Protein 5EFQ (pdb70)

GO terms:
  GO:0030332 cyclin binding (F, IPI)
  GO:0002945 cyclin K-CDK13 complex (C, IPI)
  GO:0016607 nuclear speck (C, IDA)
  GO:0008353 RNA polymerase II CTD heptapeptide repeat kinase activity (F, IDA)
  GO:0045944 positive regulation of transcription by RNA polymerase II (P, IDA)
  GO:0000380 alternative mRNA splicing, via spliceosome (P, TAS)
  GO:0030097 hemopoiesis (P, IMP)
  GO:0005515 protein binding (F, IPI)
  GO:0004672 protein kinase activity (F, TAS)
  GO:1904813 ficolin-1-rich granule lumen (C, TAS)
  GO:0005576 extracellular region (C, TAS)
  GO:0005654 nucleoplasm (C, TAS)
  GO:0009966 regulation of signal transduction (P, IDA)
  GO:0032968 positive regulation of transcription elongation by RNA polymerase II (P, IDA)
  GO:0005576 extracellular region (C, HDA)
  GO:0003723 RNA binding (F, HDA)

Secondary structure (DSSP, 8-state):
--TT-SBGGGEEEEEEEEE-SSSEEEEEEETTT--EEEEEEE--SSSTT-S-HHHHHHHHHHHH---TTB--EEEEEE-----EEEEEE--SEEHHHHHHHTS----HHHHHHHHHHHHHHHHHHHHTTEE----SGGGEEE-TT--EEE--GGG-EE--SSS-------S-GGG--HHHHTT-SS--THHHHHHHHHHHHHHHSSS-S---SSHHHHHHHHHHHH----TTT-GGGGGSTTTTTT--SS-PPP-HHHHTTTS-HHHHHHHHHHT-SSTTTSPPHHHHHHSTTTTT--GGGSPPP---SS----HHHHHH-/-------HHHHTT-HHHHTT--HHHHHHHHHHHHHHHHHHHHHTT--HHHHHHHHHHHHHHTTTS-TTTS-HHHHHHHHHHHHHHHTT----HHHHHHHHHHHS-HHHHGGG-S-HHHHHHHHHHHHHHHTTT------HHHHHHHHHTT--S-HHHHHHHHHHHHHHHHHHTTTTHHHHS-HHHHHHHHHHHHHHHTT--GGGGSS-TT-S-GGGGTSSS--HHHHHHHHHHHHGGGSS--/---SBGGGEEEEEEEE--SSS-EEEEEETTT--EEEEEEE--SS-SSSS-HHHHHHHHHHHH---TTB--EEEEEES----EEEEEE--SEEHHHHHTTTS----HHHHHHHHHHHHHHHHHHHHTTEE-----GGGEEE-TT--EEE--GGG-EE--SSS-------S-GGG--HHHHTT-SS--THHHHHHHHHHHHHHHSSS-S---SSHHHHHHHHHHHH----TTT-GGGGGSTTTTTT--SS-PPP-HHHHTTTS-HHHHHHHHHHT-SSTTTSPPHHHHHHSTTTTT--GGGSPPP---SSS---HHHHHHHHHHHH-/-------HHHHTT-HHHHTT--HHHHHHHHHHHHHHHHHHHHHTT--HHHHHHHHHHHHHHTTTS-TTTS-HHHHHHHHHHHHHHHTT----HHHHHHHHHHHS-HHHHGGG-S-HHHHHHHHHHHHHHHTTT------HHHHHHHHHTT--S-HHHHHHHHHHHHHHHHHHTTTGGGGTS-HHHHHHHHHHHHHHHTT--GGGGSSSTT-S-GGGGTSSS--HHHHHHHHHHHHGGG-

CATH classification: 3.30.200.20 (+1 more: 1.10.510.10)

Solvent-accessible surface area: 48031 Å² total

Organism: Homo sapiens (NCBI:txid9606)

Structure (mmCIF, N/CA/C/O backbone):
data_5EFQ
#
_entry.id   5EFQ
#
_cell.length_a   50.780
_cell.length_b   81.820
_cell.length_c   93.140
_cell.angle_alpha   74.08
_cell.angle_beta   84.26
_cell.angle_gamma   76.89
#
_symmetry.space_group_name_H-M   'P 1'
#
loop_
_entity.id
_entity.type
_entity.pdbx_description
1 polymer 'Cyclin-dependent kinase 13'
2 polymer Cyclin-K
3 non-polymer "ADENOSINE-5'-DIPHOSPHATE"
4 non-polymer 'ALUMINUM FLUORIDE'
5 non-polymer 'MAGNESIUM ION'
6 water water
#
loop_
_atom_site.group_PDB
_atom_site.id
_atom_site.type_symbol
_atom_site.label_atom_id
_atom_site.label_alt_id
_atom_site.label_comp_id
_atom_site.label_asym_id
_atom_site.label_entity_id
_atom_site.label_seq_id
_atom_site.pdbx_PDB_ins_code
_atom_site.Cartn_x
_atom_site.Cartn_y
_atom_site.Cartn_z
_atom_site.occupancy
_atom_site.B_iso_or_equiv
_atom_site.auth_seq_id
_atom_site.auth_comp_id
_atom_site.auth_asym_id
_atom_site.auth_atom_id
_atom_site.pdbx_PDB_model_num
ATOM 1 N N . ILE A 1 3 ? 16.596 -24.009 -37.337 1.00 97.51 695 ILE A N 1
ATOM 2 C CA . ILE A 1 3 ? 16.906 -25.427 -37.489 1.00 98.93 695 ILE A CA 1
ATOM 3 C C . ILE A 1 3 ? 18.121 -25.826 -36.649 1.00 110.70 695 ILE A C 1
ATOM 4 O O . ILE A 1 3 ? 17.983 -26.241 -35.494 1.00 102.18 695 ILE A O 1
ATOM 6 N N . ASP A 1 4 ? 19.308 -25.704 -37.239 1.00 123.25 696 ASP A N 1
ATOM 7 C CA . ASP A 1 4 ? 20.554 -26.016 -36.546 1.00 118.96 696 ASP A CA 1
ATOM 8 C C . ASP A 1 4 ? 21.309 -24.739 -36.164 1.00 105.33 696 ASP A C 1
ATOM 9 O O . ASP A 1 4 ? 21.889 -24.060 -37.019 1.00 99.87 696 ASP A O 1
ATOM 14 N N . TRP A 1 5 ? 21.306 -24.438 -34.866 1.00 97.95 697 TRP A N 1
ATOM 15 C CA . TRP A 1 5 ? 21.798 -23.163 -34.341 1.00 87.90 697 TRP A CA 1
ATOM 16 C C . TRP A 1 5 ? 23.275 -23.191 -33.916 1.00 79.87 697 TRP A C 1
ATOM 17 O O . TRP A 1 5 ? 23.804 -24.225 -33.500 1.00 77.38 697 TRP A O 1
ATOM 28 N N . GLY A 1 6 ? 23.926 -22.036 -34.028 1.00 67.68 698 GLY A N 1
ATOM 29 C CA . GLY A 1 6 ? 25.325 -21.885 -33.672 1.00 72.48 698 GLY A CA 1
ATOM 30 C C . GLY A 1 6 ? 26.293 -21.999 -34.836 1.00 73.89 698 GLY A C 1
ATOM 31 O O . GLY A 1 6 ? 27.489 -21.748 -34.672 1.00 65.96 698 GLY A O 1
ATOM 32 N N . LYS A 1 7 ? 25.783 -22.344 -36.018 1.00 77.37 699 LYS A N 1
ATOM 33 C CA . LYS A 1 7 ? 26.658 -22.682 -37.140 1.00 87.19 699 LYS A CA 1
ATOM 34 C C . LYS A 1 7 ? 26.740 -21.592 -38.219 1.00 93.22 699 LYS A C 1
ATOM 35 O O . LYS A 1 7 ? 27.767 -21.470 -38.887 1.00 97.71 699 LYS A O 1
ATOM 41 N N . ARG A 1 8 ? 25.685 -20.793 -38.385 1.00 85.52 700 ARG A N 1
ATOM 42 C CA . ARG A 1 8 ? 25.728 -19.707 -39.368 1.00 85.41 700 ARG A CA 1
ATOM 43 C C . ARG A 1 8 ? 26.574 -18.542 -38.842 1.00 75.37 700 ARG A C 1
ATOM 44 O O . ARG A 1 8 ? 26.689 -18.342 -37.633 1.00 68.51 700 ARG A O 1
ATOM 52 N N . CYS A 1 9 ? 27.161 -17.771 -39.757 1.00 66.70 701 CYS A N 1
ATOM 53 C CA . CYS A 1 9 ? 28.136 -16.744 -39.379 1.00 65.59 701 CYS A CA 1
ATOM 54 C C . CYS A 1 9 ? 27.495 -15.384 -39.128 1.00 63.59 701 CYS A C 1
ATOM 55 O O . CYS A 1 9 ? 26.477 -15.053 -39.725 1.00 63.97 701 CYS A O 1
ATOM 58 N N . VAL A 1 10 ? 28.101 -14.603 -38.233 1.00 52.64 702 VAL A N 1
ATOM 59 C CA . VAL A 1 10 ? 27.521 -13.338 -37.809 1.00 49.17 702 VAL A CA 1
ATOM 60 C C . VAL A 1 10 ? 27.652 -12.296 -38.932 1.00 60.98 702 VAL A C 1
ATOM 61 O O . VAL A 1 10 ? 27.009 -11.254 -38.884 1.00 53.68 702 VAL A O 1
ATOM 65 N N . ASP A 1 11 ? 28.435 -12.590 -39.972 1.00 61.06 703 ASP A N 1
ATOM 66 C CA . ASP A 1 11 ? 28.561 -11.633 -41.078 1.00 67.56 703 ASP A CA 1
ATOM 67 C C . ASP A 1 11 ? 27.388 -11.752 -42.054 1.00 62.29 703 ASP A C 1
ATOM 68 O O . ASP A 1 11 ? 27.302 -11.014 -43.044 1.00 70.89 703 ASP A O 1
ATOM 73 N N . LYS A 1 12 ? 26.484 -12.674 -41.738 1.00 58.45 704 LYS A N 1
ATOM 74 C CA . LYS A 1 12 ? 25.146 -12.722 -42.317 1.00 64.11 704 LYS A CA 1
ATOM 75 C C . LYS A 1 12 ? 24.329 -11.486 -41.872 1.00 61.19 704 LYS A C 1
ATOM 76 O O . LYS A 1 12 ? 23.287 -11.164 -42.451 1.00 53.10 704 LYS A O 1
ATOM 82 N N . PHE A 1 13 ? 24.824 -10.799 -40.840 1.00 55.85 705 PHE A N 1
ATOM 83 C CA . PHE A 1 13 ? 24.187 -9.601 -40.309 1.00 50.83 705 PHE A CA 1
ATOM 84 C C . PHE A 1 13 ? 25.084 -8.388 -40.488 1.00 58.44 705 PHE A C 1
ATOM 85 O O . PHE A 1 13 ? 26.311 -8.499 -40.422 1.00 63.78 705 PHE A O 1
ATOM 93 N N . ASP A 1 14 ? 24.460 -7.239 -40.735 1.00 50.28 706 ASP A N 1
ATOM 94 C CA . ASP A 1 14 ? 25.154 -5.966 -40.729 1.00 58.96 706 ASP A CA 1
ATOM 95 C C . ASP A 1 14 ? 24.911 -5.297 -39.386 1.00 64.37 706 ASP A C 1
ATOM 96 O O . ASP A 1 14 ? 23.762 -5.093 -38.981 1.00 60.62 706 ASP A O 1
ATOM 101 N N . ILE A 1 15 ? 25.992 -4.988 -38.677 1.00 69.20 707 ILE A N 1
ATOM 102 C CA . ILE A 1 15 ? 25.874 -4.453 -37.324 1.00 65.31 707 ILE A CA 1
ATOM 103 C C . ILE A 1 15 ? 25.701 -2.939 -37.352 1.00 66.49 707 ILE A C 1
ATOM 104 O O . ILE A 1 15 ? 26.535 -2.205 -37.896 1.00 66.78 707 ILE A O 1
ATOM 109 N N . ILE A 1 16 ? 24.593 -2.485 -36.776 1.00 61.49 708 ILE A N 1
ATOM 110 C CA . ILE A 1 16 ? 24.209 -1.084 -36.836 1.00 63.09 708 ILE A CA 1
ATOM 111 C C . ILE A 1 16 ? 24.702 -0.248 -35.655 1.00 66.08 708 ILE A C 1
ATOM 112 O O . ILE A 1 16 ? 25.179 0.878 -35.842 1.00 72.16 708 ILE A O 1
ATOM 117 N N . GLY A 1 17 ? 24.591 -0.786 -34.444 1.00 63.00 709 GLY A N 1
ATOM 118 C CA . GLY A 1 17 ? 25.065 -0.079 -33.268 1.00 56.27 709 GLY A CA 1
ATOM 119 C C . GLY A 1 17 ? 24.833 -0.829 -31.962 1.00 51.15 709 GLY A C 1
ATOM 120 O O . GLY A 1 17 ? 24.063 -1.790 -31.903 1.00 55.96 709 GLY A O 1
ATOM 121 N N . ILE A 1 18 ? 25.525 -0.385 -30.919 1.00 54.05 710 ILE A N 1
ATOM 122 C CA . ILE A 1 18 ? 25.333 -0.904 -29.577 1.00 63.75 710 ILE A CA 1
ATOM 123 C C . ILE A 1 18 ? 24.086 -0.272 -28.981 1.00 65.95 710 ILE A C 1
ATOM 124 O O . ILE A 1 18 ? 24.045 0.941 -28.794 1.00 74.26 710 ILE A O 1
ATOM 129 N N . ILE A 1 19 ? 23.077 -1.083 -28.674 1.00 59.52 711 ILE A N 1
ATOM 130 C CA . ILE A 1 19 ? 21.850 -0.563 -28.053 1.00 61.76 711 ILE A CA 1
ATOM 131 C C . ILE A 1 19 ? 21.729 -0.937 -26.585 1.00 63.16 711 ILE A C 1
ATOM 132 O O . ILE A 1 19 ? 20.840 -0.460 -25.876 1.00 69.94 711 ILE A O 1
ATOM 137 N N . GLY A 1 20 ? 22.622 -1.798 -26.125 1.00 63.23 712 GLY A N 1
ATOM 138 C CA . GLY A 1 20 ? 22.609 -2.191 -24.735 1.00 63.65 712 GLY A CA 1
ATOM 139 C C . GLY A 1 20 ? 23.945 -2.737 -24.309 1.00 65.19 712 GLY A C 1
ATOM 140 O O . GLY A 1 20 ? 24.688 -3.308 -25.118 1.00 59.91 712 GLY A O 1
ATOM 141 N N . GLU A 1 21 ? 24.294 -2.492 -23.054 1.00 63.68 713 GLU A N 1
ATOM 142 C CA . GLU A 1 21 ? 25.380 -3.232 -22.443 1.00 73.17 713 GLU A CA 1
ATOM 143 C C . GLU A 1 21 ? 24.758 -4.283 -21.543 1.00 74.29 713 GLU A C 1
ATOM 144 O O . GLU A 1 21 ? 23.888 -3.989 -20.725 1.00 76.54 713 GLU A O 1
ATOM 150 N N . GLY A 1 22 ? 25.202 -5.517 -21.707 1.00 74.80 714 GLY A N 1
ATOM 151 C CA . GLY A 1 22 ? 24.577 -6.627 -21.025 1.00 69.29 714 GLY A CA 1
ATOM 152 C C . GLY A 1 22 ? 25.503 -7.313 -20.046 1.00 67.26 714 GLY A C 1
ATOM 153 O O . GLY A 1 22 ? 26.666 -6.942 -19.911 1.00 65.09 714 GLY A O 1
ATOM 154 N N . THR A 1 23 ? 24.955 -8.263 -19.301 1.00 64.88 715 THR A N 1
ATOM 155 C CA . THR A 1 23 ? 25.732 -8.988 -18.312 1.00 66.44 715 THR A CA 1
ATOM 156 C C . THR A 1 23 ? 27.008 -9.572 -18.928 1.00 71.72 715 THR A C 1
ATOM 157 O O . THR A 1 23 ? 28.116 -9.261 -18.497 1.00 76.86 715 THR A O 1
ATOM 161 N N . TYR A 1 24 ? 26.844 -10.406 -19.951 1.00 71.40 716 TYR A N 1
ATOM 162 C CA . TYR A 1 24 ? 27.961 -11.163 -20.516 1.00 69.18 716 TYR A CA 1
ATOM 163 C C . TYR A 1 24 ? 28.396 -10.689 -21.899 1.00 69.77 716 TYR A C 1
ATOM 164 O O . TYR A 1 24 ? 29.234 -11.319 -22.541 1.00 63.17 716 TYR A O 1
ATOM 173 N N . GLY A 1 25 ? 27.797 -9.612 -22.383 1.00 72.11 717 GLY A N 1
ATOM 174 C CA . GLY A 1 25 ? 28.278 -8.996 -23.603 1.00 72.26 717 GLY A CA 1
ATOM 175 C C . GLY A 1 25 ? 27.471 -7.775 -23.982 1.00 72.35 717 GLY A C 1
ATOM 176 O O . GLY A 1 25 ? 26.461 -7.472 -23.355 1.00 68.94 717 GLY A O 1
ATOM 177 N N . GLN A 1 26 ? 27.900 -7.079 -25.028 1.00 64.46 718 GLN A N 1
ATOM 178 C CA . GLN A 1 26 ? 27.147 -5.925 -25.487 1.00 65.53 718 GLN A CA 1
ATOM 179 C C . GLN A 1 26 ? 25.924 -6.382 -26.273 1.00 58.49 718 GLN A C 1
ATOM 180 O O . GLN A 1 26 ? 25.896 -7.501 -26.794 1.00 55.21 718 GLN A O 1
ATOM 186 N N . VAL A 1 27 ? 24.904 -5.526 -26.338 1.00 53.24 719 VAL A N 1
ATOM 187 C CA . VAL A 1 27 ? 23.717 -5.838 -27.125 1.00 47.60 719 VAL A CA 1
ATOM 188 C C . VAL A 1 27 ? 23.671 -4.932 -28.376 1.00 48.26 719 VAL A C 1
ATOM 189 O O . VAL A 1 27 ? 23.769 -3.705 -28.266 1.00 50.01 719 VAL A O 1
ATOM 193 N N . TYR A 1 28 ? 23.529 -5.540 -29.551 1.00 45.35 720 TYR A N 1
ATOM 194 C CA . TYR A 1 28 ? 23.559 -4.780 -30.812 1.00 45.45 720 TYR A CA 1
ATOM 195 C C . TYR A 1 28 ? 22.231 -4.777 -31.557 1.00 49.76 720 TYR A C 1
ATOM 196 O O . TYR A 1 28 ? 21.494 -5.757 -31.526 1.00 54.95 720 TYR A O 1
ATOM 205 N N . LYS A 1 29 ? 21.946 -3.668 -32.240 1.00 53.84 721 LYS A N 1
ATOM 206 C CA . LYS A 1 29 ? 20.913 -3.648 -33.265 1.00 46.42 721 LYS A CA 1
ATOM 207 C C . LYS A 1 29 ? 21.611 -4.056 -34.577 1.00 62.32 721 LYS A C 1
ATOM 208 O O . LYS A 1 29 ? 22.694 -3.557 -34.879 1.00 55.70 721 LYS A O 1
ATOM 214 N N . ALA A 1 30 ? 21.014 -4.975 -35.333 1.00 53.42 722 ALA A N 1
ATOM 215 C CA . ALA A 1 30 ? 21.584 -5.406 -36.606 1.00 56.82 722 ALA A CA 1
ATOM 216 C C . ALA A 1 30 ? 20.484 -5.793 -37.592 1.00 62.64 722 ALA A C 1
ATOM 217 O O . ALA A 1 30 ? 19.311 -5.901 -37.222 1.00 57.32 722 ALA A O 1
ATOM 219 N N . ARG A 1 31 ? 20.870 -5.989 -38.850 1.00 58.41 723 ARG A N 1
ATOM 220 C CA . ARG A 1 31 ? 19.917 -6.362 -39.882 1.00 52.83 723 ARG A CA 1
ATOM 221 C C . ARG A 1 31 ? 20.378 -7.597 -40.633 1.00 52.16 723 ARG A C 1
ATOM 222 O O . ARG A 1 31 ? 21.552 -7.721 -40.997 1.00 54.12 723 ARG A O 1
ATOM 230 N N . ASP A 1 32 ? 19.460 -8.532 -40.841 1.00 52.31 724 ASP A N 1
ATOM 231 C CA . ASP A 1 32 ? 19.740 -9.696 -41.676 1.00 53.42 724 ASP A CA 1
ATOM 232 C C . ASP A 1 32 ? 20.002 -9.277 -43.149 1.00 68.02 724 ASP A C 1
ATOM 233 O O . ASP A 1 32 ? 19.122 -8.720 -43.804 1.00 58.50 724 ASP A O 1
ATOM 238 N N . LYS A 1 33 ? 21.211 -9.543 -43.653 1.00 70.59 725 LYS A N 1
ATOM 239 C CA . LYS A 1 33 ? 21.614 -9.165 -45.016 1.00 67.88 725 LYS A CA 1
ATOM 240 C C . LYS A 1 33 ? 20.825 -9.889 -46.100 1.00 72.79 725 LYS A C 1
ATOM 241 O O . LYS A 1 33 ? 20.681 -9.387 -47.195 1.00 74.00 725 LYS A O 1
ATOM 247 N N . ASP A 1 34 ? 20.317 -11.075 -45.803 1.00 80.01 726 ASP A N 1
ATOM 248 C CA . ASP A 1 34 ? 19.506 -11.796 -46.778 1.00 83.78 726 ASP A CA 1
ATOM 249 C C . ASP A 1 34 ? 18.056 -11.320 -46.773 1.00 89.62 726 ASP A C 1
ATOM 250 O O . ASP A 1 34 ? 17.541 -10.865 -47.793 1.00 96.21 726 ASP A O 1
ATOM 255 N N . THR A 1 35 ? 17.407 -11.416 -45.618 1.00 83.13 727 THR A N 1
ATOM 256 C CA . THR A 1 35 ? 15.967 -11.211 -45.528 1.00 76.93 727 THR A CA 1
ATOM 257 C C . THR A 1 35 ? 15.564 -9.769 -45.229 1.00 76.37 727 THR A C 1
ATOM 258 O O . THR A 1 35 ? 14.409 -9.389 -45.424 1.00 82.75 727 THR A O 1
ATOM 262 N N . GLY A 1 36 ? 16.498 -8.972 -44.724 1.00 74.75 728 GLY A N 1
ATOM 263 C CA . GLY A 1 36 ? 16.196 -7.592 -44.378 1.00 72.24 728 GLY A CA 1
ATOM 264 C C . GLY A 1 36 ? 15.559 -7.453 -43.004 1.00 62.17 728 GLY A C 1
ATOM 265 O O . GLY A 1 36 ? 15.271 -6.349 -42.547 1.00 63.99 728 GLY A O 1
ATOM 266 N N . GLU A 1 37 ? 15.349 -8.579 -42.330 1.00 72.26 729 GLU A N 1
ATOM 267 C CA . GLU A 1 37 ? 14.759 -8.558 -40.991 1.00 73.26 729 GLU A CA 1
ATOM 268 C C . GLU A 1 37 ? 15.662 -7.845 -39.989 1.00 63.22 729 GLU A C 1
ATOM 269 O O . GLU A 1 37 ? 16.888 -7.985 -40.030 1.00 64.59 729 GLU A O 1
ATOM 271 N N . MET A 1 38 ? 15.052 -7.051 -39.119 1.00 64.97 730 MET A N 1
ATOM 272 C CA . MET A 1 38 ? 15.762 -6.467 -37.983 1.00 62.57 730 MET A CA 1
ATOM 273 C C . MET A 1 38 ? 15.857 -7.461 -36.831 1.00 61.54 730 MET A C 1
ATOM 274 O O . MET A 1 38 ? 14.915 -8.205 -36.567 1.00 60.98 730 MET A O 1
ATOM 279 N N . VAL A 1 39 ? 17.015 -7.500 -36.180 1.00 63.19 731 VAL A N 1
ATOM 280 C CA . VAL A 1 39 ? 17.214 -8.364 -35.018 1.00 60.51 731 VAL A CA 1
ATOM 281 C C . VAL A 1 39 ? 17.982 -7.658 -33.910 1.00 56.74 731 VAL A C 1
ATOM 282 O O . VAL A 1 39 ? 18.613 -6.623 -34.124 1.00 54.78 731 VAL A O 1
ATOM 286 N N . ALA A 1 40 ? 17.942 -8.235 -32.716 1.00 52.21 732 ALA A N 1
ATOM 287 C CA . ALA A 1 40 ? 18.877 -7.819 -31.693 1.00 52.82 732 ALA A CA 1
ATOM 288 C C . ALA A 1 40 ? 19.884 -8.943 -31.472 1.00 50.39 732 ALA A C 1
ATOM 289 O O . ALA A 1 40 ? 19.538 -10.131 -31.475 1.00 50.61 732 ALA A O 1
ATOM 291 N N . LEU A 1 41 ? 21.142 -8.560 -31.317 1.00 48.11 733 LEU A N 1
ATOM 292 C CA . LEU A 1 41 ? 22.191 -9.519 -31.027 1.00 49.80 733 LEU A CA 1
ATOM 293 C C . LEU A 1 41 ? 22.710 -9.306 -29.623 1.00 44.93 733 LEU A C 1
ATOM 294 O O . LEU A 1 41 ? 23.167 -8.216 -29.292 1.00 48.00 733 LEU A O 1
ATOM 299 N N . LYS A 1 42 ? 22.619 -10.338 -28.792 1.00 40.88 734 LYS A N 1
ATOM 300 C CA . LYS A 1 42 ? 23.350 -10.337 -27.539 1.00 46.45 734 LYS A CA 1
ATOM 301 C C . LYS A 1 42 ? 24.638 -11.143 -27.726 1.00 46.21 734 LYS A C 1
ATOM 302 O O . LYS A 1 42 ? 24.610 -12.351 -27.929 1.00 48.38 734 LYS A O 1
ATOM 308 N N . LYS A 1 43 ? 25.764 -10.444 -27.691 1.00 48.16 735 LYS A N 1
ATOM 309 C CA . LYS A 1 43 ? 27.074 -11.064 -27.875 1.00 52.35 735 LYS A CA 1
ATOM 310 C C . LYS A 1 43 ? 27.498 -11.825 -26.620 1.00 59.04 735 LYS A C 1
ATOM 311 O O . LYS A 1 43 ? 27.273 -11.365 -25.499 1.00 59.25 735 LYS A O 1
ATOM 317 N N . VAL A 1 44 ? 28.086 -13.002 -26.812 1.00 61.87 736 VAL A N 1
ATOM 318 C CA . VAL A 1 44 ? 28.628 -13.769 -25.698 1.00 62.81 736 VAL A CA 1
ATOM 319 C C . VAL A 1 44 ? 30.145 -13.939 -25.847 1.00 63.46 736 VAL A C 1
ATOM 320 O O . VAL A 1 44 ? 30.606 -14.718 -26.683 1.00 64.06 736 VAL A O 1
ATOM 324 N N . ARG A 1 45 ? 30.917 -13.187 -25.069 1.00 60.02 737 ARG A N 1
ATOM 325 C CA . ARG A 1 45 ? 32.378 -13.272 -25.127 1.00 67.98 737 ARG A CA 1
ATOM 326 C C . ARG A 1 45 ? 32.799 -14.574 -24.432 1.00 74.41 737 ARG A C 1
ATOM 327 O O . ARG A 1 45 ? 32.226 -14.933 -23.403 1.00 71.68 737 ARG A O 1
ATOM 329 N N . LEU A 1 46 ? 33.767 -15.294 -24.996 1.00 79.39 738 LEU A N 1
ATOM 330 C CA . LEU A 1 46 ? 34.213 -16.551 -24.387 1.00 90.86 738 LEU A CA 1
ATOM 331 C C . LEU A 1 46 ? 35.645 -16.637 -23.858 1.00 102.40 738 LEU A C 1
ATOM 332 O O . LEU A 1 46 ? 35.917 -17.426 -22.948 1.00 101.71 738 LEU A O 1
ATOM 337 N N . ASP A 1 47 ? 36.558 -15.840 -24.396 1.00 110.13 739 ASP A N 1
ATOM 338 C CA . ASP A 1 47 ? 37.969 -16.028 -24.066 1.00 117.68 739 ASP A CA 1
ATOM 339 C C . ASP A 1 47 ? 38.362 -15.339 -22.763 1.00 118.37 739 ASP A C 1
ATOM 340 O O . ASP A 1 47 ? 39.176 -15.865 -22.002 1.00 122.64 739 ASP A O 1
ATOM 345 N N . ASN A 1 48 ? 37.789 -14.163 -22.520 1.00 113.29 740 ASN A N 1
ATOM 346 C CA . ASN A 1 48 ? 37.995 -13.436 -21.269 1.00 109.86 740 ASN A CA 1
ATOM 347 C C . ASN A 1 48 ? 37.731 -14.298 -20.032 1.00 118.66 740 ASN A C 1
ATOM 348 O O . ASN A 1 48 ? 38.548 -14.339 -19.113 1.00 123.07 740 ASN A O 1
ATOM 350 N N . GLU A 1 49 ? 36.604 -15.001 -20.014 1.00 121.53 741 GLU A N 1
ATOM 351 C CA . GLU A 1 49 ? 36.215 -15.739 -18.822 1.00 125.08 741 GLU A CA 1
ATOM 352 C C . GLU A 1 49 ? 36.660 -17.169 -19.034 1.00 124.57 741 GLU A C 1
ATOM 353 O O . GLU A 1 49 ? 36.387 -17.744 -20.090 1.00 127.30 741 GLU A O 1
ATOM 359 N N . LYS A 1 50 ? 37.173 -17.630 -17.893 1.00 117.88 742 LYS A N 1
ATOM 360 C CA . LYS A 1 50 ? 37.742 -18.924 -17.610 1.00 111.96 742 LYS A CA 1
ATOM 361 C C . LYS A 1 50 ? 36.862 -20.090 -17.143 1.00 83.41 742 LYS A C 1
ATOM 362 O O . LYS A 1 50 ? 37.373 -21.148 -16.851 1.00 79.02 742 LYS A O 1
ATOM 368 N N . GLU A 1 51 ? 35.555 -19.906 -17.076 1.00 61.86 743 GLU A N 1
ATOM 369 C CA . GLU A 1 51 ? 34.656 -21.050 -16.944 1.00 60.99 743 GLU A CA 1
ATOM 370 C C . GLU A 1 51 ? 33.862 -21.103 -18.260 1.00 53.04 743 GLU A C 1
ATOM 371 O O . GLU A 1 51 ? 32.739 -21.604 -18.328 1.00 58.16 743 GLU A O 1
ATOM 377 N N . GLY A 1 52 ? 34.472 -20.558 -19.306 1.00 52.21 744 GLY A N 1
ATOM 378 C CA . GLY A 1 52 ? 33.984 -20.725 -20.662 1.00 54.69 744 GLY A CA 1
ATOM 379 C C . GLY A 1 52 ? 32.661 -20.055 -20.940 1.00 54.70 744 GLY A C 1
ATOM 380 O O . GLY A 1 52 ? 32.401 -18.958 -20.458 1.00 64.13 744 GLY A O 1
ATOM 381 N N . PHE A 1 53 ? 31.825 -20.735 -21.716 1.00 50.76 745 PHE A N 1
ATOM 382 C CA . PHE A 1 53 ? 30.521 -20.209 -22.094 1.00 43.43 745 PHE A CA 1
ATOM 383 C C . PHE A 1 53 ? 29.711 -19.942 -20.824 1.00 46.28 745 PHE A C 1
ATOM 384 O O . PHE A 1 53 ? 29.485 -20.853 -20.024 1.00 49.56 745 PHE A O 1
ATOM 392 N N . PRO A 1 54 ? 29.314 -18.675 -20.627 1.00 50.20 746 PRO A N 1
ATOM 393 C CA . PRO A 1 54 ? 28.625 -18.137 -19.446 1.00 52.82 746 PRO A CA 1
ATOM 394 C C . PRO A 1 54 ? 27.361 -18.884 -19.053 1.00 45.92 746 PRO A C 1
ATOM 395 O O . PRO A 1 54 ? 26.397 -18.939 -19.811 1.00 46.97 746 PRO A O 1
ATOM 399 N N . ILE A 1 55 ? 27.360 -19.413 -17.832 1.00 57.07 747 ILE A N 1
ATOM 400 C CA . ILE A 1 55 ? 26.213 -20.133 -17.290 1.00 56.65 747 ILE A CA 1
ATOM 401 C C . ILE A 1 55 ? 24.912 -19.309 -17.330 1.00 53.99 747 ILE A C 1
ATOM 402 O O . ILE A 1 55 ? 23.814 -19.869 -17.394 1.00 61.84 747 ILE A O 1
ATOM 407 N N . THR A 1 56 ? 25.034 -17.985 -17.301 1.00 56.66 748 THR A N 1
ATOM 408 C CA . THR A 1 56 ? 23.871 -17.101 -17.434 1.00 61.99 748 THR A CA 1
ATOM 409 C C . THR A 1 56 ? 23.296 -17.114 -18.860 1.00 60.14 748 THR A C 1
ATOM 410 O O . THR A 1 56 ? 22.072 -17.079 -19.064 1.00 55.67 748 THR A O 1
ATOM 414 N N . ALA A 1 57 ? 24.175 -17.147 -19.855 1.00 43.65 749 ALA A N 1
ATOM 415 C CA . ALA A 1 57 ? 23.691 -17.251 -21.222 1.00 44.25 749 ALA A CA 1
ATOM 416 C C . ALA A 1 57 ? 23.056 -18.618 -21.419 1.00 51.22 749 ALA A C 1
ATOM 417 O O . ALA A 1 57 ? 22.039 -18.753 -22.106 1.00 56.12 749 ALA A O 1
ATOM 419 N N . ILE A 1 58 ? 23.639 -19.623 -20.770 1.00 55.36 750 ILE A N 1
ATOM 420 C CA . ILE A 1 58 ? 23.124 -20.984 -20.847 1.00 50.09 750 ILE A CA 1
ATOM 421 C C . ILE A 1 58 ? 21.689 -21.012 -20.289 1.00 55.90 750 ILE A C 1
ATOM 422 O O . ILE A 1 58 ? 20.783 -21.625 -20.863 1.00 58.59 750 ILE A O 1
ATOM 427 N N . ARG A 1 59 ? 21.490 -20.337 -19.167 1.00 57.40 751 ARG A N 1
ATOM 428 C CA . ARG A 1 59 ? 20.164 -20.210 -18.572 1.00 56.27 751 ARG A CA 1
ATOM 429 C C . ARG A 1 59 ? 19.120 -19.580 -19.506 1.00 50.67 751 ARG A C 1
ATOM 430 O O . ARG A 1 59 ? 18.068 -20.168 -19.739 1.00 63.22 751 ARG A O 1
ATOM 438 N N . GLU A 1 60 ? 19.422 -18.402 -20.059 1.00 42.23 752 GLU A N 1
ATOM 439 C CA . GLU A 1 60 ? 18.519 -17.756 -21.008 1.00 52.60 752 GLU A CA 1
ATOM 440 C C . GLU A 1 60 ? 18.202 -18.660 -22.181 1.00 53.78 752 GLU A C 1
ATOM 441 O O . GLU A 1 60 ? 17.055 -18.761 -22.599 1.00 54.96 752 GLU A O 1
ATOM 447 N N . ILE A 1 61 ? 19.227 -19.308 -22.722 1.00 40.81 753 ILE A N 1
ATOM 448 C CA . ILE A 1 61 ? 19.005 -20.230 -23.822 1.00 45.97 753 ILE A CA 1
ATOM 449 C C . ILE A 1 61 ? 18.099 -21.388 -23.433 1.00 52.12 753 ILE A C 1
ATOM 450 O O . ILE A 1 61 ? 17.170 -21.704 -24.177 1.00 47.57 753 ILE A O 1
ATOM 455 N N . LYS A 1 62 ? 18.349 -22.020 -22.278 1.00 48.09 754 LYS A N 1
ATOM 456 C CA . LYS A 1 62 ? 17.550 -23.187 -21.914 1.00 43.91 754 LYS A CA 1
ATOM 457 C C . LYS A 1 62 ? 16.083 -22.815 -21.708 1.00 49.69 754 LYS A C 1
ATOM 458 O O . LYS A 1 62 ? 15.189 -23.529 -22.167 1.00 53.58 754 LYS A O 1
ATOM 464 N N . ILE A 1 63 ? 15.831 -21.713 -21.003 1.00 46.88 755 ILE A N 1
ATOM 465 C CA . ILE A 1 63 ? 14.456 -21.341 -20.674 1.00 49.65 755 ILE A CA 1
ATOM 466 C C . ILE A 1 63 ? 13.708 -20.723 -21.869 1.00 45.66 755 ILE A C 1
ATOM 467 O O . ILE A 1 63 ? 12.554 -21.077 -22.151 1.00 46.45 755 ILE A O 1
ATOM 472 N N . LEU A 1 64 ? 14.357 -19.812 -22.583 1.00 49.45 756 LEU A N 1
ATOM 473 C CA . LEU A 1 64 ? 13.697 -19.161 -23.718 1.00 52.17 756 LEU A CA 1
ATOM 474 C C . LEU A 1 64 ? 13.256 -20.164 -24.786 1.00 56.04 756 LEU A C 1
ATOM 475 O O . LEU A 1 64 ? 12.243 -19.953 -25.454 1.00 54.06 756 LEU A O 1
ATOM 480 N N . ARG A 1 65 ? 13.984 -21.270 -24.918 1.00 55.27 757 ARG A N 1
ATOM 481 C CA . ARG A 1 65 ? 13.636 -22.277 -25.918 1.00 66.12 757 ARG A CA 1
ATOM 482 C C . ARG A 1 65 ? 12.376 -23.048 -25.528 1.00 71.93 757 ARG A C 1
ATOM 483 O O . ARG A 1 65 ? 11.681 -23.583 -26.395 1.00 73.17 757 ARG A O 1
ATOM 491 N N . GLN A 1 66 ? 12.076 -23.093 -24.229 1.00 65.35 758 GLN A N 1
ATOM 492 C CA . GLN A 1 66 ? 10.872 -23.761 -23.756 1.00 64.42 758 GLN A CA 1
ATOM 493 C C . GLN A 1 66 ? 9.640 -22.866 -23.821 1.00 66.55 758 GLN A C 1
ATOM 494 O O . GLN A 1 66 ? 8.516 -23.359 -23.805 1.00 61.56 758 GLN A O 1
ATOM 500 N N . LEU A 1 67 ? 9.858 -21.555 -23.864 1.00 66.09 759 LEU A N 1
ATOM 501 C CA . LEU A 1 67 ? 8.766 -20.593 -23.815 1.00 57.18 759 LEU A CA 1
ATOM 502 C C . LEU A 1 67 ? 8.414 -20.030 -25.189 1.00 67.78 759 LEU A C 1
ATOM 503 O O . LEU A 1 67 ? 9.242 -19.408 -25.853 1.00 66.42 759 LEU A O 1
ATOM 508 N N . THR A 1 68 ? 7.173 -20.239 -25.606 1.00 64.50 760 THR A N 1
ATOM 509 C CA . THR A 1 68 ? 6.694 -19.665 -26.849 1.00 58.33 760 THR A CA 1
ATOM 510 C C . THR A 1 68 ? 5.355 -18.968 -26.652 1.00 52.93 760 THR A C 1
ATOM 511 O O . THR A 1 68 ? 4.326 -19.620 -26.521 1.00 62.92 760 THR A O 1
ATOM 515 N N . HIS A 1 69 ? 5.383 -17.640 -26.667 1.00 47.63 761 HIS A N 1
ATOM 516 C CA . HIS A 1 69 ? 4.203 -16.819 -26.429 1.00 50.81 761 HIS A CA 1
ATOM 517 C C . HIS A 1 69 ? 4.389 -15.440 -27.043 1.00 51.87 761 HIS A C 1
ATOM 518 O O . HIS A 1 69 ? 5.508 -14.917 -27.095 1.00 56.67 761 HIS A O 1
ATOM 525 N N . GLN A 1 70 ? 3.287 -14.841 -27.479 1.00 48.43 762 GLN A N 1
ATOM 526 C CA . GLN A 1 70 ? 3.348 -13.583 -28.231 1.00 63.57 762 GLN A CA 1
ATOM 527 C C . GLN A 1 70 ? 3.811 -12.415 -27.367 1.00 66.14 762 GLN A C 1
ATOM 528 O O . GLN A 1 70 ? 4.148 -11.356 -27.880 1.00 62.49 762 GLN A O 1
ATOM 530 N N . SER A 1 71 ? 3.801 -12.595 -26.052 1.00 56.28 763 SER A N 1
ATOM 531 C CA . SER A 1 71 ? 4.217 -11.526 -25.157 1.00 57.52 763 SER A CA 1
ATOM 532 C C . SER A 1 71 ? 5.503 -11.857 -24.391 1.00 59.48 763 SER A C 1
ATOM 533 O O . SER A 1 71 ? 5.803 -11.231 -23.379 1.00 59.56 763 SER A O 1
ATOM 536 N N . ILE A 1 72 ? 6.241 -12.850 -24.883 1.00 60.94 764 ILE A N 1
ATOM 537 C CA . ILE A 1 72 ? 7.566 -13.200 -24.371 1.00 51.51 764 ILE A CA 1
ATOM 538 C C . ILE A 1 72 ? 8.572 -13.169 -25.516 1.00 54.12 764 ILE A C 1
ATOM 539 O O . ILE A 1 72 ? 8.307 -13.724 -26.583 1.00 60.67 764 ILE A O 1
ATOM 544 N N . ILE A 1 73 ? 9.711 -12.516 -25.302 1.00 51.96 765 ILE A N 1
ATOM 545 C CA . ILE A 1 73 ? 10.699 -12.343 -26.378 1.00 56.08 765 ILE A CA 1
ATOM 546 C C . ILE A 1 73 ? 11.179 -13.698 -26.917 1.00 62.29 765 ILE A C 1
ATOM 547 O O . ILE A 1 73 ? 11.424 -14.658 -26.159 1.00 64.93 765 ILE A O 1
ATOM 552 N N . ASN A 1 74 ? 11.285 -13.750 -28.239 1.00 64.24 766 ASN A N 1
ATOM 553 C CA . ASN A 1 74 ? 11.647 -14.930 -29.010 1.00 56.76 766 ASN A CA 1
ATOM 554 C C . ASN A 1 74 ? 13.129 -14.942 -29.359 1.00 54.44 766 ASN A C 1
ATOM 555 O O . ASN A 1 74 ? 13.638 -13.978 -29.910 1.00 61.13 766 ASN A O 1
ATOM 560 N N . MET A 1 75 ? 13.827 -16.006 -28.993 1.00 57.38 767 MET A N 1
ATOM 561 C CA . MET A 1 75 ? 15.200 -16.204 -29.439 1.00 45.06 767 MET A CA 1
ATOM 562 C C . MET A 1 75 ? 15.190 -16.955 -30.759 1.00 54.05 767 MET A C 1
ATOM 563 O O . MET A 1 75 ? 14.848 -18.132 -30.797 1.00 51.23 767 MET A O 1
ATOM 568 N N . LYS A 1 76 ? 15.559 -16.244 -31.830 1.00 57.94 768 LYS A N 1
ATOM 569 C CA . LYS A 1 76 ? 15.472 -16.707 -33.215 1.00 58.73 768 LYS A CA 1
ATOM 570 C C . LYS A 1 76 ? 16.494 -17.777 -33.578 1.00 58.57 768 LYS A C 1
ATOM 571 O O . LYS A 1 76 ? 16.166 -18.791 -34.200 1.00 54.94 768 LYS A O 1
ATOM 577 N N . GLU A 1 77 ? 17.738 -17.533 -33.183 1.00 51.80 769 GLU A N 1
ATOM 578 C CA . GLU A 1 77 ? 18.848 -18.423 -33.498 1.00 54.91 769 GLU A CA 1
ATOM 579 C C . GLU A 1 77 ? 20.086 -17.954 -32.767 1.00 56.12 769 GLU A C 1
ATOM 580 O O . GLU A 1 77 ? 20.048 -16.975 -32.019 1.00 58.48 769 GLU A O 1
ATOM 586 N N . ILE A 1 78 ? 21.174 -18.688 -32.967 1.00 51.40 770 ILE A N 1
ATOM 587 C CA . ILE A 1 78 ? 22.469 -18.362 -32.391 1.00 49.24 770 ILE A CA 1
ATOM 588 C C . ILE A 1 78 ? 23.517 -18.471 -33.486 1.00 54.86 770 ILE A C 1
ATOM 589 O O . ILE A 1 78 ? 23.535 -19.438 -34.234 1.00 50.38 770 ILE A O 1
ATOM 594 N N . VAL A 1 79 ? 24.381 -17.477 -33.593 1.00 46.60 771 VAL A N 1
ATOM 595 C CA . VAL A 1 79 ? 25.352 -17.470 -34.662 1.00 47.21 771 VAL A CA 1
ATOM 596 C C . VAL A 1 79 ? 26.726 -17.234 -34.067 1.00 48.96 771 VAL A C 1
ATOM 597 O O . VAL A 1 79 ? 26.846 -16.933 -32.876 1.00 48.36 771 VAL A O 1
ATOM 601 N N . THR A 1 80 ? 27.765 -17.380 -34.881 1.00 51.82 772 THR A N 1
ATOM 602 C CA . THR A 1 80 ? 29.108 -17.198 -34.363 1.00 56.22 772 THR A CA 1
ATOM 603 C C . THR A 1 80 ? 30.009 -16.288 -35.190 1.00 52.23 772 THR A C 1
ATOM 604 O O . THR A 1 80 ? 29.770 -16.051 -36.370 1.00 59.88 772 THR A O 1
ATOM 608 N N . ASP A 1 81 ? 31.100 -15.863 -34.581 1.00 61.15 773 ASP A N 1
ATOM 609 C CA . ASP A 1 81 ? 32.107 -15.112 -35.275 1.00 75.45 773 ASP A CA 1
ATOM 610 C C . ASP A 1 81 ? 32.675 -16.300 -35.996 1.00 85.20 773 ASP A C 1
ATOM 611 O O . ASP A 1 81 ? 33.073 -17.243 -35.340 1.00 88.74 773 ASP A O 1
ATOM 616 N N . LYS A 1 82 ? 32.734 -16.282 -37.315 1.00 96.98 774 LYS A N 1
ATOM 617 C CA . LYS A 1 82 ? 33.249 -17.442 -38.014 1.00 103.29 774 LYS A CA 1
ATOM 618 C C . LYS A 1 82 ? 34.629 -17.168 -38.473 1.00 105.08 774 LYS A C 1
ATOM 619 O O . LYS A 1 82 ? 34.864 -16.280 -39.281 1.00 100.08 774 LYS A O 1
ATOM 621 N N . GLU A 1 83 ? 35.564 -17.950 -37.967 1.00 111.82 775 GLU A N 1
ATOM 622 C CA . GLU A 1 83 ? 36.938 -17.696 -38.397 1.00 117.51 775 GLU A CA 1
ATOM 623 C C . GLU A 1 83 ? 37.840 -18.889 -38.092 1.00 113.01 775 GLU A C 1
ATOM 624 O O . GLU A 1 83 ? 38.812 -18.767 -37.346 1.00 110.75 775 GLU A O 1
ATOM 626 N N . GLY A 1 93 ? 36.689 -16.422 -30.566 1.00 68.59 785 GLY A N 1
ATOM 627 C CA . GLY A 1 93 ? 35.517 -16.510 -31.420 1.00 76.43 785 GLY A CA 1
ATOM 628 C C . GLY A 1 93 ? 34.248 -16.544 -30.593 1.00 84.46 785 GLY A C 1
ATOM 629 O O . GLY A 1 93 ? 33.964 -17.538 -29.924 1.00 89.87 785 GLY A O 1
ATOM 630 N N . ALA A 1 94 ? 33.474 -15.464 -30.647 1.00 76.16 786 ALA A N 1
ATOM 631 C CA . ALA A 1 94 ? 32.293 -15.330 -29.794 1.00 58.91 786 ALA A CA 1
ATOM 632 C C . ALA A 1 94 ? 31.014 -15.832 -30.448 1.00 54.06 786 ALA A C 1
ATOM 633 O O . ALA A 1 94 ? 30.946 -15.984 -31.678 1.00 54.42 786 ALA A O 1
ATOM 635 N N . PHE A 1 95 ? 29.998 -16.057 -29.614 1.00 46.76 787 PHE A N 1
ATOM 636 C CA . PHE A 1 95 ? 28.657 -16.421 -30.071 1.00 51.77 787 PHE A CA 1
ATOM 637 C C . PHE A 1 95 ? 27.722 -15.208 -29.970 1.00 57.92 787 PHE A C 1
ATOM 638 O O . PHE A 1 95 ? 27.984 -14.278 -29.211 1.00 59.54 787 PHE A O 1
ATOM 646 N N . TYR A 1 96 ? 26.640 -15.211 -30.747 1.00 52.94 788 TYR A N 1
ATOM 647 C CA . TYR A 1 96 ? 25.657 -14.136 -30.671 1.00 46.54 788 TYR A CA 1
ATOM 648 C C . TYR A 1 96 ? 24.252 -14.721 -30.563 1.00 51.16 788 TYR A C 1
ATOM 649 O O . TYR A 1 96 ? 23.813 -15.458 -31.439 1.00 47.38 788 TYR A O 1
ATOM 658 N N . LEU A 1 97 ? 23.554 -14.408 -29.473 1.00 48.36 789 LEU A N 1
ATOM 659 C CA . LEU A 1 97 ? 22.147 -14.765 -29.344 1.00 40.70 789 LEU A CA 1
ATOM 660 C C . LEU A 1 97 ? 21.297 -13.794 -30.188 1.00 48.40 789 LEU A C 1
ATOM 661 O O . LEU A 1 97 ? 21.399 -12.578 -30.028 1.00 48.90 789 LEU A O 1
ATOM 666 N N . VAL A 1 98 ? 20.462 -14.329 -31.073 1.00 49.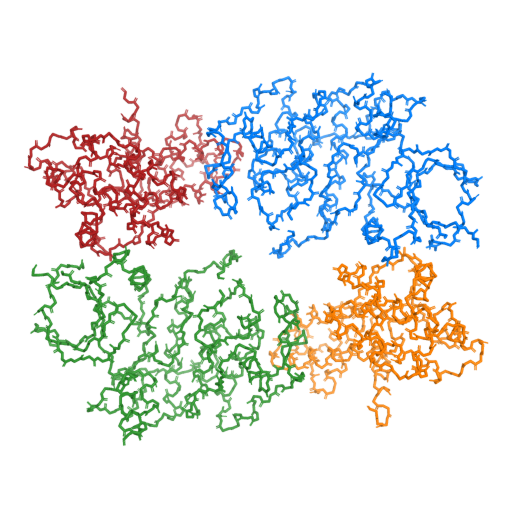26 790 VAL A N 1
ATOM 667 C CA . VAL A 1 98 ? 19.666 -13.492 -31.988 1.00 42.65 790 VAL A CA 1
ATOM 668 C C . VAL A 1 98 ? 18.184 -13.365 -31.593 1.00 44.31 790 VAL A C 1
ATOM 669 O O . VAL A 1 98 ? 17.472 -14.365 -31.521 1.00 44.25 790 VAL A O 1
ATOM 673 N N . PHE A 1 99 ? 17.714 -12.145 -31.342 1.00 46.78 791 PHE A N 1
ATOM 674 C CA . PHE A 1 99 ? 16.296 -11.947 -31.007 1.00 43.90 791 PHE A CA 1
ATOM 675 C C . PHE A 1 99 ? 15.580 -11.062 -32.005 1.00 48.64 791 PHE A C 1
ATOM 676 O O . PHE A 1 99 ? 16.210 -10.264 -32.693 1.00 47.82 791 PHE A O 1
ATOM 684 N N . GLU A 1 100 ? 14.252 -11.149 -32.027 1.00 60.24 792 GLU A N 1
ATOM 685 C CA . GLU A 1 100 ? 13.466 -10.194 -32.789 1.00 58.68 792 GLU A CA 1
ATOM 686 C C . GLU A 1 100 ? 13.822 -8.814 -32.269 1.00 55.15 792 GLU A C 1
ATOM 687 O O . GLU A 1 100 ? 14.014 -8.632 -31.066 1.00 51.74 792 GLU A O 1
ATOM 689 N N . TYR A 1 101 ? 13.952 -7.853 -33.173 1.00 50.25 793 TYR A N 1
ATOM 690 C CA . TYR A 1 101 ? 14.332 -6.512 -32.766 1.00 51.96 793 TYR A CA 1
ATOM 691 C C . TYR A 1 101 ? 13.125 -5.773 -32.177 1.00 59.26 793 TYR A C 1
ATOM 692 O O . TYR A 1 101 ? 12.041 -5.761 -32.760 1.00 57.27 793 TYR A O 1
ATOM 701 N N . MET A 1 102 ? 13.323 -5.183 -31.003 1.00 48.71 794 MET A N 1
ATOM 702 C CA . MET A 1 102 ? 12.290 -4.428 -30.316 1.00 51.75 794 MET A CA 1
ATOM 703 C C . MET A 1 102 ? 12.764 -2.993 -30.226 1.00 57.26 794 MET A C 1
ATOM 704 O O . MET A 1 102 ? 13.828 -2.723 -29.680 1.00 53.10 794 MET A O 1
ATOM 709 N N . ASP A 1 103 ? 11.974 -2.072 -30.762 1.00 62.76 795 ASP A N 1
ATOM 710 C CA . ASP A 1 103 ? 12.411 -0.694 -30.946 1.00 53.90 795 ASP A CA 1
ATOM 711 C C . ASP A 1 103 ? 12.699 0.074 -29.664 1.00 59.10 795 ASP A C 1
ATOM 712 O O . ASP A 1 103 ? 13.419 1.072 -29.686 1.00 55.33 795 ASP A O 1
ATOM 717 N N . HIS A 1 104 ? 12.121 -0.382 -28.550 1.00 50.04 796 HIS A N 1
ATOM 718 C CA . HIS A 1 104 ? 12.212 0.344 -27.291 1.00 56.15 796 HIS A CA 1
ATOM 719 C C . HIS A 1 104 ? 12.203 -0.607 -26.123 1.00 50.45 796 HIS A C 1
ATOM 720 O O . HIS A 1 104 ? 11.910 -1.786 -26.284 1.00 47.73 796 HIS A O 1
ATOM 727 N N . ASP A 1 105 ? 12.529 -0.078 -24.956 1.00 52.84 797 ASP A N 1
ATOM 728 C CA . ASP A 1 105 ? 12.120 -0.719 -23.720 1.00 47.77 797 ASP A CA 1
ATOM 729 C C . ASP A 1 105 ? 11.438 0.349 -22.867 1.00 62.58 797 ASP A C 1
ATOM 730 O O . ASP A 1 105 ? 11.555 1.541 -23.157 1.00 60.65 797 ASP A O 1
ATOM 735 N N . LEU A 1 106 ? 10.738 -0.070 -21.814 1.00 52.19 798 LEU A N 1
ATOM 736 C CA . LEU A 1 106 ? 9.915 0.856 -21.058 1.00 54.09 798 LEU A CA 1
ATOM 737 C C . LEU A 1 106 ? 10.728 1.879 -20.277 1.00 61.27 798 LEU A C 1
ATOM 738 O O . LEU A 1 106 ? 10.255 2.992 -20.055 1.00 60.06 798 LEU A O 1
ATOM 743 N N . MET A 1 107 ? 11.922 1.501 -19.816 1.00 58.39 799 MET A N 1
ATOM 744 C CA . MET A 1 107 ? 12.727 2.434 -19.032 1.00 54.43 799 MET A CA 1
ATOM 745 C C . MET A 1 107 ? 13.138 3.610 -19.902 1.00 54.29 799 MET A C 1
ATOM 746 O O . MET A 1 107 ? 13.102 4.767 -19.478 1.00 57.78 799 MET A O 1
ATOM 751 N N . GLY A 1 108 ? 13.528 3.282 -21.127 1.00 54.67 800 GLY A N 1
ATOM 752 C CA . GLY A 1 108 ? 13.975 4.272 -22.082 1.00 69.79 800 GLY A CA 1
ATOM 753 C C . GLY A 1 108 ? 12.874 5.232 -22.467 1.00 71.94 800 GLY A C 1
ATOM 754 O O . GLY A 1 108 ? 13.057 6.447 -22.405 1.00 75.81 800 GLY A O 1
ATOM 755 N N . LEU A 1 109 ? 11.735 4.682 -22.877 1.00 74.38 801 LEU A N 1
ATOM 756 C CA . LEU A 1 109 ? 10.603 5.502 -23.288 1.00 72.93 801 LEU A CA 1
ATOM 757 C C . LEU A 1 109 ? 10.224 6.473 -22.185 1.00 62.25 801 LEU A C 1
ATOM 758 O O . LEU A 1 109 ? 10.163 7.677 -22.404 1.00 72.05 801 LEU A O 1
ATOM 763 N N . LEU A 1 110 ? 10.037 5.945 -20.981 1.00 66.76 802 LEU A N 1
ATOM 764 C CA . LEU A 1 110 ? 9.627 6.755 -19.845 1.00 64.19 802 LEU A CA 1
ATOM 765 C C . LEU A 1 110 ? 10.571 7.906 -19.558 1.00 69.94 802 LEU A C 1
ATOM 766 O O . LEU A 1 110 ? 10.124 9.006 -19.235 1.00 74.99 802 LEU A O 1
ATOM 771 N N . GLU A 1 111 ? 11.871 7.664 -19.680 1.00 82.72 803 GLU A N 1
ATOM 772 C CA . GLU A 1 111 ? 12.830 8.699 -19.325 1.00 90.25 803 GLU A CA 1
ATOM 773 C C . GLU A 1 111 ? 13.164 9.546 -20.541 1.00 88.08 803 GLU A C 1
ATOM 774 O O . GLU A 1 111 ? 13.951 10.486 -20.458 1.00 93.88 803 GLU A O 1
ATOM 780 N N . SER A 1 112 ? 12.531 9.233 -21.664 1.00 81.33 804 SER A N 1
ATOM 781 C CA . SER A 1 112 ? 12.725 10.033 -22.865 1.00 82.80 804 SER A CA 1
ATOM 782 C C . SER A 1 112 ? 11.862 11.286 -22.772 1.00 96.77 804 SER A C 1
ATOM 783 O O . SER A 1 112 ? 12.343 12.396 -22.983 1.00 109.16 804 SER A O 1
ATOM 786 N N . GLY A 1 113 ? 10.594 11.105 -22.415 1.00 93.32 805 GLY A N 1
ATOM 787 C CA . GLY A 1 113 ? 9.644 12.200 -22.436 1.00 84.88 805 GLY A CA 1
ATOM 788 C C . GLY A 1 113 ? 9.251 12.527 -23.860 1.00 74.81 805 GLY A C 1
ATOM 789 O O . GLY A 1 113 ? 9.069 13.683 -24.214 1.00 84.71 805 GLY A O 1
ATOM 790 N N . LEU A 1 114 ? 9.146 11.499 -24.689 1.00 75.14 806 LEU A N 1
ATOM 791 C CA . LEU A 1 114 ? 8.795 11.684 -26.092 1.00 85.42 806 LEU A CA 1
ATOM 792 C C . LEU A 1 114 ? 7.405 11.125 -26.359 1.00 87.72 806 LEU A C 1
ATOM 793 O O . LEU A 1 114 ? 6.885 11.211 -27.471 1.00 82.20 806 LEU A O 1
ATOM 798 N N . VAL A 1 115 ? 6.824 10.509 -25.335 1.00 83.32 807 VAL A N 1
ATOM 799 C CA . VAL A 1 115 ? 5.523 9.874 -25.478 1.00 85.31 807 VAL A CA 1
ATOM 800 C C . VAL A 1 115 ? 4.698 10.072 -24.213 1.00 89.76 807 VAL A C 1
ATOM 801 O O . VAL A 1 115 ? 5.247 10.324 -23.144 1.00 83.67 807 VAL A O 1
ATOM 805 N N . HIS A 1 116 ? 3.379 9.988 -24.348 1.00 96.54 808 HIS A N 1
ATOM 806 C CA . HIS A 1 116 ? 2.485 9.965 -23.196 1.00 87.98 808 HIS A CA 1
ATOM 807 C C . HIS A 1 116 ? 1.632 8.703 -23.194 1.00 79.10 808 HIS A C 1
ATOM 808 O O . HIS A 1 116 ? 0.971 8.384 -24.177 1.00 77.63 808 HIS A O 1
ATOM 815 N N . PHE A 1 117 ? 1.666 7.973 -22.089 1.00 77.70 809 PHE A N 1
ATOM 816 C CA . PHE A 1 117 ? 0.819 6.801 -21.939 1.00 70.93 809 PHE A CA 1
ATOM 817 C C . PHE A 1 117 ? -0.429 7.177 -21.141 1.00 76.03 809 PHE A C 1
ATOM 818 O O . PHE A 1 117 ? -0.343 7.411 -19.945 1.00 80.64 809 PHE A O 1
ATOM 826 N N . ASN A 1 118 ? -1.577 7.229 -21.812 1.00 74.89 810 ASN A N 1
ATOM 827 C CA .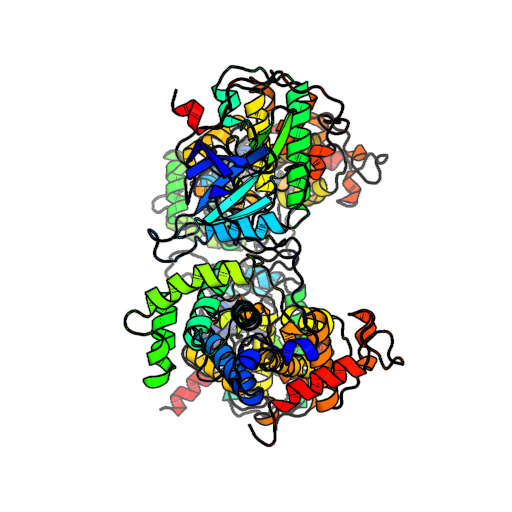 ASN A 1 118 ? -2.864 7.412 -21.144 1.00 79.76 810 ASN A CA 1
ATOM 828 C C . ASN A 1 118 ? -3.390 6.065 -20.656 1.00 74.52 810 ASN A C 1
ATOM 829 O O . ASN A 1 118 ? -2.736 5.034 -20.852 1.00 73.60 810 ASN A O 1
ATOM 834 N N . GLU A 1 119 ? -4.561 6.086 -20.028 1.00 72.48 811 GLU A N 1
ATOM 835 C CA . GLU A 1 119 ? -5.181 4.889 -19.463 1.00 78.41 811 GLU A CA 1
ATOM 836 C C . GLU A 1 119 ? -5.302 3.742 -20.461 1.00 76.26 811 GLU A C 1
ATOM 837 O O . GLU A 1 119 ? -5.111 2.578 -20.109 1.00 72.35 811 GLU A O 1
ATOM 843 N N . ASN A 1 120 ? -5.603 4.065 -21.714 1.00 76.94 812 ASN A N 1
ATOM 844 C CA . ASN A 1 120 ? -5.836 3.017 -22.702 1.00 72.63 812 ASN A CA 1
ATOM 845 C C . ASN A 1 120 ? -4.552 2.340 -23.169 1.00 69.49 812 ASN A C 1
ATOM 846 O O . ASN A 1 120 ? -4.560 1.157 -23.504 1.00 75.72 812 ASN A O 1
ATOM 851 N N . HIS A 1 121 ? -3.450 3.081 -23.158 1.00 70.22 813 HIS A N 1
ATOM 852 C CA . HIS A 1 121 ? -2.133 2.514 -23.462 1.00 65.82 813 HIS A CA 1
ATOM 853 C C . HIS A 1 121 ? -1.732 1.569 -22.329 1.00 62.54 813 HIS A C 1
ATOM 854 O O . HIS A 1 121 ? -1.184 0.482 -22.537 1.00 62.12 813 HIS A O 1
ATOM 861 N N . ILE A 1 122 ? -1.988 2.046 -21.121 1.00 65.23 814 ILE A N 1
ATOM 862 C CA . ILE A 1 122 ? -1.706 1.300 -19.899 1.00 63.38 814 ILE A CA 1
ATOM 863 C C . ILE A 1 122 ? -2.553 0.034 -19.854 1.00 60.02 814 ILE A C 1
ATOM 864 O O . ILE A 1 122 ? -2.049 -1.034 -19.550 1.00 64.00 814 ILE A O 1
ATOM 869 N N . LYS A 1 123 ? -3.835 0.167 -20.189 1.00 70.51 815 LYS A N 1
ATOM 870 C CA . LYS A 1 123 ? -4.726 -0.980 -20.355 1.00 62.34 815 LYS A CA 1
ATOM 871 C C . LYS A 1 123 ? -4.084 -2.055 -21.213 1.00 65.01 815 LYS A C 1
ATOM 872 O O . LYS A 1 123 ? -4.017 -3.220 -20.823 1.00 67.10 815 LYS A O 1
ATOM 878 N N . SER A 1 124 ? -3.630 -1.657 -22.399 1.00 68.77 816 SER A N 1
ATOM 879 C CA . SER A 1 124 ? -3.010 -2.589 -23.334 1.00 67.73 816 SER A CA 1
ATOM 880 C C . SER A 1 124 ? -1.687 -3.191 -22.847 1.00 63.27 816 SER A C 1
ATOM 881 O O . SER A 1 124 ? -1.481 -4.397 -22.951 1.00 63.57 816 SER A O 1
ATOM 884 N N . PHE A 1 125 ? -0.783 -2.351 -22.354 1.00 65.36 817 PHE A N 1
ATOM 885 C CA . PHE A 1 125 ? 0.528 -2.814 -21.886 1.00 57.62 817 PHE A CA 1
ATOM 886 C C . PHE A 1 125 ? 0.348 -3.855 -20.786 1.00 55.18 817 PHE A C 1
ATOM 887 O O . PHE A 1 125 ? 0.931 -4.948 -20.825 1.00 49.07 817 PHE A O 1
ATOM 895 N N . MET A 1 126 ? -0.472 -3.507 -19.804 1.00 60.90 818 MET A N 1
ATOM 896 C CA . MET A 1 126 ? -0.655 -4.385 -18.662 1.00 57.10 818 MET A CA 1
ATOM 897 C C . MET A 1 126 ? -1.353 -5.664 -19.104 1.00 56.15 818 MET A C 1
ATOM 898 O O . MET A 1 126 ? -0.994 -6.735 -18.651 1.00 57.80 818 MET A O 1
ATOM 903 N N . ARG A 1 127 ? -2.312 -5.566 -20.023 1.00 60.46 819 ARG A N 1
ATOM 904 C CA . ARG A 1 127 ? -2.969 -6.779 -20.507 1.00 59.70 819 ARG A CA 1
ATOM 905 C C . ARG A 1 127 ? -1.944 -7.741 -21.111 1.00 60.90 819 ARG A C 1
ATOM 906 O O . ARG A 1 127 ? -1.952 -8.936 -20.807 1.00 58.72 819 ARG A O 1
ATOM 914 N N . GLN A 1 128 ? -1.060 -7.216 -21.959 1.00 68.15 820 GLN A N 1
ATOM 915 C CA . GLN A 1 128 ? -0.051 -8.035 -22.642 1.00 62.05 820 GLN A CA 1
ATOM 916 C C . GLN A 1 128 ? 0.997 -8.603 -21.683 1.00 51.45 820 GLN A C 1
ATOM 917 O O . GLN A 1 128 ? 1.360 -9.774 -21.759 1.00 47.40 820 GLN A O 1
ATOM 923 N N . LEU A 1 129 ? 1.503 -7.741 -20.815 1.00 51.40 821 LEU A N 1
ATOM 924 C CA . LEU A 1 129 ? 2.500 -8.143 -19.830 1.00 51.39 821 LEU A CA 1
ATOM 925 C C . LEU A 1 129 ? 1.935 -9.238 -18.925 1.00 49.08 821 LEU A C 1
ATOM 926 O O . LEU A 1 129 ? 2.629 -10.191 -18.598 1.00 44.34 821 LEU A O 1
ATOM 931 N N . MET A 1 130 ? 0.668 -9.101 -18.546 1.00 53.68 822 MET A N 1
ATOM 932 C CA . MET A 1 130 ? 0.039 -10.083 -17.664 1.00 55.97 822 MET A CA 1
ATOM 933 C C . MET A 1 130 ? -0.215 -11.415 -18.360 1.00 56.79 822 MET A C 1
ATOM 934 O O . MET A 1 130 ? -0.104 -12.463 -17.733 1.00 56.84 822 MET A O 1
ATOM 939 N N . GLU A 1 131 ? -0.549 -11.390 -19.651 1.00 54.95 823 GLU A N 1
ATOM 940 C CA . GLU A 1 131 ? -0.769 -12.648 -20.372 1.00 58.18 823 GLU A CA 1
ATOM 941 C C . GLU A 1 131 ? 0.544 -13.400 -20.518 1.00 54.72 823 GLU A C 1
ATOM 942 O O . GLU A 1 131 ? 0.583 -14.626 -20.388 1.00 61.93 823 GLU A O 1
ATOM 948 N N . GLY A 1 132 ? 1.626 -12.664 -20.754 1.00 50.84 824 GLY A N 1
ATOM 949 C CA . GLY A 1 132 ? 2.953 -13.268 -20.808 1.00 46.68 824 GLY A CA 1
ATOM 950 C C . GLY A 1 132 ? 3.333 -13.846 -19.428 1.00 45.78 824 GLY A C 1
ATOM 951 O O . GLY A 1 132 ? 3.878 -14.948 -19.331 1.00 41.59 824 GLY A O 1
ATOM 952 N N . LEU A 1 133 ? 3.092 -13.090 -18.365 1.00 48.36 825 LEU A N 1
ATOM 953 C CA . LEU A 1 133 ? 3.538 -13.584 -17.046 1.00 50.96 825 LEU A CA 1
ATOM 954 C C . LEU A 1 133 ? 2.726 -14.808 -16.646 1.00 49.57 825 LEU A C 1
ATOM 955 O O . LEU A 1 133 ? 3.262 -15.746 -16.054 1.00 67.50 825 LEU A O 1
ATOM 960 N N . ASP A 1 134 ? 1.437 -14.801 -16.983 1.00 47.44 826 ASP A N 1
ATOM 961 C CA . ASP A 1 134 ? 0.548 -15.927 -16.692 1.00 53.45 826 ASP A CA 1
ATOM 962 C C . ASP A 1 134 ? 1.009 -17.179 -17.419 1.00 58.70 826 ASP A C 1
ATOM 963 O O . ASP A 1 134 ? 1.058 -18.274 -16.854 1.00 57.39 826 ASP A O 1
ATOM 968 N N . TYR A 1 135 ? 1.344 -17.013 -18.687 1.00 49.12 827 TYR A N 1
ATOM 969 C CA . TYR A 1 135 ? 1.873 -18.115 -19.476 1.00 53.00 827 TYR A CA 1
ATOM 970 C C . TYR A 1 135 ? 3.153 -18.592 -18.840 1.00 57.12 827 TYR A C 1
ATOM 971 O O . TYR A 1 135 ? 3.388 -19.798 -18.700 1.00 54.52 827 TYR A O 1
ATOM 980 N N . CYS A 1 136 ? 3.989 -17.632 -18.464 1.00 56.31 828 CYS A N 1
ATOM 981 C CA . CYS A 1 136 ? 5.281 -17.954 -17.898 1.00 54.89 828 CYS A CA 1
ATOM 982 C C . CYS A 1 136 ? 5.092 -18.579 -16.519 1.00 60.18 828 CYS A C 1
ATOM 983 O O . CYS A 1 136 ? 5.888 -19.392 -16.110 1.00 55.17 828 CYS A O 1
ATOM 986 N N . HIS A 1 137 ? 4.068 -18.179 -15.781 1.00 58.91 829 HIS A N 1
ATOM 987 C CA . HIS A 1 137 ? 3.839 -18.806 -14.481 1.00 57.65 829 HIS A CA 1
ATOM 988 C C . HIS A 1 137 ? 3.191 -20.184 -14.614 1.00 62.88 829 HIS A C 1
ATOM 989 O O . HIS A 1 137 ? 3.514 -21.097 -13.858 1.00 66.93 829 HIS A O 1
ATOM 996 N N . LYS A 1 138 ? 2.307 -20.351 -15.593 1.00 70.45 830 LYS A N 1
ATOM 997 C CA . LYS A 1 138 ? 1.624 -21.629 -15.771 1.00 71.32 830 LYS A CA 1
ATOM 998 C C . LYS A 1 138 ? 2.541 -22.646 -16.439 1.00 70.16 830 LYS A C 1
ATOM 999 O O . LYS A 1 138 ? 2.265 -23.845 -16.450 1.00 71.87 830 LYS A O 1
ATOM 1005 N N . LYS A 1 139 ? 3.693 -22.203 -16.885 1.00 72.01 831 LYS A N 1
ATOM 1006 C CA . LYS A 1 139 ? 4.719 -23.103 -17.340 1.00 73.30 831 LYS A CA 1
ATOM 1007 C C . LYS A 1 139 ? 5.337 -22.845 -15.995 1.00 81.73 831 LYS A C 1
ATOM 1008 O O . LYS A 1 139 ? 5.104 -21.771 -15.482 1.00 98.21 831 LYS A O 1
ATOM 1014 N N . ASN A 1 140 ? 6.030 -23.775 -15.379 1.00 78.26 832 ASN A N 1
ATOM 1015 C CA . ASN A 1 140 ? 6.501 -23.513 -14.028 1.00 73.54 832 ASN A CA 1
ATOM 1016 C C . ASN A 1 140 ? 7.785 -22.765 -13.885 1.00 68.66 832 ASN A C 1
ATOM 1017 O O . ASN A 1 140 ? 8.759 -23.254 -13.363 1.00 65.90 832 ASN A O 1
ATOM 1022 N N . PHE A 1 141 ? 7.736 -21.535 -14.332 1.00 63.45 833 PHE A N 1
ATOM 1023 C CA . PHE A 1 141 ? 8.848 -20.583 -14.262 1.00 45.53 833 PHE A CA 1
ATOM 1024 C C . PHE A 1 141 ? 8.506 -19.275 -13.529 1.00 41.78 833 PHE A C 1
ATOM 1025 O O . PHE A 1 141 ? 7.446 -18.703 -13.737 1.00 46.77 833 PHE A O 1
ATOM 1033 N N . LEU A 1 142 ? 9.431 -18.830 -12.679 1.00 43.07 834 LEU A N 1
ATOM 1034 C CA . LEU A 1 142 ? 9.471 -17.472 -12.124 1.00 39.61 834 LEU A CA 1
ATOM 1035 C C . LEU A 1 142 ? 10.437 -16.605 -12.945 1.00 46.46 834 LEU A C 1
ATOM 1036 O O . LEU A 1 142 ? 11.483 -17.091 -13.363 1.00 49.27 834 LEU A O 1
ATOM 1041 N N . HIS A 1 143 ? 10.137 -15.326 -13.125 1.00 42.08 835 HIS A N 1
ATOM 1042 C CA . HIS A 1 143 ? 11.045 -14.469 -13.901 1.00 47.61 835 HIS A CA 1
ATOM 1043 C C . HIS A 1 143 ? 12.140 -13.884 -13.003 1.00 44.82 835 HIS A C 1
ATOM 1044 O O . HIS A 1 143 ? 13.335 -13.939 -13.336 1.00 40.26 835 HIS A O 1
ATOM 1051 N N . ARG A 1 144 ? 11.707 -13.305 -11.881 1.00 41.52 836 ARG A N 1
ATOM 1052 C CA . ARG A 1 144 ? 12.594 -12.808 -10.829 1.00 39.51 836 ARG A CA 1
ATOM 1053 C C . ARG A 1 144 ? 13.427 -11.566 -11.181 1.00 42.27 836 ARG A C 1
ATOM 1054 O O . ARG A 1 144 ? 14.330 -11.205 -10.434 1.00 49.70 836 ARG A O 1
ATOM 1062 N N . ASP A 1 145 ? 13.141 -10.890 -12.295 1.00 50.94 837 ASP A N 1
ATOM 1063 C CA . ASP A 1 145 ? 13.847 -9.638 -12.564 1.00 49.29 837 ASP A CA 1
ATOM 1064 C C . ASP A 1 145 ? 12.969 -8.705 -13.382 1.00 55.10 837 ASP A C 1
ATOM 1065 O O . ASP A 1 145 ? 13.419 -8.019 -14.317 1.00 46.01 837 ASP A O 1
ATOM 1070 N N . ILE A 1 146 ? 11.690 -8.687 -13.039 1.00 55.10 838 ILE A N 1
ATOM 1071 C CA . ILE A 1 146 ? 10.787 -7.791 -13.728 1.00 52.19 838 ILE A CA 1
ATOM 1072 C C . ILE A 1 146 ? 11.102 -6.367 -13.296 1.00 55.67 838 ILE A C 1
ATOM 1073 O O . ILE A 1 146 ? 11.196 -6.080 -12.099 1.00 47.41 838 ILE A O 1
ATOM 1078 N N . LYS A 1 147 ? 11.339 -5.512 -14.287 1.00 43.26 839 LYS A N 1
ATOM 1079 C CA . LYS A 1 147 ? 11.506 -4.071 -14.103 1.00 48.66 839 LYS A CA 1
ATOM 1080 C C . LYS A 1 147 ? 11.403 -3.453 -15.501 1.00 53.45 839 LYS A C 1
ATOM 1081 O O . LYS A 1 147 ? 11.391 -4.189 -16.482 1.00 47.04 839 LYS A O 1
ATOM 1087 N N . CYS A 1 148 ? 11.359 -2.128 -15.592 1.00 46.62 840 CYS A N 1
ATOM 1088 C CA . CYS A 1 148 ? 10.992 -1.475 -16.845 1.00 51.36 840 CYS A CA 1
ATOM 1089 C C . CYS A 1 148 ? 12.002 -1.745 -17.977 1.00 54.73 840 CYS A C 1
ATOM 1090 O O . CYS A 1 148 ? 11.591 -1.983 -19.120 1.00 55.10 840 CYS A O 1
ATOM 1093 N N . SER A 1 149 ? 13.301 -1.751 -17.677 1.00 46.23 841 SER A N 1
ATOM 1094 C CA . SER A 1 149 ? 14.301 -1.975 -18.746 1.00 47.90 841 SER A CA 1
ATOM 1095 C C . SER A 1 149 ? 14.196 -3.385 -19.321 1.00 51.71 841 SER A C 1
ATOM 1096 O O . SER A 1 149 ? 14.750 -3.669 -20.382 1.00 50.13 841 SER A O 1
ATOM 1099 N N . ASN A 1 150 ? 13.461 -4.263 -18.640 1.00 43.87 842 ASN A N 1
ATOM 1100 C CA . ASN A 1 150 ? 13.327 -5.653 -19.081 1.00 44.46 842 ASN A CA 1
ATOM 1101 C C . ASN A 1 150 ? 11.978 -5.923 -19.735 1.00 50.51 842 ASN A C 1
ATOM 1102 O O . ASN A 1 150 ? 11.631 -7.073 -20.027 1.00 50.05 842 ASN A O 1
ATOM 1107 N N . ILE A 1 151 ? 11.244 -4.848 -20.000 1.00 51.69 843 ILE A N 1
ATOM 1108 C CA . ILE A 1 151 ? 10.007 -4.920 -20.762 1.00 51.60 843 ILE A CA 1
ATOM 1109 C C . ILE A 1 151 ? 10.202 -4.143 -22.084 1.00 46.91 843 ILE A C 1
ATOM 1110 O O . ILE A 1 151 ? 10.365 -2.927 -22.088 1.00 53.18 843 ILE A O 1
ATOM 1115 N N . LEU A 1 152 ? 10.200 -4.876 -23.190 1.00 52.09 844 LEU A N 1
ATOM 1116 C CA . LEU A 1 152 ? 10.461 -4.290 -24.509 1.00 57.38 844 LEU A CA 1
ATOM 1117 C C . LEU A 1 152 ? 9.146 -3.950 -25.192 1.00 63.85 844 LEU A C 1
ATOM 1118 O O . LEU A 1 152 ? 8.150 -4.628 -24.954 1.00 52.05 844 LEU A O 1
ATOM 1123 N N . LEU A 1 153 ? 9.156 -2.947 -26.079 1.00 47.52 845 LEU A N 1
ATOM 1124 C CA . LEU A 1 153 ? 7.964 -2.539 -26.811 1.00 48.73 845 LEU A CA 1
ATOM 1125 C C . LEU A 1 153 ? 8.355 -2.177 -28.259 1.00 62.72 845 LEU A C 1
ATOM 1126 O O . LEU A 1 153 ? 9.224 -1.336 -28.465 1.00 64.79 845 LEU A O 1
ATOM 1131 N N . ASN A 1 154 ? 7.718 -2.797 -29.247 1.00 57.33 846 ASN A N 1
ATOM 1132 C CA . ASN A 1 154 ? 8.021 -2.462 -30.650 1.00 60.41 846 ASN A CA 1
ATOM 1133 C C . ASN A 1 154 ? 7.135 -1.338 -31.128 1.00 66.26 846 ASN A C 1
ATOM 1134 O O . ASN A 1 154 ? 6.191 -0.956 -30.437 1.00 64.69 846 ASN A O 1
ATOM 1139 N N . ASN A 1 155 ? 7.405 -0.818 -32.325 1.00 75.74 847 ASN A N 1
ATOM 1140 C CA . ASN A 1 155 ? 6.641 0.329 -32.792 1.00 71.69 847 ASN A CA 1
ATOM 1141 C C . ASN A 1 155 ? 5.205 -0.038 -33.137 1.00 63.54 847 ASN A C 1
ATOM 1142 O O . ASN A 1 155 ? 4.348 0.827 -33.211 1.00 57.98 847 ASN A O 1
ATOM 1147 N N . ARG A 1 156 ? 4.941 -1.326 -33.319 1.00 70.93 848 ARG A N 1
ATOM 1148 C CA . ARG A 1 156 ? 3.573 -1.793 -33.490 1.00 73.09 848 ARG A CA 1
ATOM 1149 C C . ARG A 1 156 ? 2.785 -1.757 -32.178 1.00 83.05 848 ARG A C 1
ATOM 1150 O O . ARG A 1 156 ? 1.574 -1.948 -32.178 1.00 91.92 848 ARG A O 1
ATOM 1152 N N . GLY A 1 157 ? 3.476 -1.536 -31.062 1.00 81.96 849 GLY A N 1
ATOM 1153 C CA . GLY A 1 157 ? 2.822 -1.383 -29.772 1.00 67.80 849 GLY A CA 1
ATOM 1154 C C . GLY A 1 157 ? 2.737 -2.701 -29.018 1.00 65.12 849 GLY A C 1
ATOM 1155 O O . GLY A 1 157 ? 1.984 -2.831 -28.045 1.00 65.16 849 GLY A O 1
ATOM 1156 N N . GLN A 1 158 ? 3.528 -3.678 -29.451 1.00 58.35 850 GLN A N 1
ATOM 1157 C CA . GLN A 1 158 ? 3.487 -4.999 -28.855 1.00 55.25 850 GLN A CA 1
ATOM 1158 C C . GLN A 1 158 ? 4.507 -5.140 -27.711 1.00 65.47 850 GLN A C 1
ATOM 1159 O O . GLN A 1 158 ? 5.701 -4.877 -27.883 1.00 70.29 850 GLN A O 1
ATOM 1165 N N . ILE A 1 159 ? 4.016 -5.563 -26.549 1.00 57.61 851 ILE A N 1
ATOM 1166 C CA . ILE A 1 159 ? 4.858 -5.824 -25.371 1.00 50.05 851 ILE A CA 1
ATOM 1167 C C . ILE A 1 159 ? 5.483 -7.216 -25.410 1.00 58.91 851 ILE A C 1
ATOM 1168 O O . ILE A 1 159 ? 4.799 -8.203 -25.695 1.00 62.51 851 ILE A O 1
ATOM 1173 N N . LYS A 1 160 ? 6.785 -7.299 -25.144 1.00 57.42 852 LYS A N 1
ATOM 1174 C CA . LYS A 1 160 ? 7.387 -8.584 -24.829 1.00 58.14 852 LYS A CA 1
ATOM 1175 C C . LYS A 1 160 ? 8.216 -8.497 -23.542 1.00 58.69 852 LYS A C 1
ATOM 1176 O O . LYS A 1 160 ? 9.032 -7.581 -23.352 1.00 50.26 852 LYS A O 1
ATOM 1182 N N . LEU A 1 161 ? 7.974 -9.461 -22.662 1.00 48.35 853 LEU A N 1
ATOM 1183 C CA . LEU A 1 161 ? 8.757 -9.638 -21.438 1.00 41.13 853 LEU A CA 1
ATOM 1184 C C . LEU A 1 161 ? 10.107 -10.242 -21.804 1.00 40.92 853 LEU A C 1
ATOM 1185 O O . LEU A 1 161 ? 10.165 -11.198 -22.577 1.00 57.70 853 LEU A O 1
ATOM 1190 N N . ALA A 1 162 ? 11.192 -9.717 -21.250 1.00 39.49 854 ALA A N 1
ATOM 1191 C CA . ALA A 1 162 ? 12.528 -10.107 -21.713 1.00 42.41 854 ALA A CA 1
ATOM 1192 C C . ALA A 1 162 ? 13.512 -10.216 -20.542 1.00 50.01 854 ALA A C 1
ATOM 1193 O O . ALA A 1 162 ? 13.153 -9.956 -19.390 1.00 58.25 854 ALA A O 1
ATOM 1195 N N . ASP A 1 163 ? 14.746 -10.612 -20.860 1.00 42.07 855 ASP A N 1
ATOM 1196 C CA . ASP A 1 163 ? 15.802 -10.826 -19.874 1.00 40.90 855 ASP A CA 1
ATOM 1197 C C . ASP A 1 163 ? 15.830 -11.983 -18.856 1.00 48.76 855 ASP A C 1
ATOM 1198 O O . ASP A 1 163 ? 15.956 -11.776 -17.625 1.00 37.42 855 ASP A O 1
ATOM 1203 N N . PHE A 1 164 ? 15.601 -13.188 -19.372 1.00 41.32 856 PHE A N 1
ATOM 1204 C CA . PHE A 1 164 ? 15.281 -14.357 -18.570 1.00 45.10 856 PHE A CA 1
ATOM 1205 C C . PHE A 1 164 ? 16.493 -14.915 -17.837 1.00 49.90 856 PHE A C 1
ATOM 1206 O O . PHE A 1 164 ? 16.470 -16.050 -17.346 1.00 47.24 856 PHE A O 1
ATOM 1214 N N . GLY A 1 165 ? 17.531 -14.088 -17.734 1.00 46.05 857 GLY A N 1
ATOM 1215 C CA . GLY A 1 165 ? 18.791 -14.493 -17.138 1.00 42.24 857 GLY A CA 1
ATOM 1216 C C . GLY A 1 165 ? 18.699 -14.921 -15.670 1.00 40.29 857 GLY A C 1
ATOM 1217 O O . GLY A 1 165 ? 19.587 -15.623 -15.192 1.00 46.54 857 GLY A O 1
ATOM 1218 N N . LEU A 1 166 ? 17.638 -14.513 -14.970 1.00 41.15 858 LEU A N 1
ATOM 1219 C CA . LEU A 1 166 ? 17.488 -14.878 -13.538 1.00 41.47 858 LEU A CA 1
ATOM 1220 C C . LEU A 1 166 ? 16.304 -15.783 -13.294 1.00 43.99 858 LEU A C 1
ATOM 1221 O O . LEU A 1 166 ? 15.978 -16.079 -12.142 1.00 50.99 858 LEU A O 1
ATOM 1226 N N . ALA A 1 167 ? 15.644 -16.216 -14.359 1.00 38.57 859 ALA A N 1
ATOM 1227 C CA . ALA A 1 167 ? 14.500 -17.086 -14.206 1.00 44.46 859 ALA A CA 1
ATOM 1228 C C . ALA A 1 167 ? 14.944 -18.464 -13.685 1.00 48.53 859 ALA A C 1
ATOM 1229 O O . ALA A 1 167 ? 16.121 -18.806 -13.754 1.00 52.20 859 ALA A O 1
ATOM 1231 N N . ARG A 1 168 ? 13.990 -19.240 -13.173 1.00 52.68 860 ARG A N 1
ATOM 1232 C CA . ARG A 1 168 ? 14.251 -20.622 -12.762 1.00 49.97 860 ARG A CA 1
ATOM 1233 C C . ARG A 1 168 ? 12.944 -21.393 -12.646 1.00 52.05 860 ARG A C 1
ATOM 1234 O O . ARG A 1 168 ? 11.871 -20.796 -12.534 1.00 59.28 860 ARG A O 1
ATOM 1242 N N . LEU A 1 169 ? 13.034 -22.717 -12.728 1.00 53.19 861 LEU A N 1
ATOM 1243 C CA . LEU A 1 169 ? 11.899 -23.587 -12.436 1.00 55.90 861 LEU A CA 1
ATOM 1244 C C . LEU A 1 169 ? 11.485 -23.449 -10.986 1.00 43.20 861 LEU A C 1
ATOM 1245 O O . LEU A 1 169 ? 12.332 -23.255 -10.114 1.00 44.98 861 LEU A O 1
ATOM 1250 N N . TYR A 1 170 ? 10.183 -23.516 -10.733 1.00 52.01 862 TYR A N 1
ATOM 1251 C CA . TYR A 1 170 ? 9.692 -23.639 -9.361 1.00 59.83 862 TYR A CA 1
ATOM 1252 C C . TYR A 1 170 ? 8.711 -24.796 -9.280 1.00 58.80 862 TYR A C 1
ATOM 1253 O O . TYR A 1 170 ? 8.065 -25.144 -10.263 1.00 61.95 862 TYR A O 1
ATOM 1262 N N . SER A 1 171 ? 8.609 -25.389 -8.099 1.00 72.83 863 SER A N 1
ATOM 1263 C CA . SER A 1 171 ? 7.688 -26.490 -7.857 1.00 83.82 863 SER A CA 1
ATOM 1264 C C . SER A 1 171 ? 6.337 -25.944 -7.434 1.00 82.95 863 SER A C 1
ATOM 1265 O O . SER A 1 171 ? 6.252 -25.104 -6.541 1.00 71.64 863 SER A O 1
ATOM 1268 N N . SER A 1 172 ? 5.283 -26.397 -8.096 1.00 88.66 864 SER A N 1
ATOM 1269 C CA . SER A 1 172 ? 3.946 -26.018 -7.678 1.00 96.38 864 SER A CA 1
ATOM 1270 C C . SER A 1 172 ? 3.237 -27.163 -6.956 1.00 98.11 864 SER A C 1
ATOM 1271 O O . SER A 1 172 ? 2.169 -26.975 -6.370 1.00 87.25 864 SER A O 1
ATOM 1274 N N . GLU A 1 173 ? 3.871 -28.332 -6.952 1.00 103.27 865 GLU A N 1
ATOM 1275 C CA . GLU A 1 173 ? 3.440 -29.448 -6.119 1.00 105.71 865 GLU A CA 1
ATOM 1276 C C . GLU A 1 173 ? 4.081 -29.402 -4.734 1.00 108.00 865 GLU A C 1
ATOM 1277 O O . GLU A 1 173 ? 3.390 -29.343 -3.719 1.00 109.15 865 GLU A O 1
ATOM 1279 N N . GLU A 1 174 ? 5.409 -29.410 -4.703 1.00 107.90 866 GLU A N 1
ATOM 1280 C CA . GLU A 1 174 ? 6.145 -29.311 -3.449 1.00 104.45 866 GLU A CA 1
ATOM 1281 C C . GLU A 1 174 ? 6.526 -27.867 -3.158 1.00 103.86 866 GLU A C 1
ATOM 1282 O O . GLU A 1 174 ? 6.275 -26.967 -3.962 1.00 112.43 866 GLU A O 1
ATOM 1284 N N . SER A 1 175 ? 7.143 -27.656 -2.003 1.00 95.46 867 SER A N 1
ATOM 1285 C CA . SER A 1 175 ? 7.626 -26.339 -1.629 1.00 89.17 867 SER A CA 1
ATOM 1286 C C . SER A 1 175 ? 9.081 -26.429 -1.217 1.00 86.10 867 SER A C 1
ATOM 1287 O O . SER A 1 175 ? 9.404 -26.899 -0.130 1.00 83.94 867 SER A O 1
ATOM 1290 N N . ARG A 1 176 ? 9.960 -25.978 -2.103 1.00 85.83 868 ARG A N 1
ATOM 1291 C CA . ARG A 1 176 ? 11.392 -26.073 -1.863 1.00 85.05 868 ARG A CA 1
ATOM 1292 C C . ARG A 1 176 ? 12.006 -24.668 -1.894 1.00 76.06 868 ARG A C 1
ATOM 1293 O O . ARG A 1 176 ? 11.381 -23.739 -2.409 1.00 73.81 868 ARG A O 1
ATOM 1301 N N . PRO A 1 177 ? 13.229 -24.505 -1.347 1.00 72.03 869 PRO A N 1
ATOM 1302 C CA . PRO A 1 177 ? 13.788 -23.160 -1.152 1.00 71.27 869 PRO A CA 1
ATOM 1303 C C . PRO A 1 177 ? 14.547 -22.622 -2.369 1.00 66.90 869 PRO A C 1
ATOM 1304 O O . PRO A 1 177 ? 15.212 -23.393 -3.067 1.00 65.61 869 PRO A O 1
ATOM 1308 N N . TYR A 1 178 ? 14.460 -21.311 -2.597 1.00 65.64 870 TYR A N 1
ATOM 1309 C CA . TYR A 1 178 ? 15.110 -20.665 -3.742 1.00 57.96 870 TYR A CA 1
ATOM 1310 C C . TYR A 1 178 ? 15.967 -19.484 -3.256 1.00 58.61 870 TYR A C 1
ATOM 1311 O O . TYR A 1 178 ? 15.885 -19.103 -2.083 1.00 52.20 870 TYR A O 1
ATOM 1331 N N . ASN A 1 180 ? 17.279 -15.876 -2.328 1.00 59.19 872 ASN A N 1
ATOM 1332 C CA . ASN A 1 180 ? 16.550 -14.728 -1.761 1.00 55.97 872 ASN A CA 1
ATOM 1333 C C . ASN A 1 180 ? 16.786 -13.397 -2.485 1.00 63.86 872 ASN A C 1
ATOM 1334 O O . ASN A 1 180 ? 15.841 -12.667 -2.770 1.00 66.88 872 ASN A O 1
ATOM 1339 N N . LYS A 1 181 ? 18.044 -13.074 -2.768 1.00 54.38 873 LYS A N 1
ATOM 1340 C CA . LYS A 1 181 ? 18.374 -11.841 -3.478 1.00 63.76 873 LYS A CA 1
ATOM 1341 C C . LYS A 1 181 ? 18.154 -11.990 -4.979 1.00 52.85 873 LYS A C 1
ATOM 1342 O O . LYS A 1 181 ? 19.071 -12.422 -5.675 1.00 53.37 873 LYS A O 1
ATOM 1348 N N . VAL A 1 182 ? 16.957 -11.681 -5.486 1.00 54.30 874 VAL A N 1
ATOM 1349 C CA . VAL A 1 182 ? 16.677 -11.942 -6.903 1.00 65.16 874 VAL A CA 1
ATOM 1350 C C . VAL A 1 182 ? 16.145 -10.777 -7.768 1.00 90.50 874 VAL A C 1
ATOM 1351 O O . VAL A 1 182 ? 16.619 -10.566 -8.883 1.00 106.40 874 VAL A O 1
ATOM 1355 N N . ILE A 1 183 ? 15.175 -10.026 -7.268 1.00 73.76 875 ILE A N 1
ATOM 1356 C CA . ILE A 1 183 ? 14.600 -8.903 -8.011 1.00 56.09 875 ILE A CA 1
ATOM 1357 C C . ILE A 1 183 ? 15.389 -7.632 -7.654 1.00 50.10 875 ILE A C 1
ATOM 1358 O O . ILE A 1 183 ? 15.922 -7.529 -6.547 1.00 52.78 875 ILE A O 1
ATOM 1363 N N . THR A 1 184 ? 15.527 -6.692 -8.588 1.00 55.02 876 THR A N 1
ATOM 1364 C CA . THR A 1 184 ? 16.160 -5.415 -8.263 1.00 48.60 876 THR A CA 1
ATOM 1365 C C . THR A 1 184 ? 15.347 -4.755 -7.126 1.00 63.96 876 THR A C 1
ATOM 1366 O O . THR A 1 184 ? 14.132 -4.964 -7.016 1.00 67.91 876 THR A O 1
ATOM 1370 N N . LEU A 1 185 ? 16.024 -3.982 -6.281 1.00 65.73 877 LEU A N 1
ATOM 1371 C CA . LEU A 1 185 ? 15.473 -3.520 -5.000 1.00 60.38 877 LEU A CA 1
ATOM 1372 C C . LEU A 1 185 ? 14.156 -2.732 -5.087 1.00 64.57 877 LEU A C 1
ATOM 1373 O O . LEU A 1 185 ? 13.201 -3.019 -4.346 1.00 58.30 877 LEU A O 1
ATOM 1378 N N . TRP A 1 186 ? 14.096 -1.760 -5.994 1.00 59.80 878 TRP A N 1
ATOM 1379 C CA . TRP A 1 186 ? 12.917 -0.906 -6.121 1.00 54.23 878 TRP A CA 1
ATOM 1380 C C . TRP A 1 186 ? 11.665 -1.675 -6.526 1.00 48.12 878 TRP A C 1
ATOM 1381 O O . TRP A 1 186 ? 10.563 -1.148 -6.444 1.00 49.91 878 TRP A O 1
ATOM 1392 N N . TYR A 1 187 ? 11.846 -2.905 -6.987 1.00 51.15 879 TYR A N 1
ATOM 1393 C CA . TYR A 1 187 ? 10.742 -3.730 -7.459 1.00 53.24 879 TYR A CA 1
ATOM 1394 C C . TYR A 1 187 ? 10.629 -5.019 -6.632 1.00 55.75 879 TYR A C 1
ATOM 1395 O O . TYR A 1 187 ? 9.881 -5.930 -6.994 1.00 50.70 879 TYR A O 1
ATOM 1404 N N . ARG A 1 188 ? 11.413 -5.104 -5.555 1.00 42.01 880 ARG A N 1
ATOM 1405 C CA . ARG A 1 188 ? 11.446 -6.287 -4.716 1.00 51.07 880 ARG A CA 1
ATOM 1406 C C . ARG A 1 188 ? 10.347 -6.237 -3.653 1.00 45.63 880 ARG A C 1
ATOM 1407 O O . ARG A 1 188 ? 10.235 -5.254 -2.934 1.00 51.16 880 ARG A O 1
ATOM 1415 N N . PRO A 1 189 ? 9.535 -7.291 -3.577 1.00 40.20 881 PRO A N 1
ATOM 1416 C CA . PRO A 1 189 ? 8.415 -7.520 -2.631 1.00 42.42 881 PRO A CA 1
ATOM 1417 C C . PRO A 1 189 ? 8.821 -7.666 -1.138 1.00 50.74 881 PRO A C 1
ATOM 1418 O O . PRO A 1 189 ? 9.934 -8.097 -0.848 1.00 50.08 881 PRO A O 1
ATOM 1422 N N . PRO A 1 190 ? 7.893 -7.354 -0.205 1.00 45.17 882 PRO A N 1
ATOM 1423 C CA . PRO A 1 190 ? 8.135 -7.372 1.252 1.00 43.04 882 PRO A CA 1
ATOM 1424 C C . PRO A 1 190 ? 8.613 -8.709 1.805 1.00 42.46 882 PRO A C 1
ATOM 1425 O O . PRO A 1 190 ? 9.456 -8.706 2.706 1.00 55.27 882 PRO A O 1
ATOM 1429 N N . GLU A 1 191 ? 8.084 -9.822 1.303 1.00 41.66 883 GLU A N 1
ATOM 1430 C CA . GLU A 1 191 ? 8.488 -11.124 1.817 1.00 39.97 883 GLU A CA 1
ATOM 1431 C C . GLU A 1 191 ? 9.972 -11.404 1.528 1.00 52.64 883 GLU A C 1
ATOM 1432 O O . GLU A 1 191 ? 10.677 -11.965 2.371 1.00 49.88 883 GLU A O 1
ATOM 1438 N N . LEU A 1 192 ? 10.459 -11.003 0.356 1.00 44.17 884 LEU A N 1
ATOM 1439 C CA . LEU A 1 192 ? 11.885 -11.145 0.090 1.00 45.96 884 LEU A CA 1
ATOM 1440 C C . LEU A 1 192 ? 12.688 -10.268 1.048 1.00 50.85 884 LEU A C 1
ATOM 1441 O O . LEU A 1 192 ? 13.679 -10.723 1.628 1.00 59.12 884 LEU A O 1
ATOM 1446 N N . LEU A 1 193 ? 12.249 -9.023 1.221 1.00 48.39 885 LEU A N 1
ATOM 1447 C CA . LEU A 1 193 ? 12.977 -8.070 2.042 1.00 47.68 885 LEU A CA 1
ATOM 1448 C C . LEU A 1 193 ? 13.040 -8.560 3.497 1.00 62.81 885 LEU A C 1
ATOM 1449 O O . LEU A 1 193 ? 13.970 -8.217 4.226 1.00 70.27 885 LEU A O 1
ATOM 1454 N N . LEU A 1 194 ? 12.067 -9.377 3.904 1.00 54.31 886 LEU A N 1
ATOM 1455 C CA . LEU A 1 194 ? 12.063 -9.929 5.263 1.00 63.17 886 LEU A CA 1
ATOM 1456 C C . LEU A 1 194 ? 12.705 -11.300 5.325 1.00 62.69 886 LEU A C 1
ATOM 1457 O O . LEU A 1 194 ? 12.720 -11.922 6.389 1.00 48.76 886 LEU A O 1
ATOM 1462 N N . GLY A 1 195 ? 13.220 -11.761 4.181 1.00 49.74 887 GLY A N 1
ATOM 1463 C CA . GLY A 1 195 ? 14.055 -12.947 4.116 1.00 35.35 887 GLY A CA 1
ATOM 1464 C C . GLY A 1 195 ? 13.431 -14.259 3.682 1.00 36.31 887 GLY A C 1
ATOM 1465 O O . GLY A 1 195 ? 13.977 -15.315 3.984 1.00 43.73 887 GLY A O 1
ATOM 1466 N N . GLU A 1 196 ? 12.288 -14.229 3.007 1.00 38.50 888 GLU A N 1
ATOM 1467 C CA . GLU A 1 196 ? 11.675 -15.479 2.559 1.00 37.15 888 GLU A CA 1
ATOM 1468 C C . GLU A 1 196 ? 12.559 -16.211 1.549 1.00 52.61 888 GLU A C 1
ATOM 1469 O O . GLU A 1 196 ? 13.149 -15.578 0.656 1.00 54.36 888 GLU A O 1
ATOM 1475 N N . GLU A 1 197 ? 12.658 -17.536 1.684 1.00 43.88 889 GLU A N 1
ATOM 1476 C CA . GLU A 1 197 ? 13.343 -18.339 0.667 1.00 49.95 889 GLU A CA 1
ATOM 1477 C C . GLU A 1 197 ? 12.415 -19.339 -0.004 1.00 55.14 889 GLU A C 1
ATOM 1478 O O . GLU A 1 197 ? 12.706 -19.836 -1.090 1.00 63.29 889 GLU A O 1
ATOM 1484 N N . ARG A 1 198 ? 11.275 -19.608 0.610 1.00 49.24 890 ARG A N 1
ATOM 1485 C CA . ARG A 1 198 ? 10.319 -20.520 -0.003 1.00 47.85 890 ARG A CA 1
ATOM 1486 C C . ARG A 1 198 ? 9.190 -19.698 -0.585 1.00 53.45 890 ARG A C 1
ATOM 1487 O O . ARG A 1 198 ? 8.041 -19.779 -0.138 1.00 54.71 890 ARG A O 1
ATOM 1489 N N . TYR A 1 199 ? 9.519 -18.905 -1.604 1.00 55.23 891 TYR A N 1
ATOM 1490 C CA . TYR A 1 199 ? 8.555 -17.957 -2.129 1.00 43.37 891 TYR A CA 1
ATOM 1491 C C . TYR A 1 199 ? 7.821 -18.515 -3.334 1.00 45.10 891 TYR A C 1
ATOM 1492 O O . TYR A 1 199 ? 8.002 -19.668 -3.724 1.00 58.66 891 TYR A O 1
ATOM 1501 N N . THR A 1 200 ? 6.912 -17.709 -3.851 1.00 44.03 892 THR A N 1
ATOM 1502 C CA . THR A 1 200 ? 5.947 -18.144 -4.848 1.00 44.85 892 THR A CA 1
ATOM 1503 C C . THR A 1 200 ? 6.024 -17.239 -6.084 1.00 46.00 892 THR A C 1
ATOM 1504 O O . THR A 1 200 ? 6.751 -16.254 -6.065 1.00 46.57 892 THR A O 1
ATOM 1508 N N . PRO A 1 201 ? 5.239 -17.537 -7.135 1.00 48.60 893 PRO A N 1
ATOM 1509 C CA . PRO A 1 201 ? 5.186 -16.567 -8.238 1.00 50.18 893 PRO A CA 1
ATOM 1510 C C . PRO A 1 201 ? 4.602 -15.218 -7.842 1.00 53.43 893 PRO A C 1
ATOM 1511 O O . PRO A 1 201 ? 4.656 -14.295 -8.651 1.00 46.55 893 PRO A O 1
ATOM 1515 N N . ALA A 1 202 ? 4.060 -15.094 -6.629 1.00 46.47 894 ALA A N 1
ATOM 1516 C CA . ALA A 1 202 ? 3.573 -13.801 -6.180 1.00 44.13 894 ALA A CA 1
ATOM 1517 C C . ALA A 1 202 ? 4.653 -12.722 -6.179 1.00 39.78 894 ALA A C 1
ATOM 1518 O O . ALA A 1 202 ? 4.330 -11.542 -6.165 1.00 49.97 894 ALA A O 1
ATOM 1520 N N . ILE A 1 203 ? 5.929 -13.104 -6.198 1.00 41.90 895 ILE A N 1
ATOM 1521 C CA . ILE A 1 203 ? 6.968 -12.097 -6.159 1.00 39.28 895 ILE A CA 1
ATOM 1522 C C . ILE A 1 203 ? 7.025 -11.339 -7.515 1.00 46.59 895 ILE A C 1
ATOM 1523 O O . ILE A 1 203 ? 7.384 -10.159 -7.557 1.00 42.50 895 ILE A O 1
ATOM 1528 N N . ASP A 1 204 ? 6.631 -12.006 -8.600 1.00 44.87 896 ASP A N 1
ATOM 1529 C CA . ASP A 1 204 ? 6.620 -11.368 -9.930 1.00 47.34 896 ASP A CA 1
ATOM 1530 C C . ASP A 1 204 ? 5.430 -10.424 -10.083 1.00 55.31 896 ASP A C 1
ATOM 1531 O O . ASP A 1 204 ? 5.509 -9.416 -10.820 1.00 55.27 896 ASP A O 1
ATOM 1536 N N . VAL A 1 205 ? 4.310 -10.784 -9.453 1.00 44.38 897 VAL A N 1
ATOM 1537 C CA . VAL A 1 205 ? 3.122 -9.941 -9.479 1.00 44.15 897 VAL A CA 1
ATOM 1538 C C . VAL A 1 205 ? 3.404 -8.627 -8.747 1.00 47.16 897 VAL A C 1
ATOM 1539 O O . VAL A 1 205 ? 2.996 -7.564 -9.223 1.00 47.92 897 VAL A O 1
ATOM 1543 N N . TRP A 1 206 ? 4.124 -8.689 -7.618 1.00 48.35 898 TRP A N 1
ATOM 1544 C CA . TRP A 1 206 ? 4.467 -7.465 -6.877 1.00 42.98 898 TRP A CA 1
ATOM 1545 C C . TRP A 1 206 ? 5.231 -6.497 -7.767 1.00 42.40 898 TRP A C 1
ATOM 1546 O O . TRP A 1 206 ? 4.992 -5.296 -7.746 1.00 46.30 898 TRP A O 1
ATOM 1557 N N . SER A 1 207 ? 6.186 -7.046 -8.512 1.00 42.67 899 SER A N 1
ATOM 1558 C CA . SER A 1 207 ? 7.001 -6.264 -9.429 1.00 47.79 899 SER A CA 1
ATOM 1559 C C . SER A 1 207 ? 6.135 -5.544 -10.444 1.00 49.23 899 SER A C 1
ATOM 1560 O O . SER A 1 207 ? 6.294 -4.347 -10.669 1.00 52.81 899 SER A O 1
ATOM 1563 N N . CYS A 1 208 ? 5.193 -6.273 -11.029 1.00 55.34 900 CYS A N 1
ATOM 1564 C CA . CYS A 1 208 ? 4.331 -5.707 -12.066 1.00 60.44 900 CYS A CA 1
ATOM 1565 C C . CYS A 1 208 ? 3.437 -4.606 -11.496 1.00 56.42 900 CYS A C 1
ATOM 1566 O O . CYS A 1 208 ? 3.130 -3.617 -12.171 1.00 56.81 900 CYS A O 1
ATOM 1569 N N . GLY A 1 209 ? 3.041 -4.782 -10.241 1.00 53.76 901 GLY A N 1
ATOM 1570 C CA . GLY A 1 209 ? 2.265 -3.781 -9.519 1.00 55.38 901 GLY A CA 1
ATOM 1571 C C . GLY A 1 209 ? 3.034 -2.481 -9.414 1.00 44.87 901 GLY A C 1
ATOM 1572 O O . GLY A 1 209 ? 2.469 -1.406 -9.545 1.00 48.30 901 GLY A O 1
ATOM 1573 N N . CYS A 1 210 ? 4.336 -2.589 -9.171 1.00 51.90 902 CYS A N 1
ATOM 1574 C CA . CYS A 1 210 ? 5.220 -1.428 -9.210 1.00 49.45 902 CYS A CA 1
ATOM 1575 C C . CYS A 1 210 ? 5.269 -0.816 -10.618 1.00 53.97 902 CYS A C 1
ATOM 1576 O O . CYS A 1 210 ? 5.295 0.409 -10.744 1.00 63.85 902 CYS A O 1
ATOM 1579 N N . ILE A 1 211 ? 5.288 -1.658 -11.660 1.00 57.32 903 ILE A N 1
ATOM 1580 C CA . ILE A 1 211 ? 5.302 -1.159 -13.057 1.00 50.86 903 ILE A CA 1
ATOM 1581 C C . ILE A 1 211 ? 4.040 -0.333 -13.302 1.00 60.65 903 ILE A C 1
ATOM 1582 O O . ILE A 1 211 ? 4.106 0.795 -13.793 1.00 63.47 903 ILE A O 1
ATOM 1587 N N . LEU A 1 212 ? 2.900 -0.897 -12.904 1.00 55.07 904 LEU A N 1
ATOM 1588 C CA . LEU A 1 212 ? 1.587 -0.266 -13.059 1.00 62.08 904 LEU A CA 1
ATOM 1589 C C . LEU A 1 212 ? 1.521 1.138 -12.460 1.00 62.25 904 LEU A C 1
ATOM 1590 O O . LEU A 1 212 ? 1.037 2.084 -13.097 1.00 63.56 904 LEU A O 1
ATOM 1595 N N . GLY A 1 213 ? 2.022 1.272 -11.239 1.00 60.96 905 GLY A N 1
ATOM 1596 C CA . GLY A 1 213 ? 2.108 2.575 -10.611 1.00 57.26 905 GLY A CA 1
ATOM 1597 C C . GLY A 1 213 ? 3.060 3.466 -11.379 1.00 60.48 905 GLY A C 1
ATOM 1598 O O . GLY A 1 213 ? 2.788 4.653 -11.593 1.00 66.94 905 GLY A O 1
ATOM 1599 N N . GLU A 1 214 ? 4.171 2.884 -11.823 1.00 59.10 906 GLU A N 1
ATOM 1600 C CA . GLU A 1 214 ? 5.223 3.678 -12.434 1.00 65.68 906 GLU A CA 1
ATOM 1601 C C . GLU A 1 214 ? 4.768 4.222 -13.787 1.00 65.51 906 GLU A C 1
ATOM 1602 O O . GLU A 1 214 ? 5.214 5.277 -14.192 1.00 78.21 906 GLU A O 1
ATOM 1608 N N . LEU A 1 215 ? 3.836 3.525 -14.434 1.00 60.55 907 LEU A N 1
ATOM 1609 C CA . LEU A 1 215 ? 3.250 3.979 -15.695 1.00 67.95 907 LEU A CA 1
ATOM 1610 C C . LEU A 1 215 ? 2.291 5.146 -15.486 1.00 68.76 907 LEU A C 1
ATOM 1611 O O . LEU A 1 215 ? 2.093 5.953 -16.398 1.00 61.81 907 LEU A O 1
ATOM 1616 N N . PHE A 1 216 ? 1.706 5.253 -14.290 1.00 64.46 908 PHE A N 1
ATOM 1617 C CA . PHE A 1 216 ? 0.771 6.340 -14.019 1.00 71.12 908 PHE A CA 1
ATOM 1618 C C . PHE A 1 216 ? 1.476 7.577 -13.483 1.00 82.67 908 PHE A C 1
ATOM 1619 O O . PHE A 1 216 ? 1.061 8.704 -13.737 1.00 86.81 908 PHE A O 1
ATOM 1627 N N . THR A 1 217 ? 2.535 7.352 -12.720 1.00 90.40 909 THR A N 1
ATOM 1628 C CA . THR A 1 217 ? 3.388 8.422 -12.232 1.00 84.72 909 THR A CA 1
ATOM 1629 C C . THR A 1 217 ? 4.610 8.540 -13.132 1.00 91.81 909 THR A C 1
ATOM 1630 O O . THR A 1 217 ? 4.733 7.811 -14.112 1.00 93.59 909 THR A O 1
ATOM 1634 N N . LYS A 1 218 ? 5.498 9.477 -12.831 1.00 99.20 910 LYS A N 1
ATOM 1635 C CA . LYS A 1 218 ? 6.685 9.650 -13.659 1.00 109.24 910 LYS A CA 1
ATOM 1636 C C . LYS A 1 218 ? 7.761 8.602 -13.366 1.00 102.72 910 LYS A C 1
ATOM 1637 O O . LYS A 1 218 ? 8.283 7.969 -14.285 1.00 95.23 910 LYS A O 1
ATOM 1639 N N . LYS A 1 219 ? 8.075 8.424 -12.084 1.00 97.96 911 LYS A N 1
ATOM 1640 C CA . LYS A 1 219 ? 9.226 7.629 -11.653 1.00 94.40 911 LYS A CA 1
ATOM 1641 C C . LYS A 1 219 ? 8.817 6.310 -10.983 1.00 93.12 911 LYS A C 1
ATOM 1642 O O . LYS A 1 219 ? 7.632 6.086 -10.743 1.00 96.70 911 LYS A O 1
ATOM 1644 N N . PRO A 1 220 ? 9.793 5.420 -10.699 1.00 84.93 912 PRO A N 1
ATOM 1645 C CA . PRO A 1 220 ? 9.474 4.249 -9.867 1.00 77.35 912 PRO A CA 1
ATOM 1646 C C . PRO A 1 220 ? 8.878 4.659 -8.525 1.00 77.02 912 PRO A C 1
ATOM 1647 O O . PRO A 1 220 ? 9.261 5.699 -7.994 1.00 84.86 912 PRO A O 1
ATOM 1651 N N . ILE A 1 221 ? 7.969 3.849 -7.986 1.00 66.87 913 ILE A N 1
ATOM 1652 C CA . ILE A 1 221 ? 7.164 4.249 -6.836 1.00 71.29 913 ILE A CA 1
ATOM 1653 C C . ILE A 1 221 ? 7.811 4.022 -5.448 1.00 71.26 913 ILE A C 1
ATOM 1654 O O . ILE A 1 221 ? 7.415 4.663 -4.480 1.00 79.04 913 ILE A O 1
ATOM 1659 N N . PHE A 1 222 ? 8.804 3.139 -5.351 1.00 65.68 914 PHE A N 1
ATOM 1660 C CA . PHE A 1 222 ? 9.502 2.908 -4.083 1.00 66.42 914 PHE A CA 1
ATOM 1661 C C . PHE A 1 222 ? 11.013 2.921 -4.263 1.00 70.09 914 PHE A C 1
ATOM 1662 O O . PHE A 1 222 ? 11.596 1.894 -4.606 1.00 67.38 914 PHE A O 1
ATOM 1670 N N . GLN A 1 223 ? 11.655 4.054 -3.989 1.00 79.68 915 GLN A N 1
ATOM 1671 C CA . GLN A 1 223 ? 13.096 4.182 -4.232 1.00 85.07 915 GLN A CA 1
ATOM 1672 C C . GLN A 1 223 ? 13.949 4.427 -2.983 1.00 88.04 915 GLN A C 1
ATOM 1673 O O . GLN A 1 223 ? 13.961 5.532 -2.439 1.00 99.71 915 GLN A O 1
ATOM 1679 N N . ALA A 1 224 ? 14.679 3.400 -2.554 1.00 76.74 916 ALA A N 1
ATOM 1680 C CA . ALA A 1 224 ? 15.663 3.534 -1.482 1.00 85.78 916 ALA A CA 1
ATOM 1681 C C . ALA A 1 224 ? 16.952 2.824 -1.894 1.00 91.92 916 ALA A C 1
ATOM 1682 O O . ALA A 1 224 ? 16.988 2.168 -2.933 1.00 90.05 916 ALA A O 1
ATOM 1684 N N . ASN A 1 225 ? 18.005 2.944 -1.089 1.00 101.10 917 ASN A N 1
ATOM 1685 C CA . ASN A 1 225 ? 19.301 2.386 -1.472 1.00 101.28 917 ASN A CA 1
ATOM 1686 C C . ASN A 1 225 ? 19.725 1.206 -0.605 1.00 95.46 917 ASN A C 1
ATOM 1687 O O . ASN A 1 225 ? 20.718 0.537 -0.892 1.00 93.96 917 ASN A O 1
ATOM 1692 N N . GLN A 1 226 ? 18.968 0.950 0.455 1.00 89.44 918 GLN A N 1
ATOM 1693 C CA . GLN A 1 226 ? 19.228 -0.201 1.309 1.00 79.23 918 GLN A CA 1
ATOM 1694 C C . GLN A 1 226 ? 17.913 -0.913 1.604 1.00 70.32 918 GLN A C 1
ATOM 1695 O O . GLN A 1 226 ? 16.845 -0.312 1.506 1.00 66.56 918 GLN A O 1
ATOM 1697 N N . GLU A 1 227 ? 17.998 -2.194 1.950 1.00 62.92 919 GLU A N 1
ATOM 1698 C CA . GLU A 1 227 ? 16.813 -3.017 2.161 1.00 67.83 919 GLU A CA 1
ATOM 1699 C C . GLU A 1 227 ? 15.934 -2.510 3.294 1.00 79.03 919 GLU A C 1
ATOM 1700 O O . GLU A 1 227 ? 14.709 -2.543 3.190 1.00 85.12 919 GLU A O 1
ATOM 1706 N N . LEU A 1 228 ? 16.556 -2.031 4.367 1.00 82.73 920 LEU A N 1
ATOM 1707 C CA . LEU A 1 228 ? 15.798 -1.555 5.522 1.00 80.04 920 LEU A CA 1
ATOM 1708 C C . LEU A 1 228 ? 15.012 -0.300 5.154 1.00 77.31 920 LEU A C 1
ATOM 1709 O O . LEU A 1 228 ? 13.823 -0.189 5.458 1.00 76.64 920 LEU A O 1
ATOM 1711 N N . ALA A 1 229 ? 15.682 0.644 4.501 1.00 69.38 921 ALA A N 1
ATOM 1712 C CA . ALA A 1 229 ? 15.036 1.881 4.074 1.00 73.50 921 ALA A CA 1
ATOM 1713 C C . ALA A 1 229 ? 13.934 1.602 3.044 1.00 75.86 921 ALA A C 1
ATOM 1714 O O . ALA A 1 229 ? 12.906 2.278 3.023 1.00 78.15 921 ALA A O 1
ATOM 1716 N N . GLN A 1 230 ? 14.166 0.602 2.194 1.00 71.64 922 GLN A N 1
ATOM 1717 C CA . GLN A 1 230 ? 13.209 0.196 1.162 1.00 71.14 922 GLN A CA 1
ATOM 1718 C C . GLN A 1 230 ? 11.923 -0.354 1.770 1.00 67.80 922 GLN A C 1
ATOM 1719 O O . GLN A 1 230 ? 10.825 0.033 1.376 1.00 65.82 922 GLN A O 1
ATOM 1725 N N . LEU A 1 231 ? 12.069 -1.268 2.720 1.00 66.91 923 LEU A N 1
ATOM 1726 C CA . LEU A 1 231 ? 10.924 -1.795 3.455 1.00 71.46 923 LEU A CA 1
ATOM 1727 C C . LEU A 1 231 ? 10.166 -0.680 4.166 1.00 67.43 923 LEU A C 1
ATOM 1728 O O . LEU A 1 231 ? 8.939 -0.693 4.219 1.00 73.47 923 LEU A O 1
ATOM 1733 N N . GLU A 1 232 ? 10.904 0.289 4.693 1.00 65.84 924 GLU A N 1
ATOM 1734 C CA . GLU A 1 232 ? 10.303 1.457 5.332 1.00 75.71 924 GLU A CA 1
ATOM 1735 C C . GLU A 1 232 ? 9.415 2.237 4.359 1.00 81.58 924 GLU A C 1
ATOM 1736 O O . GLU A 1 232 ? 8.262 2.539 4.668 1.00 85.26 924 GLU A O 1
ATOM 1742 N N . LEU A 1 233 ? 9.962 2.555 3.189 1.00 81.33 925 LEU A N 1
ATOM 1743 C CA . LEU A 1 233 ? 9.229 3.265 2.137 1.00 84.65 925 LEU A CA 1
ATOM 1744 C C . LEU A 1 233 ? 7.938 2.549 1.734 1.00 82.54 925 LEU A C 1
ATOM 1745 O O . LEU A 1 233 ? 6.880 3.170 1.626 1.00 84.55 925 LEU A O 1
ATOM 1750 N N . ILE A 1 234 ? 8.056 1.251 1.472 1.00 69.22 926 ILE A N 1
ATOM 1751 C CA . ILE A 1 234 ? 6.917 0.378 1.213 1.00 58.02 926 ILE A CA 1
ATOM 1752 C C . ILE A 1 234 ? 5.862 0.495 2.326 1.00 66.93 926 ILE A C 1
ATOM 1753 O O . ILE A 1 234 ? 4.681 0.735 2.068 1.00 60.40 926 ILE A O 1
ATOM 1758 N N . SER A 1 235 ? 6.316 0.334 3.564 1.00 71.21 927 SER A N 1
ATOM 1759 C CA . SER A 1 235 ? 5.448 0.336 4.731 1.00 75.34 927 SER A CA 1
ATOM 1760 C C . SER A 1 235 ? 4.696 1.652 4.910 1.00 75.75 927 SER A C 1
ATOM 1761 O O . SER A 1 235 ? 3.529 1.661 5.299 1.00 75.89 927 SER A O 1
ATOM 1764 N N . ARG A 1 236 ? 5.360 2.763 4.603 1.00 79.08 928 ARG A N 1
ATOM 1765 C CA . ARG A 1 236 ? 4.763 4.077 4.818 1.00 84.70 928 ARG A CA 1
ATOM 1766 C C . ARG A 1 236 ? 3.637 4.367 3.823 1.00 89.26 928 ARG A C 1
ATOM 1767 O O . ARG A 1 236 ? 2.935 5.368 3.952 1.00 96.16 928 ARG A O 1
ATOM 1769 N N . ILE A 1 237 ? 3.458 3.479 2.848 1.00 79.13 929 ILE A N 1
ATOM 1770 C CA . ILE A 1 237 ? 2.396 3.624 1.859 1.00 63.58 929 ILE A CA 1
ATOM 1771 C C . ILE A 1 237 ? 1.462 2.417 1.860 1.00 57.74 929 ILE A C 1
ATOM 1772 O O . ILE A 1 237 ? 0.241 2.567 1.807 1.00 57.62 929 ILE A O 1
ATOM 1777 N N . CYS A 1 238 ? 2.038 1.224 1.968 1.00 50.18 930 CYS A N 1
ATOM 1778 C CA . CYS A 1 238 ? 1.261 -0.007 1.873 1.00 56.05 930 CYS A CA 1
ATOM 1779 C C . CYS A 1 238 ? 0.785 -0.513 3.223 1.00 66.17 930 CYS A C 1
ATOM 1780 O O . CYS A 1 238 ? 0.012 -1.471 3.285 1.00 63.47 930 CYS A O 1
ATOM 1783 N N . GLY A 1 239 ? 1.233 0.142 4.293 1.00 67.58 931 GLY A N 1
ATOM 1784 C CA . GLY A 1 239 ? 0.945 -0.315 5.638 1.00 67.53 931 GLY A CA 1
ATOM 1785 C C . GLY A 1 239 ? 2.080 -1.173 6.169 1.00 64.92 931 GLY A C 1
ATOM 1786 O O . GLY A 1 239 ? 2.794 -1.830 5.410 1.00 55.88 931 GLY A O 1
ATOM 1787 N N . SER A 1 240 ? 2.266 -1.159 7.482 1.00 53.73 932 SER A N 1
ATOM 1788 C CA . SER A 1 240 ? 3.305 -1.981 8.091 1.00 52.92 932 SER A CA 1
ATOM 1789 C C . SER A 1 240 ? 2.954 -3.464 7.997 1.00 51.60 932 SER A C 1
ATOM 1790 O O . SER A 1 240 ? 1.787 -3.841 8.101 1.00 60.82 932 SER A O 1
ATOM 1793 N N . PRO A 1 241 ? 3.957 -4.315 7.772 1.00 47.48 933 PRO A N 1
ATOM 1794 C CA . PRO A 1 241 ? 3.709 -5.755 7.872 1.00 55.56 933 PRO A CA 1
ATOM 1795 C C . PRO A 1 241 ? 3.313 -6.127 9.307 1.00 60.41 933 PRO A C 1
ATOM 1796 O O . PRO A 1 241 ? 4.052 -5.802 10.236 1.00 56.41 933 PRO A O 1
ATOM 1800 N N . CYS A 1 242 ? 2.204 -6.835 9.473 1.00 59.62 934 CYS A N 1
ATOM 1801 C CA . CYS A 1 242 ? 1.721 -7.203 10.798 1.00 60.94 934 CYS A CA 1
ATOM 1802 C C . CYS A 1 242 ? 0.749 -8.366 10.643 1.00 59.14 934 CYS A C 1
ATOM 1803 O O . CYS A 1 242 ? 0.137 -8.520 9.585 1.00 50.33 934 CYS A O 1
ATOM 1806 N N . PRO A 1 243 ? 0.588 -9.181 11.702 1.00 55.62 935 PRO A N 1
ATOM 1807 C CA . PRO A 1 243 ? -0.208 -10.410 11.579 1.00 51.55 935 PRO A CA 1
ATOM 1808 C C . PRO A 1 243 ? -1.663 -10.156 11.196 1.00 48.98 935 PRO A C 1
ATOM 1809 O O . PRO A 1 243 ? -2.294 -11.039 10.613 1.00 50.76 935 PRO A O 1
ATOM 1813 N N . ALA A 1 244 ? -2.186 -8.980 11.534 1.00 44.16 936 ALA A N 1
ATOM 1814 C CA . ALA A 1 244 ? -3.584 -8.670 11.266 1.00 54.66 936 ALA A CA 1
ATOM 1815 C C . ALA A 1 244 ? -3.879 -8.713 9.757 1.00 58.85 936 ALA A C 1
ATOM 1816 O O . ALA A 1 244 ? -4.968 -9.108 9.343 1.00 52.08 936 ALA A O 1
ATOM 1818 N N . VAL A 1 245 ? -2.911 -8.297 8.946 1.00 56.27 937 VAL A N 1
ATOM 1819 C CA . VAL A 1 245 ? -3.064 -8.355 7.487 1.00 59.57 937 VAL A CA 1
ATOM 1820 C C . VAL A 1 245 ? -2.258 -9.487 6.857 1.00 65.23 937 VAL A C 1
ATOM 1821 O O . VAL A 1 245 ? -2.390 -9.758 5.657 1.00 51.36 937 VAL A O 1
ATOM 1825 N N . TRP A 1 246 ? -1.407 -10.122 7.660 1.00 59.95 938 TRP A N 1
ATOM 1826 C CA . TRP A 1 246 ? -0.409 -11.061 7.140 1.00 59.05 938 TRP A CA 1
ATOM 1827 C C . TRP A 1 246 ? 0.044 -11.975 8.273 1.00 63.24 938 TRP A C 1
ATOM 1828 O O . TRP A 1 246 ? 1.132 -11.805 8.834 1.00 52.63 938 TRP A O 1
ATOM 1839 N N . PRO A 1 247 ? -0.806 -12.948 8.625 1.00 71.62 939 PRO A N 1
ATOM 1840 C CA . PRO A 1 247 ? -0.572 -13.797 9.801 1.00 67.10 939 PRO A CA 1
ATOM 1841 C C . PRO A 1 247 ? 0.807 -14.466 9.755 1.00 69.15 939 PRO A C 1
ATOM 1842 O O . PRO A 1 247 ? 1.503 -14.475 10.767 1.00 64.23 939 PRO A O 1
ATOM 1846 N N . ASP A 1 248 ? 1.208 -14.967 8.587 1.00 69.41 940 ASP A N 1
ATOM 1847 C CA . ASP A 1 248 ? 2.470 -15.703 8.452 1.00 72.09 940 ASP A CA 1
ATOM 1848 C C . ASP A 1 248 ? 3.729 -14.832 8.536 1.00 58.38 940 ASP A C 1
ATOM 1849 O O . ASP A 1 248 ? 4.856 -15.349 8.505 1.00 51.22 940 ASP A O 1
ATOM 1854 N N . VAL A 1 249 ? 3.547 -13.526 8.692 1.00 48.26 941 VAL A N 1
ATOM 1855 C CA . VAL A 1 249 ? 4.682 -12.611 8.699 1.00 54.07 941 VAL A CA 1
ATOM 1856 C C . VAL A 1 249 ? 5.662 -12.875 9.840 1.00 59.28 941 VAL A C 1
ATOM 1857 O O . VAL A 1 249 ? 6.856 -12.591 9.712 1.00 53.87 941 VAL A O 1
ATOM 1861 N N . ILE A 1 250 ? 5.165 -13.436 10.939 1.00 69.24 942 ILE A N 1
ATOM 1862 C CA . ILE A 1 250 ? 5.980 -13.683 12.127 1.00 67.85 942 ILE A CA 1
ATOM 1863 C C . ILE A 1 250 ? 6.958 -14.843 11.917 1.00 69.60 942 ILE A C 1
ATOM 1864 O O . ILE A 1 250 ? 7.944 -14.977 12.640 1.00 73.82 942 ILE A O 1
ATOM 1869 N N . LYS A 1 251 ? 6.667 -15.671 10.917 1.00 65.59 943 LYS A N 1
ATOM 1870 C CA . LYS A 1 251 ? 7.489 -16.821 10.549 1.00 57.30 943 LYS A CA 1
ATOM 1871 C C . LYS A 1 251 ? 8.681 -16.425 9.638 1.00 72.51 943 LYS A C 1
ATOM 1872 O O . LYS A 1 251 ? 9.425 -17.284 9.151 1.00 67.44 943 LYS A O 1
ATOM 1878 N N . LEU A 1 252 ? 8.831 -15.126 9.382 1.00 56.75 944 LEU A N 1
ATOM 1879 C CA . LEU A 1 252 ? 9.903 -14.629 8.535 1.00 62.89 944 LEU A CA 1
ATOM 1880 C C . LEU A 1 252 ? 11.101 -14.177 9.352 1.00 65.13 944 LEU A C 1
ATOM 1881 O O . LEU A 1 252 ? 10.945 -13.385 10.277 1.00 58.45 944 LEU A O 1
ATOM 1886 N N . PRO A 1 253 ? 12.304 -14.626 8.950 1.00 63.78 945 PRO A N 1
ATOM 1887 C CA . PRO A 1 253 ? 13.614 -14.384 9.565 1.00 66.72 945 PRO A CA 1
ATOM 1888 C C . PRO A 1 253 ? 13.868 -12.961 10.053 1.00 64.34 945 PRO A C 1
ATOM 1889 O O . PRO A 1 253 ? 14.454 -12.779 11.117 1.00 69.75 945 PRO A O 1
ATOM 1893 N N . TYR A 1 254 ? 13.452 -11.959 9.289 1.00 51.56 946 TYR A N 1
ATOM 1894 C CA . TYR A 1 254 ? 13.855 -10.592 9.617 1.00 50.64 946 TYR A CA 1
ATOM 1895 C C . TYR A 1 254 ? 12.712 -9.708 10.092 1.00 52.27 946 TYR A C 1
ATOM 1896 O O . TYR A 1 254 ? 12.862 -8.485 10.187 1.00 56.23 946 TYR A O 1
ATOM 1905 N N . PHE A 1 255 ? 11.584 -10.324 10.425 1.00 47.91 947 PHE A N 1
ATOM 1906 C CA . PHE A 1 255 ? 10.418 -9.545 10.819 1.00 63.62 947 PHE A CA 1
ATOM 1907 C C . PHE A 1 255 ? 10.709 -8.684 12.044 1.00 76.11 947 PHE A C 1
ATOM 1908 O O . PHE A 1 255 ? 10.372 -7.503 12.068 1.00 84.43 947 PHE A O 1
ATOM 1916 N N . ASN A 1 256 ? 11.352 -9.268 13.049 1.00 77.65 948 ASN A N 1
ATOM 1917 C CA . ASN A 1 256 ? 11.653 -8.530 14.268 1.00 81.72 948 ASN A CA 1
ATOM 1918 C C . ASN A 1 256 ? 12.751 -7.486 14.099 1.00 81.82 948 ASN A C 1
ATOM 1919 O O . ASN A 1 256 ? 12.649 -6.385 14.638 1.00 80.82 948 ASN A O 1
ATOM 1924 N N . THR A 1 257 ? 13.794 -7.826 13.350 1.00 83.32 949 THR A N 1
ATOM 1925 C CA . THR A 1 257 ? 14.937 -6.928 13.185 1.00 89.24 949 THR A CA 1
ATOM 1926 C C . THR A 1 257 ? 14.679 -5.777 12.203 1.00 86.88 949 THR A C 1
ATOM 1927 O O . THR A 1 257 ? 15.358 -4.747 12.249 1.00 80.61 949 THR A O 1
ATOM 1931 N N . MET A 1 258 ? 13.708 -5.952 11.311 1.00 85.75 950 MET A N 1
ATOM 1932 C CA . MET A 1 258 ? 13.468 -4.960 10.268 1.00 83.62 950 MET A CA 1
ATOM 1933 C C . MET A 1 258 ? 12.133 -4.231 10.390 1.00 90.50 950 MET A C 1
ATOM 1934 O O . MET A 1 258 ? 11.695 -3.619 9.423 1.00 90.15 950 MET A O 1
ATOM 1939 N N . LYS A 1 259 ? 11.480 -4.297 11.551 1.00 97.13 951 LYS A N 1
ATOM 1940 C CA . LYS A 1 259 ? 10.253 -3.522 11.755 1.00 96.24 951 LYS A CA 1
ATOM 1941 C C . LYS A 1 259 ? 10.483 -2.048 11.433 1.00 93.79 951 LYS A C 1
ATOM 1942 O O . LYS A 1 259 ? 11.438 -1.446 11.922 1.00 94.93 951 LYS A O 1
ATOM 1948 N N . PRO A 1 260 ? 9.611 -1.467 10.594 1.00 93.38 952 PRO A N 1
ATOM 1949 C CA . PRO A 1 260 ? 9.697 -0.054 10.209 1.00 94.51 952 PRO A CA 1
ATOM 1950 C C . PRO A 1 260 ? 9.556 0.878 11.410 1.00 105.74 952 PRO A C 1
ATOM 1951 O O . PRO A 1 260 ? 9.298 0.411 12.523 1.00 105.74 952 PRO A O 1
ATOM 1955 N N . LYS A 1 261 ? 9.728 2.177 11.180 1.00 113.62 953 LYS A N 1
ATOM 1956 C CA . LYS A 1 261 ? 9.643 3.181 12.238 1.00 115.61 953 LYS A CA 1
ATOM 1957 C C . LYS A 1 261 ? 8.336 3.096 13.037 1.00 114.46 953 LYS A C 1
ATOM 1958 O O . LYS A 1 261 ? 8.355 3.010 14.265 1.00 117.06 953 LYS A O 1
ATOM 1960 N N . LYS A 1 262 ? 7.210 3.100 12.329 1.00 109.25 954 LYS A N 1
ATOM 1961 C CA . LYS A 1 262 ? 5.889 3.024 12.948 1.00 102.82 954 LYS A CA 1
ATOM 1962 C C . LYS A 1 262 ? 5.134 1.777 12.500 1.00 103.53 954 LYS A C 1
ATOM 1963 O O . LYS A 1 262 ? 5.614 1.027 11.647 1.00 109.90 954 LYS A O 1
ATOM 1969 N N . GLN A 1 263 ? 3.967 1.540 13.095 1.00 90.86 955 GLN A N 1
ATOM 1970 C CA . GLN A 1 263 ? 2.987 0.649 12.483 1.00 86.00 955 GLN A CA 1
ATOM 1971 C C . GLN A 1 263 ? 2.040 1.429 11.571 1.00 80.68 955 GLN A C 1
ATOM 1972 O O . GLN A 1 263 ? 0.929 1.779 11.973 1.00 81.52 955 GLN A O 1
ATOM 1978 N N . TYR A 1 264 ? 2.483 1.716 10.350 1.00 64.63 956 TYR A N 1
ATOM 1979 C CA . TYR A 1 264 ? 1.692 2.546 9.450 1.00 68.54 956 TYR A CA 1
ATOM 1980 C C . TYR A 1 264 ? 0.426 1.826 9.003 1.00 64.99 956 TYR A C 1
ATOM 1981 O O . TYR A 1 264 ? 0.444 0.626 8.735 1.00 64.69 956 TYR A O 1
ATOM 1990 N N . ARG A 1 265 ? -0.662 2.577 8.889 1.00 69.63 957 ARG A N 1
ATOM 1991 C CA . ARG A 1 265 ? -1.873 2.076 8.259 1.00 72.79 957 ARG A CA 1
ATOM 1992 C C . ARG A 1 265 ? -1.748 2.291 6.749 1.00 69.15 957 ARG A C 1
ATOM 1993 O O . ARG A 1 265 ? -1.160 3.277 6.310 1.00 64.10 957 ARG A O 1
ATOM 1995 N N . ARG A 1 266 ? -2.300 1.360 5.977 1.00 73.23 958 ARG A N 1
ATOM 1996 C CA . ARG A 1 266 ? -2.290 1.423 4.520 1.00 74.69 958 ARG A CA 1
ATOM 1997 C C . ARG A 1 266 ? -2.955 2.706 4.057 1.00 76.14 958 ARG A C 1
ATOM 1998 O O . ARG A 1 266 ? -4.010 3.079 4.563 1.00 77.22 958 ARG A O 1
ATOM 2006 N N . LYS A 1 267 ? -2.321 3.389 3.109 1.00 61.56 959 LYS A N 1
ATOM 2007 C CA . LYS A 1 267 ? -2.837 4.645 2.602 1.00 67.22 959 LYS A CA 1
ATOM 2008 C C . LYS A 1 267 ? -2.627 4.723 1.076 1.00 67.73 959 LYS A C 1
ATOM 2009 O O . LYS A 1 267 ? -2.515 5.800 0.494 1.00 65.67 959 LYS A O 1
ATOM 2011 N N . LEU A 1 268 ? -2.585 3.551 0.452 1.00 77.96 960 LEU A N 1
ATOM 2012 C CA . LEU A 1 268 ? -2.326 3.398 -0.977 1.00 76.69 960 LEU A CA 1
ATOM 2013 C C . LEU A 1 268 ? -3.367 4.130 -1.839 1.00 83.03 960 LEU A C 1
ATOM 2014 O O . LEU A 1 268 ? -3.013 4.826 -2.795 1.00 74.60 960 LEU A O 1
ATOM 2019 N N . ARG A 1 269 ? -4.641 4.028 -1.463 1.00 88.22 961 ARG A N 1
ATOM 2020 C CA . ARG A 1 269 ? -5.729 4.582 -2.281 1.00 76.41 961 ARG A CA 1
ATOM 2021 C C . ARG A 1 269 ? -5.787 6.097 -2.126 1.00 71.40 961 ARG A C 1
ATOM 2022 O O . ARG A 1 269 ? -6.507 6.793 -2.846 1.00 83.07 961 ARG A O 1
ATOM 2030 N N . GLU A 1 270 ? -5.031 6.592 -1.157 1.00 78.95 962 GLU A N 1
ATOM 2031 C CA . GLU A 1 270 ? -4.972 8.010 -0.858 1.00 82.98 962 GLU A CA 1
ATOM 2032 C C . GLU A 1 270 ? -3.778 8.621 -1.576 1.00 79.87 962 GLU A C 1
ATOM 2033 O O . GLU A 1 270 ? -3.884 9.622 -2.274 1.00 95.43 962 GLU A O 1
ATOM 2039 N N . GLU A 1 271 ? -2.648 7.941 -1.460 1.00 82.03 963 GLU A N 1
ATOM 2040 C CA . GLU A 1 271 ? -1.389 8.487 -1.928 1.00 89.92 963 GLU A CA 1
ATOM 2041 C C . GLU A 1 271 ? -1.387 8.438 -3.458 1.00 85.09 963 GLU A C 1
ATOM 2042 O O . GLU A 1 271 ? -0.634 9.161 -4.092 1.00 92.79 963 GLU A O 1
ATOM 2048 N N . PHE A 1 272 ? -2.270 7.616 -4.037 1.00 84.97 964 PHE A N 1
ATOM 2049 C CA . PHE A 1 272 ? -2.423 7.527 -5.499 1.00 91.23 964 PHE A CA 1
ATOM 2050 C C . PHE A 1 272 ? -3.860 7.761 -6.003 1.00 92.86 964 PHE A C 1
ATOM 2051 O O . PHE A 1 272 ? -4.346 7.018 -6.866 1.00 86.69 964 PHE A O 1
ATOM 2059 N N . VAL A 1 273 ? -4.521 8.804 -5.498 1.00 87.12 965 VAL A N 1
ATOM 2060 C CA . VAL A 1 273 ? -5.925 9.044 -5.825 1.00 83.52 965 VAL A CA 1
ATOM 2061 C C . VAL A 1 273 ? -6.105 9.530 -7.268 1.00 89.87 965 VAL A C 1
ATOM 2062 O O . VAL A 1 273 ? -7.215 9.506 -7.802 1.00 94.74 965 VAL A O 1
ATOM 2066 N N . PHE A 1 274 ? -5.012 9.953 -7.900 1.00 90.03 966 PHE A N 1
ATOM 2067 C CA . PHE A 1 274 ? -5.041 10.355 -9.308 1.00 93.72 966 PHE A CA 1
ATOM 2068 C C . PHE A 1 274 ? -5.272 9.162 -10.230 1.00 90.41 966 PHE A C 1
ATOM 2069 O O . PHE A 1 274 ? -5.779 9.318 -11.331 1.00 89.12 966 PHE A O 1
ATOM 2077 N N . ILE A 1 275 ? -4.886 7.971 -9.791 1.00 89.59 967 ILE A N 1
ATOM 2078 C CA . ILE A 1 275 ? -5.112 6.772 -10.593 1.00 81.41 967 ILE A CA 1
ATOM 2079 C C . ILE A 1 275 ? -6.613 6.468 -10.653 1.00 84.28 967 ILE A C 1
ATOM 2080 O O . ILE A 1 275 ? -7.297 6.522 -9.624 1.00 79.57 967 ILE A O 1
ATOM 2085 N N . PRO A 1 276 ? -7.136 6.199 -11.867 1.00 82.87 968 PRO A N 1
ATOM 2086 C CA . PRO A 1 276 ? -8.534 5.807 -12.102 1.00 84.35 968 PRO A CA 1
ATOM 2087 C C . PRO A 1 276 ? -8.974 4.644 -11.214 1.00 88.57 968 PRO A C 1
ATOM 2088 O O . PRO A 1 276 ? -8.129 3.866 -10.774 1.00 91.54 968 PRO A O 1
ATOM 2092 N N . ALA A 1 277 ? -10.280 4.516 -10.988 1.00 85.42 969 ALA A N 1
ATOM 2093 C CA . ALA A 1 277 ? -10.830 3.549 -10.035 1.00 75.76 969 ALA A CA 1
ATOM 2094 C C . ALA A 1 277 ? -10.493 2.090 -10.365 1.00 65.66 969 ALA A C 1
ATOM 2095 O O . ALA A 1 277 ? -9.976 1.371 -9.513 1.00 68.37 969 ALA A O 1
ATOM 2097 N N . ALA A 1 278 ? -10.810 1.649 -11.581 1.00 66.54 970 ALA A N 1
ATOM 2098 C CA . ALA A 1 278 ? -10.570 0.261 -11.968 1.00 69.23 970 ALA A CA 1
ATOM 2099 C C . ALA A 1 278 ? -9.082 -0.108 -11.833 1.00 65.82 970 ALA A C 1
ATOM 2100 O O . ALA A 1 278 ? -8.730 -1.165 -11.289 1.00 62.62 970 ALA A O 1
ATOM 2102 N N . ALA A 1 279 ? -8.231 0.792 -12.310 1.00 66.26 971 ALA A N 1
ATOM 2103 C CA . ALA A 1 279 ? -6.785 0.651 -12.223 1.00 59.81 971 ALA A CA 1
ATOM 2104 C C . ALA A 1 279 ? -6.312 0.592 -10.788 1.00 53.06 971 ALA A C 1
ATOM 2105 O O . ALA A 1 279 ? -5.498 -0.262 -10.421 1.00 51.97 971 ALA A O 1
ATOM 2107 N N . LEU A 1 280 ? -6.845 1.497 -9.968 1.00 71.14 972 LEU A N 1
ATOM 2108 C CA . LEU A 1 280 ? -6.453 1.580 -8.563 1.00 59.64 972 LEU A CA 1
ATOM 2109 C C . LEU A 1 280 ? -6.767 0.275 -7.829 1.00 70.38 972 LEU A C 1
ATOM 2110 O O . LEU A 1 280 ? -5.953 -0.208 -7.043 1.00 68.74 972 LEU A O 1
ATOM 2115 N N . ASP A 1 281 ? -7.922 -0.316 -8.121 1.00 82.45 973 ASP A N 1
ATOM 2116 C CA . ASP A 1 281 ? -8.310 -1.600 -7.533 1.00 76.43 973 ASP A CA 1
ATOM 2117 C C . ASP A 1 281 ? -7.279 -2.679 -7.879 1.00 69.06 973 ASP A C 1
ATOM 2118 O O . ASP A 1 281 ? -6.897 -3.488 -7.037 1.00 63.24 973 ASP A O 1
ATOM 2123 N N . LEU A 1 282 ? -6.840 -2.696 -9.127 1.00 72.22 974 LEU A N 1
ATOM 2124 C CA . LEU A 1 282 ? -5.819 -3.652 -9.527 1.00 68.83 974 LEU A CA 1
ATOM 2125 C C . LEU A 1 282 ? -4.509 -3.391 -8.802 1.00 47.50 974 LEU A C 1
ATOM 2126 O O . LEU A 1 282 ? -3.892 -4.300 -8.269 1.00 50.14 974 LEU A O 1
ATOM 2131 N N . PHE A 1 283 ? -4.103 -2.132 -8.806 1.00 56.72 975 PHE A N 1
ATOM 2132 C CA . PHE A 1 283 ? -2.897 -1.674 -8.135 1.00 50.45 975 PHE A CA 1
ATOM 2133 C C . PHE A 1 283 ? -2.852 -2.150 -6.673 1.00 54.25 975 PHE A C 1
ATOM 2134 O O . PHE A 1 283 ? -1.876 -2.777 -6.233 1.00 49.09 975 PHE A O 1
ATOM 2142 N N . ASP A 1 284 ? -3.929 -1.851 -5.949 1.00 57.57 976 ASP A N 1
ATOM 2143 C CA . ASP A 1 284 ? -4.150 -2.303 -4.573 1.00 54.52 976 ASP A CA 1
ATOM 2144 C C . ASP A 1 284 ? -3.956 -3.800 -4.465 1.00 55.44 976 ASP A C 1
ATOM 2145 O O . ASP A 1 284 ? -3.181 -4.289 -3.655 1.00 52.05 976 ASP A O 1
ATOM 2150 N N . TYR A 1 285 ? -4.626 -4.529 -5.345 1.00 53.19 977 TYR A N 1
ATOM 2151 C CA . TYR A 1 285 ? -4.682 -5.984 -5.249 1.00 52.42 977 TYR A CA 1
ATOM 2152 C C . TYR A 1 285 ? -3.296 -6.606 -5.562 1.00 58.11 977 TYR A C 1
ATOM 2153 O O . TYR A 1 285 ? -2.897 -7.620 -4.976 1.00 56.27 977 TYR A O 1
ATOM 2162 N N . MET A 1 286 ? -2.557 -5.984 -6.483 1.00 55.42 978 MET A N 1
ATOM 2163 C CA . MET A 1 286 ? -1.212 -6.457 -6.823 1.00 50.09 978 MET A CA 1
ATOM 2164 C C . MET A 1 286 ? -0.196 -6.136 -5.730 1.00 41.69 978 MET A C 1
ATOM 2165 O O . MET A 1 286 ? 0.806 -6.821 -5.597 1.00 41.10 978 MET A O 1
ATOM 2170 N N . LEU A 1 287 ? -0.454 -5.087 -4.955 1.00 49.28 979 LEU A N 1
ATOM 2171 C CA . LEU A 1 287 ? 0.464 -4.682 -3.887 1.00 50.95 979 LEU A CA 1
ATOM 2172 C C . LEU A 1 287 ? -0.026 -5.107 -2.485 1.00 58.13 979 LEU A C 1
ATOM 2173 O O . LEU A 1 287 ? 0.212 -4.410 -1.504 1.00 50.87 979 LEU A O 1
ATOM 2178 N N . ALA A 1 288 ? -0.705 -6.240 -2.400 1.00 51.51 980 ALA A N 1
ATOM 2179 C CA . ALA A 1 288 ? -1.004 -6.820 -1.082 1.00 54.13 980 ALA A CA 1
ATOM 2180 C C . ALA A 1 288 ? 0.302 -7.248 -0.404 1.00 53.63 980 ALA A C 1
ATOM 2181 O O . ALA A 1 288 ? 1.135 -7.931 -1.014 1.00 51.02 980 ALA A O 1
ATOM 2183 N N . LEU A 1 289 ? 0.502 -6.849 0.850 1.00 58.05 981 LEU A N 1
ATOM 2184 C CA . LEU A 1 289 ? 1.718 -7.264 1.562 1.00 55.01 981 LEU A CA 1
ATOM 2185 C C . LEU A 1 289 ? 1.828 -8.775 1.648 1.00 51.11 981 LEU A C 1
ATOM 2186 O O . LEU A 1 289 ? 2.875 -9.344 1.362 1.00 48.18 981 LEU A O 1
ATOM 2191 N N . ASP A 1 290 ? 0.729 -9.422 2.011 1.00 51.69 982 ASP A N 1
ATOM 2192 C CA . ASP A 1 290 ? 0.692 -10.879 2.164 1.00 50.48 982 ASP A CA 1
ATOM 2193 C C . ASP A 1 290 ? 0.577 -11.514 0.784 1.00 51.58 982 ASP A C 1
ATOM 2194 O O . ASP A 1 290 ? -0.441 -11.326 0.109 1.00 51.82 982 ASP A O 1
ATOM 2199 N N . PRO A 1 291 ? 1.628 -12.248 0.353 1.00 55.39 983 PRO A N 1
ATOM 2200 C CA . PRO A 1 291 ? 1.676 -12.858 -0.985 1.00 58.62 983 PRO A CA 1
ATOM 2201 C C . PRO A 1 291 ? 0.491 -13.771 -1.244 1.00 52.44 983 PRO A C 1
ATOM 2202 O O . PRO A 1 291 ? 0.096 -13.945 -2.388 1.00 50.09 983 PRO A O 1
ATOM 2206 N N . SER A 1 292 ? -0.069 -14.345 -0.186 1.00 46.83 984 SER A N 1
ATOM 2207 C CA . SER A 1 292 ? -1.216 -15.229 -0.326 1.00 53.32 984 SER A CA 1
ATOM 2208 C C . SER A 1 292 ? -2.495 -14.432 -0.595 1.00 44.36 984 SER A C 1
ATOM 2209 O O . SER A 1 292 ? -3.475 -14.986 -1.088 1.00 54.77 984 SER A O 1
ATOM 2212 N N . LYS A 1 293 ? -2.480 -13.138 -0.280 1.00 47.09 985 LYS A N 1
ATOM 2213 C CA . LYS A 1 293 ? -3.624 -12.269 -0.585 1.00 43.41 985 LYS A CA 1
ATOM 2214 C C . LYS A 1 293 ? -3.426 -11.515 -1.929 1.00 53.31 985 LYS A C 1
ATOM 2215 O O . LYS A 1 293 ? -4.343 -10.899 -2.452 1.00 53.36 985 LYS A O 1
ATOM 2221 N N . ARG A 1 294 ? -2.226 -11.589 -2.479 1.00 53.75 986 ARG A N 1
ATOM 2222 C CA . ARG A 1 294 ? -1.892 -10.903 -3.732 1.00 51.81 986 ARG A CA 1
ATOM 2223 C C . ARG A 1 294 ? -2.514 -11.624 -4.928 1.00 45.66 986 ARG A C 1
ATOM 2224 O O . ARG A 1 294 ? -2.464 -12.849 -4.993 1.00 52.66 986 ARG A O 1
ATOM 2232 N N . CYS A 1 295 ? -3.079 -10.888 -5.886 1.00 51.48 987 CYS A N 1
ATOM 2233 C CA . CYS A 1 295 ? -3.678 -11.555 -7.051 1.00 50.46 987 CYS A CA 1
ATOM 2234 C C . CYS A 1 295 ? -2.644 -12.371 -7.826 1.00 54.47 987 CYS A C 1
ATOM 2235 O O . CYS A 1 295 ? -1.451 -12.050 -7.837 1.00 58.22 987 CYS A O 1
ATOM 2238 N N . THR A 1 296 ? -3.105 -13.447 -8.451 1.00 55.53 988 THR A N 1
ATOM 2239 C CA . THR A 1 296 ? -2.293 -14.168 -9.420 1.00 53.50 988 THR A CA 1
ATOM 2240 C C . THR A 1 296 ? -2.336 -13.410 -10.766 1.00 53.55 988 THR A C 1
ATOM 2241 O O . THR A 1 296 ? -3.148 -12.499 -10.942 1.00 53.23 988 THR A O 1
ATOM 2245 N N . ALA A 1 297 ? -1.458 -13.776 -11.697 1.00 54.28 989 ALA A N 1
ATOM 2246 C CA . ALA A 1 297 ? -1.495 -13.188 -13.030 1.00 58.89 989 ALA A CA 1
ATOM 2247 C C . ALA A 1 297 ? -2.864 -13.450 -13.639 1.00 60.29 989 ALA A C 1
ATOM 2248 O O . ALA A 1 297 ? -3.456 -12.567 -14.251 1.00 63.17 989 ALA A O 1
ATOM 2250 N N . GLU A 1 298 ? -3.376 -14.661 -13.438 1.00 67.72 990 GLU A N 1
ATOM 2251 C CA . GLU A 1 298 ? -4.696 -15.026 -13.935 1.00 71.27 990 GLU A CA 1
ATOM 2252 C C . GLU A 1 298 ? -5.784 -14.148 -13.330 1.00 64.10 990 GLU A C 1
ATOM 2253 O O . GLU A 1 298 ? -6.726 -13.752 -14.009 1.00 63.16 990 GLU A O 1
ATOM 2259 N N . GLN A 1 299 ? -5.630 -13.810 -12.058 1.00 63.68 991 GLN A N 1
ATOM 2260 C CA . GLN A 1 299 ? -6.626 -12.988 -11.374 1.00 66.16 991 GLN A CA 1
ATOM 2261 C C . GLN A 1 299 ? -6.550 -11.526 -11.807 1.00 63.05 991 GLN A C 1
ATOM 2262 O O . GLN A 1 299 ? -7.581 -10.863 -11.967 1.00 58.52 991 GLN A O 1
ATOM 2268 N N . ALA A 1 300 ? -5.334 -11.041 -12.041 1.00 61.14 992 ALA A N 1
ATOM 2269 C CA . ALA A 1 300 ? -5.153 -9.678 -12.526 1.00 63.95 992 ALA A CA 1
ATOM 2270 C C . ALA A 1 300 ? -5.925 -9.508 -13.834 1.00 68.36 992 ALA A C 1
ATOM 2271 O O . ALA A 1 300 ? -6.522 -8.463 -14.091 1.00 71.54 992 ALA A O 1
ATOM 2273 N N . LEU A 1 301 ? -5.938 -10.570 -14.630 1.00 67.20 993 LEU A N 1
ATOM 2274 C CA . LEU A 1 301 ? -6.581 -10.574 -15.939 1.00 69.62 993 LEU A CA 1
ATOM 2275 C C . LEU A 1 301 ? -8.086 -10.723 -15.905 1.00 74.82 993 LEU A C 1
ATOM 2276 O O . LEU A 1 301 ? -8.753 -10.441 -16.899 1.00 73.84 993 LEU A O 1
ATOM 2281 N N . GLN A 1 302 ? -8.622 -11.146 -14.767 1.00 72.54 994 GLN A N 1
ATOM 2282 C CA . GLN A 1 302 ? -10.064 -11.237 -14.604 1.00 75.57 994 GLN A CA 1
ATOM 2283 C C . GLN A 1 302 ? -10.621 -9.964 -13.990 1.00 78.96 994 GLN A C 1
ATOM 2284 O O . GLN A 1 302 ? -11.829 -9.755 -13.996 1.00 93.25 994 GLN A O 1
ATOM 2290 N N . CYS A 1 303 ? -9.737 -9.104 -13.489 1.00 68.95 995 CYS A N 1
ATOM 2291 C CA . CYS A 1 303 ? -10.151 -7.833 -12.896 1.00 69.71 995 CYS A CA 1
ATOM 2292 C C . CYS A 1 303 ? -10.796 -6.906 -13.913 1.00 74.01 995 CYS A C 1
ATOM 2293 O O . CYS A 1 303 ? -10.603 -7.057 -15.121 1.00 79.94 995 CYS A O 1
ATOM 2296 N N . GLU A 1 304 ? -11.532 -5.928 -13.399 1.00 66.90 996 GLU A N 1
ATOM 2297 C CA . GLU A 1 304 ? -12.287 -4.995 -14.213 1.00 68.78 996 GLU A CA 1
ATOM 2298 C C . GLU A 1 304 ? -11.384 -4.252 -15.179 1.00 78.50 996 GLU A C 1
ATOM 2299 O O . GLU A 1 304 ? -11.729 -4.070 -16.343 1.00 72.88 996 GLU A O 1
ATOM 2301 N N . PHE A 1 305 ? -10.211 -3.860 -14.696 1.00 76.19 997 PHE A N 1
ATOM 2302 C CA . PHE A 1 305 ? -9.312 -3.030 -15.478 1.00 76.95 997 PHE A CA 1
ATOM 2303 C C . PHE A 1 305 ? -8.785 -3.726 -16.750 1.00 77.03 997 PHE A C 1
ATOM 2304 O O . PHE A 1 305 ? -8.428 -3.043 -17.714 1.00 76.62 997 PHE A O 1
ATOM 2312 N N . LEU A 1 306 ? -8.752 -5.062 -16.774 1.00 69.86 998 LEU A N 1
ATOM 2313 C CA . LEU A 1 306 ? -8.142 -5.773 -17.916 1.00 79.42 998 LEU A CA 1
ATOM 2314 C C . LEU A 1 306 ? -9.014 -6.863 -18.538 1.00 78.29 998 LEU A C 1
ATOM 2315 O O . LEU A 1 306 ? -8.685 -7.389 -19.609 1.00 74.57 998 LEU A O 1
ATOM 2320 N N . ARG A 1 307 ? -10.088 -7.224 -17.844 1.00 76.97 999 ARG A N 1
ATOM 2321 C CA . ARG A 1 307 ? -10.947 -8.343 -18.230 1.00 80.13 999 ARG A CA 1
ATOM 2322 C C . ARG A 1 307 ? -11.370 -8.306 -19.697 1.00 70.92 999 ARG A C 1
ATOM 2323 O O . ARG A 1 307 ? -11.319 -9.315 -20.391 1.00 71.72 999 ARG A O 1
ATOM 2331 N N . ASP A 1 308 ? -11.799 -7.139 -20.153 1.00 68.33 1000 ASP A N 1
ATOM 2332 C CA . ASP A 1 308 ? -12.380 -7.009 -21.489 1.00 76.39 1000 ASP A CA 1
ATOM 2333 C C . ASP A 1 308 ? -11.384 -6.470 -22.509 1.00 87.04 1000 ASP A C 1
ATOM 2334 O O . ASP A 1 308 ? -11.689 -6.377 -23.699 1.00 88.36 1000 ASP A O 1
ATOM 2339 N N . VAL A 1 309 ? -10.195 -6.114 -22.034 1.00 88.17 1001 VAL A N 1
ATOM 2340 C CA . VAL A 1 309 ? -9.206 -5.430 -22.860 1.00 79.27 1001 VAL A CA 1
ATOM 2341 C C . VAL A 1 309 ? -8.623 -6.335 -23.935 1.00 79.06 1001 VAL A C 1
ATOM 2342 O O . VAL A 1 309 ? -8.076 -7.399 -23.647 1.00 73.10 1001 VAL A O 1
ATOM 2346 N N . GLU A 1 310 ? -8.758 -5.893 -25.182 1.00 86.85 1002 GLU A N 1
ATOM 2347 C CA . GLU A 1 310 ? -8.260 -6.617 -26.342 1.00 76.54 1002 GLU A CA 1
ATOM 2348 C C . GLU A 1 310 ? -7.246 -5.770 -27.117 1.00 79.42 1002 GLU A C 1
ATOM 2349 O O . GLU A 1 310 ? -7.625 -4.970 -27.978 1.00 81.26 1002 GLU A O 1
ATOM 2351 N N . PRO A 1 311 ? -5.949 -5.949 -26.805 1.00 75.23 1003 PRO A N 1
ATOM 2352 C CA . PRO A 1 311 ? -4.804 -5.164 -27.298 1.00 71.83 1003 PRO A CA 1
ATOM 2353 C C . PRO A 1 311 ? -4.685 -5.074 -28.823 1.00 86.03 1003 PRO A C 1
ATOM 2354 O O . PRO A 1 311 ? -4.167 -4.088 -29.348 1.00 79.04 1003 PRO A O 1
ATOM 2358 N N . SER A 1 312 ? -5.142 -6.102 -29.524 1.00 89.26 1004 SER A N 1
ATOM 2359 C CA . SER A 1 312 ? -5.007 -6.142 -30.970 1.00 89.48 1004 SER A CA 1
ATOM 2360 C C . SER A 1 312 ? -5.952 -5.150 -31.648 1.00 94.12 1004 SER A C 1
ATOM 2361 O O . SER A 1 312 ? -5.681 -4.675 -32.754 1.00 99.54 1004 SER A O 1
ATOM 2364 N N . LYS A 1 313 ? -7.056 -4.837 -30.978 1.00 90.33 1005 LYS A N 1
ATOM 2365 C CA . LYS A 1 313 ? -8.054 -3.929 -31.531 1.00 87.97 1005 LYS A CA 1
ATOM 2366 C C . LYS A 1 313 ? -7.863 -2.505 -31.010 1.00 96.81 1005 LYS A C 1
ATOM 2367 O O . LYS A 1 313 ? -8.739 -1.655 -31.173 1.00 98.57 1005 LYS A O 1
ATOM 2369 N N . MET A 1 314 ? -6.726 -2.255 -30.367 1.00 95.75 1006 MET A N 1
ATOM 2370 C CA . MET A 1 314 ? -6.427 -0.927 -29.839 1.00 100.82 1006 MET A CA 1
ATOM 2371 C C . MET A 1 314 ? -5.248 -0.290 -30.576 1.00 107.06 1006 MET A C 1
ATOM 2372 O O . MET A 1 314 ? -4.283 -0.975 -30.923 1.00 107.25 1006 MET A O 1
ATOM 2377 N N . PRO A 1 315 ? -5.324 1.028 -30.825 1.00 104.90 1007 PRO A N 1
ATOM 2378 C CA . PRO A 1 315 ? -4.233 1.717 -31.523 1.00 107.95 1007 PRO A CA 1
ATOM 2379 C C . PRO A 1 315 ? -2.998 1.898 -30.638 1.00 105.04 1007 PRO A C 1
ATOM 2380 O O . PRO A 1 315 ? -3.132 2.195 -29.452 1.00 98.30 1007 PRO A O 1
ATOM 2384 N N . PRO A 1 316 ? -1.800 1.734 -31.214 1.00 112.24 1008 PRO A N 1
ATOM 2385 C CA . PRO A 1 316 ? -0.559 1.937 -30.458 1.00 115.87 1008 PRO A CA 1
ATOM 2386 C C . PRO A 1 316 ? -0.398 3.402 -30.074 1.00 122.23 1008 PRO A C 1
ATOM 2387 O O . PRO A 1 316 ? -0.968 4.255 -30.753 1.00 140.61 1008 PRO A O 1
ATOM 2391 N N . PRO A 1 317 ? 0.360 3.702 -29.005 1.00 106.25 1009 PRO A N 1
ATOM 2392 C CA . PRO A 1 317 ? 0.614 5.123 -28.748 1.00 97.87 1009 PRO A CA 1
ATOM 2393 C C . PRO A 1 317 ? 1.508 5.622 -29.870 1.00 96.19 1009 PRO A C 1
ATOM 2394 O O . PRO A 1 317 ? 2.115 4.770 -30.515 1.00 95.33 1009 PRO A O 1
ATOM 2398 N N . ASP A 1 318 ? 1.620 6.921 -30.123 1.00 102.29 1010 ASP A N 1
ATOM 2399 C CA . ASP A 1 318 ? 2.516 7.306 -31.211 1.00 112.49 1010 ASP A CA 1
ATOM 2400 C C . ASP A 1 318 ? 3.937 7.356 -30.656 1.00 109.38 1010 ASP A C 1
ATOM 2401 O O . ASP A 1 318 ? 4.368 8.314 -30.014 1.00 114.48 1010 ASP A O 1
ATOM 2406 N N . LEU A 1 319 ? 4.636 6.254 -30.883 1.00 95.72 1011 LEU A N 1
ATOM 2407 C CA . LEU A 1 319 ? 5.992 6.065 -30.406 1.00 86.97 1011 LEU A CA 1
ATOM 2408 C C . LEU A 1 319 ? 6.908 6.755 -31.401 1.00 85.16 1011 LEU A C 1
ATOM 2409 O O . LEU A 1 319 ? 6.612 6.761 -32.586 1.00 79.59 1011 LEU A O 1
ATOM 2414 N N . PRO A 1 320 ? 8.022 7.330 -30.925 1.00 83.07 1012 PRO A N 1
ATOM 2415 C CA . PRO A 1 320 ? 8.985 7.977 -31.827 1.00 83.61 1012 PRO A CA 1
ATOM 2416 C C . PRO A 1 320 ? 9.507 6.974 -32.837 1.00 77.26 1012 PRO A C 1
ATOM 2417 O O . PRO A 1 320 ? 10.148 6.004 -32.435 1.00 73.99 1012 PRO A O 1
ATOM 2421 N N . LEU A 1 321 ? 9.211 7.181 -34.117 1.00 76.12 1013 LEU A N 1
ATOM 2422 C CA . LEU A 1 321 ? 9.670 6.273 -35.162 1.00 83.36 1013 LEU A CA 1
ATOM 2423 C C . LEU A 1 321 ? 11.123 6.559 -35.530 1.00 80.38 1013 LEU A C 1
ATOM 2424 O O . LEU A 1 321 ? 11.722 5.843 -36.331 1.00 74.60 1013 LEU A O 1
ATOM 2429 N N . TRP A 1 322 ? 11.671 7.633 -34.972 1.00 79.25 1014 TRP A N 1
ATOM 2430 C CA . TRP A 1 322 ? 12.992 8.109 -35.368 1.00 81.34 1014 TRP A CA 1
ATOM 2431 C C . TRP A 1 322 ? 14.091 7.856 -34.333 1.00 78.52 1014 TRP A C 1
ATOM 2432 O O . TRP A 1 322 ? 15.270 8.135 -34.578 1.00 65.80 1014 TRP A O 1
ATOM 2443 N N . GLN A 1 323 ? 13.700 7.329 -33.177 1.00 68.57 1015 GLN A N 1
ATOM 2444 C CA . GLN A 1 323 ? 14.625 7.151 -32.060 1.00 70.61 1015 GLN A CA 1
ATOM 2445 C C . GLN A 1 323 ? 14.284 5.902 -31.261 1.00 63.05 1015 GLN A C 1
ATOM 2446 O O . GLN A 1 323 ? 13.201 5.807 -30.716 1.00 72.22 1015 GLN A O 1
ATOM 2452 N N . ASP A 1 324 ? 15.194 4.936 -31.218 1.00 63.73 1016 ASP A N 1
ATOM 2453 C CA . ASP A 1 324 ? 14.974 3.721 -30.447 1.00 65.35 1016 ASP A CA 1
ATOM 2454 C C . ASP A 1 324 ? 15.227 3.997 -28.954 1.00 66.87 1016 ASP A C 1
ATOM 2455 O O . ASP A 1 324 ? 16.369 4.172 -28.531 1.00 68.57 1016 ASP A O 1
ATOM 2460 N N . CYS A 1 325 ? 14.160 4.080 -28.161 1.00 60.79 1017 CYS A N 1
ATOM 2461 C CA . CYS A 1 325 ? 14.304 4.445 -26.755 1.00 54.98 1017 CYS A CA 1
ATOM 2462 C C . CYS A 1 325 ? 14.573 3.251 -25.828 1.00 62.14 1017 CYS A C 1
ATOM 2463 O O . CYS A 1 325 ? 13.647 2.682 -25.224 1.00 58.21 1017 CYS A O 1
ATOM 2466 N N . HIS A 1 326 ? 15.855 2.917 -25.702 1.00 59.15 1018 HIS A N 1
ATOM 2467 C CA . HIS A 1 326 ? 16.349 1.845 -24.835 1.00 64.92 1018 HIS A CA 1
ATOM 2468 C C . HIS A 1 326 ? 17.055 2.454 -23.641 1.00 57.37 1018 HIS A C 1
ATOM 2469 O O . HIS A 1 326 ? 17.468 3.610 -23.707 1.00 63.70 1018 HIS A O 1
ATOM 2476 N N . GLU A 1 327 ? 17.216 1.677 -22.570 1.00 52.80 1019 GLU A N 1
ATOM 2477 C CA . GLU A 1 327 ? 17.851 2.162 -21.344 1.00 56.49 1019 GLU A CA 1
ATOM 2478 C C . GLU A 1 327 ? 19.203 2.848 -21.548 1.00 66.31 1019 GLU A C 1
ATOM 2479 O O . GLU A 1 327 ? 19.467 3.892 -20.947 1.00 70.23 1019 GLU A O 1
ATOM 2485 N N . LEU A 1 328 ? 20.054 2.259 -22.390 1.00 59.40 1020 LEU A N 1
ATOM 2486 C CA . LEU A 1 328 ? 21.393 2.789 -22.612 1.00 51.05 1020 LEU A CA 1
ATOM 2487 C C . LEU A 1 328 ? 21.386 4.174 -23.236 1.00 67.63 1020 LEU A C 1
ATOM 2488 O O . LEU A 1 328 ? 22.076 5.077 -22.764 1.00 82.04 1020 LEU A O 1
ATOM 2493 N N . TRP A 1 329 ? 20.584 4.341 -24.282 1.00 62.44 1021 TRP A N 1
ATOM 2494 C CA . TRP A 1 329 ? 20.476 5.622 -24.970 1.00 58.23 1021 TRP A CA 1
ATOM 2495 C C . TRP A 1 329 ? 20.017 6.740 -24.046 1.00 75.37 1021 TRP A C 1
ATOM 2496 O O . TRP A 1 329 ? 20.490 7.871 -24.146 1.00 83.28 1021 TRP A O 1
ATOM 2507 N N . SER A 1 330 ? 19.085 6.423 -23.155 1.00 74.75 1022 SER A N 1
ATOM 2508 C CA . SER A 1 330 ? 18.538 7.423 -22.238 1.00 96.64 1022 SER A CA 1
ATOM 2509 C C . SER A 1 330 ? 19.548 7.985 -21.236 1.00 109.15 1022 SER A C 1
ATOM 2510 O O . SER A 1 330 ? 19.657 9.203 -21.091 1.00 112.14 1022 SER A O 1
ATOM 2513 N N . LYS A 1 331 ? 20.281 7.107 -20.554 1.00 113.85 1023 LYS A N 1
ATOM 2514 C CA . LYS A 1 331 ? 21.223 7.543 -19.526 1.00 121.38 1023 LYS A CA 1
ATOM 2515 C C . LYS A 1 331 ? 22.490 8.136 -20.148 1.00 126.02 1023 LYS A C 1
ATOM 2516 O O . LYS A 1 331 ? 23.264 8.825 -19.470 1.00 133.86 1023 LYS A O 1
ATOM 2522 N N . LYS A 1 332 ? 22.720 7.847 -21.426 1.00 121.69 1024 LYS A N 1
ATOM 2523 C CA . LYS A 1 332 ? 23.799 8.503 -22.152 1.00 120.94 1024 LYS A CA 1
ATOM 2524 C C . LYS A 1 332 ? 23.534 9.995 -22.381 1.00 126.32 1024 LYS A C 1
ATOM 2525 O O . LYS A 1 332 ? 24.399 10.830 -22.109 1.00 130.90 1024 LYS A O 1
ATOM 2527 N N . ARG A 1 333 ? 22.341 10.328 -22.871 1.00 124.97 1025 ARG A N 1
ATOM 2528 C CA . ARG A 1 333 ? 21.989 11.721 -23.143 1.00 125.11 1025 ARG A CA 1
ATOM 2529 C C . ARG A 1 333 ? 21.646 12.453 -21.851 1.00 118.57 1025 ARG A C 1
ATOM 2530 O O . ARG A 1 333 ? 20.945 11.918 -20.993 1.00 108.39 1025 ARG A O 1
ATOM 2538 N N . LYS B 2 22 ? 12.656 -27.954 -32.476 1.00 98.71 21 LYS B N 1
ATOM 2539 C CA . LYS B 2 22 ? 13.665 -28.876 -31.966 1.00 99.87 21 LYS B CA 1
ATOM 2540 C C . LYS B 2 22 ? 14.133 -29.853 -33.046 1.00 98.65 21 LYS B C 1
ATOM 2541 O O . LYS B 2 22 ? 13.333 -30.327 -33.854 1.00 105.30 21 LYS B O 1
ATOM 2543 N N . PRO B 2 23 ? 15.439 -30.162 -33.051 1.00 87.10 22 PRO B N 1
ATOM 2544 C CA . PRO B 2 23 ? 16.027 -31.124 -33.990 1.00 81.00 22 PRO B CA 1
ATOM 2545 C C . PRO B 2 23 ? 15.667 -32.569 -33.666 1.00 71.41 22 PRO B C 1
ATOM 2546 O O . PRO B 2 23 ? 15.116 -32.848 -32.596 1.00 76.63 22 PRO B O 1
ATOM 2550 N N . CYS B 2 24 ? 16.000 -33.477 -34.579 1.00 60.57 23 CYS B N 1
ATOM 2551 C CA . CYS B 2 24 ? 15.799 -34.903 -34.357 1.00 65.55 23 CYS B CA 1
ATOM 2552 C C . CYS B 2 24 ? 17.081 -35.570 -33.826 1.00 60.48 23 CYS B C 1
ATOM 2553 O O . CYS B 2 24 ? 18.154 -35.452 -34.421 1.00 59.37 23 CYS B O 1
ATOM 2556 N N . TRP B 2 25 ? 16.962 -36.264 -32.699 1.00 51.07 24 TRP B N 1
ATOM 2557 C CA . TRP B 2 25 ? 18.123 -36.884 -32.059 1.00 46.85 24 TRP B CA 1
ATOM 2558 C C . TRP B 2 25 ? 18.034 -38.408 -32.016 1.00 40.85 24 TRP B C 1
ATOM 2559 O O . TRP B 2 25 ? 18.575 -39.034 -31.107 1.00 39.24 24 TRP B O 1
ATOM 2570 N N . TYR B 2 26 ? 17.331 -39.006 -32.976 1.00 40.81 25 TYR B N 1
ATOM 2571 C CA . TYR B 2 26 ? 17.196 -40.456 -32.989 1.00 43.95 25 TYR B CA 1
ATOM 2572 C C . TYR B 2 26 ? 17.521 -41.040 -34.356 1.00 49.50 25 TYR B C 1
ATOM 2573 O O . TYR B 2 26 ? 17.061 -40.544 -35.384 1.00 52.48 25 TYR B O 1
ATOM 2582 N N . TRP B 2 27 ? 18.345 -42.084 -34.334 1.00 46.08 26 TRP B N 1
ATOM 2583 C CA . TRP B 2 27 ? 18.833 -42.763 -35.522 1.00 55.73 26 TRP B CA 1
ATOM 2584 C C . TRP B 2 27 ? 18.403 -44.232 -35.489 1.00 55.90 26 TRP B C 1
ATOM 2585 O O . TRP B 2 27 ? 18.163 -44.784 -34.414 1.00 49.69 26 TRP B O 1
ATOM 2596 N N . ASP B 2 28 ? 18.292 -44.857 -36.661 1.00 50.07 27 ASP B N 1
ATOM 2597 C CA . ASP B 2 28 ? 18.047 -46.302 -36.756 1.00 49.83 27 ASP B CA 1
ATOM 2598 C C . ASP B 2 28 ? 19.366 -47.093 -36.814 1.00 56.18 27 ASP B C 1
ATOM 2599 O O . ASP B 2 28 ? 20.447 -46.503 -36.793 1.00 60.25 27 ASP B O 1
ATOM 2604 N N . LYS B 2 29 ? 19.277 -48.421 -36.887 1.00 60.85 28 LYS B N 1
ATOM 2605 C CA . LYS B 2 29 ? 20.462 -49.280 -36.956 1.00 59.55 28 LYS B CA 1
ATOM 2606 C C . LYS B 2 29 ? 21.387 -48.984 -38.158 1.00 61.09 28 LYS B C 1
ATOM 2607 O O . LYS B 2 29 ? 22.612 -49.028 -38.027 1.00 60.10 28 LYS B O 1
ATOM 2613 N N . LYS B 2 30 ? 20.808 -48.675 -39.315 1.00 53.07 29 LYS B N 1
ATOM 2614 C CA . LYS B 2 30 ? 21.608 -48.382 -40.499 1.00 61.94 29 LYS B CA 1
ATOM 2615 C C . LYS B 2 30 ? 22.529 -47.199 -40.239 1.00 65.20 29 LYS B C 1
ATOM 2616 O O . LYS B 2 30 ? 23.742 -47.260 -40.496 1.00 57.64 29 LYS B O 1
ATOM 2618 N N . ASP B 2 31 ? 21.928 -46.121 -39.747 1.00 63.72 30 ASP B N 1
ATOM 2619 C CA . ASP B 2 31 ? 22.638 -44.902 -39.392 1.00 64.46 30 ASP B CA 1
ATOM 2620 C C . ASP B 2 31 ? 23.785 -45.121 -38.416 1.00 52.88 30 ASP B C 1
ATOM 2621 O O . ASP B 2 31 ? 24.868 -44.547 -38.577 1.00 48.20 30 ASP B O 1
ATOM 2626 N N . LEU B 2 32 ? 23.550 -45.938 -37.392 1.00 60.12 31 LEU B N 1
ATOM 2627 C CA . LEU B 2 32 ? 24.555 -46.129 -36.357 1.00 50.20 31 LEU B CA 1
ATOM 2628 C C . LEU B 2 32 ? 25.723 -46.942 -36.894 1.00 58.29 31 LEU B C 1
ATOM 2629 O O . LEU B 2 32 ? 26.816 -46.932 -36.327 1.00 59.00 31 LEU B O 1
ATOM 2634 N N . ALA B 2 33 ? 25.491 -47.638 -38.001 1.00 52.39 32 ALA B N 1
ATOM 2635 C CA . ALA B 2 33 ? 26.553 -48.401 -38.633 1.00 65.27 32 ALA B CA 1
ATOM 2636 C C . ALA B 2 33 ? 27.331 -47.532 -39.626 1.00 62.88 32 ALA B C 1
ATOM 2637 O O . ALA B 2 33 ? 28.320 -47.972 -40.211 1.00 59.71 32 ALA B O 1
ATOM 2639 N N . HIS B 2 34 ? 26.870 -46.301 -39.822 1.00 55.22 33 HIS B N 1
ATOM 2640 C CA . HIS B 2 34 ? 27.561 -45.358 -40.695 1.00 55.65 33 HIS B CA 1
ATOM 2641 C C . HIS B 2 34 ? 27.894 -44.057 -40.000 1.00 46.74 33 HIS B C 1
ATOM 2642 O O . HIS B 2 34 ? 27.654 -42.987 -40.529 1.00 39.30 33 HIS B O 1
ATOM 2649 N N . THR B 2 35 ? 28.420 -44.152 -38.790 1.00 45.55 34 THR B N 1
ATOM 2650 C CA . THR B 2 35 ? 28.866 -42.971 -38.070 1.00 43.04 34 THR B CA 1
ATOM 2651 C C . THR B 2 35 ? 30.124 -42.387 -38.698 1.00 43.60 34 THR B C 1
ATOM 2652 O O . THR B 2 35 ? 30.805 -43.062 -39.470 1.00 41.90 34 THR B O 1
ATOM 2656 N N . PRO B 2 36 ? 30.454 -41.135 -38.362 1.00 47.74 35 PRO B N 1
ATOM 2657 C CA . PRO B 2 36 ? 31.718 -40.613 -38.898 1.00 41.36 35 PRO B CA 1
ATOM 2658 C C . PRO B 2 36 ? 32.934 -41.490 -38.539 1.00 48.57 35 PRO B C 1
ATOM 2659 O O . PRO B 2 36 ? 33.880 -41.559 -39.342 1.00 39.29 35 PRO B O 1
ATOM 2663 N N . SER B 2 37 ? 32.920 -42.170 -37.386 1.00 33.49 36 SER B N 1
ATOM 2664 C CA . SER B 2 37 ? 34.045 -43.032 -37.050 1.00 33.63 36 SER B CA 1
ATOM 2665 C C . SER B 2 37 ? 34.093 -44.276 -37.959 1.00 41.57 36 SER B C 1
ATOM 2666 O O . SER B 2 37 ? 35.166 -44.622 -38.464 1.00 47.05 36 SER B O 1
ATOM 2669 N N . GLN B 2 38 ? 32.960 -44.941 -38.191 1.00 36.52 37 GLN B N 1
ATOM 2670 C CA . GLN B 2 38 ? 32.959 -46.069 -39.143 1.00 44.94 37 GLN B CA 1
ATOM 2671 C C . GLN B 2 38 ? 33.383 -45.630 -40.558 1.00 44.33 37 GLN B C 1
ATOM 2672 O O . GLN B 2 38 ? 34.041 -46.383 -41.281 1.00 39.61 37 GLN B O 1
ATOM 2678 N N . LEU B 2 39 ? 33.000 -44.420 -40.950 1.00 40.00 38 LEU B N 1
ATOM 2679 C CA . LEU B 2 39 ? 33.265 -43.950 -42.324 1.00 41.46 38 LEU B CA 1
ATOM 2680 C C . LEU B 2 39 ? 34.762 -43.800 -42.557 1.00 43.06 38 LEU B C 1
ATOM 2681 O O . LEU B 2 39 ? 35.256 -44.020 -43.655 1.00 48.77 38 LEU B O 1
ATOM 2686 N N . GLU B 2 40 ? 35.479 -43.456 -41.502 1.00 36.59 39 GLU B N 1
ATOM 2687 C CA . GLU B 2 40 ? 36.931 -43.417 -41.538 1.00 35.90 39 GLU B CA 1
ATOM 2688 C C . GLU B 2 40 ? 37.578 -44.780 -41.189 1.00 34.07 39 GLU B C 1
ATOM 2689 O O . GLU B 2 40 ? 38.734 -44.844 -40.784 1.00 43.87 39 GLU B O 1
ATOM 2695 N N . GLY B 2 41 ? 36.823 -45.865 -41.295 1.00 34.48 40 GLY B N 1
ATOM 2696 C CA . GLY B 2 41 ? 37.405 -47.182 -41.122 1.00 36.95 40 GLY B CA 1
ATOM 2697 C C . GLY B 2 41 ? 37.489 -47.772 -39.719 1.00 45.15 40 GLY B C 1
ATOM 2698 O O . GLY B 2 41 ? 38.028 -48.860 -39.553 1.00 52.88 40 GLY B O 1
ATOM 2699 N N . LEU B 2 42 ? 36.969 -47.073 -38.709 1.00 45.88 41 LEU B N 1
ATOM 2700 C CA . LEU B 2 42 ? 36.939 -47.625 -37.357 1.00 46.32 41 LEU B CA 1
ATOM 2701 C C . LEU B 2 42 ? 35.975 -48.807 -37.363 1.00 45.51 41 LEU B C 1
ATOM 2702 O O . LEU B 2 42 ? 34.857 -48.682 -37.866 1.00 45.91 41 LEU B O 1
ATOM 2707 N N . ASP B 2 43 ? 36.430 -49.960 -36.873 1.00 48.84 42 ASP B N 1
ATOM 2708 C CA . ASP B 2 43 ? 35.579 -51.145 -36.759 1.00 52.61 42 ASP B CA 1
ATOM 2709 C C . ASP B 2 43 ? 34.486 -50.895 -35.718 1.00 49.55 42 ASP B C 1
ATOM 2710 O O . ASP B 2 43 ? 34.738 -50.218 -34.729 1.00 42.46 42 ASP B O 1
ATOM 2715 N N . PRO B 2 44 ? 33.276 -51.429 -35.949 1.00 50.66 43 PRO B N 1
ATOM 2716 C CA . PRO B 2 44 ? 32.133 -51.276 -35.040 1.00 51.33 43 PRO B CA 1
ATOM 2717 C C . PRO B 2 44 ? 32.448 -51.650 -33.587 1.00 52.95 43 PRO B C 1
ATOM 2718 O O . PRO B 2 44 ? 31.976 -50.984 -32.654 1.00 44.61 43 PRO B O 1
ATOM 2722 N N . ALA B 2 45 ? 33.247 -52.693 -33.396 1.00 54.43 44 ALA B N 1
ATOM 2723 C CA . ALA B 2 45 ? 33.559 -53.139 -32.042 1.00 56.06 44 ALA B CA 1
ATOM 2724 C C . ALA B 2 45 ? 34.431 -52.118 -31.321 1.00 57.23 44 ALA B C 1
ATOM 2725 O O . ALA B 2 45 ? 34.244 -51.869 -30.139 1.00 42.94 44 ALA B O 1
ATOM 2727 N N . THR B 2 46 ? 35.355 -51.490 -32.041 1.00 58.92 45 THR B N 1
ATOM 2728 C CA . THR B 2 46 ? 36.221 -50.487 -31.419 1.00 60.17 45 THR B CA 1
ATOM 2729 C C . THR B 2 46 ? 35.441 -49.208 -31.099 1.00 48.98 45 THR B C 1
ATOM 2730 O O . THR B 2 46 ? 35.714 -48.557 -30.099 1.00 42.36 45 THR B O 1
ATOM 2734 N N . GLU B 2 47 ? 34.475 -48.838 -31.938 1.00 44.20 46 GLU B N 1
ATOM 2735 C CA . GLU B 2 47 ? 33.698 -47.642 -31.631 1.00 49.29 46 GLU B CA 1
ATOM 2736 C C . GLU B 2 47 ? 32.786 -47.906 -30.412 1.00 38.75 46 GLU B C 1
ATOM 2737 O O . GLU B 2 47 ? 32.613 -47.046 -29.560 1.00 42.52 46 GLU B O 1
ATOM 2743 N N . ALA B 2 48 ? 32.222 -49.100 -30.342 1.00 40.82 47 ALA B N 1
ATOM 2744 C CA . ALA B 2 48 ? 31.423 -49.511 -29.181 1.00 45.35 47 ALA B CA 1
ATOM 2745 C C . ALA B 2 48 ? 32.221 -49.451 -27.860 1.00 45.75 47 ALA B C 1
ATOM 2746 O O . ALA B 2 48 ? 31.719 -48.998 -26.824 1.00 41.51 47 ALA B O 1
ATOM 2748 N N . ARG B 2 49 ? 33.478 -49.888 -27.892 1.00 37.71 48 ARG B N 1
ATOM 2749 C CA . ARG B 2 49 ? 34.339 -49.807 -26.713 1.00 37.78 48 ARG B CA 1
ATOM 2750 C C . ARG B 2 49 ? 34.707 -48.354 -26.422 1.00 42.55 48 ARG B C 1
ATOM 2751 O O . ARG B 2 49 ? 34.760 -47.961 -25.264 1.00 39.15 48 ARG B O 1
ATOM 2759 N N . TYR B 2 50 ? 34.983 -47.554 -27.467 1.00 37.14 49 TYR B N 1
ATOM 2760 C CA . TYR B 2 50 ? 35.278 -46.133 -27.235 1.00 37.65 49 TYR B CA 1
ATOM 2761 C C . TYR B 2 50 ? 34.103 -45.411 -26.527 1.00 31.93 49 TYR B C 1
ATOM 2762 O O . TYR B 2 50 ? 34.313 -44.609 -25.615 1.00 37.16 49 TYR B O 1
ATOM 2771 N N . ARG B 2 51 ? 32.878 -45.681 -26.958 1.00 32.13 50 ARG B N 1
ATOM 2772 C CA . ARG B 2 51 ? 31.717 -45.059 -26.305 1.00 33.67 50 ARG B CA 1
ATOM 2773 C C . ARG B 2 51 ? 31.536 -45.530 -24.842 1.00 28.01 50 ARG B C 1
ATOM 2774 O O . ARG B 2 51 ? 31.182 -44.715 -24.000 1.00 42.57 50 ARG B O 1
ATOM 2782 N N . ARG B 2 52 ? 31.735 -46.820 -24.574 1.00 39.14 51 ARG B N 1
ATOM 2783 C CA . ARG B 2 52 ? 31.675 -47.356 -23.195 1.00 40.34 51 ARG B CA 1
ATOM 2784 C C . ARG B 2 52 ? 32.683 -46.657 -22.316 1.00 46.13 51 ARG B C 1
ATOM 2785 O O . ARG B 2 52 ? 32.370 -46.216 -21.209 1.00 43.20 51 ARG B O 1
ATOM 2793 N N . GLU B 2 53 ? 33.921 -46.604 -22.804 1.00 42.56 52 GLU B N 1
ATOM 2794 C CA . GLU B 2 53 ? 35.012 -46.006 -22.040 1.00 46.21 52 GLU B CA 1
ATOM 2795 C C . GLU B 2 53 ? 34.770 -44.523 -21.768 1.00 43.74 52 GLU B C 1
ATOM 2796 O O . GLU B 2 53 ? 35.017 -44.024 -20.668 1.00 41.01 52 GLU B O 1
ATOM 2802 N N . GLY B 2 54 ? 34.307 -43.813 -22.789 1.00 35.68 53 GLY B N 1
ATOM 2803 C CA . GLY B 2 54 ? 33.992 -42.408 -22.638 1.00 37.52 53 GLY B CA 1
ATOM 2804 C C . GLY B 2 54 ? 32.855 -42.230 -21.638 1.00 39.42 53 GLY B C 1
ATOM 2805 O O . GLY B 2 54 ? 32.856 -41.297 -20.830 1.00 39.31 53 GLY B O 1
ATOM 2806 N N . ALA B 2 55 ? 31.849 -43.089 -21.743 1.00 30.63 54 ALA B N 1
ATOM 2807 C CA . ALA B 2 55 ? 30.666 -42.964 -20.874 1.00 37.71 54 ALA B CA 1
ATOM 2808 C C . ALA B 2 55 ? 31.022 -43.268 -19.422 1.00 37.27 54 ALA B C 1
ATOM 2809 O O . ALA B 2 55 ? 30.653 -42.513 -18.522 1.00 38.89 54 ALA B O 1
ATOM 2811 N N . ARG B 2 56 ? 31.760 -44.352 -19.204 1.00 43.08 55 ARG B N 1
ATOM 2812 C CA . ARG B 2 56 ? 32.140 -44.752 -17.838 1.00 43.26 55 ARG B CA 1
ATOM 2813 C C . ARG B 2 56 ? 33.091 -43.738 -17.224 1.00 51.19 55 ARG B C 1
ATOM 2814 O O . ARG B 2 56 ? 33.097 -43.511 -16.006 1.00 42.24 55 ARG B O 1
ATOM 2822 N N . PHE B 2 57 ? 33.872 -43.098 -18.085 1.00 37.19 56 PHE B N 1
ATOM 2823 C CA . PHE B 2 57 ? 34.767 -42.028 -17.673 1.00 39.46 56 PHE B CA 1
ATOM 2824 C C . PHE B 2 57 ? 33.979 -40.817 -17.180 1.00 41.95 56 PHE B C 1
ATOM 2825 O O . PHE B 2 57 ? 34.289 -40.250 -16.128 1.00 41.77 56 PHE B O 1
ATOM 2833 N N . ILE B 2 58 ? 32.987 -40.395 -17.955 1.00 41.45 57 ILE B N 1
ATOM 2834 C CA . ILE B 2 58 ? 32.099 -39.322 -17.521 1.00 43.05 57 ILE B CA 1
ATOM 2835 C C . ILE B 2 58 ? 31.438 -39.712 -16.158 1.00 43.68 57 ILE B C 1
ATOM 2836 O O . ILE B 2 58 ? 31.503 -38.963 -15.188 1.00 34.82 57 ILE B O 1
ATOM 2841 N N . PHE B 2 59 ? 30.846 -40.900 -16.104 1.00 38.21 58 PHE B N 1
ATOM 2842 C CA . PHE B 2 59 ? 30.207 -41.396 -14.885 1.00 43.38 58 PHE B CA 1
ATOM 2843 C C . PHE B 2 59 ? 31.152 -41.373 -13.668 1.00 45.27 58 PHE B C 1
ATOM 2844 O O . PHE B 2 59 ? 30.808 -40.821 -12.624 1.00 50.09 58 PHE B O 1
ATOM 2852 N N . ASP B 2 60 ? 32.354 -41.913 -13.829 1.00 51.54 59 ASP B N 1
ATOM 2853 C CA . ASP B 2 60 ? 33.342 -41.971 -12.746 1.00 53.83 59 ASP B CA 1
ATOM 2854 C C . ASP B 2 60 ? 33.832 -40.587 -12.297 1.00 53.77 59 ASP B C 1
ATOM 2855 O O . ASP B 2 60 ? 33.980 -40.347 -11.112 1.00 44.38 59 ASP B O 1
ATOM 2860 N N . VAL B 2 61 ? 34.108 -39.680 -13.226 1.00 51.24 60 VAL B N 1
ATOM 2861 C CA . VAL B 2 61 ? 34.556 -38.341 -12.824 1.00 44.89 60 VAL B CA 1
ATOM 2862 C C . VAL B 2 61 ? 33.468 -37.568 -12.072 1.00 45.16 60 VAL B C 1
ATOM 2863 O O . VAL B 2 61 ? 33.719 -36.978 -11.014 1.00 48.93 60 VAL B O 1
ATOM 2867 N N . GLY B 2 62 ? 32.265 -37.544 -12.637 1.00 41.76 61 GLY B N 1
ATOM 2868 C CA . GLY B 2 62 ? 31.154 -36.846 -12.019 1.00 45.68 61 GLY B CA 1
ATOM 2869 C C . GLY B 2 62 ? 30.824 -37.422 -10.643 1.00 49.82 61 GLY B C 1
ATOM 2870 O O . GLY B 2 62 ? 30.513 -36.687 -9.695 1.00 50.36 61 GLY B O 1
ATOM 2871 N N . THR B 2 63 ? 30.918 -38.739 -10.525 1.00 39.46 62 THR B N 1
ATOM 2872 C CA . THR B 2 63 ? 30.619 -39.392 -9.244 1.00 48.51 62 THR B CA 1
ATOM 2873 C C . THR B 2 63 ? 31.602 -38.899 -8.184 1.00 53.59 62 THR B C 1
ATOM 2874 O O . THR B 2 63 ? 31.196 -38.457 -7.114 1.00 51.95 62 THR B O 1
ATOM 2878 N N . ARG B 2 64 ? 32.890 -38.907 -8.511 1.00 46.84 63 ARG B N 1
ATOM 2879 C CA . ARG B 2 64 ? 33.891 -38.395 -7.595 1.00 46.24 63 ARG B CA 1
ATOM 2880 C C . ARG B 2 64 ? 33.770 -36.890 -7.335 1.00 48.88 63 ARG B C 1
ATOM 2881 O O . ARG B 2 64 ? 34.320 -36.381 -6.356 1.00 52.64 63 ARG B O 1
ATOM 2889 N N . LEU B 2 65 ? 33.047 -36.175 -8.190 1.00 38.38 64 LEU B N 1
ATOM 2890 C CA . LEU B 2 65 ? 32.776 -34.764 -7.920 1.00 43.45 64 LEU B CA 1
ATOM 2891 C C . LEU B 2 65 ? 31.430 -34.636 -7.185 1.00 54.19 64 LEU B C 1
ATOM 2892 O O . LEU B 2 65 ? 30.973 -33.530 -6.885 1.00 50.19 64 LEU B O 1
ATOM 2897 N N . GLY B 2 66 ? 30.820 -35.787 -6.893 1.00 55.63 65 GLY B N 1
ATOM 2898 C CA . GLY B 2 66 ? 29.502 -35.867 -6.280 1.00 42.07 65 GLY B CA 1
ATOM 2899 C C . GLY B 2 66 ? 28.373 -35.240 -7.073 1.00 52.25 65 GLY B C 1
ATOM 2900 O O . GLY B 2 66 ? 27.569 -34.478 -6.523 1.00 53.25 65 GLY B O 1
ATOM 2901 N N . LEU B 2 67 ? 28.261 -35.585 -8.357 1.00 47.56 66 LEU B N 1
ATOM 2902 C CA . LEU B 2 67 ? 27.201 -34.992 -9.160 1.00 44.15 66 LEU B CA 1
ATOM 2903 C C . LEU B 2 67 ? 25.950 -35.856 -9.251 1.00 42.57 66 LEU B C 1
ATOM 2904 O O . LEU B 2 67 ? 26.011 -37.076 -9.296 1.00 51.07 66 LEU B O 1
ATOM 2909 N N . HIS B 2 68 ? 24.821 -35.164 -9.291 1.00 44.80 67 HIS B N 1
ATOM 2910 C CA . HIS B 2 68 ? 23.486 -35.697 -9.564 1.00 64.98 67 HIS B CA 1
ATOM 2911 C C . HIS B 2 68 ? 23.493 -36.696 -10.729 1.00 62.07 67 HIS B C 1
ATOM 2912 O O . HIS B 2 68 ? 24.171 -36.450 -11.719 1.00 47.49 67 HIS B O 1
ATOM 2919 N N . TYR B 2 69 ? 22.751 -37.801 -10.618 1.00 53.82 68 TYR B N 1
ATOM 2920 C CA . TYR B 2 69 ? 22.688 -38.803 -11.687 1.00 50.78 68 TYR B CA 1
ATOM 2921 C C . TYR B 2 69 ? 22.189 -38.251 -13.028 1.00 50.54 68 TYR B C 1
ATOM 2922 O O . TYR B 2 69 ? 22.540 -38.780 -14.079 1.00 44.06 68 TYR B O 1
ATOM 2931 N N . ASP B 2 70 ? 21.379 -37.197 -12.961 1.00 44.29 69 ASP B N 1
ATOM 2932 C CA . ASP B 2 70 ? 20.832 -36.552 -14.129 1.00 52.18 69 ASP B CA 1
ATOM 2933 C C . ASP B 2 70 ? 21.939 -35.771 -14.796 1.00 53.05 69 ASP B C 1
ATOM 2934 O O . ASP B 2 70 ? 21.954 -35.644 -16.009 1.00 42.41 69 ASP B O 1
ATOM 2939 N N . THR B 2 71 ? 22.860 -35.242 -13.996 1.00 45.49 70 THR B N 1
ATOM 2940 C CA . THR B 2 71 ? 23.949 -34.466 -14.547 1.00 53.59 70 THR B CA 1
ATOM 2941 C C . THR B 2 71 ? 24.926 -35.381 -15.273 1.00 53.73 70 THR B C 1
ATOM 2942 O O . THR B 2 71 ? 25.442 -35.017 -16.322 1.00 43.82 70 THR B O 1
ATOM 2946 N N . LEU B 2 72 ? 25.152 -36.575 -14.736 1.00 37.37 71 LEU B N 1
ATOM 2947 C CA . LEU B 2 72 ? 26.015 -37.542 -15.403 1.00 37.86 71 LEU B CA 1
ATOM 2948 C C . LEU B 2 72 ? 25.418 -37.923 -16.754 1.00 46.72 71 LEU B C 1
ATOM 2949 O O . LEU B 2 72 ? 26.115 -37.943 -17.780 1.00 37.11 71 LEU B O 1
ATOM 2954 N N . ALA B 2 73 ? 24.121 -38.207 -16.729 1.00 35.40 72 ALA B N 1
ATOM 2955 C CA . ALA B 2 73 ? 23.373 -38.679 -17.880 1.00 34.28 72 ALA B CA 1
ATOM 2956 C C . ALA B 2 73 ? 23.347 -37.634 -18.980 1.00 45.68 72 ALA B C 1
ATOM 2957 O O . ALA B 2 73 ? 23.375 -37.965 -20.172 1.00 44.00 72 ALA B O 1
ATOM 2959 N N . THR B 2 74 ? 23.252 -36.370 -18.581 1.00 32.05 73 THR B N 1
ATOM 2960 C CA . THR B 2 74 ? 23.178 -35.307 -19.557 1.00 30.85 73 THR B CA 1
ATOM 2961 C C . THR B 2 74 ? 24.549 -35.229 -20.257 1.00 41.88 73 THR B C 1
ATOM 2962 O O . THR B 2 74 ? 24.621 -35.127 -21.491 1.00 36.76 73 THR B O 1
ATOM 2966 N N . GLY B 2 75 ? 25.610 -35.336 -19.465 1.00 33.22 74 GLY B N 1
ATOM 2967 C CA . GLY B 2 75 ? 26.966 -35.392 -19.972 1.00 43.27 74 GLY B CA 1
ATOM 2968 C C . GLY B 2 75 ? 27.147 -36.513 -20.978 1.00 42.66 74 GLY B C 1
ATOM 2969 O O . GLY B 2 75 ? 27.667 -36.288 -22.055 1.00 37.47 74 GLY B O 1
ATOM 2970 N N . ILE B 2 76 ? 26.680 -37.707 -20.637 1.00 38.18 75 ILE B N 1
ATOM 2971 C CA . ILE B 2 76 ? 26.855 -38.856 -21.488 1.00 39.68 75 ILE B CA 1
ATOM 2972 C C . ILE B 2 76 ? 26.046 -38.736 -22.776 1.00 51.31 75 ILE B C 1
ATOM 2973 O O . ILE B 2 76 ? 26.498 -39.204 -23.833 1.00 41.82 75 ILE B O 1
ATOM 2978 N N . ILE B 2 77 ? 24.873 -38.106 -22.708 1.00 38.78 76 ILE B N 1
ATOM 2979 C CA . ILE B 2 77 ? 24.032 -37.983 -23.898 1.00 40.74 76 ILE B CA 1
ATOM 2980 C C . ILE B 2 77 ? 24.668 -36.990 -24.897 1.00 37.13 76 ILE B C 1
ATOM 2981 O O . ILE B 2 77 ? 24.633 -37.224 -26.113 1.00 40.41 76 ILE B O 1
ATOM 2986 N N . TYR B 2 78 ? 25.240 -35.900 -24.387 1.00 26.87 77 TYR B N 1
ATOM 2987 C CA . TYR B 2 78 ? 25.999 -34.977 -25.205 1.00 42.41 77 TYR B CA 1
ATOM 2988 C C . TYR B 2 78 ? 27.126 -35.742 -25.901 1.00 45.58 77 TYR B C 1
ATOM 2989 O O . TYR B 2 78 ? 27.435 -35.466 -27.069 1.00 36.01 77 TYR B O 1
ATOM 2998 N N . PHE B 2 79 ? 27.763 -36.646 -25.147 1.00 33.04 78 PHE B N 1
ATOM 2999 C CA . PHE B 2 79 ? 28.911 -37.421 -25.620 1.00 41.87 78 PHE B CA 1
ATOM 3000 C C . PHE B 2 79 ? 28.491 -38.300 -26.787 1.00 41.14 78 PHE B C 1
ATOM 3001 O O . PHE B 2 79 ? 29.100 -38.261 -27.871 1.00 38.46 78 PHE B O 1
ATOM 3009 N N . HIS B 2 80 ? 27.407 -39.038 -26.605 1.00 34.56 79 HIS B N 1
ATOM 3010 C CA . HIS B 2 80 ? 26.959 -39.941 -27.650 1.00 37.00 79 HIS B CA 1
ATOM 3011 C C . HIS B 2 80 ? 26.534 -39.176 -28.914 1.00 46.66 79 HIS B C 1
ATOM 3012 O O . HIS B 2 80 ? 26.725 -39.674 -30.008 1.00 38.01 79 HIS B O 1
ATOM 3019 N N . ARG B 2 81 ? 25.942 -37.997 -28.734 1.00 42.98 80 ARG B N 1
ATOM 3020 C CA . ARG B 2 81 ? 25.490 -37.158 -29.826 1.00 38.01 80 ARG B CA 1
ATOM 3021 C C . ARG B 2 81 ? 26.673 -36.558 -30.582 1.00 37.72 80 ARG B C 1
ATOM 3022 O O . ARG B 2 81 ? 26.628 -36.460 -31.799 1.00 35.78 80 ARG B O 1
ATOM 3030 N N . PHE B 2 82 ? 27.694 -36.123 -29.842 1.00 31.77 81 PHE B N 1
ATOM 3031 C CA . PHE B 2 82 ? 28.879 -35.514 -30.410 1.00 35.25 81 PHE B CA 1
ATOM 3032 C C . PHE B 2 82 ? 29.474 -36.425 -31.482 1.00 45.16 81 PHE B C 1
ATOM 3033 O O . PHE B 2 82 ? 29.805 -35.943 -32.569 1.00 36.55 81 PHE B O 1
ATOM 3041 N N . TYR B 2 83 ? 29.536 -37.729 -31.201 1.00 34.43 82 TYR B N 1
ATOM 3042 C CA . TYR B 2 83 ? 30.187 -38.680 -32.117 1.00 42.30 82 TYR B CA 1
ATOM 3043 C C . TYR B 2 83 ? 29.254 -39.258 -33.186 1.00 43.22 82 TYR B C 1
ATOM 3044 O O . TYR B 2 83 ? 29.610 -40.197 -33.885 1.00 34.81 82 TYR B O 1
ATOM 3053 N N . MET B 2 84 ? 28.068 -38.683 -33.342 1.00 40.68 83 MET B N 1
ATOM 3054 C CA . MET B 2 84 ? 27.292 -38.928 -34.563 1.00 31.10 83 MET B CA 1
ATOM 3055 C C . MET B 2 84 ? 27.673 -37.897 -35.640 1.00 34.77 83 MET B C 1
ATOM 3056 O O . MET B 2 84 ? 27.234 -37.992 -36.789 1.00 39.57 83 MET B O 1
ATOM 3061 N N . PHE B 2 85 ? 28.488 -36.916 -35.258 1.00 31.70 84 PHE B N 1
ATOM 3062 C CA . PHE B 2 85 ? 28.859 -35.828 -36.160 1.00 38.41 84 PHE B CA 1
ATOM 3063 C C . PHE B 2 85 ? 30.367 -35.714 -36.317 1.00 35.91 84 PHE B C 1
ATOM 3064 O O . PHE B 2 85 ? 30.837 -35.114 -37.272 1.00 37.65 84 PHE B O 1
ATOM 3072 N N . HIS B 2 86 ? 31.123 -36.264 -35.370 1.00 35.65 85 HIS B N 1
ATOM 3073 C CA . HIS B 2 86 ? 32.579 -36.223 -35.471 1.00 39.09 85 HIS B CA 1
ATOM 3074 C C . HIS B 2 86 ? 33.161 -37.618 -35.330 1.00 40.03 85 HIS B C 1
ATOM 3075 O O . HIS B 2 86 ? 32.480 -38.535 -34.831 1.00 36.75 85 HIS B O 1
ATOM 3082 N N . SER B 2 87 ? 34.412 -37.793 -35.773 1.00 36.59 86 SER B N 1
ATOM 3083 C CA . SER B 2 87 ? 35.045 -39.108 -35.728 1.00 29.55 86 SER B CA 1
ATOM 3084 C C . SER B 2 87 ? 35.971 -39.278 -34.505 1.00 31.64 86 SER B C 1
ATOM 3085 O O . SER B 2 87 ? 36.692 -38.343 -34.137 1.00 34.38 86 SER B O 1
ATOM 3088 N N . PHE B 2 88 ? 35.982 -40.470 -33.892 1.00 29.81 87 PHE B N 1
ATOM 3089 C CA . PHE B 2 88 ? 36.927 -40.715 -32.766 1.00 31.29 87 PHE B CA 1
ATOM 3090 C C . PHE B 2 88 ? 38.387 -40.584 -33.219 1.00 48.40 87 PHE B C 1
ATOM 3091 O O . PHE B 2 88 ? 39.274 -40.238 -32.442 1.00 43.02 87 PHE B O 1
ATOM 3099 N N . LYS B 2 89 ? 38.638 -40.826 -34.494 1.00 41.33 88 LYS B N 1
ATOM 3100 C CA . LYS B 2 89 ? 40.005 -40.673 -34.996 1.00 48.27 88 LYS B CA 1
ATOM 3101 C C . LYS B 2 89 ? 40.442 -39.205 -34.987 1.00 51.88 88 LYS B C 1
ATOM 3102 O O . LYS B 2 89 ? 41.631 -38.912 -34.979 1.00 44.92 88 LYS B O 1
ATOM 3108 N N . GLN B 2 90 ? 39.480 -38.279 -34.978 1.00 43.09 89 GLN B N 1
ATOM 3109 C CA . GLN B 2 90 ? 39.827 -36.859 -35.015 1.00 36.97 89 GLN B CA 1
ATOM 3110 C C . GLN B 2 90 ? 39.643 -36.161 -33.666 1.00 43.27 89 GLN B C 1
ATOM 3111 O O . GLN B 2 90 ? 40.195 -35.090 -33.453 1.00 40.79 89 GLN B O 1
ATOM 3117 N N . PHE B 2 91 ? 38.867 -36.766 -32.762 1.00 41.27 90 PHE B N 1
ATOM 3118 C CA . PHE B 2 91 ? 38.568 -36.155 -31.461 1.00 38.65 90 PHE B CA 1
ATOM 3119 C C . PHE B 2 91 ? 38.748 -37.191 -30.310 1.00 41.30 90 PHE B C 1
ATOM 3120 O O . PHE B 2 91 ? 37.950 -38.113 -30.175 1.00 35.53 90 PHE B O 1
ATOM 3128 N N . PRO B 2 92 ? 39.830 -37.065 -29.527 1.00 32.60 91 PRO B N 1
ATOM 3129 C CA . PRO B 2 92 ? 40.131 -38.030 -28.459 1.00 35.75 91 PRO B CA 1
ATOM 3130 C C . PRO B 2 92 ? 38.992 -38.097 -27.425 1.00 45.53 91 PRO B C 1
ATOM 3131 O O . PRO B 2 92 ? 38.554 -37.077 -26.919 1.00 35.33 91 PRO B O 1
ATOM 3135 N N . ARG B 2 93 ? 38.559 -39.310 -27.118 1.00 42.39 92 ARG B N 1
ATOM 3136 C CA . ARG B 2 93 ? 37.302 -39.545 -26.426 1.00 39.71 92 ARG B CA 1
ATOM 3137 C C . ARG B 2 93 ? 37.257 -38.991 -24.998 1.00 37.58 92 ARG B C 1
ATOM 3138 O O . ARG B 2 93 ? 36.192 -38.621 -24.541 1.00 36.27 92 ARG B O 1
ATOM 3146 N N . TYR B 2 94 ? 38.384 -38.932 -24.294 1.00 41.87 93 TYR B N 1
ATOM 3147 C CA . TYR B 2 94 ? 38.354 -38.521 -22.885 1.00 43.25 93 TYR B CA 1
ATOM 3148 C C . TYR B 2 94 ? 38.279 -37.020 -22.750 1.00 47.58 93 TYR B C 1
ATOM 3149 O O . TYR B 2 94 ? 37.655 -36.493 -21.825 1.00 44.38 93 TYR B O 1
ATOM 3158 N N . VAL B 2 95 ? 38.901 -36.331 -23.691 1.00 40.59 94 VAL B N 1
ATOM 3159 C CA . VAL B 2 95 ? 38.833 -34.881 -23.752 1.00 34.99 94 VAL B CA 1
ATOM 3160 C C . VAL B 2 95 ? 37.403 -34.456 -23.997 1.00 34.57 94 VAL B C 1
ATOM 3161 O O . VAL B 2 95 ? 36.905 -33.537 -23.352 1.00 42.14 94 VAL B O 1
ATOM 3165 N N . THR B 2 96 ? 36.742 -35.140 -24.930 1.00 33.46 95 THR B N 1
ATOM 3166 C CA . THR B 2 96 ? 35.329 -34.882 -25.187 1.00 33.89 95 THR B CA 1
ATOM 3167 C C . THR B 2 96 ? 34.466 -35.197 -23.950 1.00 44.37 95 THR B C 1
ATOM 3168 O O . THR B 2 96 ? 33.555 -34.438 -23.609 1.00 40.15 95 THR B O 1
ATOM 3172 N N . GLY B 2 97 ? 34.765 -36.312 -23.290 1.00 47.22 96 GLY B N 1
ATOM 3173 C CA . GLY B 2 97 ? 34.074 -36.687 -22.069 1.00 41.08 96 GLY B CA 1
ATOM 3174 C C . GLY B 2 97 ? 34.141 -35.567 -21.045 1.00 37.40 96 GLY B C 1
ATOM 3175 O O . GLY B 2 97 ? 33.120 -35.128 -20.519 1.00 37.44 96 GLY B O 1
ATOM 3176 N N . ALA B 2 98 ? 35.339 -35.072 -20.787 1.00 34.30 97 ALA B N 1
ATOM 3177 C CA . ALA B 2 98 ? 35.493 -34.001 -19.816 1.00 41.71 97 ALA B CA 1
ATOM 3178 C C . ALA B 2 98 ? 34.725 -32.784 -20.268 1.00 45.09 97 ALA B C 1
ATOM 3179 O O . ALA B 2 98 ? 34.039 -32.135 -19.477 1.00 41.75 97 ALA B O 1
ATOM 3181 N N . CYS B 2 99 ? 34.795 -32.481 -21.562 1.00 43.02 98 CYS B N 1
ATOM 3182 C CA . CYS B 2 99 ? 34.074 -31.318 -22.047 1.00 33.88 98 CYS B CA 1
ATOM 3183 C C . CYS B 2 99 ? 32.564 -31.440 -21.837 1.00 35.66 98 CYS B C 1
ATOM 3184 O O . CYS B 2 99 ? 31.898 -30.475 -21.464 1.00 35.46 98 CYS B O 1
ATOM 3187 N N . CYS B 2 100 ? 32.022 -32.620 -22.113 1.00 31.50 99 CYS B N 1
ATOM 3188 C CA . CYS B 2 100 ? 30.595 -32.837 -21.993 1.00 34.56 99 CYS B CA 1
ATOM 3189 C C . CYS B 2 100 ? 30.115 -32.746 -20.505 1.00 44.10 99 CYS B C 1
ATOM 3190 O O . CYS B 2 100 ? 29.084 -32.126 -20.211 1.00 37.22 99 CYS B O 1
ATOM 3193 N N . LEU B 2 101 ? 30.866 -33.331 -19.580 1.00 43.28 100 LEU B N 1
ATOM 3194 C CA . LEU B 2 101 ? 30.526 -33.223 -18.143 1.00 40.40 100 LEU B CA 1
ATOM 3195 C C . LEU B 2 101 ? 30.571 -31.767 -17.701 1.00 46.60 100 LEU B C 1
ATOM 3196 O O . LEU B 2 101 ? 29.665 -31.285 -17.009 1.00 44.57 100 LEU B O 1
ATOM 3201 N N . PHE B 2 102 ? 31.614 -31.061 -18.133 1.00 42.01 101 PHE B N 1
ATOM 3202 C CA . PHE B 2 102 ? 31.771 -29.644 -17.829 1.00 42.40 101 PHE B CA 1
ATOM 3203 C C . PHE B 2 102 ? 30.544 -28.860 -18.275 1.00 46.28 101 PHE B C 1
ATOM 3204 O O . PHE B 2 102 ? 29.981 -28.071 -17.504 1.00 53.81 101 PHE B O 1
ATOM 3212 N N . LEU B 2 103 ? 30.107 -29.096 -19.510 1.00 45.49 102 LEU B N 1
ATOM 3213 C CA . LEU B 2 103 ? 28.941 -28.400 -20.031 1.00 40.20 102 LEU B CA 1
ATOM 3214 C C . LEU B 2 103 ? 27.653 -28.847 -19.325 1.00 36.66 102 LEU B C 1
ATOM 3215 O O . LEU B 2 103 ? 26.807 -28.014 -19.009 1.00 44.40 102 LEU B O 1
ATOM 3220 N N . ALA B 2 104 ? 27.507 -30.154 -19.082 1.00 32.15 103 ALA B N 1
ATOM 3221 C CA . ALA B 2 104 ? 26.329 -30.700 -18.388 1.00 37.99 103 ALA B CA 1
ATOM 3222 C C . ALA B 2 104 ? 26.127 -30.057 -16.997 1.00 46.72 103 ALA B C 1
ATOM 3223 O O . ALA B 2 104 ? 25.006 -29.755 -16.604 1.00 51.83 103 ALA B O 1
ATOM 3225 N N . GLY B 2 105 ? 27.219 -29.881 -16.262 1.00 43.60 104 GLY B N 1
ATOM 3226 C CA . GLY B 2 105 ? 27.191 -29.240 -14.955 1.00 54.10 104 GLY B CA 1
ATOM 3227 C C . GLY B 2 105 ? 26.531 -27.878 -14.986 1.00 53.27 104 GLY B C 1
ATOM 3228 O O . GLY B 2 105 ? 25.666 -27.565 -14.152 1.00 48.53 104 GLY B O 1
ATOM 3229 N N . LYS B 2 106 ? 26.949 -27.057 -15.946 1.00 50.82 105 LYS B N 1
ATOM 3230 C CA . LYS B 2 106 ? 26.374 -25.735 -16.128 1.00 46.72 105 LYS B CA 1
ATOM 3231 C C . LYS B 2 106 ? 24.904 -25.825 -16.521 1.00 55.66 105 LYS B C 1
ATOM 3232 O O . LYS B 2 106 ? 24.079 -25.107 -15.982 1.00 53.39 105 LYS B O 1
ATOM 3238 N N . VAL B 2 107 ? 24.585 -26.695 -17.472 1.00 53.66 106 VAL B N 1
ATOM 3239 C CA . VAL B 2 107 ? 23.212 -26.833 -17.943 1.00 48.14 106 VAL B CA 1
ATOM 3240 C C . VAL B 2 107 ? 22.267 -27.315 -16.833 1.00 60.16 106 VAL B C 1
ATOM 3241 O O . VAL B 2 107 ? 21.130 -26.841 -16.721 1.00 56.92 106 VAL B O 1
ATOM 3245 N N . GLU B 2 108 ? 22.748 -28.232 -15.998 1.00 45.04 107 GLU B N 1
ATOM 3246 C CA . GLU B 2 108 ? 21.898 -28.825 -14.977 1.00 60.80 107 GLU B CA 1
ATOM 3247 C C . GLU B 2 108 ? 21.984 -28.054 -13.663 1.00 68.05 107 GLU B C 1
ATOM 3248 O O . GLU B 2 108 ? 21.576 -28.553 -12.612 1.00 68.16 107 GLU B O 1
ATOM 3254 N N . GLU B 2 109 ? 22.504 -26.832 -13.737 1.00 67.71 108 GLU B N 1
ATOM 3255 C CA . GLU B 2 109 ? 22.661 -25.978 -12.559 1.00 76.81 108 GLU B CA 1
ATOM 3256 C C . GLU B 2 109 ? 23.407 -26.652 -11.417 1.00 71.80 108 GLU B C 1
ATOM 3257 O O . GLU B 2 109 ? 23.117 -26.395 -10.252 1.00 67.77 108 GLU B O 1
ATOM 3263 N N . THR B 2 110 ? 24.367 -27.510 -11.754 1.00 61.16 109 THR B N 1
ATOM 3264 C CA . THR B 2 110 ? 25.275 -28.076 -10.766 1.00 59.24 109 THR B CA 1
ATOM 3265 C C . THR B 2 110 ? 26.721 -27.951 -11.257 1.00 56.01 109 THR B C 1
ATOM 3266 O O . THR B 2 110 ? 27.389 -28.953 -11.527 1.00 54.19 109 THR B O 1
ATOM 3270 N N . PRO B 2 111 ? 27.213 -26.708 -11.344 1.00 47.72 110 PRO B N 1
ATOM 3271 C CA . PRO B 2 111 ? 28.513 -26.339 -11.920 1.00 52.65 110 PRO B CA 1
ATOM 3272 C C . PRO B 2 111 ? 29.713 -26.896 -11.175 1.00 55.36 110 PRO B C 1
ATOM 3273 O O . PRO B 2 111 ? 29.766 -26.845 -9.948 1.00 58.02 110 PRO B O 1
ATOM 3277 N N . LYS B 2 112 ? 30.683 -27.408 -11.923 1.00 47.25 111 LYS B N 1
ATOM 3278 C CA . LYS B 2 112 ? 31.994 -27.731 -11.379 1.00 42.50 111 LYS B CA 1
ATOM 3279 C C . LYS B 2 112 ? 33.037 -26.963 -12.189 1.00 62.14 111 LYS B C 1
ATOM 3280 O O . LYS B 2 112 ? 32.884 -26.787 -13.398 1.00 52.35 111 LYS B O 1
ATOM 3286 N N . LYS B 2 113 ? 34.081 -26.493 -11.517 1.00 64.41 112 LYS B N 1
ATOM 3287 C CA . LYS B 2 113 ? 35.142 -25.767 -12.180 1.00 59.10 112 LYS B CA 1
ATOM 3288 C C . LYS B 2 113 ? 35.874 -26.714 -13.119 1.00 60.80 112 LYS B C 1
ATOM 3289 O O . LYS B 2 113 ? 36.036 -27.909 -12.837 1.00 49.85 112 LYS B O 1
ATOM 3295 N N . CYS B 2 114 ? 36.292 -26.192 -14.262 1.00 54.94 113 CYS B N 1
ATOM 3296 C CA . CYS B 2 114 ? 36.956 -27.043 -15.231 1.00 47.87 113 CYS B CA 1
ATOM 3297 C C . CYS B 2 114 ? 38.234 -27.602 -14.626 1.00 51.99 113 CYS B C 1
ATOM 3298 O O . CYS B 2 114 ? 38.662 -28.704 -14.974 1.00 55.57 113 CYS B O 1
ATOM 3301 N N . LYS B 2 115 ? 38.832 -26.853 -13.701 1.00 59.64 114 LYS B N 1
ATOM 3302 C CA . LYS B 2 115 ? 40.084 -27.291 -13.080 1.00 57.89 114 LYS B CA 1
ATOM 3303 C C . LYS B 2 115 ? 39.854 -28.536 -12.230 1.00 53.07 114 LYS B C 1
ATOM 3304 O O . LYS B 2 115 ? 40.717 -29.407 -12.143 1.00 52.12 114 LYS B O 1
ATOM 3310 N N . ASP B 2 116 ? 38.675 -28.632 -11.620 1.00 52.67 115 ASP B N 1
ATOM 3311 C CA . ASP B 2 116 ? 38.332 -29.803 -10.812 1.00 55.77 115 ASP B CA 1
ATOM 3312 C C . ASP B 2 116 ? 38.113 -31.040 -11.688 1.00 54.57 115 ASP B C 1
ATOM 3313 O O . ASP B 2 116 ? 38.516 -32.144 -11.330 1.00 54.97 115 ASP B O 1
ATOM 3318 N N . ILE B 2 117 ? 37.461 -30.858 -12.831 1.00 55.29 116 ILE B N 1
ATOM 3319 C CA . ILE B 2 117 ? 37.272 -31.955 -13.778 1.00 49.80 116 ILE B CA 1
ATOM 3320 C C . ILE B 2 117 ? 38.608 -32.490 -14.293 1.00 50.27 116 ILE B C 1
ATOM 3321 O O . ILE B 2 117 ? 38.788 -33.700 -14.471 1.00 54.54 116 ILE B O 1
ATOM 3326 N N . ILE B 2 118 ? 39.548 -31.586 -14.536 1.00 47.95 117 ILE B N 1
ATOM 3327 C CA . ILE B 2 118 ? 40.870 -31.992 -15.015 1.00 44.21 117 ILE B CA 1
ATOM 3328 C C . ILE B 2 118 ? 41.655 -32.803 -13.968 1.00 52.24 117 ILE B C 1
ATOM 3329 O O . ILE B 2 118 ? 42.232 -33.846 -14.299 1.00 53.45 117 ILE B O 1
ATOM 3334 N N . LYS B 2 119 ? 41.667 -32.354 -12.711 1.00 53.61 118 LYS B N 1
ATOM 3335 C CA . LYS B 2 119 ? 42.382 -33.117 -11.669 1.00 61.62 118 LYS B CA 1
ATOM 3336 C C . LYS B 2 119 ? 41.788 -34.498 -11.485 1.00 56.64 118 LYS B C 1
ATOM 3337 O O . LYS B 2 119 ? 42.520 -35.491 -11.439 1.00 59.27 118 LYS B O 1
ATOM 3343 N N . THR B 2 120 ? 40.460 -34.563 -11.431 1.00 49.32 119 THR B N 1
ATOM 3344 C CA . THR B 2 120 ? 39.776 -35.838 -11.295 1.00 44.98 119 THR B CA 1
ATOM 3345 C C . THR B 2 120 ? 40.120 -36.721 -12.484 1.00 51.53 119 THR B C 1
ATOM 3346 O O . THR B 2 120 ? 40.362 -37.916 -12.334 1.00 57.81 119 THR B O 1
ATOM 3350 N N . ALA B 2 121 ? 40.166 -36.121 -13.667 1.00 47.16 120 ALA B N 1
ATOM 3351 C CA . ALA B 2 121 ? 40.531 -36.866 -14.861 1.00 52.24 120 ALA B CA 1
ATOM 3352 C C . ALA B 2 121 ? 41.956 -37.390 -14.747 1.00 45.77 120 ALA B C 1
ATOM 3353 O O . ALA B 2 121 ? 42.227 -38.529 -15.118 1.00 50.21 120 ALA B O 1
ATOM 3355 N N . ARG B 2 122 ? 42.862 -36.568 -14.223 1.00 52.84 121 ARG B N 1
ATOM 3356 C CA . ARG B 2 122 ? 44.253 -36.992 -14.071 1.00 60.90 121 ARG B CA 1
ATOM 3357 C C . ARG B 2 122 ? 44.343 -38.170 -13.108 1.00 68.90 121 ARG B C 1
ATOM 3358 O O . ARG B 2 122 ? 45.097 -39.121 -13.340 1.00 64.33 121 ARG B O 1
ATOM 3366 N N . SER B 2 123 ? 43.532 -38.101 -12.048 1.00 58.85 122 SER B N 1
ATOM 3367 C CA . SER B 2 123 ? 43.512 -39.115 -10.997 1.00 54.93 122 SER B CA 1
ATOM 3368 C C . SER B 2 123 ? 43.055 -40.473 -11.516 1.00 54.98 122 SER B C 1
ATOM 3369 O O . SER B 2 123 ? 43.575 -41.506 -11.104 1.00 59.34 122 SER B O 1
ATOM 3372 N N . LEU B 2 124 ? 42.081 -40.468 -12.423 1.00 53.19 123 LEU B N 1
ATOM 3373 C CA . LEU B 2 124 ? 41.453 -41.709 -12.865 1.00 50.54 123 LEU B CA 1
ATOM 3374 C C . LEU B 2 124 ? 42.113 -42.339 -14.086 1.00 54.69 123 LEU B C 1
ATOM 3375 O O . LEU B 2 124 ? 42.007 -43.549 -14.291 1.00 63.65 123 LEU B O 1
ATOM 3380 N N . LEU B 2 125 ? 42.799 -41.535 -14.893 1.00 52.78 124 LEU B N 1
ATOM 3381 C CA . LEU B 2 125 ? 43.400 -42.058 -16.117 1.00 50.67 124 LEU B CA 1
ATOM 3382 C C . LEU B 2 125 ? 44.871 -42.421 -15.877 1.00 51.02 124 LEU B C 1
ATOM 3383 O O . LEU B 2 125 ? 45.516 -41.860 -14.991 1.00 55.91 124 LEU B O 1
ATOM 3388 N N . ASN B 2 126 ? 45.397 -43.347 -16.674 1.00 50.62 125 ASN B N 1
ATOM 3389 C CA . ASN B 2 126 ? 46.829 -43.613 -16.673 1.00 53.42 125 ASN B CA 1
ATOM 3390 C C . ASN B 2 126 ? 47.518 -42.672 -17.669 1.00 54.66 125 ASN B C 1
ATOM 3391 O O . ASN B 2 126 ? 46.850 -41.962 -18.417 1.00 55.66 125 ASN B O 1
ATOM 3396 N N . ASP B 2 127 ? 48.846 -42.676 -17.684 1.00 63.09 126 ASP B N 1
ATOM 3397 C CA . ASP B 2 127 ? 49.646 -41.650 -18.345 1.00 46.63 126 ASP B CA 1
ATOM 3398 C C . ASP B 2 127 ? 49.306 -41.461 -19.826 1.00 48.78 126 ASP B C 1
ATOM 3399 O O . ASP B 2 127 ? 49.191 -40.339 -20.321 1.00 60.69 126 ASP B O 1
ATOM 3404 N N . VAL B 2 128 ? 49.165 -42.582 -20.519 1.00 43.63 127 VAL B N 1
ATOM 3405 C CA . VAL B 2 128 ? 48.854 -42.624 -21.936 1.00 46.75 127 VAL B CA 1
ATOM 3406 C C . VAL B 2 128 ? 47.465 -42.083 -22.230 1.00 53.06 127 VAL B C 1
ATOM 3407 O O . VAL B 2 128 ? 47.277 -41.286 -23.141 1.00 48.22 127 VAL B O 1
ATOM 3411 N N . GLN B 2 129 ? 46.487 -42.537 -21.455 1.00 44.06 128 GLN B N 1
ATOM 3412 C CA . GLN B 2 129 ? 45.128 -42.048 -21.581 1.00 47.64 128 GLN B CA 1
ATOM 3413 C C . GLN B 2 129 ? 45.065 -40.548 -21.356 1.00 45.11 128 GLN B C 1
ATOM 3414 O O . GLN B 2 129 ? 44.434 -39.825 -22.124 1.00 43.90 128 GLN B O 1
ATOM 3420 N N . PHE B 2 130 ? 45.732 -40.070 -20.311 1.00 49.81 129 PHE B N 1
ATOM 3421 C CA . PHE B 2 130 ? 45.655 -38.647 -20.002 1.00 55.56 129 PHE B CA 1
ATOM 3422 C C . PHE B 2 130 ? 46.478 -37.845 -20.995 1.00 60.02 129 PHE B C 1
ATOM 3423 O O . PHE B 2 130 ? 46.296 -36.633 -21.113 1.00 59.26 129 PHE B O 1
ATOM 3431 N N . GLY B 2 131 ? 47.379 -38.531 -21.702 1.00 51.80 130 GLY B N 1
ATOM 3432 C CA . GLY B 2 131 ? 48.151 -37.905 -22.762 1.00 58.19 130 GLY B CA 1
ATOM 3433 C C . GLY B 2 131 ? 47.249 -37.208 -23.763 1.00 59.02 130 GLY B C 1
ATOM 3434 O O . GLY B 2 131 ? 47.639 -36.201 -24.352 1.00 51.59 130 GLY B O 1
ATOM 3435 N N . GLN B 2 132 ? 46.019 -37.707 -23.897 1.00 53.55 131 GLN B N 1
ATOM 3436 C CA . GLN B 2 132 ? 45.039 -37.133 -24.808 1.00 52.55 131 GLN B CA 1
ATOM 3437 C C . GLN B 2 132 ? 44.827 -35.637 -24.583 1.00 54.09 131 GLN B C 1
ATOM 3438 O O . GLN B 2 132 ? 44.514 -34.902 -25.519 1.00 44.39 131 GLN B O 1
ATOM 3444 N N . PHE B 2 133 ? 45.029 -35.175 -23.356 1.00 48.70 132 PHE B N 1
ATOM 3445 C CA . PHE B 2 133 ? 44.746 -33.779 -23.033 1.00 54.99 132 PHE B CA 1
ATOM 3446 C C . PHE B 2 133 ? 45.921 -32.866 -23.375 1.00 60.04 132 PHE B C 1
ATOM 3447 O O . PHE B 2 133 ? 45.828 -31.651 -23.212 1.00 52.58 132 PHE B O 1
ATOM 3455 N N . GLY B 2 134 ? 47.038 -33.450 -23.803 1.00 69.06 133 GLY B N 1
ATOM 3456 C CA . GLY B 2 134 ? 48.171 -32.664 -24.263 1.00 65.54 133 GLY B CA 1
ATOM 3457 C C . GLY B 2 134 ? 48.851 -31.819 -23.201 1.00 70.63 133 GLY B C 1
ATOM 3458 O O . GLY B 2 134 ? 48.852 -32.158 -22.016 1.00 63.38 133 GLY B O 1
ATOM 3459 N N . ASP B 2 135 ? 49.440 -30.710 -23.638 1.00 75.09 134 ASP B N 1
ATOM 3460 C CA . ASP B 2 135 ? 50.238 -29.849 -22.768 1.00 75.43 134 ASP B CA 1
ATOM 3461 C C . ASP B 2 135 ? 49.385 -28.951 -21.872 1.00 71.03 134 ASP B C 1
ATOM 3462 O O . ASP B 2 135 ? 49.768 -28.659 -20.741 1.00 80.06 134 ASP B O 1
ATOM 3464 N N . ASP B 2 136 ? 48.246 -28.490 -22.378 1.00 69.28 135 ASP B N 1
ATOM 3465 C CA . ASP B 2 136 ? 47.353 -27.666 -21.560 1.00 69.61 135 ASP B CA 1
ATOM 3466 C C . ASP B 2 136 ? 45.953 -28.289 -21.528 1.00 60.91 135 ASP B C 1
ATOM 3467 O O . ASP B 2 136 ? 45.105 -27.982 -22.364 1.00 60.03 135 ASP B O 1
ATOM 3472 N N . PRO B 2 137 ? 45.714 -29.173 -20.545 1.00 60.87 136 PRO B N 1
ATOM 3473 C CA . PRO B 2 137 ? 44.461 -29.929 -20.417 1.00 62.29 136 PRO B CA 1
ATOM 3474 C C . PRO B 2 137 ? 43.243 -29.030 -20.324 1.00 56.41 136 PRO B C 1
ATOM 3475 O O . PRO B 2 137 ? 42.285 -29.278 -21.056 1.00 53.40 136 PRO B O 1
ATOM 3479 N N . LYS B 2 138 ? 43.285 -27.999 -19.479 1.00 51.57 137 LYS B N 1
ATOM 3480 C CA . LYS B 2 138 ? 42.140 -27.101 -19.353 1.00 56.71 137 LYS B CA 1
ATOM 3481 C C . LYS B 2 138 ? 41.809 -26.440 -20.686 1.00 58.33 137 LYS B C 1
ATOM 3482 O O . LYS B 2 138 ? 40.646 -26.324 -21.057 1.00 59.30 137 LYS B O 1
ATOM 3488 N N . GLU B 2 139 ? 42.820 -26.068 -21.457 1.00 66.30 138 GLU B N 1
ATOM 3489 C CA . GLU B 2 139 ? 42.508 -25.259 -22.613 1.00 63.67 138 GLU B CA 1
ATOM 3490 C C . GLU B 2 139 ? 42.119 -26.161 -23.771 1.00 60.59 138 GLU B C 1
ATOM 3491 O O . GLU B 2 139 ? 41.418 -25.725 -24.677 1.00 65.49 138 GLU B O 1
ATOM 3497 N N . GLU B 2 140 ? 42.406 -27.455 -23.665 1.00 58.35 139 GLU B N 1
ATOM 3498 C CA . GLU B 2 140 ? 41.883 -28.392 -24.657 1.00 55.81 139 GLU B CA 1
ATOM 3499 C C . GLU B 2 140 ? 40.397 -28.614 -24.414 1.00 56.01 139 GLU B C 1
ATOM 3500 O O . GLU B 2 140 ? 39.616 -28.790 -25.352 1.00 48.37 139 GLU B O 1
ATOM 3506 N N . VAL B 2 141 ? 39.990 -28.558 -23.153 1.00 50.74 140 VAL B N 1
ATOM 3507 C CA . VAL B 2 141 ? 38.578 -28.688 -22.855 1.00 47.18 140 VAL B CA 1
ATOM 3508 C C . VAL B 2 141 ? 37.824 -27.430 -23.295 1.00 47.13 140 VAL B C 1
ATOM 3509 O O . VAL B 2 141 ? 36.770 -27.515 -23.931 1.00 48.54 140 VAL B O 1
ATOM 3513 N N . MET B 2 142 ? 38.362 -26.264 -22.955 1.00 49.17 141 MET B N 1
ATOM 3514 C CA . MET B 2 142 ? 37.655 -25.017 -23.236 1.00 50.11 141 MET B CA 1
ATOM 3515 C C . MET B 2 142 ? 37.439 -24.779 -24.724 1.00 50.04 141 MET B C 1
ATOM 3516 O O . MET B 2 142 ? 36.370 -24.321 -25.123 1.00 55.23 141 MET B O 1
ATOM 3521 N N . VAL B 2 143 ? 38.419 -25.134 -25.555 1.00 46.68 142 VAL B N 1
ATOM 3522 C CA . VAL B 2 143 ? 38.268 -24.889 -26.988 1.00 55.28 142 VAL B CA 1
ATOM 3523 C C . VAL B 2 143 ? 37.266 -25.876 -27.572 1.00 57.41 142 VAL B C 1
ATOM 3524 O O . VAL B 2 143 ? 36.539 -25.555 -28.507 1.00 67.02 142 VAL B O 1
ATOM 3528 N N . LEU B 2 144 ? 37.210 -27.077 -27.004 1.00 37.43 143 LEU B N 1
ATOM 3529 C CA . LEU B 2 144 ? 36.252 -28.061 -27.491 1.00 38.45 143 LEU B CA 1
ATOM 3530 C C . LEU B 2 144 ? 34.800 -27.644 -27.193 1.00 40.51 143 LEU B C 1
ATOM 3531 O O . LEU B 2 144 ? 33.869 -28.053 -27.904 1.00 43.09 143 LEU B O 1
ATOM 3536 N N . GLU B 2 145 ? 34.607 -26.813 -26.167 1.00 44.19 144 GLU B N 1
ATOM 3537 C CA . GLU B 2 145 ? 33.244 -26.450 -25.752 1.00 43.70 144 GLU B CA 1
ATOM 3538 C C . GLU B 2 145 ? 32.444 -25.685 -26.817 1.00 35.79 144 GLU B C 1
ATOM 3539 O O . GLU B 2 145 ? 31.242 -25.921 -26.964 1.00 45.29 144 GLU B O 1
ATOM 3545 N N . ARG B 2 146 ? 33.104 -24.794 -27.559 1.00 46.16 145 ARG B N 1
ATOM 3546 C CA . ARG B 2 146 ? 32.474 -24.126 -28.706 1.00 44.19 145 ARG B CA 1
ATOM 3547 C C . ARG B 2 146 ? 31.956 -25.158 -29.698 1.00 48.45 145 ARG B C 1
ATOM 3548 O O . ARG B 2 146 ? 30.805 -25.128 -30.117 1.00 46.87 145 ARG B O 1
ATOM 3556 N N . ILE B 2 147 ? 32.828 -26.088 -30.062 1.00 46.71 146 ILE B N 1
ATOM 3557 C CA . ILE B 2 147 ? 32.478 -27.130 -31.022 1.00 42.50 146 ILE B CA 1
ATOM 3558 C C . ILE B 2 147 ? 31.348 -28.016 -30.495 1.00 36.93 146 ILE B C 1
ATOM 3559 O O . ILE B 2 147 ? 30.420 -28.382 -31.225 1.00 34.62 146 ILE B O 1
ATOM 3564 N N . LEU B 2 148 ? 31.434 -28.374 -29.216 1.00 33.51 147 LEU B N 1
ATOM 3565 C CA . LEU B 2 148 ? 30.388 -29.174 -28.618 1.00 35.44 147 LEU B CA 1
ATOM 3566 C C . LEU B 2 148 ? 29.025 -28.496 -28.745 1.00 34.85 147 LEU B C 1
ATOM 3567 O O . LEU B 2 148 ? 28.052 -29.096 -29.205 1.00 42.28 147 LEU B O 1
ATOM 3572 N N . LEU B 2 149 ? 28.964 -27.242 -28.319 1.00 43.13 148 LEU B N 1
ATOM 3573 C CA . LEU B 2 149 ? 27.711 -26.486 -28.318 1.00 34.83 148 LEU B CA 1
ATOM 3574 C C . LEU B 2 149 ? 27.131 -26.414 -29.736 1.00 45.13 148 LEU B C 1
ATOM 3575 O O . LEU B 2 149 ? 25.926 -26.551 -29.934 1.00 41.96 148 LEU B O 1
ATOM 3580 N N . GLN B 2 150 ? 28.004 -26.230 -30.726 1.00 35.03 149 GLN B N 1
ATOM 3581 C CA . GLN B 2 150 ? 27.533 -26.155 -32.117 1.00 42.01 149 GLN B CA 1
ATOM 3582 C C . GLN B 2 150 ? 26.985 -27.494 -32.602 1.00 37.19 149 GLN B C 1
ATOM 3583 O O . GLN B 2 150 ? 25.984 -27.547 -33.303 1.00 45.40 149 GLN B O 1
ATOM 3589 N N . THR B 2 151 ? 27.656 -28.570 -32.206 1.00 43.19 150 THR B N 1
ATOM 3590 C CA . THR B 2 151 ? 27.310 -29.926 -32.624 1.00 40.52 150 THR B CA 1
ATOM 3591 C C . THR B 2 151 ? 25.965 -30.349 -32.035 1.00 45.83 150 THR B C 1
ATOM 3592 O O . THR B 2 151 ? 25.126 -30.931 -32.728 1.00 38.82 150 THR B O 1
ATOM 3596 N N . ILE B 2 152 ? 25.741 -30.047 -30.755 1.00 39.89 151 ILE B N 1
ATOM 3597 C CA . ILE B 2 152 ? 24.431 -30.368 -30.170 1.00 39.27 151 ILE B CA 1
ATOM 3598 C C . ILE B 2 152 ? 23.400 -29.289 -30.474 1.00 43.81 151 ILE B C 1
ATOM 3599 O O . ILE B 2 152 ? 22.289 -29.328 -29.943 1.00 48.79 151 ILE B O 1
ATOM 3604 N N . LYS B 2 153 ? 23.767 -28.341 -31.343 1.00 49.10 152 LYS B N 1
ATOM 3605 C CA . LYS B 2 153 ? 22.819 -27.365 -31.881 1.00 45.68 152 LYS B CA 1
ATOM 3606 C C . LYS B 2 153 ? 22.178 -26.523 -30.788 1.00 45.80 152 LYS B C 1
ATOM 3607 O O . LYS B 2 153 ? 21.039 -26.075 -30.924 1.00 44.22 152 LYS B O 1
ATOM 3613 N N . PHE B 2 154 ? 22.898 -26.358 -29.683 1.00 47.16 153 PHE B N 1
ATOM 3614 C CA . PHE B 2 154 ? 22.403 -25.598 -28.540 1.00 52.99 153 PHE B CA 1
ATOM 3615 C C . PHE B 2 154 ? 21.059 -26.115 -28.019 1.00 52.68 153 PHE B C 1
ATOM 3616 O O . PHE B 2 154 ? 20.265 -25.351 -27.467 1.00 45.68 153 PHE B O 1
ATOM 3624 N N . ASP B 2 155 ? 20.793 -27.402 -28.223 1.00 49.37 154 ASP B N 1
ATOM 3625 C CA . ASP B 2 155 ? 19.622 -28.022 -27.625 1.00 54.58 154 ASP B CA 1
ATOM 3626 C C . ASP B 2 155 ? 20.007 -28.638 -26.281 1.00 57.03 154 ASP B C 1
ATOM 3627 O O . ASP B 2 155 ? 20.274 -29.837 -26.201 1.00 51.13 154 ASP B O 1
ATOM 3632 N N . LEU B 2 156 ? 20.024 -27.823 -25.227 1.00 45.37 155 LEU B N 1
ATOM 3633 C CA . LEU B 2 156 ? 20.701 -28.215 -23.974 1.00 48.61 155 LEU B CA 1
ATOM 3634 C C . LEU B 2 156 ? 19.884 -29.134 -23.065 1.00 40.48 155 LEU B C 1
ATOM 3635 O O . LEU B 2 156 ? 20.440 -29.950 -22.324 1.00 47.70 155 LEU B O 1
ATOM 3640 N N . GLN B 2 157 ? 18.567 -28.991 -23.131 1.00 39.89 156 GLN B N 1
ATOM 3641 C CA . GLN B 2 157 ? 17.654 -29.704 -22.257 1.00 48.04 156 GLN B CA 1
ATOM 3642 C C . GLN B 2 157 ? 17.413 -31.139 -22.693 1.00 43.20 156 GLN B C 1
ATOM 3643 O O . GLN B 2 157 ? 17.025 -31.412 -23.836 1.00 43.90 156 GLN B O 1
ATOM 3649 N N . VAL B 2 158 ? 17.642 -32.054 -21.766 1.00 37.45 157 VAL B N 1
ATOM 3650 C CA . VAL B 2 158 ? 17.531 -33.477 -22.032 1.00 38.80 157 VAL B CA 1
ATOM 3651 C C . VAL B 2 158 ? 16.847 -34.187 -20.871 1.00 47.94 157 VAL B C 1
ATOM 3652 O O . VAL B 2 158 ? 17.052 -33.833 -19.711 1.00 51.64 157 VAL B O 1
ATOM 3656 N N . GLU B 2 159 ? 16.021 -35.180 -21.165 1.00 43.93 158 GLU B N 1
ATOM 3657 C CA . GLU B 2 159 ? 15.400 -35.931 -20.080 1.00 53.85 158 GLU B CA 1
ATOM 3658 C C . GLU B 2 159 ? 15.882 -37.375 -20.104 1.00 46.29 158 GLU B C 1
ATOM 3659 O O . GLU B 2 159 ? 16.211 -37.902 -21.170 1.00 44.73 158 GLU B O 1
ATOM 3665 N N . HIS B 2 160 ? 15.930 -38.021 -18.938 1.00 41.15 159 HIS B N 1
ATOM 3666 C CA . HIS B 2 160 ? 16.551 -39.339 -18.837 1.00 33.28 159 HIS B CA 1
ATOM 3667 C C . HIS B 2 160 ? 15.555 -40.408 -18.357 1.00 39.19 159 HIS B C 1
ATOM 3668 O O . HIS B 2 160 ? 14.450 -40.075 -17.939 1.00 34.85 159 HIS B O 1
ATOM 3675 N N . PRO B 2 161 ? 15.901 -41.703 -18.487 1.00 44.16 160 PRO B N 1
ATOM 3676 C CA . PRO B 2 161 ? 14.900 -42.708 -18.096 1.00 37.13 160 PRO B CA 1
ATOM 3677 C C . PRO B 2 161 ? 14.584 -42.776 -16.586 1.00 42.18 160 PRO B C 1
ATOM 3678 O O . PRO B 2 161 ? 13.589 -43.395 -16.220 1.00 47.48 160 PRO B O 1
ATOM 3682 N N . TYR B 2 162 ? 15.421 -42.207 -15.728 1.00 45.24 161 TYR B N 1
ATOM 3683 C CA . TYR B 2 162 ? 15.230 -42.373 -14.268 1.00 35.16 161 TYR B CA 1
ATOM 3684 C C . TYR B 2 162 ? 13.868 -41.894 -13.783 1.00 42.71 161 TYR B C 1
ATOM 3685 O O . TYR B 2 162 ? 13.118 -42.659 -13.163 1.00 38.21 161 TYR B O 1
ATOM 3694 N N . GLN B 2 163 ? 13.575 -40.629 -14.058 1.00 45.14 162 GLN B N 1
ATOM 3695 C CA . GLN B 2 163 ? 12.307 -40.001 -13.719 1.00 47.12 162 GLN B CA 1
ATOM 3696 C C . GLN B 2 163 ? 11.105 -40.800 -14.209 1.00 45.94 162 GLN B C 1
ATOM 3697 O O . GLN B 2 163 ? 10.081 -40.829 -13.542 1.00 43.87 162 GLN B O 1
ATOM 3703 N N . PHE B 2 164 ? 11.206 -41.447 -15.370 1.00 44.50 163 PHE B N 1
ATOM 3704 C CA . PHE B 2 164 ? 10.045 -42.177 -15.876 1.00 45.20 163 PHE B CA 1
ATOM 3705 C C . PHE B 2 164 ? 9.914 -43.527 -15.193 1.00 46.73 163 PHE B C 1
ATOM 3706 O O . PHE B 2 164 ? 8.801 -43.985 -14.902 1.00 43.32 163 PHE B O 1
ATOM 3714 N N . LEU B 2 165 ? 11.045 -44.173 -14.952 1.00 43.21 164 LEU B N 1
ATOM 3715 C CA . LEU B 2 165 ? 11.046 -45.381 -14.149 1.00 42.42 164 LEU B CA 1
ATOM 3716 C C . LEU B 2 165 ? 10.348 -45.151 -12.779 1.00 38.82 164 LEU B C 1
ATOM 3717 O O . LEU B 2 165 ? 9.562 -45.987 -12.344 1.00 40.53 164 LEU B O 1
ATOM 3722 N N . LEU B 2 166 ? 10.624 -44.017 -12.133 1.00 37.63 165 LEU B N 1
ATOM 3723 C CA . LEU B 2 166 ? 10.069 -43.739 -10.801 1.00 44.36 165 LEU B CA 1
ATOM 3724 C C . LEU B 2 166 ? 8.591 -43.412 -10.933 1.00 53.39 165 LEU B C 1
ATOM 3725 O O . LEU B 2 166 ? 7.778 -43.877 -10.152 1.00 49.32 165 LEU B O 1
ATOM 3730 N N . LYS B 2 167 ? 8.243 -42.624 -11.943 1.00 50.74 166 LYS B N 1
ATOM 3731 C CA . LYS B 2 167 ? 6.852 -42.243 -12.155 1.00 50.21 166 LYS B CA 1
ATOM 3732 C C . LYS B 2 167 ? 5.984 -43.463 -12.443 1.00 48.43 166 LYS B C 1
ATOM 3733 O O . LYS B 2 167 ? 4.877 -43.578 -11.923 1.00 56.50 166 LYS B O 1
ATOM 3739 N N . TYR B 2 168 ? 6.485 -44.388 -13.253 1.00 42.24 167 TYR B N 1
ATOM 3740 C CA . TYR B 2 168 ? 5.686 -45.550 -13.638 1.00 39.47 167 TYR B CA 1
ATOM 3741 C C . TYR B 2 168 ? 5.584 -46.548 -12.494 1.00 52.27 167 TYR B C 1
ATOM 3742 O O . TYR B 2 168 ? 4.505 -47.086 -12.205 1.00 51.95 167 TYR B O 1
ATOM 3751 N N . ALA B 2 169 ? 6.707 -46.801 -11.835 1.00 51.92 168 ALA B N 1
ATOM 3752 C CA . ALA B 2 169 ? 6.710 -47.789 -10.768 1.00 50.75 168 ALA B CA 1
ATOM 3753 C C . ALA B 2 169 ? 5.787 -47.363 -9.637 1.00 53.00 168 ALA B C 1
ATOM 3754 O O . ALA B 2 169 ? 5.191 -48.207 -8.983 1.00 51.65 168 ALA B O 1
ATOM 3756 N N . LYS B 2 170 ? 5.659 -46.055 -9.434 1.00 47.37 169 LYS B N 1
ATOM 3757 C CA . LYS B 2 170 ? 4.835 -45.492 -8.364 1.00 60.95 169 LYS B CA 1
ATOM 3758 C C . LYS B 2 170 ? 3.332 -45.781 -8.545 1.00 63.63 169 LYS B C 1
ATOM 3759 O O . LYS B 2 170 ? 2.537 -45.595 -7.624 1.00 65.69 169 LYS B O 1
ATOM 3765 N N . GLN B 2 171 ? 2.959 -46.287 -9.715 1.00 56.61 170 GLN B N 1
ATOM 3766 C CA . GLN B 2 171 ? 1.575 -46.632 -10.017 1.00 58.84 170 GLN B CA 1
ATOM 3767 C C . GLN B 2 171 ? 1.391 -48.144 -10.030 1.00 55.44 170 GLN B C 1
ATOM 3768 O O . GLN B 2 171 ? 0.331 -48.647 -10.404 1.00 60.40 170 GLN B O 1
ATOM 3774 N N . LEU B 2 172 ? 2.393 -48.857 -9.574 1.00 46.16 171 LEU B N 1
ATOM 3775 C CA . LEU B 2 172 ? 2.303 -50.290 -9.488 1.00 60.05 171 LEU B CA 1
ATOM 3776 C C . LEU B 2 172 ? 1.840 -50.562 -8.071 1.00 60.60 171 LEU B C 1
ATOM 3777 O O . LEU B 2 172 ? 2.227 -49.850 -7.172 1.00 62.51 171 LEU B O 1
ATOM 3782 N N . LYS B 2 173 ? 0.973 -51.540 -7.871 1.00 61.74 172 LYS B N 1
ATOM 3783 C CA . LYS B 2 173 ? 0.440 -51.756 -6.527 1.00 78.56 172 LYS B CA 1
ATOM 3784 C C . LYS B 2 173 ? 0.513 -53.038 -5.732 1.00 88.38 172 LYS B C 1
ATOM 3785 O O . LYS B 2 173 ? 0.050 -53.051 -4.615 1.00 101.69 172 LYS B O 1
ATOM 3787 N N . GLY B 2 174 ? 1.064 -54.104 -6.258 1.00 84.14 173 GLY B N 1
ATOM 3788 C CA . GLY B 2 174 ? 0.980 -55.395 -5.584 1.00 90.39 173 GLY B CA 1
ATOM 3789 C C . GLY B 2 174 ? 1.810 -55.838 -4.384 1.00 93.86 173 GLY B C 1
ATOM 3790 O O . GLY B 2 174 ? 1.251 -56.330 -3.402 1.00 102.04 173 GLY B O 1
ATOM 3791 N N . ASP B 2 175 ? 3.128 -55.711 -4.454 1.00 86.95 174 ASP B N 1
ATOM 3792 C CA . ASP B 2 175 ? 3.993 -56.151 -3.363 1.00 77.52 174 ASP B CA 1
ATOM 3793 C C . ASP B 2 175 ? 5.101 -55.133 -3.172 1.00 69.73 174 ASP B C 1
ATOM 3794 O O . ASP B 2 175 ? 5.990 -55.018 -4.010 1.00 66.63 174 ASP B O 1
ATOM 3799 N N . LYS B 2 176 ? 5.060 -54.428 -2.048 1.00 58.24 175 LYS B N 1
ATOM 3800 C CA . LYS B 2 176 ? 5.998 -53.350 -1.755 1.00 54.11 175 LYS B CA 1
ATOM 3801 C C . LYS B 2 176 ? 7.454 -53.788 -1.924 1.00 58.19 175 LYS B C 1
ATOM 3802 O O . LYS B 2 176 ? 8.294 -53.042 -2.444 1.00 52.09 175 LYS B O 1
ATOM 3808 N N . ASN B 2 177 ? 7.739 -55.020 -1.533 1.00 60.27 176 ASN B N 1
ATOM 3809 C CA . ASN B 2 177 ? 9.112 -55.493 -1.548 1.00 64.66 176 ASN B CA 1
ATOM 3810 C C . ASN B 2 177 ? 9.596 -55.885 -2.939 1.00 53.17 176 ASN B C 1
ATOM 3811 O O . ASN B 2 177 ? 10.708 -55.556 -3.334 1.00 47.83 176 ASN B O 1
ATOM 3816 N N . LYS B 2 178 ? 8.742 -56.569 -3.684 1.00 51.38 177 LYS B N 1
ATOM 3817 C CA . LYS B 2 178 ? 9.093 -57.008 -5.028 1.00 55.48 177 LYS B CA 1
ATOM 3818 C C . LYS B 2 178 ? 9.215 -55.791 -5.938 1.00 62.40 177 LYS B C 1
ATOM 3819 O O . LYS B 2 178 ? 10.137 -55.691 -6.759 1.00 55.11 177 LYS B O 1
ATOM 3825 N N . ILE B 2 179 ? 8.305 -54.843 -5.746 1.00 60.61 178 ILE B N 1
ATOM 3826 C CA . ILE B 2 179 ? 8.317 -53.600 -6.503 1.00 56.02 178 ILE B CA 1
ATOM 3827 C C . ILE B 2 179 ? 9.618 -52.838 -6.272 1.00 55.00 178 ILE B C 1
ATOM 3828 O O . ILE B 2 179 ? 10.205 -52.291 -7.218 1.00 53.93 178 ILE B O 1
ATOM 3833 N N . GLN B 2 180 ? 10.106 -52.829 -5.034 1.00 52.82 179 GLN B N 1
ATOM 3834 C CA . GLN B 2 180 ? 11.378 -52.154 -4.791 1.00 48.98 179 GLN B CA 1
ATOM 3835 C C . GLN B 2 180 ? 12.552 -52.897 -5.426 1.00 46.56 179 GLN B C 1
ATOM 3836 O O . GLN B 2 180 ? 13.494 -52.275 -5.914 1.00 52.41 179 GLN B O 1
ATOM 3842 N N . LYS B 2 181 ? 12.500 -54.222 -5.434 1.00 47.60 180 LYS B N 1
ATOM 3843 C CA . LYS B 2 181 ? 13.567 -54.966 -6.077 1.00 49.32 180 LYS B CA 1
ATOM 3844 C C . LYS B 2 181 ? 13.568 -54.652 -7.580 1.00 50.80 180 LYS B C 1
ATOM 3845 O O . LYS B 2 181 ? 14.626 -54.546 -8.217 1.00 46.97 180 LYS B O 1
ATOM 3851 N N . LEU B 2 182 ? 12.373 -54.494 -8.135 1.00 42.70 181 LEU B N 1
ATOM 3852 C CA . LEU B 2 182 ? 12.238 -54.182 -9.554 1.00 51.81 181 LEU B CA 1
ATOM 3853 C C . LEU B 2 182 ? 12.899 -52.840 -9.847 1.00 52.01 181 LEU B C 1
ATOM 3854 O O . LEU B 2 182 ? 13.754 -52.743 -10.718 1.00 51.28 181 LEU B O 1
ATOM 3859 N N . VAL B 2 183 ? 12.527 -51.818 -9.083 1.00 52.15 182 VAL B N 1
ATOM 3860 C CA . VAL B 2 183 ? 13.049 -50.467 -9.279 1.00 50.71 182 VAL B CA 1
ATOM 3861 C C . VAL B 2 183 ? 14.567 -50.386 -9.140 1.00 57.75 182 VAL B C 1
ATOM 3862 O O . VAL B 2 183 ? 15.255 -49.727 -9.943 1.00 43.45 182 VAL B O 1
ATOM 3866 N N . GLN B 2 184 ? 15.095 -51.076 -8.135 1.00 56.33 183 GLN B N 1
ATOM 3867 C CA . GLN B 2 184 ? 16.521 -51.008 -7.845 1.00 52.67 183 GLN B CA 1
ATOM 3868 C C . GLN B 2 184 ? 17.337 -51.636 -8.973 1.00 39.30 183 GLN B C 1
ATOM 3869 O O . GLN B 2 184 ? 18.333 -51.078 -9.436 1.00 50.64 183 GLN B O 1
ATOM 3875 N N . MET B 2 185 ? 16.914 -52.813 -9.400 1.00 36.14 184 MET B N 1
ATOM 3876 C CA . MET B 2 185 ? 17.590 -53.489 -10.481 1.00 46.31 184 MET B CA 1
ATOM 3877 C C . MET B 2 185 ? 17.421 -52.735 -11.821 1.00 51.22 184 MET B C 1
ATOM 3878 O O . MET B 2 185 ? 18.356 -52.671 -12.617 1.00 56.18 184 MET B O 1
ATOM 3883 N N . ALA B 2 186 ? 16.249 -52.144 -12.054 1.00 37.02 185 ALA B N 1
ATOM 3884 C CA . ALA B 2 186 ? 16.002 -51.423 -13.309 1.00 46.53 185 ALA B CA 1
ATOM 3885 C C . ALA B 2 186 ? 16.855 -50.163 -13.352 1.00 43.80 185 ALA B C 1
ATOM 3886 O O . ALA B 2 186 ? 17.337 -49.761 -14.407 1.00 39.09 185 ALA B O 1
ATOM 3888 N N . TRP B 2 187 ? 17.044 -49.562 -12.186 1.00 35.27 186 TRP B N 1
ATOM 3889 C CA . TRP B 2 187 ? 17.912 -48.411 -12.020 1.00 42.94 186 TRP B CA 1
ATOM 3890 C C . TRP B 2 187 ? 19.318 -48.738 -12.491 1.00 48.28 186 TRP B C 1
ATOM 3891 O O . TRP B 2 187 ? 19.952 -47.942 -13.186 1.00 51.24 186 TRP B O 1
ATOM 3902 N N . THR B 2 188 ? 19.811 -49.895 -12.062 1.00 45.58 187 THR B N 1
ATOM 3903 C CA . THR B 2 188 ? 21.121 -50.365 -12.478 1.00 47.24 187 THR B CA 1
ATOM 3904 C C . THR B 2 188 ? 21.173 -50.520 -14.010 1.00 52.03 187 THR B C 1
ATOM 3905 O O . THR B 2 188 ? 22.163 -50.130 -14.639 1.00 44.97 187 THR B O 1
ATOM 3909 N N . PHE B 2 189 ? 20.113 -51.061 -14.613 1.00 48.78 188 PHE B N 1
ATOM 3910 C CA . PHE B 2 189 ? 20.094 -51.211 -16.071 1.00 50.10 188 PHE B CA 1
ATOM 3911 C C . PHE B 2 189 ? 20.083 -49.865 -16.791 1.00 44.24 188 PHE B C 1
ATOM 3912 O O . PHE B 2 189 ? 20.639 -49.766 -17.898 1.00 45.42 188 PHE B O 1
ATOM 3920 N N . VAL B 2 190 ? 19.486 -48.831 -16.192 1.00 45.09 189 VAL B N 1
ATOM 3921 C CA . VAL B 2 190 ? 19.531 -47.503 -16.825 1.00 50.36 189 VAL B CA 1
ATOM 3922 C C . VAL B 2 190 ? 20.984 -47.047 -16.890 1.00 46.26 189 VAL B C 1
ATOM 3923 O O . VAL B 2 190 ? 21.450 -46.554 -17.937 1.00 39.85 189 VAL B O 1
ATOM 3927 N N . ASN B 2 191 ? 21.695 -47.215 -15.770 1.00 43.84 190 ASN B N 1
ATOM 3928 C CA . ASN B 2 191 ? 23.132 -46.931 -15.724 1.00 44.78 190 ASN B CA 1
ATOM 3929 C C . ASN B 2 191 ? 23.881 -47.687 -16.840 1.00 54.85 190 ASN B C 1
ATOM 3930 O O . ASN B 2 191 ? 24.653 -47.084 -17.577 1.00 48.12 190 ASN B O 1
ATOM 3935 N N . ASP B 2 192 ? 23.628 -48.984 -16.989 1.00 56.37 191 ASP B N 1
ATOM 3936 C CA . ASP B 2 192 ? 24.249 -49.750 -18.070 1.00 58.11 191 ASP B CA 1
ATOM 3937 C C . ASP B 2 192 ? 23.879 -49.254 -19.434 1.00 63.13 191 ASP B C 1
ATOM 3938 O O . ASP B 2 192 ? 24.714 -49.246 -20.338 1.00 69.65 191 ASP B O 1
ATOM 3943 N N . SER B 2 193 ? 22.627 -48.849 -19.596 1.00 52.62 192 SER B N 1
ATOM 3944 C CA . SER B 2 193 ? 22.155 -48.513 -20.923 1.00 53.27 192 SER B CA 1
ATOM 3945 C C . SER B 2 193 ? 22.920 -47.295 -21.424 1.00 46.95 192 SER B C 1
ATOM 3946 O O . SER B 2 193 ? 23.106 -47.134 -22.616 1.00 50.15 192 SER B O 1
ATOM 3949 N N . LEU B 2 194 ? 23.415 -46.476 -20.497 1.00 48.53 193 LEU B N 1
ATOM 3950 C CA . LEU B 2 194 ? 24.058 -45.228 -20.876 1.00 52.52 193 LEU B CA 1
ATOM 3951 C C . LEU B 2 194 ? 25.415 -45.451 -21.553 1.00 52.82 193 LEU B C 1
ATOM 3952 O O . LEU B 2 194 ? 25.962 -44.516 -22.163 1.00 35.01 193 LEU B O 1
ATOM 3957 N N . CYS B 2 195 ? 25.915 -46.692 -21.495 1.00 39.41 194 CYS B N 1
ATOM 3958 C CA . CYS B 2 195 ? 27.214 -47.021 -22.086 1.00 46.71 194 CYS B CA 1
ATOM 3959 C C . CYS B 2 195 ? 27.025 -47.438 -23.541 1.00 35.13 194 CYS B C 1
ATOM 3960 O O . CYS B 2 195 ? 27.984 -47.738 -24.235 1.00 51.40 194 CYS B O 1
ATOM 3963 N N . THR B 2 196 ? 25.785 -47.392 -24.005 1.00 37.25 195 THR B N 1
ATOM 3964 C CA . THR B 2 196 ? 25.440 -47.898 -25.329 1.00 39.67 195 THR B CA 1
ATOM 3965 C C . THR B 2 196 ? 24.683 -46.819 -26.071 1.00 40.50 195 THR B C 1
ATOM 3966 O O . THR B 2 196 ? 24.387 -45.766 -25.511 1.00 42.11 195 THR B O 1
ATOM 3970 N N . THR B 2 197 ? 24.450 -47.043 -27.358 1.00 40.64 196 THR B N 1
ATOM 3971 C CA . THR B 2 197 ? 23.833 -46.044 -28.203 1.00 42.48 196 THR B CA 1
ATOM 3972 C C . THR B 2 197 ? 22.310 -46.054 -27.994 1.00 40.68 196 THR B C 1
ATOM 3973 O O . THR B 2 197 ? 21.572 -45.516 -28.806 1.00 40.05 196 THR B O 1
ATOM 3977 N N . LEU B 2 198 ? 21.832 -46.688 -26.924 1.00 43.56 197 LEU B N 1
ATOM 3978 C CA . LEU B 2 198 ? 20.377 -46.800 -26.726 1.00 45.27 197 LEU B CA 1
ATOM 3979 C C . LEU B 2 198 ? 19.692 -45.436 -26.670 1.00 35.01 197 LEU B C 1
ATOM 3980 O O . LEU B 2 198 ? 18.634 -45.255 -27.261 1.00 43.19 197 LEU B O 1
ATOM 3985 N N . SER B 2 199 ? 20.323 -44.463 -26.023 1.00 34.90 198 SER B N 1
ATOM 3986 C CA . SER B 2 199 ? 19.751 -43.122 -25.961 1.00 39.89 198 SER B CA 1
ATOM 3987 C C . SER B 2 199 ? 19.722 -42.430 -27.327 1.00 39.93 198 SER B C 1
ATOM 3988 O O . SER B 2 199 ? 19.088 -41.393 -27.479 1.00 39.17 198 SER B O 1
ATOM 3991 N N . LEU B 2 200 ? 20.427 -42.982 -28.306 1.00 40.74 199 LEU B N 1
ATOM 3992 C CA . LEU B 2 200 ? 20.385 -42.430 -29.670 1.00 42.41 199 LEU B CA 1
ATOM 3993 C C . LEU B 2 200 ? 19.296 -43.131 -30.455 1.00 39.68 199 LEU B C 1
ATOM 3994 O O . LEU B 2 200 ? 18.952 -42.731 -31.570 1.00 38.40 199 LEU B O 1
ATOM 3999 N N . GLN B 2 201 ? 18.728 -44.176 -29.863 1.00 36.40 200 GLN B N 1
ATOM 4000 C CA . GLN B 2 201 ? 17.771 -45.006 -30.590 1.00 41.07 200 GLN B CA 1
ATOM 4001 C C . GLN B 2 201 ? 16.333 -44.840 -30.131 1.00 44.04 200 GLN B C 1
ATOM 4002 O O . GLN B 2 201 ? 15.411 -44.886 -30.946 1.00 38.34 200 GLN B O 1
ATOM 4008 N N . TRP B 2 202 ? 16.131 -44.731 -28.821 1.00 40.08 201 TRP B N 1
ATOM 4009 C CA . TRP B 2 202 ? 14.771 -44.672 -28.265 1.00 42.51 201 TRP B CA 1
ATOM 4010 C C . TRP B 2 202 ? 14.624 -43.595 -27.184 1.00 43.08 201 TRP B C 1
ATOM 4011 O O . TRP B 2 202 ? 15.574 -43.300 -26.459 1.00 50.20 201 TRP B O 1
ATOM 4022 N N . GLU B 2 203 ? 13.423 -43.032 -27.085 1.00 37.92 202 GLU B N 1
ATOM 4023 C CA . GLU B 2 203 ? 13.088 -42.017 -26.095 1.00 40.23 202 GLU B CA 1
ATOM 4024 C C . GLU B 2 203 ? 13.200 -42.601 -24.669 1.00 35.77 202 GLU B C 1
ATOM 4025 O O . GLU B 2 203 ? 13.006 -43.800 -24.483 1.00 38.11 202 GLU B O 1
ATOM 4031 N N . PRO B 2 204 ? 13.512 -41.753 -23.679 1.00 35.58 203 PRO B N 1
ATOM 4032 C CA . PRO B 2 204 ? 13.739 -42.162 -22.280 1.00 37.28 203 PRO B CA 1
ATOM 4033 C C . PRO B 2 204 ? 12.588 -42.974 -21.691 1.00 40.27 203 PRO B C 1
ATOM 4034 O O . PRO B 2 204 ? 12.830 -43.894 -20.897 1.00 41.60 203 PRO B O 1
ATOM 4038 N N . GLU B 2 205 ? 11.358 -42.606 -22.049 1.00 40.67 204 GLU B N 1
ATOM 4039 C CA . GLU B 2 205 ? 10.158 -43.281 -21.558 1.00 42.17 204 GLU B CA 1
ATOM 4040 C C . GLU B 2 205 ? 10.207 -44.745 -21.915 1.00 48.23 204 GLU B C 1
ATOM 4041 O O . GLU B 2 205 ? 9.869 -45.631 -21.107 1.00 40.03 204 GLU B O 1
ATOM 4047 N N . ILE B 2 206 ? 10.611 -44.987 -23.152 1.00 45.95 205 ILE B N 1
ATOM 4048 C CA . ILE B 2 206 ? 10.676 -46.333 -23.685 1.00 45.53 205 ILE B CA 1
ATOM 4049 C C . ILE B 2 206 ? 11.783 -47.131 -23.017 1.00 41.83 205 ILE B C 1
ATOM 4050 O O . ILE B 2 206 ? 11.570 -48.286 -22.640 1.00 49.68 205 ILE B O 1
ATOM 4055 N N . ILE B 2 207 ? 12.956 -46.519 -22.863 1.00 41.71 206 ILE B N 1
ATOM 4056 C CA . ILE B 2 207 ? 14.041 -47.179 -22.143 1.00 44.60 206 ILE B CA 1
ATOM 4057 C C . ILE B 2 207 ? 13.575 -47.526 -20.724 1.00 43.91 206 ILE B C 1
ATOM 4058 O O . ILE B 2 207 ? 13.805 -48.635 -20.240 1.00 44.81 206 ILE B O 1
ATOM 4063 N N . ALA B 2 208 ? 12.883 -46.588 -20.093 1.00 45.43 207 ALA B N 1
ATOM 4064 C CA . ALA B 2 208 ? 12.368 -46.809 -18.736 1.00 55.37 207 ALA B CA 1
ATOM 4065 C C . ALA B 2 208 ? 11.471 -48.045 -18.677 1.00 53.41 207 ALA B C 1
ATOM 4066 O O . ALA B 2 208 ? 11.567 -48.852 -17.751 1.00 52.34 207 ALA B O 1
ATOM 4068 N N . VAL B 2 209 ? 10.606 -48.194 -19.674 1.00 49.63 208 VAL B N 1
ATOM 4069 C CA . VAL B 2 209 ? 9.715 -49.345 -19.741 1.00 55.08 208 VAL B CA 1
ATOM 4070 C C . VAL B 2 209 ? 10.530 -50.624 -19.982 1.00 51.69 208 VAL B C 1
ATOM 4071 O O . VAL B 2 209 ? 10.250 -51.686 -19.410 1.00 54.80 208 VAL B O 1
ATOM 4075 N N . ALA B 2 210 ? 11.548 -50.518 -20.826 1.00 48.27 209 ALA B N 1
ATOM 4076 C CA . ALA B 2 210 ? 12.367 -51.677 -21.177 1.00 48.37 209 ALA B CA 1
ATOM 4077 C C . ALA B 2 210 ? 13.138 -52.241 -19.979 1.00 37.63 209 ALA B C 1
ATOM 4078 O O . ALA B 2 210 ? 13.241 -53.453 -19.830 1.00 39.61 209 ALA B O 1
ATOM 4080 N N . VAL B 2 211 ? 13.685 -51.366 -19.144 1.00 34.06 210 VAL B N 1
ATOM 4081 C CA . VAL B 2 211 ? 14.477 -51.838 -18.008 1.00 43.65 210 VAL B CA 1
ATOM 4082 C C . VAL B 2 211 ? 13.573 -52.463 -16.946 1.00 44.16 210 VAL B C 1
ATOM 4083 O O . VAL B 2 211 ? 13.965 -53.430 -16.292 1.00 49.57 210 VAL B O 1
ATOM 4087 N N . MET B 2 212 ? 12.347 -51.959 -16.823 1.00 48.23 211 MET B N 1
ATOM 4088 C CA . MET B 2 212 ? 11.345 -52.590 -15.946 1.00 45.79 211 MET B CA 1
ATOM 4089 C C . MET B 2 212 ? 11.013 -53.983 -16.469 1.00 50.26 211 MET B C 1
ATOM 4090 O O . MET B 2 212 ? 10.962 -54.946 -15.720 1.00 46.25 211 MET B O 1
ATOM 4095 N N . TYR B 2 213 ? 10.824 -54.079 -17.780 1.00 50.87 212 TYR B N 1
ATOM 4096 C CA . TYR B 2 213 ? 10.513 -55.345 -18.437 1.00 54.97 212 TYR B CA 1
ATOM 4097 C C . TYR B 2 213 ? 11.651 -56.360 -18.273 1.00 61.60 212 TYR B C 1
ATOM 4098 O O . TYR B 2 213 ? 11.419 -57.554 -18.055 1.00 58.74 212 TYR B O 1
ATOM 4107 N N . LEU B 2 214 ? 12.883 -55.883 -18.371 1.00 55.54 213 LEU B N 1
ATOM 4108 C CA . LEU B 2 214 ? 14.029 -56.768 -18.226 1.00 60.15 213 LEU B CA 1
ATOM 4109 C C . LEU B 2 214 ? 14.162 -57.252 -16.791 1.00 52.58 213 LEU B C 1
ATOM 4110 O O . LEU B 2 214 ? 14.371 -58.437 -16.548 1.00 61.54 213 LEU B O 1
ATOM 4115 N N . ALA B 2 215 ? 14.035 -56.325 -15.847 1.00 41.68 214 ALA B N 1
ATOM 4116 C CA . ALA B 2 215 ? 14.101 -56.665 -14.420 1.00 48.17 214 ALA B CA 1
ATOM 4117 C C . ALA B 2 215 ? 13.016 -57.670 -14.023 1.00 65.03 214 ALA B C 1
ATOM 4118 O O . ALA B 2 215 ? 13.290 -58.674 -13.354 1.00 64.86 214 ALA B O 1
ATOM 4120 N N . GLY B 2 216 ? 11.785 -57.389 -14.441 1.00 62.01 215 GLY B N 1
ATOM 4121 C CA . GLY B 2 216 ? 10.679 -58.296 -14.232 1.00 51.13 215 GLY B CA 1
ATOM 4122 C C . GLY B 2 216 ? 10.926 -59.709 -14.728 1.00 56.46 215 GLY B C 1
ATOM 4123 O O . GLY B 2 216 ? 10.553 -60.678 -14.074 1.00 63.96 215 GLY B O 1
ATOM 4124 N N . ARG B 2 217 ? 11.572 -59.844 -15.876 1.00 59.40 216 ARG B N 1
ATOM 4125 C CA . ARG B 2 217 ? 11.775 -61.173 -16.433 1.00 72.59 216 ARG B CA 1
ATOM 4126 C C . ARG B 2 217 ? 12.894 -61.886 -15.668 1.00 71.20 216 ARG B C 1
ATOM 4127 O O . ARG B 2 217 ? 12.792 -63.080 -15.376 1.00 69.83 216 ARG B O 1
ATOM 4135 N N . LEU B 2 218 ? 13.943 -61.150 -15.311 1.00 70.21 217 LEU B N 1
ATOM 4136 C CA . LEU B 2 218 ? 15.041 -61.728 -14.541 1.00 70.70 217 LEU B CA 1
ATOM 4137 C C . LEU B 2 218 ? 14.611 -62.098 -13.117 1.00 71.06 217 LEU B C 1
ATOM 4138 O O . LEU B 2 218 ? 15.145 -63.036 -12.531 1.00 69.57 217 LEU B O 1
ATOM 4143 N N . CYS B 2 219 ? 13.626 -61.383 -12.578 1.00 70.20 218 CYS B N 1
ATOM 4144 C CA . CYS B 2 219 ? 13.147 -61.630 -11.218 1.00 70.83 218 CYS B CA 1
ATOM 4145 C C . CYS B 2 219 ? 11.944 -62.563 -11.223 1.00 71.84 218 CYS B C 1
ATOM 4146 O O . CYS B 2 219 ? 11.382 -62.879 -10.164 1.00 65.06 218 CYS B O 1
ATOM 4149 N N . LYS B 2 220 ? 11.547 -62.987 -12.423 1.00 66.35 219 LYS B N 1
ATOM 4150 C CA . LYS B 2 220 ? 10.354 -63.814 -12.606 1.00 77.09 219 LYS B CA 1
ATOM 4151 C C . LYS B 2 220 ? 9.124 -63.142 -11.993 1.00 79.22 219 LYS B C 1
ATOM 4152 O O . LYS B 2 220 ? 8.307 -63.790 -11.346 1.00 81.33 219 LYS B O 1
ATOM 4158 N N . PHE B 2 221 ? 9.011 -61.835 -12.223 1.00 75.17 220 PHE B N 1
ATOM 4159 C CA . PHE B 2 221 ? 7.868 -61.045 -11.779 1.00 65.08 220 PHE B CA 1
ATOM 4160 C C . PHE B 2 221 ? 6.855 -60.873 -12.881 1.00 72.19 220 PHE B C 1
ATOM 4161 O O . PHE B 2 221 ? 7.214 -60.588 -14.028 1.00 67.12 220 PHE B O 1
ATOM 4169 N N . GLU B 2 222 ? 5.587 -61.045 -12.524 1.00 77.68 221 GLU B N 1
ATOM 4170 C CA . GLU B 2 222 ? 4.502 -60.751 -13.443 1.00 81.73 221 GLU B CA 1
ATOM 4171 C C . GLU B 2 222 ? 3.948 -59.350 -13.156 1.00 72.18 221 GLU B C 1
ATOM 4172 O O . GLU B 2 222 ? 3.083 -59.164 -12.293 1.00 71.89 221 GLU B O 1
ATOM 4178 N N . ILE B 2 223 ? 4.450 -58.373 -13.910 1.00 66.98 222 ILE B N 1
ATOM 4179 C CA . ILE B 2 223 ? 4.174 -56.955 -13.667 1.00 62.83 222 ILE B CA 1
ATOM 4180 C C . ILE B 2 223 ? 2.697 -56.591 -13.897 1.00 64.39 222 ILE B C 1
ATOM 4181 O O . ILE B 2 223 ? 2.157 -55.700 -13.228 1.00 57.20 222 ILE B O 1
ATOM 4186 N N . GLN B 2 224 ? 2.059 -57.284 -14.844 1.00 60.89 223 GLN B N 1
ATOM 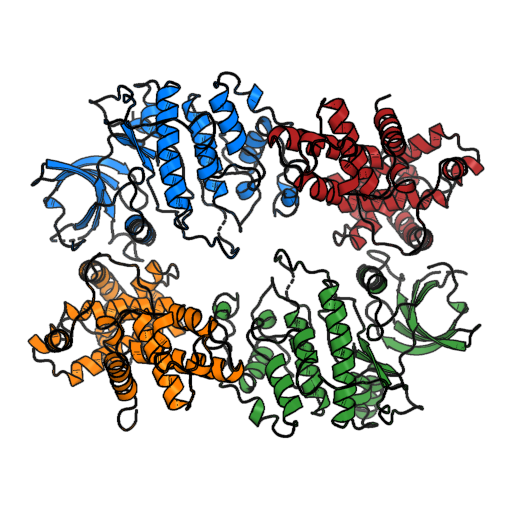4187 C CA . GLN B 2 224 ? 0.621 -57.149 -15.081 1.00 64.57 223 GLN B CA 1
ATOM 4188 C C . GLN B 2 224 ? -0.194 -57.166 -13.788 1.00 74.99 223 GLN B C 1
ATOM 4189 O O . GLN B 2 224 ? -1.096 -56.347 -13.585 1.00 78.17 223 GLN B O 1
ATOM 4195 N N . GLU B 2 225 ? 0.130 -58.124 -12.927 1.00 72.26 224 GLU B N 1
ATOM 4196 C CA . GLU B 2 225 ? -0.590 -58.338 -11.676 1.00 75.26 224 GLU B CA 1
ATOM 4197 C C . GLU B 2 225 ? -0.506 -57.158 -10.704 1.00 73.44 224 GLU B C 1
ATOM 4198 O O . GLU B 2 225 ? -1.129 -57.183 -9.637 1.00 79.97 224 GLU B O 1
ATOM 4204 N N . TRP B 2 226 ? 0.263 -56.132 -11.057 1.00 61.49 225 TRP B N 1
ATOM 4205 C CA . TRP B 2 226 ? 0.426 -54.982 -10.171 1.00 61.36 225 TRP B CA 1
ATOM 4206 C C . TRP B 2 226 ? -0.314 -53.768 -10.713 1.00 57.82 225 TRP B C 1
ATOM 4207 O O . TRP B 2 226 ? -0.168 -52.655 -10.210 1.00 61.74 225 TRP B O 1
ATOM 4218 N N . THR B 2 227 ? -1.109 -53.999 -11.748 1.00 60.20 226 THR B N 1
ATOM 4219 C CA . THR B 2 227 ? -1.891 -52.946 -12.383 1.00 71.78 226 THR B CA 1
ATOM 4220 C C . THR B 2 227 ? -3.385 -53.223 -12.276 1.00 80.44 226 THR B C 1
ATOM 4221 O O . THR B 2 227 ? -3.804 -54.283 -11.815 1.00 81.36 226 THR B O 1
ATOM 4225 N N . SER B 2 228 ? -4.175 -52.257 -12.725 1.00 84.91 227 SER B N 1
ATOM 4226 C CA . SER B 2 228 ? -5.627 -52.358 -12.720 1.00 85.87 227 SER B CA 1
ATOM 4227 C C . SER B 2 228 ? -6.162 -53.388 -13.724 1.00 90.21 227 SER B C 1
ATOM 4228 O O . SER B 2 228 ? -7.250 -53.925 -13.531 1.00 90.63 227 SER B O 1
ATOM 4231 N N . LYS B 2 229 ? -5.403 -53.670 -14.784 1.00 95.18 228 LYS B N 1
ATOM 4232 C CA . LYS B 2 229 ? -5.794 -54.703 -15.755 1.00 94.71 228 LYS B CA 1
ATOM 4233 C C . LYS B 2 229 ? -4.826 -55.892 -15.766 1.00 100.30 228 LYS B C 1
ATOM 4234 O O . LYS B 2 229 ? -3.959 -55.982 -16.637 1.00 101.37 228 LYS B O 1
ATOM 4236 N N . PRO B 2 230 ? -4.995 -56.819 -14.801 1.00 97.81 229 PRO B N 1
ATOM 4237 C CA . PRO B 2 230 ? -4.099 -57.953 -14.531 1.00 94.96 229 PRO B CA 1
ATOM 4238 C C . PRO B 2 230 ? -4.136 -59.081 -15.562 1.00 95.68 229 PRO B C 1
ATOM 4239 O O . PRO B 2 230 ? -3.197 -59.877 -15.623 1.00 100.94 229 PRO B O 1
ATOM 4243 N N . MET B 2 231 ? -5.192 -59.152 -16.361 1.00 92.09 230 MET B N 1
ATOM 4244 C CA . MET B 2 231 ? -5.320 -60.245 -17.315 1.00 91.36 230 MET B CA 1
ATOM 4245 C C . MET B 2 231 ? -4.633 -59.875 -18.620 1.00 87.51 230 MET B C 1
ATOM 4246 O O . MET B 2 231 ? -4.506 -60.696 -19.528 1.00 92.12 230 MET B O 1
ATOM 4248 N N . TYR B 2 232 ? -4.174 -58.631 -18.692 1.00 84.60 231 TYR B N 1
ATOM 4249 C CA . TYR B 2 232 ? -3.533 -58.111 -19.890 1.00 85.21 231 TYR B CA 1
ATOM 4250 C C . TYR B 2 232 ? -2.001 -58.146 -19.800 1.00 86.52 231 TYR B C 1
ATOM 4251 O O . TYR B 2 232 ? -1.396 -57.354 -19.076 1.00 78.21 231 TYR B O 1
ATOM 4260 N N . ARG B 2 233 ? -1.383 -59.041 -20.568 1.00 89.85 232 ARG B N 1
ATOM 4261 C CA . ARG B 2 233 ? 0.062 -59.260 -20.502 1.00 90.58 232 ARG B CA 1
ATOM 4262 C C . ARG B 2 233 ? 0.884 -58.036 -20.908 1.00 91.85 232 ARG B C 1
ATOM 4263 O O . ARG B 2 233 ? 1.984 -57.826 -20.394 1.00 95.00 232 ARG B O 1
ATOM 4265 N N . ARG B 2 234 ? 0.344 -57.229 -21.818 1.00 84.03 233 ARG B N 1
ATOM 4266 C CA . ARG B 2 234 ? 1.003 -56.001 -22.261 1.00 76.35 233 ARG B CA 1
ATOM 4267 C C . ARG B 2 234 ? 0.815 -54.820 -21.291 1.00 70.36 233 ARG B C 1
ATOM 4268 O O . ARG B 2 234 ? 0.242 -53.794 -21.658 1.00 71.31 233 ARG B O 1
ATOM 4276 N N . TRP B 2 235 ? 1.334 -54.966 -20.069 1.00 64.32 234 TRP B N 1
ATOM 4277 C CA . TRP B 2 235 ? 1.146 -53.986 -18.987 1.00 55.08 234 TRP B CA 1
ATOM 4278 C C . TRP B 2 235 ? 1.657 -52.571 -19.256 1.00 54.37 234 TRP B C 1
ATOM 4279 O O . TRP B 2 235 ? 1.241 -51.626 -18.581 1.00 54.54 234 TRP B O 1
ATOM 4290 N N . TRP B 2 236 ? 2.568 -52.416 -20.212 1.00 53.53 235 TRP B N 1
ATOM 4291 C CA . TRP B 2 236 ? 3.241 -51.127 -20.403 1.00 50.40 235 TRP B CA 1
ATOM 4292 C C . TRP B 2 236 ? 2.437 -50.107 -21.215 1.00 52.18 235 TRP B C 1
ATOM 4293 O O . TRP B 2 236 ? 2.782 -48.921 -21.241 1.00 46.37 235 TRP B O 1
ATOM 4304 N N . GLU B 2 237 ? 1.364 -50.550 -21.859 1.00 61.85 236 GLU B N 1
ATOM 4305 C CA . GLU B 2 237 ? 0.554 -49.630 -22.663 1.00 66.53 236 GLU B CA 1
ATOM 4306 C C . GLU B 2 237 ? -0.101 -48.522 -21.864 1.00 63.00 236 GLU B C 1
ATOM 4307 O O . GLU B 2 237 ? -0.595 -47.553 -22.426 1.00 63.61 236 GLU B O 1
ATOM 4313 N N . GLN B 2 238 ? -0.120 -48.685 -20.550 1.00 59.13 237 GLN B N 1
ATOM 4314 C CA . GLN B 2 238 ? -0.698 -47.706 -19.649 1.00 55.58 237 GLN B CA 1
ATOM 4315 C C . GLN B 2 238 ? 0.224 -46.497 -19.508 1.00 57.33 237 GLN B C 1
ATOM 4316 O O . GLN B 2 238 ? -0.206 -45.406 -19.122 1.00 51.75 237 GLN B O 1
ATOM 4322 N N . PHE B 2 239 ? 1.503 -46.702 -19.825 1.00 52.72 238 PHE B N 1
ATOM 4323 C CA . PHE B 2 239 ? 2.525 -45.682 -19.623 1.00 48.23 238 PHE B CA 1
ATOM 4324 C C . PHE B 2 239 ? 3.025 -45.085 -20.935 1.00 45.15 238 PHE B C 1
ATOM 4325 O O . PHE B 2 239 ? 3.345 -43.903 -21.001 1.00 52.36 238 PHE B O 1
ATOM 4333 N N . VAL B 2 240 ? 3.143 -45.920 -21.956 1.00 42.65 239 VAL B N 1
ATOM 4334 C CA . VAL B 2 240 ? 3.613 -45.454 -23.257 1.00 46.41 239 VAL B CA 1
ATOM 4335 C C . VAL B 2 240 ? 2.740 -46.052 -24.350 1.00 59.54 239 VAL B C 1
ATOM 4336 O O . VAL B 2 240 ? 2.175 -47.139 -24.177 1.00 64.35 239 VAL B O 1
ATOM 4340 N N . GLN B 2 241 ? 2.606 -45.324 -25.454 1.00 61.59 240 GLN B N 1
ATOM 4341 C CA . GLN B 2 241 ? 1.745 -45.716 -26.565 1.00 72.85 240 GLN B CA 1
ATOM 4342 C C . GLN B 2 241 ? 2.528 -46.365 -27.710 1.00 66.44 240 GLN B C 1
ATOM 4343 O O . GLN B 2 241 ? 3.622 -45.917 -28.043 1.00 58.17 240 GLN B O 1
ATOM 4349 N N . ASP B 2 242 ? 1.959 -47.416 -28.297 1.00 73.50 241 ASP B N 1
ATOM 4350 C CA . ASP B 2 242 ? 2.480 -48.039 -29.525 1.00 83.96 241 ASP B CA 1
ATOM 4351 C C . ASP B 2 242 ? 3.929 -48.535 -29.444 1.00 81.34 241 ASP B C 1
ATOM 4352 O O . ASP B 2 242 ? 4.727 -48.277 -30.346 1.00 82.00 241 ASP B O 1
ATOM 4354 N N . VAL B 2 243 ? 4.261 -49.248 -28.370 1.00 72.36 242 VAL B N 1
ATOM 4355 C CA . VAL B 2 243 ? 5.574 -49.882 -28.234 1.00 59.80 242 VAL B CA 1
ATOM 4356 C C . VAL B 2 243 ? 5.415 -51.394 -28.326 1.00 60.96 242 VAL B C 1
ATOM 4357 O O . VAL B 2 243 ? 4.827 -52.018 -27.439 1.00 63.83 242 VAL B O 1
ATOM 4361 N N . PRO B 2 244 ? 5.916 -51.995 -29.414 1.00 62.72 243 PRO B N 1
ATOM 4362 C CA . PRO B 2 244 ? 5.735 -53.441 -29.544 1.00 60.60 243 PRO B CA 1
ATOM 4363 C C . PRO B 2 244 ? 6.695 -54.208 -28.655 1.00 62.41 243 PRO B C 1
ATOM 4364 O O . PRO B 2 244 ? 7.727 -53.676 -28.238 1.00 63.76 243 PRO B O 1
ATOM 4368 N N . VAL B 2 245 ? 6.352 -55.458 -28.381 1.00 58.05 244 VAL B N 1
ATOM 4369 C CA . VAL B 2 245 ? 7.189 -56.315 -27.562 1.00 61.15 244 VAL B CA 1
ATOM 4370 C C . VAL B 2 245 ? 8.581 -56.392 -28.184 1.00 63.96 244 VAL B C 1
ATOM 4371 O O . VAL B 2 245 ? 9.585 -56.262 -27.484 1.00 66.74 244 VAL B O 1
ATOM 4375 N N . ASP B 2 246 ? 8.628 -56.596 -29.502 1.00 62.06 245 ASP B N 1
ATOM 4376 C CA . ASP B 2 246 ? 9.894 -56.688 -30.232 1.00 63.83 245 ASP B CA 1
ATOM 4377 C C . ASP B 2 246 ? 10.897 -55.593 -29.851 1.00 56.72 245 ASP B C 1
ATOM 4378 O O . ASP B 2 246 ? 12.059 -55.899 -29.590 1.00 61.76 245 ASP B O 1
ATOM 4383 N N . VAL B 2 247 ? 10.458 -54.337 -29.780 1.00 49.03 246 VAL B N 1
ATOM 4384 C CA . VAL B 2 247 ? 11.363 -53.233 -29.435 1.00 54.29 246 VAL B CA 1
ATOM 4385 C C . VAL B 2 247 ? 11.935 -53.415 -28.024 1.00 55.89 246 VAL B C 1
ATOM 4386 O O . VAL B 2 247 ? 13.128 -53.215 -27.790 1.00 64.70 246 VAL B O 1
ATOM 4390 N N . LEU B 2 248 ? 11.072 -53.803 -27.091 1.00 55.53 247 LEU B N 1
ATOM 4391 C CA . LEU B 2 248 ? 11.508 -54.063 -25.724 1.00 49.16 247 LEU B CA 1
ATOM 4392 C C . LEU B 2 248 ? 12.541 -55.189 -25.661 1.00 55.51 247 LEU B C 1
ATOM 4393 O O . LEU B 2 248 ? 13.567 -55.054 -24.996 1.00 55.67 247 LEU B O 1
ATOM 4398 N N . GLU B 2 249 ? 12.275 -56.293 -26.354 1.00 59.79 248 GLU B N 1
ATOM 4399 C CA . GLU B 2 249 ? 13.232 -57.401 -26.415 1.00 65.85 248 GLU B CA 1
ATOM 4400 C C . GLU B 2 249 ? 14.552 -56.946 -27.052 1.00 64.68 248 GLU B C 1
ATOM 4401 O O . GLU B 2 249 ? 15.631 -57.388 -26.652 1.00 59.88 248 GLU B O 1
ATOM 4407 N N . ASP B 2 250 ? 14.462 -56.076 -28.053 1.00 52.08 249 ASP B N 1
ATOM 4408 C CA . ASP B 2 250 ? 15.660 -55.556 -28.695 1.00 59.77 249 ASP B CA 1
ATOM 4409 C C . ASP B 2 250 ? 16.522 -54.778 -27.706 1.00 58.97 249 ASP B C 1
ATOM 4410 O O . ASP B 2 250 ? 17.746 -54.938 -27.679 1.00 53.46 249 ASP B O 1
ATOM 4415 N N . ILE B 2 251 ? 15.887 -53.915 -26.919 1.00 56.81 250 ILE B N 1
ATOM 4416 C CA . ILE B 2 251 ? 16.600 -53.122 -25.924 1.00 47.69 250 ILE B CA 1
ATOM 4417 C C . ILE B 2 251 ? 17.241 -54.040 -24.883 1.00 51.72 250 ILE B C 1
ATOM 4418 O O . ILE B 2 251 ? 18.343 -53.782 -24.389 1.00 54.63 250 ILE B O 1
ATOM 4423 N N . CYS B 2 252 ? 16.535 -55.114 -24.552 1.00 54.38 251 CYS B N 1
ATOM 4424 C CA . CYS B 2 252 ? 17.009 -56.061 -23.547 1.00 58.87 251 CYS B CA 1
ATOM 4425 C C . CYS B 2 252 ? 18.306 -56.736 -23.990 1.00 56.34 251 CYS B C 1
ATOM 4426 O O . CYS B 2 252 ? 19.259 -56.851 -23.211 1.00 50.61 251 CYS B O 1
ATOM 4429 N N . HIS B 2 253 ? 18.330 -57.185 -25.240 1.00 64.78 252 HIS B N 1
ATOM 4430 C CA . HIS B 2 253 ? 19.503 -57.849 -25.796 1.00 65.52 252 HIS B CA 1
ATOM 4431 C C . HIS B 2 253 ? 20.713 -56.918 -25.829 1.00 56.72 252 HIS B C 1
ATOM 4432 O O . HIS B 2 253 ? 21.828 -57.326 -25.512 1.00 58.75 252 HIS B O 1
ATOM 4439 N N . GLN B 2 254 ? 20.486 -55.656 -26.168 1.00 52.53 253 GLN B N 1
ATOM 4440 C CA . GLN B 2 254 ? 21.572 -54.683 -26.221 1.00 52.28 253 GLN B CA 1
ATOM 4441 C C . GLN B 2 254 ? 22.135 -54.432 -24.824 1.00 52.83 253 GLN B C 1
ATOM 4442 O O . GLN B 2 254 ? 23.352 -54.366 -24.621 1.00 49.21 253 GLN B O 1
ATOM 4448 N N . ILE B 2 255 ? 21.248 -54.295 -23.853 1.00 48.09 254 ILE B N 1
ATOM 4449 C CA . ILE B 2 255 ? 21.709 -54.181 -22.471 1.00 50.78 254 ILE B CA 1
ATOM 4450 C C . ILE B 2 255 ? 22.410 -55.463 -22.016 1.00 52.60 254 ILE B C 1
ATOM 4451 O O . ILE B 2 255 ? 23.496 -55.405 -21.440 1.00 57.22 254 ILE B O 1
ATOM 4456 N N . LEU B 2 256 ? 21.811 -56.616 -22.299 1.00 59.68 255 LEU B N 1
ATOM 4457 C CA . LEU B 2 256 ? 22.367 -57.892 -21.840 1.00 65.14 255 LEU B CA 1
ATOM 4458 C C . LEU B 2 256 ? 23.745 -58.177 -22.451 1.00 72.22 255 LEU B C 1
ATOM 4459 O O . LEU B 2 256 ? 24.532 -58.953 -21.906 1.00 80.99 255 LEU B O 1
ATOM 4464 N N . ASP B 2 257 ? 24.027 -57.544 -23.583 1.00 66.10 256 ASP B N 1
ATOM 4465 C CA . ASP B 2 257 ? 25.288 -57.738 -24.286 1.00 66.39 256 ASP B CA 1
ATOM 4466 C C . ASP B 2 257 ? 26.479 -57.263 -23.445 1.00 67.58 256 ASP B C 1
ATOM 4467 O O . ASP B 2 257 ? 27.603 -57.714 -23.648 1.00 74.27 256 ASP B O 1
ATOM 4472 N N . LEU B 2 258 ? 26.227 -56.356 -22.503 1.00 60.81 257 LEU B N 1
ATOM 4473 C CA . LEU B 2 258 ? 27.276 -55.828 -21.626 1.00 53.34 257 LEU B CA 1
ATOM 4474 C C . LEU B 2 258 ? 27.678 -56.856 -20.561 1.00 69.42 257 LEU B C 1
ATOM 4475 O O . LEU B 2 258 ? 28.672 -56.697 -19.848 1.00 70.28 257 LEU B O 1
ATOM 4480 N N . TYR B 2 259 ? 26.866 -57.896 -20.444 1.00 75.38 258 TYR B N 1
ATOM 4481 C CA . TYR B 2 259 ? 27.173 -59.045 -19.613 1.00 80.67 258 TYR B CA 1
ATOM 4482 C C . TYR B 2 259 ? 27.498 -60.149 -20.622 1.00 89.04 258 TYR B C 1
ATOM 4483 O O . TYR B 2 259 ? 26.950 -61.251 -20.574 1.00 95.92 258 TYR B O 1
ATOM 4492 N N . SER B 2 260 ? 28.429 -59.819 -21.521 1.00 90.11 259 SER B N 1
ATOM 4493 C CA . SER B 2 260 ? 28.682 -60.562 -22.766 1.00 93.00 259 SER B CA 1
ATOM 4494 C C . SER B 2 260 ? 29.037 -62.045 -22.754 1.00 108.30 259 SER B C 1
ATOM 4495 O O . SER B 2 260 ? 28.538 -62.798 -23.591 1.00 114.71 259 SER B O 1
ATOM 4498 N N . GLN B 2 261 ? 30.001 -62.484 -21.986 1.00 113.53 260 GLN B N 1
ATOM 4499 C CA . GLN B 2 261 ? 30.200 -63.917 -21.798 1.00 117.32 260 GLN B CA 1
ATOM 4500 C C . GLN B 2 261 ? 30.435 -63.727 -20.385 1.00 116.17 260 GLN B C 1
ATOM 4501 O O . GLN B 2 261 ? 29.876 -64.329 -19.473 1.00 111.70 260 GLN B O 1
ATOM 4507 N N . GLY B 2 262 ? 31.374 -62.824 -20.154 1.00 119.62 261 GLY B N 1
ATOM 4508 C CA . GLY B 2 262 ? 31.780 -62.441 -18.826 1.00 123.97 261 GLY B CA 1
ATOM 4509 C C . GLY B 2 262 ? 31.483 -60.964 -18.736 1.00 125.19 261 GLY B C 1
ATOM 4510 O O . GLY B 2 262 ? 30.399 -60.534 -19.112 1.00 130.74 261 GLY B O 1
ATOM 4511 N N . LYS B 2 263 ? 32.447 -60.200 -18.244 1.00 114.97 262 LYS B N 1
ATOM 4512 C CA . LYS B 2 263 ? 32.319 -58.761 -18.106 1.00 102.24 262 LYS B CA 1
ATOM 4513 C C . LYS B 2 263 ? 31.554 -58.361 -16.846 1.00 101.48 262 LYS B C 1
ATOM 4514 O O . LYS B 2 263 ? 31.902 -57.382 -16.182 1.00 98.90 262 LYS B O 1
ATOM 4516 N N . TRP C 1 5 ? -3.513 -29.184 40.778 1.00 97.68 697 TRP C N 1
ATOM 4517 C CA . TRP C 1 5 ? -2.145 -29.682 40.922 1.00 94.13 697 TRP C CA 1
ATOM 4518 C C . TRP C 1 5 ? -1.215 -28.611 41.485 1.00 87.92 697 TRP C C 1
ATOM 4519 O O . TRP C 1 5 ? -1.406 -27.419 41.235 1.00 79.28 697 TRP C O 1
ATOM 4530 N N . GLY C 1 6 ? -0.199 -29.045 42.228 1.00 84.73 698 GLY C N 1
ATOM 4531 C CA . GLY C 1 6 ? 0.722 -28.125 42.873 1.00 84.42 698 GLY C CA 1
ATOM 4532 C C . GLY C 1 6 ? 0.371 -27.850 44.331 1.00 89.80 698 GLY C C 1
ATOM 4533 O O . GLY C 1 6 ? 1.101 -27.140 45.026 1.00 86.02 698 GLY C O 1
ATOM 4534 N N . LYS C 1 7 ? -0.738 -28.420 44.803 1.00 92.04 699 LYS C N 1
ATOM 4535 C CA . LYS C 1 7 ? -1.280 -28.051 46.110 1.00 98.68 699 LYS C CA 1
ATOM 4536 C C . LYS C 1 7 ? -1.026 -29.068 47.236 1.00 99.45 699 LYS C C 1
ATOM 4537 O O . LYS C 1 7 ? -0.909 -28.679 48.398 1.00 104.37 699 LYS C O 1
ATOM 4539 N N . ARG C 1 8 ? -0.943 -30.357 46.914 1.00 90.49 700 ARG C N 1
ATOM 4540 C CA . ARG C 1 8 ? -0.628 -31.348 47.944 1.00 83.23 700 ARG C CA 1
ATOM 4541 C C . ARG C 1 8 ? 0.873 -31.349 48.250 1.00 80.93 700 ARG C C 1
ATOM 4542 O O . ARG C 1 8 ? 1.691 -30.981 47.404 1.00 68.30 700 ARG C O 1
ATOM 4544 N N . CYS C 1 9 ? 1.224 -31.747 49.471 1.00 74.39 701 CYS C N 1
ATOM 4545 C CA . CYS C 1 9 ? 2.609 -31.690 49.932 1.00 70.32 701 CYS C CA 1
ATOM 4546 C C . CYS C 1 9 ? 3.287 -33.030 49.664 1.00 57.42 701 CYS C C 1
ATOM 4547 O O . CYS C 1 9 ? 2.636 -34.073 49.672 1.00 63.71 701 CYS C O 1
ATOM 4550 N N . VAL C 1 10 ? 4.595 -33.008 49.436 1.00 57.50 702 VAL C N 1
ATOM 4551 C CA . VAL C 1 10 ? 5.288 -34.222 49.017 1.00 55.91 702 VAL C CA 1
ATOM 4552 C C . VAL C 1 10 ? 5.392 -35.201 50.179 1.00 56.96 702 VAL C C 1
ATOM 4553 O O . VAL C 1 10 ? 5.697 -36.363 49.968 1.00 53.30 702 VAL C O 1
ATOM 4557 N N . ASP C 1 11 ? 5.079 -34.750 51.398 1.00 72.42 703 ASP C N 1
ATOM 4558 C CA . ASP C 1 11 ? 5.116 -35.649 52.560 1.00 78.46 703 ASP C CA 1
ATOM 4559 C C . ASP C 1 11 ? 3.828 -36.473 52.681 1.00 69.00 703 ASP C C 1
ATOM 4560 O O . ASP C 1 11 ? 3.653 -37.254 53.629 1.00 75.03 703 ASP C O 1
ATOM 4565 N N . LYS C 1 12 ? 2.930 -36.269 51.720 1.00 56.51 704 LYS C N 1
ATOM 4566 C CA . LYS C 1 12 ? 1.821 -37.184 51.447 1.00 56.69 704 LYS C CA 1
ATOM 4567 C C . LYS C 1 12 ? 2.361 -38.538 50.915 1.00 61.90 704 LYS C C 1
ATOM 4568 O O . LYS C 1 12 ? 1.655 -39.550 50.889 1.00 62.91 704 LYS C O 1
ATOM 4574 N N . PHE C 1 13 ? 3.632 -38.546 50.519 1.00 62.58 705 PHE C N 1
ATOM 4575 C CA . PHE C 1 13 ? 4.292 -39.745 50.014 1.00 56.02 705 PHE C CA 1
ATOM 4576 C C . PHE C 1 13 ? 5.442 -40.175 50.924 1.00 63.57 705 PHE C C 1
ATOM 4577 O O . PHE C 1 13 ? 6.112 -39.334 51.530 1.00 71.53 705 PHE C O 1
ATOM 4585 N N . ASP C 1 14 ? 5.654 -41.485 51.040 1.00 50.28 706 ASP C N 1
ATOM 4586 C CA . ASP C 1 14 ? 6.844 -41.972 51.714 1.00 59.46 706 ASP C CA 1
ATOM 4587 C C . ASP C 1 14 ? 7.853 -42.326 50.637 1.00 60.25 706 ASP C C 1
ATOM 4588 O O . ASP C 1 14 ? 7.554 -43.092 49.719 1.00 55.80 706 ASP C O 1
ATOM 4593 N N . ILE C 1 15 ? 9.032 -41.720 50.726 1.00 61.20 707 ILE C N 1
ATOM 4594 C CA . ILE C 1 15 ? 10.064 -41.902 49.714 1.00 58.60 707 ILE C CA 1
ATOM 4595 C C . ILE C 1 15 ? 10.882 -43.154 49.997 1.00 57.05 707 ILE C C 1
ATOM 4596 O O . ILE C 1 15 ? 11.533 -43.276 51.045 1.00 60.55 707 ILE C O 1
ATOM 4601 N N . ILE C 1 16 ? 10.855 -44.086 49.054 1.00 53.17 708 ILE C N 1
ATOM 4602 C CA . ILE C 1 16 ? 11.474 -45.387 49.257 1.00 61.88 708 ILE C CA 1
ATOM 4603 C C . ILE C 1 16 ? 12.936 -45.418 48.803 1.00 61.76 708 ILE C C 1
ATOM 4604 O O . ILE C 1 16 ? 13.799 -45.958 49.498 1.00 67.58 708 ILE C O 1
ATOM 4609 N N . GLY C 1 17 ? 13.228 -44.828 47.654 1.00 56.58 709 GLY C N 1
ATOM 4610 C CA . GLY C 1 17 ? 14.594 -44.804 47.163 1.00 65.08 709 GLY C CA 1
ATOM 4611 C C . GLY C 1 17 ? 14.764 -44.138 45.806 1.00 56.54 709 GLY C C 1
ATOM 4612 O O . GLY C 1 17 ? 13.791 -43.900 45.090 1.00 53.09 709 GLY C O 1
ATOM 4613 N N . ILE C 1 18 ? 16.007 -43.825 45.467 1.00 49.46 710 ILE C N 1
ATOM 4614 C CA . ILE C 1 18 ? 16.316 -43.253 44.160 1.00 58.55 710 ILE C CA 1
ATOM 4615 C C . ILE C 1 18 ? 16.359 -44.344 43.103 1.00 58.93 710 ILE C C 1
ATOM 4616 O O . ILE C 1 18 ? 17.150 -45.272 43.206 1.00 61.51 710 ILE C O 1
ATOM 4621 N N . ILE C 1 19 ? 15.488 -44.252 42.102 1.00 59.67 711 ILE C N 1
ATOM 4622 C CA . ILE C 1 19 ? 15.483 -45.241 41.027 1.00 59.13 711 ILE C CA 1
ATOM 4623 C C . ILE C 1 19 ? 16.053 -44.664 39.739 1.00 53.13 711 ILE C C 1
ATOM 4624 O O . ILE C 1 19 ? 16.278 -45.385 38.777 1.00 50.19 711 ILE C O 1
ATOM 4629 N N . GLY C 1 20 ? 16.293 -43.362 39.722 1.00 55.47 712 GLY C N 1
ATOM 4630 C CA . GLY C 1 20 ? 16.849 -42.757 38.533 1.00 62.85 712 GLY C CA 1
ATOM 4631 C C . GLY C 1 20 ? 17.528 -41.437 38.779 1.00 57.36 712 GLY C C 1
ATOM 4632 O O . GLY C 1 20 ? 17.109 -40.638 39.614 1.00 48.75 712 GLY C O 1
ATOM 4633 N N . GLU C 1 21 ? 18.581 -41.196 38.016 1.00 58.69 713 GLU C N 1
ATOM 4634 C CA . GLU C 1 21 ? 19.134 -39.860 37.948 1.00 67.42 713 GLU C CA 1
ATOM 4635 C C . GLU C 1 21 ? 18.521 -39.220 36.712 1.00 65.18 713 GLU C C 1
ATOM 4636 O O . GLU C 1 21 ? 18.542 -39.797 35.624 1.00 76.90 713 GLU C O 1
ATOM 4638 N N . GLY C 1 22 ? 17.940 -38.043 36.879 1.00 61.69 714 GLY C N 1
ATOM 4639 C CA . GLY C 1 22 ? 17.217 -37.431 35.784 1.00 59.88 714 GLY C CA 1
ATOM 4640 C C . GLY C 1 22 ? 17.904 -36.186 35.277 1.00 57.38 714 GLY C C 1
ATOM 4641 O O . GLY C 1 22 ? 18.941 -35.775 35.790 1.00 71.07 714 GLY C O 1
ATOM 4642 N N . THR C 1 23 ? 17.329 -35.588 34.249 1.00 54.16 715 THR C N 1
ATOM 4643 C CA . THR C 1 23 ? 17.840 -34.337 33.718 1.00 58.49 715 THR C CA 1
ATOM 4644 C C . THR C 1 23 ? 17.752 -33.204 34.741 1.00 63.95 715 THR C C 1
ATOM 4645 O O . THR C 1 23 ? 18.764 -32.599 35.092 1.00 65.47 715 THR C O 1
ATOM 4649 N N . TYR C 1 24 ? 16.543 -32.924 35.225 1.00 57.49 716 TYR C N 1
ATOM 4650 C CA . TYR C 1 24 ? 16.335 -31.764 36.088 1.00 52.58 716 TYR C CA 1
ATOM 4651 C C . TYR C 1 24 ? 16.083 -32.127 37.548 1.00 53.39 716 TYR C C 1
ATOM 4652 O O . TYR C 1 24 ? 15.792 -31.253 38.366 1.00 56.87 716 TYR C O 1
ATOM 4661 N N . GLY C 1 25 ? 16.153 -33.414 37.865 1.00 53.95 717 GLY C N 1
ATOM 4662 C CA . GLY C 1 25 ? 16.150 -33.852 39.254 1.00 47.86 717 GLY C CA 1
ATOM 4663 C C . GLY C 1 25 ? 16.242 -35.361 39.327 1.00 56.68 717 GLY C C 1
ATOM 4664 O O . GLY C 1 25 ? 16.078 -36.027 38.313 1.00 51.73 717 GLY C O 1
ATOM 4665 N N . GLN C 1 26 ? 16.420 -35.908 40.528 1.00 54.78 718 GLN C N 1
ATOM 4666 C CA . GLN C 1 26 ? 16.484 -37.356 40.680 1.00 59.87 718 GLN C CA 1
ATOM 4667 C C . GLN C 1 26 ? 15.085 -37.954 40.592 1.00 51.62 718 GLN C C 1
ATOM 4668 O O . GLN C 1 26 ? 14.093 -37.252 40.784 1.00 50.40 718 GLN C O 1
ATOM 4674 N N . VAL C 1 27 ? 14.997 -39.231 40.242 1.00 45.55 719 VAL C N 1
ATOM 4675 C CA . VAL C 1 27 ? 13.698 -39.885 40.144 1.00 51.08 719 VAL C CA 1
ATOM 4676 C C . VAL C 1 27 ? 13.557 -40.891 41.286 1.00 48.82 719 VAL C C 1
ATOM 4677 O O . VAL C 1 27 ? 14.421 -41.735 41.454 1.00 49.00 719 VAL C O 1
ATOM 4681 N N . TYR C 1 28 ? 12.462 -40.792 42.045 1.00 50.17 720 TYR C N 1
ATOM 4682 C CA . TYR C 1 28 ? 12.279 -41.614 43.240 1.00 48.66 720 TYR C CA 1
ATOM 4683 C C . TYR C 1 28 ? 11.129 -42.608 43.108 1.00 51.11 720 TYR C C 1
ATOM 4684 O O . TYR C 1 28 ? 10.154 -42.353 42.393 1.00 52.03 720 TYR C O 1
ATOM 4693 N N . LYS C 1 29 ? 11.282 -43.759 43.767 1.00 48.63 721 LYS C N 1
ATOM 4694 C CA . LYS C 1 29 ? 10.171 -44.666 44.044 1.00 49.81 721 LYS C CA 1
ATOM 4695 C C . LYS C 1 29 ? 9.560 -44.232 45.379 1.00 55.42 721 LYS C C 1
ATOM 4696 O O . LYS C 1 29 ? 10.287 -43.942 46.335 1.00 53.48 721 LYS C O 1
ATOM 4702 N N . ALA C 1 30 ? 8.237 -44.133 45.431 1.00 51.52 722 ALA C N 1
ATOM 4703 C CA . ALA C 1 30 ? 7.560 -43.737 46.655 1.00 50.46 722 ALA C CA 1
ATOM 4704 C C . ALA C 1 30 ? 6.185 -44.378 46.746 1.00 60.49 722 ALA C C 1
ATOM 4705 O O . ALA C 1 30 ? 5.677 -44.909 45.747 1.00 56.21 722 ALA C O 1
ATOM 4707 N N . ARG C 1 31 ? 5.584 -44.301 47.940 1.00 57.36 723 ARG C N 1
ATOM 4708 C CA . ARG C 1 31 ? 4.254 -44.851 48.165 1.00 54.66 723 ARG C CA 1
ATOM 4709 C C . ARG C 1 31 ? 3.333 -43.798 48.770 1.00 56.32 723 ARG C C 1
ATOM 4710 O O . ARG C 1 31 ? 3.694 -43.089 49.721 1.00 50.57 723 ARG C O 1
ATOM 4718 N N . ASP C 1 32 ? 2.138 -43.699 48.200 1.00 56.32 724 ASP C N 1
ATOM 4719 C CA . ASP C 1 32 ? 1.098 -42.838 48.733 1.00 65.04 724 ASP C CA 1
ATOM 4720 C C . ASP C 1 32 ? 0.716 -43.315 50.142 1.00 61.85 724 ASP C C 1
ATOM 4721 O O . ASP C 1 32 ? 0.229 -44.428 50.308 1.00 63.45 724 ASP C O 1
ATOM 4726 N N . LYS C 1 33 ? 0.948 -42.466 51.143 1.00 61.54 725 LYS C N 1
ATOM 4727 C CA . LYS C 1 33 ? 0.688 -42.799 52.546 1.00 65.00 725 LYS C CA 1
ATOM 4728 C C . LYS C 1 33 ? -0.782 -43.039 52.853 1.00 74.15 725 LYS C C 1
ATOM 4729 O O . LYS C 1 33 ? -1.112 -43.752 53.799 1.00 74.12 725 LYS C O 1
ATOM 4735 N N . ASP C 1 34 ? -1.664 -42.449 52.056 1.00 70.37 726 ASP C N 1
ATOM 4736 C CA . ASP C 1 34 ? -3.088 -42.635 52.271 1.00 82.36 726 ASP C CA 1
ATOM 4737 C C . ASP C 1 34 ? -3.585 -43.947 51.683 1.00 86.39 726 ASP C C 1
ATOM 4738 O O . ASP C 1 34 ? -4.081 -44.820 52.396 1.00 90.16 726 ASP C O 1
ATOM 4743 N N . THR C 1 35 ? -3.420 -44.081 50.375 1.00 82.80 727 THR C N 1
ATOM 4744 C CA . THR C 1 35 ? -4.023 -45.166 49.617 1.00 75.60 727 THR C CA 1
ATOM 4745 C C . THR C 1 35 ? -3.115 -46.381 49.447 1.00 67.29 727 THR C C 1
ATOM 4746 O O . THR C 1 35 ? -3.578 -47.468 49.106 1.00 65.39 727 THR C O 1
ATOM 4750 N N . GLY C 1 36 ? -1.818 -46.197 49.653 1.00 68.25 728 GLY C N 1
ATOM 4751 C CA . GLY C 1 36 ? -0.876 -47.288 49.462 1.00 67.28 728 GLY C CA 1
ATOM 4752 C C . GLY C 1 36 ? -0.444 -47.479 48.014 1.00 64.96 728 GLY C C 1
ATOM 4753 O O . GLY C 1 36 ? 0.354 -48.364 47.697 1.00 59.63 728 GLY C O 1
ATOM 4754 N N . GLU C 1 37 ? -0.971 -46.660 47.111 1.00 71.69 729 GLU C N 1
ATOM 4755 C CA . GLU C 1 37 ? -0.556 -46.778 45.720 1.00 70.73 729 GLU C CA 1
ATOM 4756 C C . GLU C 1 37 ? 0.923 -46.419 45.594 1.00 59.12 729 GLU C C 1
ATOM 4757 O O . GLU C 1 37 ? 1.411 -45.487 46.233 1.00 63.01 729 GLU C O 1
ATOM 4759 N N . MET C 1 38 ? 1.632 -47.190 44.787 1.00 52.77 730 MET C N 1
ATOM 4760 C CA . MET C 1 38 ? 3.011 -46.882 44.422 1.00 61.96 730 MET C CA 1
ATOM 4761 C C . MET C 1 38 ? 3.068 -45.837 43.307 1.00 58.37 730 MET C C 1
ATOM 4762 O O . MET C 1 38 ? 2.259 -45.868 42.385 1.00 58.46 730 MET C O 1
ATOM 4767 N N . VAL C 1 39 ? 4.017 -44.911 43.415 1.00 56.98 731 VAL C N 1
ATOM 4768 C CA . VAL C 1 39 ? 4.218 -43.877 42.404 1.00 54.17 731 VAL C CA 1
ATOM 4769 C C . VAL C 1 39 ? 5.699 -43.696 42.102 1.00 55.42 731 VAL C C 1
ATOM 4770 O O . VAL C 1 39 ? 6.574 -44.169 42.839 1.00 51.34 731 VAL C O 1
ATOM 4774 N N . ALA C 1 40 ? 5.977 -43.014 40.999 1.00 56.64 732 ALA C N 1
ATOM 4775 C CA . ALA C 1 40 ? 7.316 -42.518 40.756 1.00 38.89 732 ALA C CA 1
ATOM 4776 C C . ALA C 1 40 ? 7.254 -41.009 40.855 1.00 39.66 732 ALA C C 1
ATOM 4777 O O . ALA C 1 40 ? 6.284 -40.402 40.418 1.00 51.27 732 ALA C O 1
ATOM 4779 N N . LEU C 1 41 ? 8.263 -40.412 41.476 1.00 44.69 733 LEU C N 1
ATOM 4780 C CA . LEU C 1 41 ? 8.352 -38.959 41.572 1.00 44.27 733 LEU C CA 1
ATOM 4781 C C . LEU C 1 41 ? 9.515 -38.454 40.736 1.00 42.69 733 LEU C C 1
ATOM 4782 O O . LEU C 1 41 ? 10.654 -38.843 40.976 1.00 53.43 733 LEU C O 1
ATOM 4787 N N . LYS C 1 42 ? 9.252 -37.584 39.768 1.00 43.90 734 LYS C N 1
ATOM 4788 C CA . LYS C 1 42 ? 10.369 -36.897 39.138 1.00 43.81 734 LYS C CA 1
ATOM 4789 C C . LYS C 1 42 ? 10.497 -35.540 39.783 1.00 40.98 734 LYS C C 1
ATOM 4790 O O . LYS C 1 42 ? 9.636 -34.676 39.631 1.00 47.44 734 LYS C O 1
ATOM 4796 N N . LYS C 1 43 ? 11.582 -35.370 40.522 1.00 48.21 735 LYS C N 1
ATOM 4797 C CA . LYS C 1 43 ? 11.826 -34.132 41.235 1.00 47.13 735 LYS C CA 1
ATOM 4798 C C . LYS C 1 43 ? 12.256 -33.063 40.262 1.00 54.39 735 LYS C C 1
ATOM 4799 O O . LYS C 1 43 ? 13.042 -33.321 39.339 1.00 53.98 735 LYS C O 1
ATOM 4805 N N . VAL C 1 44 ? 11.748 -31.857 40.474 1.00 53.43 736 VAL C N 1
ATOM 4806 C CA . VAL C 1 44 ? 12.153 -30.726 39.663 1.00 51.79 736 VAL C CA 1
ATOM 4807 C C . VAL C 1 44 ? 12.925 -29.778 40.546 1.00 60.32 736 VAL C C 1
ATOM 4808 O O . VAL C 1 44 ? 12.348 -29.068 41.373 1.00 53.16 736 VAL C O 1
ATOM 4812 N N . ARG C 1 45 ? 14.243 -29.781 40.381 1.00 61.57 737 ARG C N 1
ATOM 4813 C CA . ARG C 1 45 ? 15.080 -28.951 41.220 1.00 64.94 737 ARG C CA 1
ATOM 4814 C C . ARG C 1 45 ? 14.979 -27.486 40.844 1.00 80.37 737 ARG C C 1
ATOM 4815 O O . ARG C 1 45 ? 15.092 -27.108 39.677 1.00 74.26 737 ARG C O 1
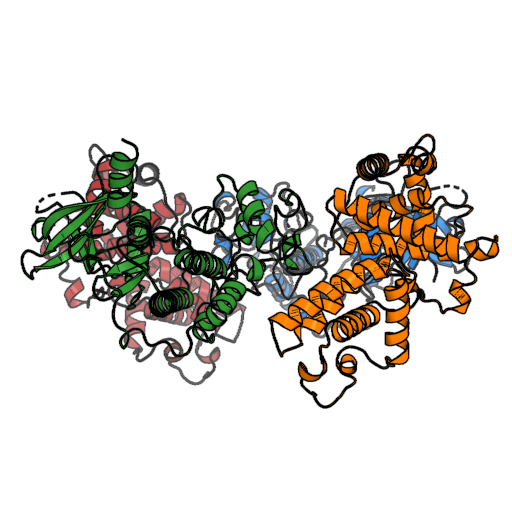ATOM 4823 N N . LEU C 1 46 ? 14.707 -26.685 41.864 1.00 97.81 738 LEU C N 1
ATOM 4824 C CA . LEU C 1 46 ? 14.821 -25.242 41.820 1.00 114.56 738 LEU C CA 1
ATOM 4825 C C . LEU C 1 46 ? 15.800 -25.010 42.960 1.00 132.16 738 LEU C C 1
ATOM 4826 O O . LEU C 1 46 ? 15.378 -24.825 44.105 1.00 131.81 738 LEU C O 1
ATOM 4831 N N . ASP C 1 47 ? 17.093 -25.152 42.684 1.00 141.12 739 ASP C N 1
ATOM 4832 C CA . ASP C 1 47 ? 18.083 -25.145 43.762 1.00 145.47 739 ASP C CA 1
ATOM 4833 C C . ASP C 1 47 ? 19.156 -24.057 43.631 1.00 145.28 739 ASP C C 1
ATOM 4834 O O . ASP C 1 47 ? 19.549 -23.411 44.609 1.00 144.03 739 ASP C O 1
ATOM 4839 N N . ASN C 1 48 ? 19.620 -23.885 42.399 1.00 144.31 740 ASN C N 1
ATOM 4840 C CA . ASN C 1 48 ? 20.550 -22.840 42.010 1.00 137.32 740 ASN C CA 1
ATOM 4841 C C . ASN C 1 48 ? 20.125 -22.472 40.606 1.00 126.09 740 ASN C C 1
ATOM 4842 O O . ASN C 1 48 ? 20.542 -23.087 39.624 1.00 123.95 740 ASN C O 1
ATOM 4844 N N . GLU C 1 49 ? 19.280 -21.459 40.528 1.00 123.02 741 GLU C N 1
ATOM 4845 C CA . GLU C 1 49 ? 18.569 -21.161 39.306 1.00 126.55 741 GLU C CA 1
ATOM 4846 C C . GLU C 1 49 ? 19.165 -20.067 38.440 1.00 129.61 741 GLU C C 1
ATOM 4847 O O . GLU C 1 49 ? 19.641 -19.036 38.921 1.00 131.28 741 GLU C O 1
ATOM 4853 N N . LYS C 1 50 ? 19.136 -20.334 37.142 1.00 123.89 742 LYS C N 1
ATOM 4854 C CA . LYS C 1 50 ? 19.387 -19.317 36.154 1.00 111.45 742 LYS C CA 1
ATOM 4855 C C . LYS C 1 50 ? 18.013 -18.914 35.643 1.00 98.89 742 LYS C C 1
ATOM 4856 O O . LYS C 1 50 ? 17.652 -17.739 35.697 1.00 103.20 742 LYS C O 1
ATOM 4858 N N . GLU C 1 51 ? 17.231 -19.887 35.177 1.00 85.14 743 GLU C N 1
ATOM 4859 C CA . GLU C 1 51 ? 15.941 -19.563 34.567 1.00 77.33 743 GLU C CA 1
ATOM 4860 C C . GLU C 1 51 ? 14.718 -20.206 35.254 1.00 69.30 743 GLU C C 1
ATOM 4861 O O . GLU C 1 51 ? 13.693 -20.430 34.615 1.00 60.13 743 GLU C O 1
ATOM 4867 N N . GLY C 1 52 ? 14.821 -20.497 36.546 1.00 63.22 744 GLY C N 1
ATOM 4868 C CA . GLY C 1 52 ? 13.648 -20.909 37.307 1.00 67.91 744 GLY C CA 1
ATOM 4869 C C . GLY C 1 52 ? 13.094 -22.263 36.915 1.00 59.33 744 GLY C C 1
ATOM 4870 O O . GLY C 1 52 ? 13.854 -23.191 36.660 1.00 64.95 744 GLY C O 1
ATOM 4871 N N . PHE C 1 53 ? 11.772 -22.387 36.874 1.00 47.32 745 PHE C N 1
ATOM 4872 C CA . PHE C 1 53 ? 11.174 -23.675 36.537 1.00 48.27 745 PHE C CA 1
ATOM 4873 C C . PHE C 1 53 ? 11.595 -24.122 35.138 1.00 53.91 745 PHE C C 1
ATOM 4874 O O . PHE C 1 53 ? 11.352 -23.416 34.157 1.00 48.87 745 PHE C O 1
ATOM 4882 N N . PRO C 1 54 ? 12.243 -25.294 35.053 1.00 58.41 746 PRO C N 1
ATOM 4883 C CA . PRO C 1 54 ? 12.846 -25.891 33.851 1.00 56.99 746 PRO C CA 1
ATOM 4884 C C . PRO C 1 54 ? 11.897 -26.028 32.664 1.00 53.31 746 PRO C C 1
ATOM 4885 O O . PRO C 1 54 ? 10.899 -26.749 32.750 1.00 56.26 746 PRO C O 1
ATOM 4889 N N . ILE C 1 55 ? 12.236 -25.376 31.555 1.00 54.88 747 ILE C N 1
ATOM 4890 C CA . ILE C 1 55 ? 11.442 -25.456 30.334 1.00 53.27 747 ILE C CA 1
ATOM 4891 C C . ILE C 1 55 ? 11.261 -26.900 29.826 1.00 49.92 747 ILE C C 1
ATOM 4892 O O . ILE C 1 55 ? 10.255 -27.229 29.189 1.00 50.09 747 ILE C O 1
ATOM 4897 N N . THR C 1 56 ? 12.203 -27.779 30.145 1.00 53.03 748 THR C N 1
ATOM 4898 C CA . THR C 1 56 ? 12.057 -29.187 29.788 1.00 49.74 748 THR C CA 1
ATOM 4899 C C . THR C 1 56 ? 10.928 -29.848 30.573 1.00 57.26 748 THR C C 1
ATOM 4900 O O . THR C 1 56 ? 10.151 -30.639 30.026 1.00 63.10 748 THR C O 1
ATOM 4904 N N . ALA C 1 57 ? 10.831 -29.513 31.858 1.00 50.78 749 ALA C N 1
ATOM 4905 C CA . ALA C 1 57 ? 9.758 -30.034 32.682 1.00 53.40 749 ALA C CA 1
ATOM 4906 C C . ALA C 1 57 ? 8.427 -29.446 32.200 1.00 48.67 749 ALA C C 1
ATOM 4907 O O . ALA C 1 57 ? 7.379 -30.103 32.226 1.00 48.06 749 ALA C O 1
ATOM 4909 N N . ILE C 1 58 ? 8.467 -28.201 31.761 1.00 44.01 750 ILE C N 1
ATOM 4910 C CA . ILE C 1 58 ? 7.256 -27.573 31.244 1.00 55.03 750 ILE C CA 1
ATOM 4911 C C . ILE C 1 58 ? 6.742 -28.334 30.015 1.00 57.38 750 ILE C C 1
ATOM 4912 O O . ILE C 1 58 ? 5.554 -28.660 29.911 1.00 58.08 750 ILE C O 1
ATOM 4917 N N . ARG C 1 59 ? 7.663 -28.667 29.121 1.00 52.93 751 ARG C N 1
ATOM 4918 C CA . ARG C 1 59 ? 7.347 -29.459 27.936 1.00 57.02 751 ARG C CA 1
ATOM 4919 C C . ARG C 1 59 ? 6.682 -30.788 28.286 1.00 63.73 751 ARG C C 1
ATOM 4920 O O . ARG C 1 59 ? 5.639 -31.129 27.726 1.00 78.01 751 ARG C O 1
ATOM 4928 N N . GLU C 1 60 ? 7.287 -31.544 29.200 1.00 56.22 752 GLU C N 1
ATOM 4929 C CA . GLU C 1 60 ? 6.687 -32.795 29.653 1.00 55.20 752 GLU C CA 1
ATOM 4930 C C . GLU C 1 60 ? 5.294 -32.605 30.245 1.00 62.82 752 GLU C C 1
ATOM 4931 O O . GLU C 1 60 ? 4.379 -33.376 29.960 1.00 67.51 752 GLU C O 1
ATOM 4937 N N . ILE C 1 61 ? 5.145 -31.604 31.106 1.00 49.74 753 ILE C N 1
ATOM 4938 C CA . ILE C 1 61 ? 3.844 -31.335 31.685 1.00 45.06 753 ILE C CA 1
ATOM 4939 C C . ILE C 1 61 ? 2.839 -30.953 30.596 1.00 46.23 753 ILE C C 1
ATOM 4940 O O . ILE C 1 61 ? 1.755 -31.535 30.519 1.00 50.62 753 ILE C O 1
ATOM 4945 N N . LYS C 1 62 ? 3.229 -30.035 29.713 1.00 51.38 754 LYS C N 1
ATOM 4946 C CA . LYS C 1 62 ? 2.293 -29.541 28.709 1.00 51.29 754 LYS C CA 1
ATOM 4947 C C . LYS C 1 62 ? 1.831 -30.682 27.821 1.00 54.83 754 LYS C C 1
ATOM 4948 O O . LYS C 1 62 ? 0.634 -30.876 27.628 1.00 57.97 754 LYS C O 1
ATOM 4954 N N . ILE C 1 63 ? 2.780 -31.481 27.341 1.00 51.15 755 ILE C N 1
ATOM 4955 C CA . ILE C 1 63 ? 2.451 -32.540 26.395 1.00 55.99 755 ILE C CA 1
ATOM 4956 C C . ILE C 1 63 ? 1.770 -33.736 27.058 1.00 54.45 755 ILE C C 1
ATOM 4957 O O . ILE C 1 63 ? 0.770 -34.237 26.550 1.00 57.84 755 ILE C O 1
ATOM 4962 N N . LEU C 1 64 ? 2.297 -34.193 28.187 1.00 55.39 756 LEU C N 1
ATOM 4963 C CA . LEU C 1 64 ? 1.705 -35.348 28.867 1.00 52.60 756 LEU C CA 1
ATOM 4964 C C . LEU C 1 64 ? 0.256 -35.120 29.283 1.00 55.77 756 LEU C C 1
ATOM 4965 O O . LEU C 1 64 ? -0.529 -36.067 29.330 1.00 62.27 756 LEU C O 1
ATOM 4970 N N . ARG C 1 65 ? -0.108 -33.876 29.576 1.00 50.55 757 ARG C N 1
ATOM 4971 C CA . ARG C 1 65 ? -1.478 -33.607 30.016 1.00 62.71 757 ARG C CA 1
ATOM 4972 C C . ARG C 1 65 ? -2.449 -33.746 28.845 1.00 67.48 757 ARG C C 1
ATOM 4973 O O . ARG C 1 65 ? -3.635 -34.005 29.050 1.00 60.69 757 ARG C O 1
ATOM 4975 N N . GLN C 1 66 ? -1.927 -33.603 27.623 1.00 65.06 758 GLN C N 1
ATOM 4976 C CA . GLN C 1 66 ? -2.716 -33.722 26.396 1.00 65.52 758 GLN C CA 1
ATOM 4977 C C . GLN C 1 66 ? -2.891 -35.155 25.919 1.00 69.17 758 GLN C C 1
ATOM 4978 O O . GLN C 1 66 ? -3.782 -35.450 25.122 1.00 65.43 758 GLN C O 1
ATOM 4984 N N . LEU C 1 67 ? -2.002 -36.034 26.364 1.00 68.36 759 LEU C N 1
ATOM 4985 C CA . LEU C 1 67 ? -2.009 -37.418 25.911 1.00 64.41 759 LEU C CA 1
ATOM 4986 C C . LEU C 1 67 ? -2.635 -38.334 26.961 1.00 62.22 759 LEU C C 1
ATOM 4987 O O . LEU C 1 67 ? -2.173 -38.386 28.098 1.00 67.53 759 LEU C O 1
ATOM 4992 N N . THR C 1 68 ? -3.683 -39.054 26.583 1.00 49.88 760 THR C N 1
ATOM 4993 C CA . THR C 1 68 ? -4.275 -40.019 27.486 1.00 62.24 760 THR C CA 1
ATOM 4994 C C . THR C 1 68 ? -4.434 -41.348 26.770 1.00 67.98 760 THR C C 1
ATOM 4995 O O . THR C 1 68 ? -5.260 -41.489 25.869 1.00 75.99 760 THR C O 1
ATOM 4999 N N . HIS C 1 69 ? -3.609 -42.315 27.149 1.00 54.31 761 HIS C N 1
ATOM 5000 C CA . HIS C 1 69 ? -3.625 -43.608 26.492 1.00 53.99 761 HIS C CA 1
ATOM 5001 C C . HIS C 1 69 ? -3.009 -44.682 27.378 1.00 55.94 761 HIS C C 1
ATOM 5002 O O . HIS C 1 69 ? -2.103 -44.399 28.162 1.00 61.65 761 HIS C O 1
ATOM 5009 N N . GLN C 1 70 ? -3.482 -45.915 27.236 1.00 55.50 762 GLN C N 1
ATOM 5010 C CA . GLN C 1 70 ? -3.053 -46.992 28.128 1.00 64.98 762 GLN C CA 1
ATOM 5011 C C . GLN C 1 70 ? -1.588 -47.402 27.916 1.00 65.35 762 GLN C C 1
ATOM 5012 O O . GLN C 1 70 ? -1.004 -48.093 28.751 1.00 54.57 762 GLN C O 1
ATOM 5018 N N . SER C 1 71 ? -0.992 -46.998 26.801 1.00 57.89 763 SER C N 1
ATOM 5019 C CA . SER C 1 71 ? 0.395 -47.375 26.546 1.00 51.92 763 SER C CA 1
ATOM 5020 C C . SER C 1 71 ? 1.324 -46.166 26.553 1.00 49.87 763 SER C C 1
ATOM 5021 O O . SER C 1 71 ? 2.483 -46.250 26.158 1.00 47.41 763 SER C O 1
ATOM 5024 N N . ILE C 1 72 ? 0.820 -45.068 27.099 1.00 52.97 764 ILE C N 1
ATOM 5025 C CA . ILE C 1 72 ? 1.604 -43.861 27.310 1.00 48.26 764 ILE C CA 1
ATOM 5026 C C . ILE C 1 72 ? 1.578 -43.515 28.796 1.00 47.87 764 ILE C C 1
ATOM 5027 O O . ILE C 1 72 ? 0.509 -43.535 29.409 1.00 50.12 764 ILE C O 1
ATOM 5032 N N . ILE C 1 73 ? 2.743 -43.210 29.372 1.00 47.00 765 ILE C N 1
ATOM 5033 C CA . ILE C 1 73 ? 2.821 -42.984 30.823 1.00 58.32 765 ILE C CA 1
ATOM 5034 C C . ILE C 1 73 ? 1.892 -41.845 31.237 1.00 53.73 765 ILE C C 1
ATOM 5035 O O . ILE C 1 73 ? 1.794 -40.815 30.569 1.00 57.67 765 ILE C O 1
ATOM 5040 N N . ASN C 1 74 ? 1.188 -42.072 32.333 1.00 52.08 766 ASN C N 1
ATOM 5041 C CA . ASN C 1 74 ? 0.220 -41.127 32.877 1.00 53.94 766 ASN C CA 1
ATOM 5042 C C . ASN C 1 74 ? 0.827 -40.315 34.018 1.00 55.10 766 ASN C C 1
ATOM 5043 O O . ASN C 1 74 ? 1.260 -40.881 35.028 1.00 59.20 766 ASN C O 1
ATOM 5048 N N . MET C 1 75 ? 0.822 -38.993 33.875 1.00 53.46 767 MET C N 1
ATOM 5049 C CA . MET C 1 75 ? 1.222 -38.101 34.956 1.00 47.18 767 MET C CA 1
ATOM 5050 C C . MET C 1 75 ? 0.009 -37.819 35.836 1.00 53.13 767 MET C C 1
ATOM 5051 O O . MET C 1 75 ? -0.892 -37.110 35.413 1.00 54.39 767 MET C O 1
ATOM 5056 N N . LYS C 1 76 ? -0.001 -38.371 37.057 1.00 56.64 768 LYS C N 1
ATOM 5057 C CA . LYS C 1 76 ? -1.144 -38.292 37.978 1.00 49.56 768 LYS C CA 1
ATOM 5058 C C . LYS C 1 76 ? -1.372 -36.910 38.579 1.00 54.14 768 LYS C C 1
ATOM 5059 O O . LYS C 1 76 ? -2.518 -36.472 38.739 1.00 53.33 768 LYS C O 1
ATOM 5065 N N . GLU C 1 77 ? -0.282 -36.270 38.989 1.00 58.08 769 GLU C N 1
ATOM 5066 C CA . GLU C 1 77 ? -0.346 -34.957 39.620 1.00 60.81 769 GLU C CA 1
ATOM 5067 C C . GLU C 1 77 ? 1.034 -34.377 39.858 1.00 54.62 769 GLU C C 1
ATOM 5068 O O . GLU C 1 77 ? 2.040 -35.026 39.595 1.00 49.27 769 GLU C O 1
ATOM 5074 N N . ILE C 1 78 ? 1.053 -33.168 40.413 1.00 47.70 770 ILE C N 1
ATOM 5075 C CA . ILE C 1 78 ? 2.272 -32.453 40.765 1.00 43.25 770 ILE C CA 1
ATOM 5076 C C . ILE C 1 78 ? 2.210 -31.964 42.213 1.00 55.74 770 ILE C C 1
ATOM 5077 O O . ILE C 1 78 ? 1.196 -31.408 42.637 1.00 54.94 770 ILE C O 1
ATOM 5082 N N . VAL C 1 79 ? 3.278 -32.182 42.978 1.00 47.49 771 VAL C N 1
ATOM 5083 C CA . VAL C 1 79 ? 3.265 -31.807 44.394 1.00 49.85 771 VAL C CA 1
ATOM 5084 C C . VAL C 1 79 ? 4.500 -30.983 44.722 1.00 52.84 771 VAL C C 1
ATOM 5085 O O . VAL C 1 79 ? 5.393 -30.827 43.880 1.00 50.87 771 VAL C O 1
ATOM 5089 N N . THR C 1 80 ? 4.548 -30.440 45.935 1.00 51.62 772 THR C N 1
ATOM 5090 C CA . THR C 1 80 ? 5.691 -29.631 46.339 1.00 54.51 772 THR C CA 1
ATOM 5091 C C . THR C 1 80 ? 6.303 -30.028 47.682 1.00 52.98 772 THR C C 1
ATOM 5092 O O . THR C 1 80 ? 5.651 -30.651 48.517 1.00 53.67 772 THR C O 1
ATOM 5096 N N . ASP C 1 81 ? 7.573 -29.659 47.852 1.00 56.53 773 ASP C N 1
ATOM 5097 C CA . ASP C 1 81 ? 8.248 -29.627 49.142 1.00 62.75 773 ASP C CA 1
ATOM 5098 C C . ASP C 1 81 ? 7.529 -28.782 50.176 1.00 68.74 773 ASP C C 1
ATOM 5099 O O . ASP C 1 81 ? 7.532 -29.114 51.356 1.00 66.35 773 ASP C O 1
ATOM 5104 N N . LYS C 1 82 ? 6.920 -27.691 49.729 1.00 80.72 774 LYS C N 1
ATOM 5105 C CA . LYS C 1 82 ? 6.306 -26.735 50.643 1.00 90.13 774 LYS C CA 1
ATOM 5106 C C . LYS C 1 82 ? 5.109 -27.298 51.396 1.00 89.67 774 LYS C C 1
ATOM 5107 O O . LYS C 1 82 ? 4.168 -27.826 50.800 1.00 89.44 774 LYS C O 1
ATOM 5109 N N . GLU C 1 83 ? 5.181 -27.206 52.720 1.00 84.91 775 GLU C N 1
ATOM 5110 C CA . GLU C 1 83 ? 4.042 -27.509 53.581 1.00 78.01 775 GLU C CA 1
ATOM 5111 C C . GLU C 1 83 ? 2.825 -26.692 53.152 1.00 71.80 775 GLU C C 1
ATOM 5112 O O . GLU C 1 83 ? 2.966 -25.657 52.485 1.00 63.55 775 GLU C O 1
ATOM 5114 N N . GLY C 1 93 ? 11.167 -24.655 48.384 1.00 76.86 785 GLY C N 1
ATOM 5115 C CA . GLY C 1 93 ? 10.155 -25.635 48.025 1.00 82.41 785 GLY C CA 1
ATOM 5116 C C . GLY C 1 93 ? 10.163 -26.039 46.559 1.00 85.34 785 GLY C C 1
ATOM 5117 O O . GLY C 1 93 ? 9.783 -25.256 45.686 1.00 84.78 785 GLY C O 1
ATOM 5118 N N . ALA C 1 94 ? 10.582 -27.276 46.299 1.00 76.53 786 ALA C N 1
ATOM 5119 C CA . ALA C 1 94 ? 10.741 -27.806 44.945 1.00 57.13 786 ALA C CA 1
ATOM 5120 C C . ALA C 1 94 ? 9.469 -28.514 44.484 1.00 53.35 786 ALA C C 1
ATOM 5121 O O . ALA C 1 94 ? 8.602 -28.828 45.301 1.00 58.46 786 ALA C O 1
ATOM 5123 N N . PHE C 1 95 ? 9.356 -28.792 43.188 1.00 55.66 787 PHE C N 1
ATOM 5124 C CA . PHE C 1 95 ? 8.193 -29.532 42.699 1.00 48.77 787 PHE C CA 1
ATOM 5125 C C . PHE C 1 95 ? 8.500 -31.006 42.392 1.00 49.37 787 PHE C C 1
ATOM 5126 O O . PHE C 1 95 ? 9.649 -31.368 42.156 1.00 50.82 787 PHE C O 1
ATOM 5134 N N . TYR C 1 96 ? 7.463 -31.849 42.423 1.00 48.34 788 TYR C N 1
ATOM 5135 C CA . TYR C 1 96 ? 7.579 -33.274 42.092 1.00 45.67 788 TYR C CA 1
ATOM 5136 C C . TYR C 1 96 ? 6.493 -33.685 41.098 1.00 48.74 788 TYR C C 1
ATOM 5137 O O . TYR C 1 96 ? 5.293 -33.540 41.375 1.00 45.15 788 TYR C O 1
ATOM 5146 N N . LEU C 1 97 ? 6.911 -34.166 39.932 1.00 47.05 789 LEU C N 1
ATOM 5147 C CA . LEU C 1 97 ? 5.983 -34.767 38.974 1.00 41.60 789 LEU C CA 1
ATOM 5148 C C . LEU C 1 97 ? 5.637 -36.201 39.406 1.00 45.52 789 LEU C C 1
ATOM 5149 O O . LEU C 1 97 ? 6.537 -37.016 39.590 1.00 48.18 789 LEU C O 1
ATOM 5154 N N . VAL C 1 98 ? 4.340 -36.499 39.557 1.00 49.14 790 VAL C N 1
ATOM 5155 C CA . VAL C 1 98 ? 3.869 -37.810 40.022 1.00 40.22 790 VAL C CA 1
ATOM 5156 C C . VAL C 1 98 ? 3.293 -38.690 38.909 1.00 46.80 790 VAL C C 1
ATOM 5157 O O . VAL C 1 98 ? 2.303 -38.326 38.278 1.00 51.51 790 VAL C O 1
ATOM 5161 N N . PHE C 1 99 ? 3.903 -39.856 38.698 1.00 48.48 791 PHE C N 1
ATOM 5162 C CA . PHE C 1 99 ? 3.456 -40.830 37.701 1.00 45.39 791 PHE C CA 1
ATOM 5163 C C . PHE C 1 99 ? 3.070 -42.148 38.367 1.00 50.10 791 PHE C C 1
ATOM 5164 O O . PHE C 1 99 ? 3.520 -42.445 39.474 1.00 50.80 791 PHE C O 1
ATOM 5172 N N . GLU C 1 100 ? 2.278 -42.965 37.681 1.00 50.24 792 GLU C N 1
ATOM 5173 C CA . GLU C 1 100 ? 2.086 -44.342 38.124 1.00 58.90 792 GLU C CA 1
ATOM 5174 C C . GLU C 1 100 ? 3.447 -45.032 38.161 1.00 57.63 792 GLU C C 1
ATOM 5175 O O . GLU C 1 100 ? 4.312 -44.769 37.309 1.00 56.51 792 GLU C O 1
ATOM 5181 N N . TYR C 1 101 ? 3.649 -45.895 39.149 1.00 52.64 793 TYR C N 1
ATOM 5182 C CA . TYR C 1 101 ? 4.935 -46.557 39.324 1.00 46.28 793 TYR C CA 1
ATOM 5183 C C . TYR C 1 101 ? 5.112 -47.709 38.343 1.00 51.95 793 TYR C C 1
ATOM 5184 O O . TYR C 1 101 ? 4.235 -48.561 38.178 1.00 57.51 793 TYR C O 1
ATOM 5193 N N . MET C 1 102 ? 6.264 -47.724 37.688 1.00 51.71 794 MET C N 1
ATOM 5194 C CA . MET C 1 102 ? 6.588 -48.761 36.723 1.00 47.74 794 MET C CA 1
ATOM 5195 C C . MET C 1 102 ? 7.744 -49.577 37.239 1.00 47.62 794 MET C C 1
ATOM 5196 O O . MET C 1 102 ? 8.815 -49.046 37.498 1.00 58.57 794 MET C O 1
ATOM 5201 N N . ASP C 1 103 ? 7.529 -50.877 37.384 1.00 49.20 795 ASP C N 1
ATOM 5202 C CA . ASP C 1 103 ? 8.497 -51.702 38.074 1.00 45.97 795 ASP C CA 1
ATOM 5203 C C . ASP C 1 103 ? 9.834 -51.801 37.356 1.00 56.99 795 ASP C C 1
ATOM 5204 O O . ASP C 1 103 ? 10.852 -52.049 38.010 1.00 51.57 795 ASP C O 1
ATOM 5209 N N . HIS C 1 104 ? 9.844 -51.574 36.033 1.00 45.34 796 HIS C N 1
ATOM 5210 C CA . HIS C 1 104 ? 11.067 -51.775 35.242 1.00 52.57 796 HIS C CA 1
ATOM 5211 C C . HIS C 1 104 ? 11.173 -50.793 34.053 1.00 53.41 796 HIS C C 1
ATOM 5212 O O . HIS C 1 104 ? 10.206 -50.114 33.701 1.00 47.69 796 HIS C O 1
ATOM 5219 N N . ASP C 1 105 ? 12.348 -50.741 33.431 1.00 53.26 797 ASP C N 1
ATOM 5220 C CA . ASP C 1 105 ? 12.423 -50.202 32.081 1.00 59.02 797 ASP C CA 1
ATOM 5221 C C . ASP C 1 105 ? 13.144 -51.229 31.211 1.00 61.81 797 ASP C C 1
ATOM 5222 O O . ASP C 1 105 ? 13.769 -52.172 31.719 1.00 52.68 797 ASP C O 1
ATOM 5227 N N . LEU C 1 106 ? 13.050 -51.049 29.899 1.00 48.22 798 LEU C N 1
ATOM 5228 C CA . LEU C 1 106 ? 13.509 -52.079 28.981 1.00 47.73 798 LEU C CA 1
ATOM 5229 C C . LEU C 1 106 ? 15.011 -52.251 29.015 1.00 47.54 798 LEU C C 1
ATOM 5230 O O . LEU C 1 106 ? 15.516 -53.366 28.839 1.00 52.46 798 LEU C O 1
ATOM 5235 N N . MET C 1 107 ? 15.730 -51.156 29.230 1.00 44.00 799 MET C N 1
ATOM 5236 C CA . MET C 1 107 ? 17.182 -51.233 29.283 1.00 54.85 799 MET C CA 1
ATOM 5237 C C . MET C 1 107 ? 17.581 -52.056 30.508 1.00 51.93 799 MET C C 1
ATOM 5238 O O . MET C 1 107 ? 18.450 -52.921 30.450 1.00 56.38 799 MET C O 1
ATOM 5243 N N . GLY C 1 108 ? 16.900 -51.806 31.614 1.00 49.06 800 GLY C N 1
ATOM 5244 C CA . GLY C 1 108 ? 17.210 -52.507 32.849 1.00 54.38 800 GLY C CA 1
ATOM 5245 C C . GLY C 1 108 ? 17.003 -54.003 32.731 1.00 54.48 800 GLY C C 1
ATOM 5246 O O . GLY C 1 108 ? 17.912 -54.775 33.014 1.00 66.22 800 GLY C O 1
ATOM 5247 N N . LEU C 1 109 ? 15.822 -54.410 32.281 1.00 58.65 801 LEU C N 1
ATOM 5248 C CA . LEU C 1 109 ? 15.490 -55.828 32.149 1.00 59.87 801 LEU C CA 1
ATOM 5249 C C . LEU C 1 109 ? 16.495 -56.565 31.275 1.00 54.27 801 LEU C C 1
ATOM 5250 O O . LEU C 1 109 ? 17.031 -57.601 31.663 1.00 61.71 801 LEU C O 1
ATOM 5255 N N . LEU C 1 110 ? 16.753 -56.001 30.101 1.00 51.64 802 LEU C N 1
ATOM 5256 C CA . LEU C 1 110 ? 17.662 -56.566 29.117 1.00 62.56 802 LEU C CA 1
ATOM 5257 C C . LEU C 1 110 ? 19.054 -56.756 29.684 1.00 58.70 802 LEU C C 1
ATOM 5258 O O . LEU C 1 110 ? 19.718 -57.739 29.382 1.00 70.00 802 LEU C O 1
ATOM 5263 N N . GLU C 1 111 ? 19.488 -55.809 30.509 1.00 66.43 803 GLU C N 1
ATOM 5264 C CA . GLU C 1 111 ? 20.828 -55.859 31.079 1.00 73.86 803 GLU C CA 1
ATOM 5265 C C . GLU C 1 111 ? 20.825 -56.615 32.391 1.00 82.43 803 GLU C C 1
ATOM 5266 O O . GLU C 1 111 ? 21.862 -56.751 33.036 1.00 96.49 803 GLU C O 1
ATOM 5272 N N . SER C 1 112 ? 19.663 -57.108 32.795 1.00 79.52 804 SER C N 1
ATOM 5273 C CA . SER C 1 112 ? 19.599 -57.887 34.022 1.00 79.14 804 SER C CA 1
ATOM 5274 C C . SER C 1 112 ? 20.033 -59.329 33.779 1.00 84.87 804 SER C C 1
ATOM 5275 O O . SER C 1 112 ? 20.878 -59.864 34.497 1.00 97.38 804 SER C O 1
ATOM 5278 N N . GLY C 1 113 ? 19.475 -59.944 32.745 1.00 77.35 805 GLY C N 1
ATOM 5279 C CA . GLY C 1 113 ? 19.681 -61.360 32.509 1.00 76.49 805 GLY C CA 1
ATOM 5280 C C . GLY C 1 113 ? 18.879 -62.137 33.531 1.00 81.94 805 GLY C C 1
ATOM 5281 O O . GLY C 1 113 ? 19.269 -63.218 33.960 1.00 89.77 805 GLY C O 1
ATOM 5282 N N . LEU C 1 114 ? 17.735 -61.575 33.907 1.00 86.10 806 LEU C N 1
ATOM 5283 C CA . LEU C 1 114 ? 16.839 -62.188 34.878 1.00 79.65 806 LEU C CA 1
ATOM 5284 C C . LEU C 1 114 ? 15.591 -62.642 34.158 1.00 84.55 806 LEU C C 1
ATOM 5285 O O . LEU C 1 114 ? 14.709 -63.262 34.745 1.00 88.72 806 LEU C O 1
ATOM 5290 N N . VAL C 1 115 ? 15.511 -62.306 32.878 1.00 83.09 807 VAL C N 1
ATOM 5291 C CA . VAL C 1 115 ? 14.329 -62.622 32.105 1.00 90.67 807 VAL C CA 1
ATOM 5292 C C . VAL C 1 115 ? 14.723 -63.012 30.678 1.00 83.19 807 VAL C C 1
ATOM 5293 O O . VAL C 1 115 ? 15.757 -62.573 30.176 1.00 92.06 807 VAL C O 1
ATOM 5297 N N . HIS C 1 116 ? 13.903 -63.841 30.038 1.00 84.69 808 HIS C N 1
ATOM 5298 C CA . HIS C 1 116 ? 14.035 -64.128 28.610 1.00 76.78 808 HIS C CA 1
ATOM 5299 C C . HIS C 1 116 ? 12.719 -63.775 27.939 1.00 77.44 808 HIS C C 1
ATOM 5300 O O . HIS C 1 116 ? 11.661 -64.248 28.341 1.00 73.24 808 HIS C O 1
ATOM 5307 N N . PHE C 1 117 ? 12.791 -62.936 26.913 1.00 81.36 809 PHE C N 1
ATOM 5308 C CA . PHE C 1 117 ? 11.621 -62.574 26.133 1.00 75.12 809 PHE C CA 1
ATOM 5309 C C . PHE C 1 117 ? 11.561 -63.455 24.902 1.00 77.74 809 PHE C C 1
ATOM 5310 O O . PHE C 1 117 ? 12.378 -63.299 24.002 1.00 60.40 809 PHE C O 1
ATOM 5318 N N . ASN C 1 118 ? 10.601 -64.374 24.862 1.00 81.67 810 ASN C N 1
ATOM 5319 C CA . ASN C 1 118 ? 10.383 -65.170 23.663 1.00 76.48 810 ASN C CA 1
ATOM 5320 C C . ASN C 1 118 ? 9.514 -64.392 22.679 1.00 70.98 810 ASN C C 1
ATOM 5321 O O . ASN C 1 118 ? 9.101 -63.267 22.969 1.00 65.19 810 ASN C O 1
ATOM 5326 N N . GLU C 1 119 ? 9.234 -64.999 21.530 1.00 66.39 811 GLU C N 1
ATOM 5327 C CA . GLU C 1 119 ? 8.476 -64.336 20.476 1.00 70.00 811 GLU C CA 1
ATOM 5328 C C . GLU C 1 119 ? 7.139 -63.750 20.951 1.00 70.03 811 GLU C C 1
ATOM 5329 O O . GLU C 1 119 ? 6.735 -62.676 20.504 1.00 62.03 811 GLU C O 1
ATOM 5335 N N . ASN C 1 120 ? 6.456 -64.438 21.863 1.00 67.44 812 ASN C N 1
ATOM 5336 C CA . ASN C 1 120 ? 5.131 -63.978 22.269 1.00 68.92 812 ASN C CA 1
ATOM 5337 C C . ASN C 1 120 ? 5.194 -62.766 23.181 1.00 70.93 812 ASN C C 1
ATOM 5338 O O . ASN C 1 120 ? 4.265 -61.964 23.216 1.00 70.95 812 ASN C O 1
ATOM 5343 N N . HIS C 1 121 ? 6.284 -62.640 23.926 1.00 77.41 813 HIS C N 1
ATOM 5344 C CA . HIS C 1 121 ? 6.517 -61.454 24.741 1.00 75.11 813 HIS C CA 1
ATOM 5345 C C . HIS C 1 121 ? 6.805 -60.252 23.845 1.00 64.08 813 HIS C C 1
ATOM 5346 O O . HIS C 1 121 ? 6.299 -59.147 24.056 1.00 56.76 813 HIS C O 1
ATOM 5353 N N . ILE C 1 122 ? 7.636 -60.485 22.842 1.00 60.93 814 ILE C N 1
ATOM 5354 C CA . ILE C 1 122 ? 7.976 -59.444 21.892 1.00 58.67 814 ILE C CA 1
ATOM 5355 C C . ILE C 1 122 ? 6.707 -59.034 21.152 1.00 62.26 814 ILE C C 1
ATOM 5356 O O . ILE C 1 122 ? 6.460 -57.848 20.942 1.00 71.17 814 ILE C O 1
ATOM 5361 N N . LYS C 1 123 ? 5.900 -60.021 20.773 1.00 62.03 815 LYS C N 1
ATOM 5362 C CA . LYS C 1 123 ? 4.584 -59.754 20.200 1.00 64.68 815 LYS C CA 1
ATOM 5363 C C . LYS C 1 123 ? 3.793 -58.752 21.036 1.00 68.40 815 LYS C C 1
ATOM 5364 O O . LYS C 1 123 ? 3.364 -57.716 20.517 1.00 66.27 815 LYS C O 1
ATOM 5370 N N . SER C 1 124 ? 3.629 -59.044 22.332 1.00 64.64 816 SER C N 1
ATOM 5371 C CA . SER C 1 124 ? 2.864 -58.176 23.224 1.00 56.97 816 SER C CA 1
ATOM 5372 C C . SER C 1 124 ? 3.509 -56.801 23.381 1.00 57.63 816 SER C C 1
ATOM 5373 O O . SER C 1 124 ? 2.830 -55.783 23.284 1.00 60.01 816 SER C O 1
ATOM 5376 N N . PHE C 1 125 ? 4.815 -56.775 23.628 1.00 54.63 817 PHE C N 1
ATOM 5377 C CA . PHE C 1 125 ? 5.543 -55.521 23.830 1.00 48.12 817 PHE C CA 1
ATOM 5378 C C . PHE C 1 125 ? 5.386 -54.581 22.632 1.00 56.13 817 PHE C C 1
ATOM 5379 O O . PHE C 1 125 ? 5.040 -53.405 22.789 1.00 52.36 817 PHE C O 1
ATOM 5387 N N . MET C 1 126 ? 5.657 -55.110 21.441 1.00 58.35 818 MET C N 1
ATOM 5388 C CA . MET C 1 126 ? 5.637 -54.316 20.210 1.00 53.74 818 MET C CA 1
ATOM 5389 C C . MET C 1 126 ? 4.237 -53.852 19.866 1.00 58.23 818 MET C C 1
ATOM 5390 O O . MET C 1 126 ? 4.053 -52.732 19.391 1.00 56.50 818 MET C O 1
ATOM 5395 N N . ARG C 1 127 ? 3.256 -54.719 20.098 1.00 59.86 819 ARG C N 1
ATOM 5396 C CA . ARG C 1 127 ? 1.867 -54.352 19.874 1.00 59.79 819 ARG C CA 1
ATOM 5397 C C . ARG C 1 127 ? 1.504 -53.148 20.723 1.00 58.72 819 ARG C C 1
ATOM 5398 O O . ARG C 1 127 ? 0.949 -52.174 20.224 1.00 45.41 819 ARG C O 1
ATOM 5406 N N . GLN C 1 128 ? 1.851 -53.208 22.008 1.00 60.48 820 GLN C N 1
ATOM 5407 C CA . GLN C 1 128 ? 1.523 -52.132 22.940 1.00 57.08 820 GLN C CA 1
ATOM 5408 C C . GLN C 1 128 ? 2.277 -50.845 22.614 1.00 51.51 820 GLN C C 1
ATOM 5409 O O . GLN C 1 128 ? 1.706 -49.749 22.634 1.00 50.51 820 GLN C O 1
ATOM 5415 N N . LEU C 1 129 ? 3.572 -50.982 22.354 1.00 45.44 821 LEU C N 1
ATOM 5416 C CA . LEU C 1 129 ? 4.414 -49.844 22.046 1.00 42.95 821 LEU C CA 1
ATOM 5417 C C . LEU C 1 129 ? 3.946 -49.154 20.749 1.00 53.31 821 LEU C C 1
ATOM 5418 O O . LEU C 1 129 ? 3.934 -47.930 20.661 1.00 44.82 821 LEU C O 1
ATOM 5423 N N . MET C 1 130 ? 3.553 -49.957 19.764 1.00 53.75 822 MET C N 1
ATOM 5424 C CA . MET C 1 130 ? 3.044 -49.439 18.500 1.00 52.61 822 MET C CA 1
ATOM 5425 C C . MET C 1 130 ? 1.695 -48.762 18.668 1.00 57.62 822 MET C C 1
ATOM 5426 O O . MET C 1 130 ? 1.439 -47.743 18.030 1.00 56.62 822 MET C O 1
ATOM 5431 N N . GLU C 1 131 ? 0.841 -49.290 19.541 1.00 56.14 823 GLU C N 1
ATOM 5432 C CA . GLU C 1 131 ? -0.461 -48.656 19.733 1.00 52.00 823 GLU C CA 1
ATOM 5433 C C . GLU C 1 131 ? -0.238 -47.304 20.381 1.00 49.28 823 GLU C C 1
ATOM 5434 O O . GLU C 1 131 ? -0.866 -46.315 20.000 1.00 55.05 823 GLU C O 1
ATOM 5440 N N . GLY C 1 132 ? 0.715 -47.247 21.307 1.00 54.10 824 GLY C N 1
ATOM 5441 C CA . GLY C 1 132 ? 1.070 -45.994 21.953 1.00 49.06 824 GLY C CA 1
ATOM 5442 C C . GLY C 1 132 ? 1.650 -44.969 20.971 1.00 46.40 824 GLY C C 1
ATOM 5443 O O . GLY C 1 132 ? 1.296 -43.789 21.010 1.00 44.50 824 GLY C O 1
ATOM 5444 N N . LEU C 1 133 ? 2.562 -45.413 20.116 1.00 46.44 825 LEU C N 1
ATOM 5445 C CA . LEU C 1 133 ? 3.219 -44.505 19.174 1.00 50.45 825 LEU C CA 1
ATOM 5446 C C . LEU C 1 133 ? 2.222 -44.005 18.126 1.00 49.37 825 LEU C C 1
ATOM 5447 O O . LEU C 1 133 ? 2.295 -42.861 17.674 1.00 53.04 825 LEU C O 1
ATOM 5452 N N . ASP C 1 134 ? 1.302 -44.881 17.741 1.00 39.30 826 ASP C N 1
ATOM 5453 C CA . ASP C 1 134 ? 0.239 -44.534 16.808 1.00 55.14 826 ASP C CA 1
ATOM 5454 C C . ASP C 1 134 ? -0.697 -43.450 17.378 1.00 59.02 826 ASP C C 1
ATOM 5455 O O . ASP C 1 134 ? -1.063 -42.502 16.680 1.00 52.95 826 ASP C O 1
ATOM 5460 N N . TYR C 1 135 ? -1.088 -43.597 18.642 1.00 47.75 827 TYR C N 1
ATOM 5461 C CA . TYR C 1 135 ? -1.929 -42.595 19.303 1.00 53.81 827 TYR C CA 1
ATOM 5462 C C . TYR C 1 135 ? -1.199 -41.269 19.332 1.00 54.94 827 TYR C C 1
ATOM 5463 O O . TYR C 1 135 ? -1.768 -40.217 19.046 1.00 58.99 827 TYR C O 1
ATOM 5472 N N . CYS C 1 136 ? 0.080 -41.339 19.673 1.00 54.26 828 CYS C N 1
ATOM 5473 C CA . CYS C 1 136 ? 0.896 -40.148 19.829 1.00 55.85 828 CYS C CA 1
ATOM 5474 C C . CYS C 1 136 ? 1.116 -39.424 18.499 1.00 54.59 828 CYS C C 1
ATOM 5475 O O . CYS C 1 136 ? 1.102 -38.195 18.441 1.00 57.02 828 CYS C O 1
ATOM 5478 N N . HIS C 1 137 ? 1.241 -40.181 17.419 1.00 45.45 829 HIS C N 1
ATOM 5479 C CA . HIS C 1 137 ? 1.481 -39.557 16.118 1.00 51.80 829 HIS C CA 1
ATOM 5480 C C . HIS C 1 137 ? 0.189 -38.914 15.597 1.00 54.06 829 HIS C C 1
ATOM 5481 O O . HIS C 1 137 ? 0.223 -37.842 15.001 1.00 67.66 829 HIS C O 1
ATOM 5488 N N . LYS C 1 138 ? -0.949 -39.537 15.880 1.00 63.84 830 LYS C N 1
ATOM 5489 C CA . LYS C 1 138 ? -2.245 -39.014 15.452 1.00 65.27 830 LYS C CA 1
ATOM 5490 C C . LYS C 1 138 ? -2.749 -37.849 16.317 1.00 74.20 830 LYS C C 1
ATOM 5491 O O . LYS C 1 138 ? -3.691 -37.157 15.935 1.00 82.53 830 LYS C O 1
ATOM 5497 N N . LYS C 1 139 ? -2.124 -37.635 17.474 1.00 70.48 831 LYS C N 1
ATOM 5498 C CA . LYS C 1 139 ? -2.307 -36.398 18.240 1.00 63.81 831 LYS C CA 1
ATOM 5499 C C . LYS C 1 139 ? -1.290 -35.340 17.813 1.00 60.12 831 LYS C C 1
ATOM 5500 O O . LYS C 1 139 ? -1.062 -34.354 18.509 1.00 58.15 831 LYS C O 1
ATOM 5506 N N . ASN C 1 140 ? -0.684 -35.580 16.659 1.00 59.47 832 ASN C N 1
ATOM 5507 C CA . ASN C 1 140 ? 0.373 -34.751 16.085 1.00 63.54 832 ASN C CA 1
ATOM 5508 C C . ASN C 1 140 ? 1.554 -34.426 16.998 1.00 62.77 832 ASN C C 1
ATOM 5509 O O . ASN C 1 140 ? 1.995 -33.276 17.063 1.00 61.71 832 ASN C O 1
ATOM 5514 N N . PHE C 1 141 ? 2.138 -35.459 17.600 1.00 52.64 833 PHE C N 1
ATOM 5515 C CA . PHE C 1 141 ? 3.370 -35.310 18.372 1.00 40.27 833 PHE C CA 1
ATOM 5516 C C . PHE C 1 141 ? 4.439 -36.260 17.848 1.00 41.29 833 PHE C C 1
ATOM 5517 O O . PHE C 1 141 ? 4.152 -37.418 17.557 1.00 50.34 833 PHE C O 1
ATOM 5525 N N . LEU C 1 142 ? 5.666 -35.756 17.745 1.00 38.94 834 LEU C N 1
ATOM 5526 C CA . LEU C 1 142 ? 6.846 -36.608 17.590 1.00 42.55 834 LEU C CA 1
ATOM 5527 C C . LEU C 1 142 ? 7.460 -36.855 18.960 1.00 49.19 834 LEU C C 1
ATOM 5528 O O . LEU C 1 142 ? 7.512 -35.942 19.785 1.00 50.05 834 LEU C O 1
ATOM 5533 N N . HIS C 1 143 ? 7.957 -38.061 19.200 1.00 40.61 835 HIS C N 1
ATOM 5534 C CA . HIS C 1 143 ? 8.528 -38.333 20.513 1.00 43.11 835 HIS C CA 1
ATOM 5535 C C . HIS C 1 143 ? 9.995 -37.927 20.530 1.00 45.66 835 HIS C C 1
ATOM 5536 O O . HIS C 1 143 ? 10.436 -37.192 21.423 1.00 43.25 835 HIS C O 1
ATOM 5543 N N . ARG C 1 144 ? 10.742 -38.413 19.536 1.00 39.63 836 ARG C N 1
ATOM 5544 C CA . ARG C 1 144 ? 12.120 -37.986 19.295 1.00 34.32 836 ARG C CA 1
ATOM 5545 C C . ARG C 1 144 ? 13.158 -38.427 20.332 1.00 42.64 836 ARG C C 1
ATOM 5546 O O . ARG C 1 144 ? 14.277 -37.921 20.353 1.00 42.15 836 ARG C O 1
ATOM 5554 N N . ASP C 1 145 ? 12.813 -39.362 21.209 1.00 51.93 837 ASP C N 1
ATOM 5555 C CA . ASP C 1 145 ? 13.847 -39.888 22.088 1.00 44.97 837 ASP C CA 1
ATOM 5556 C C . ASP C 1 145 ? 13.509 -41.315 22.470 1.00 47.10 837 ASP C C 1
ATOM 5557 O O . ASP C 1 145 ? 13.687 -41.747 23.623 1.00 45.99 837 ASP C O 1
ATOM 5562 N N . ILE C 1 146 ? 13.004 -42.061 21.498 1.00 40.65 838 ILE C N 1
ATOM 5563 C CA . ILE C 1 146 ? 12.672 -43.445 21.779 1.00 48.48 838 ILE C CA 1
ATOM 5564 C C . ILE C 1 146 ? 13.944 -44.283 21.953 1.00 59.25 838 ILE C C 1
ATOM 5565 O O . ILE C 1 146 ? 14.851 -44.260 21.116 1.00 50.82 838 ILE C O 1
ATOM 5570 N N . LYS C 1 147 ? 14.016 -44.966 23.094 1.00 48.02 839 LYS C N 1
ATOM 5571 C CA . LYS C 1 147 ? 15.084 -45.920 23.387 1.00 51.73 839 LYS C CA 1
ATOM 5572 C C . LYS C 1 147 ? 14.652 -46.764 24.582 1.00 50.46 839 LYS C C 1
ATOM 5573 O O . LYS C 1 147 ? 13.649 -46.456 25.224 1.00 46.34 839 LYS C O 1
ATOM 5579 N N . CYS C 1 148 ? 15.419 -47.800 24.891 1.00 43.54 840 CYS C N 1
ATOM 5580 C CA . CYS C 1 148 ? 14.947 -48.827 25.804 1.00 49.68 840 CYS C CA 1
ATOM 5581 C C . CYS C 1 148 ? 14.670 -48.258 27.212 1.00 51.47 840 CYS C C 1
ATOM 5582 O O . CYS C 1 148 ? 13.654 -48.600 27.810 1.00 51.60 840 CYS C O 1
ATOM 5585 N N . SER C 1 149 ? 15.521 -47.362 27.712 1.00 44.78 841 SER C N 1
ATOM 5586 C CA . SER C 1 149 ? 15.299 -46.797 29.055 1.00 50.34 841 SER C CA 1
ATOM 5587 C C . SER C 1 149 ? 14.053 -45.908 29.106 1.00 49.66 841 SER C C 1
ATOM 5588 O O . SER C 1 149 ? 13.566 -45.578 30.192 1.00 48.29 841 SER C O 1
ATOM 5591 N N . ASN C 1 150 ? 13.525 -45.535 27.942 1.00 41.19 842 ASN C N 1
ATOM 5592 C CA . ASN C 1 150 ? 12.374 -44.629 27.885 1.00 39.30 842 ASN C CA 1
ATOM 5593 C C . ASN C 1 150 ? 11.099 -45.394 27.582 1.00 47.52 842 ASN C C 1
ATOM 5594 O O . ASN C 1 150 ? 10.042 -44.798 27.338 1.00 46.55 842 ASN C O 1
ATOM 5599 N N . ILE C 1 151 ? 11.214 -46.718 27.654 1.00 50.60 843 ILE C N 1
ATOM 5600 C CA . ILE C 1 151 ? 10.078 -47.636 27.596 1.00 40.68 843 ILE C CA 1
ATOM 5601 C C . ILE C 1 151 ? 9.947 -48.401 28.929 1.00 47.38 843 ILE C C 1
ATOM 5602 O O . ILE C 1 151 ? 10.826 -49.174 29.298 1.00 49.17 843 ILE C O 1
ATOM 5607 N N . LEU C 1 152 ? 8.854 -48.155 29.650 1.00 43.86 844 LEU C N 1
ATOM 5608 C CA . LEU C 1 152 ? 8.647 -48.746 30.963 1.00 46.70 844 LEU C CA 1
ATOM 5609 C C . LEU C 1 152 ? 7.805 -50.008 30.858 1.00 55.41 844 LEU C C 1
ATOM 5610 O O . LEU C 1 152 ? 7.027 -50.160 29.914 1.00 50.50 844 LEU C O 1
ATOM 5615 N N . LEU C 1 153 ? 7.973 -50.924 31.818 1.00 48.69 845 LEU C N 1
ATOM 5616 C CA . LEU C 1 153 ? 7.186 -52.146 31.836 1.00 44.28 845 LEU C CA 1
ATOM 5617 C C . LEU C 1 153 ? 6.871 -52.504 33.293 1.00 51.99 845 LEU C C 1
ATOM 5618 O O . LEU C 1 153 ? 7.786 -52.564 34.110 1.00 49.01 845 LEU C O 1
ATOM 5623 N N . ASN C 1 154 ? 5.592 -52.688 33.622 1.00 55.69 846 ASN C N 1
ATOM 5624 C CA . ASN C 1 154 ? 5.230 -53.066 34.997 1.00 50.51 846 ASN C CA 1
ATOM 5625 C C . ASN C 1 154 ? 5.176 -54.574 35.119 1.00 58.58 846 ASN C C 1
ATOM 5626 O O . ASN C 1 154 ? 5.252 -55.286 34.117 1.00 60.92 846 ASN C O 1
ATOM 5631 N N . ASN C 1 155 ? 5.005 -55.069 36.343 1.00 68.30 847 ASN C N 1
ATOM 5632 C CA . ASN C 1 155 ? 5.016 -56.503 36.565 1.00 60.25 847 ASN C CA 1
ATOM 5633 C C . ASN C 1 155 ? 3.774 -57.185 36.005 1.00 62.08 847 ASN C C 1
ATOM 5634 O O . ASN C 1 155 ? 3.779 -58.397 35.782 1.00 69.38 847 ASN C O 1
ATOM 5639 N N . ARG C 1 156 ? 2.717 -56.413 35.757 1.00 60.59 848 ARG C N 1
ATOM 5640 C CA . ARG C 1 156 ? 1.538 -56.963 35.093 1.00 76.49 848 ARG C CA 1
ATOM 5641 C C . ARG C 1 156 ? 1.821 -57.182 33.603 1.00 78.85 848 ARG C C 1
ATOM 5642 O O . ARG C 1 156 ? 1.074 -57.878 32.914 1.00 89.54 848 ARG C O 1
ATOM 5650 N N . GLY C 1 157 ? 2.933 -56.634 33.121 1.00 67.10 849 GLY C N 1
ATOM 5651 C CA . GLY C 1 157 ? 3.357 -56.870 31.749 1.00 69.26 849 GLY C CA 1
ATOM 5652 C C . GLY C 1 157 ? 2.908 -55.773 30.799 1.00 64.64 849 GLY C C 1
ATOM 5653 O O . GLY C 1 157 ? 2.889 -55.969 29.578 1.00 68.45 849 GLY C O 1
ATOM 5654 N N . GLN C 1 158 ? 2.540 -54.623 31.360 1.00 56.65 850 GLN C N 1
ATOM 5655 C CA . GLN C 1 158 ? 2.054 -53.503 30.569 1.00 66.22 850 GLN C CA 1
ATOM 5656 C C . GLN C 1 158 ? 3.187 -52.563 30.159 1.00 69.19 850 GLN C C 1
ATOM 5657 O O . GLN C 1 158 ? 3.946 -52.083 31.006 1.00 67.86 850 GLN C O 1
ATOM 5663 N N . ILE C 1 159 ? 3.279 -52.300 28.858 1.00 58.09 851 ILE C N 1
ATOM 5664 C CA . ILE C 1 159 ? 4.236 -51.335 28.324 1.00 49.76 851 ILE C CA 1
ATOM 5665 C C . ILE C 1 159 ? 3.718 -49.904 28.404 1.00 55.17 851 ILE C C 1
ATOM 5666 O O . ILE C 1 159 ? 2.596 -49.618 27.983 1.00 58.89 851 ILE C O 1
ATOM 5671 N N . LYS C 1 160 ? 4.544 -48.994 28.896 1.00 52.27 852 LYS C N 1
ATOM 5672 C CA . LYS C 1 160 ? 4.258 -47.584 28.701 1.00 55.15 852 LYS C CA 1
ATOM 5673 C C . LYS C 1 160 ? 5.450 -46.811 28.130 1.00 53.56 852 LYS C C 1
ATOM 5674 O O . LYS C 1 160 ? 6.588 -46.923 28.595 1.00 46.08 852 LYS C O 1
ATOM 5680 N N . LEU C 1 161 ? 5.159 -46.045 27.087 1.00 48.17 853 LEU C N 1
ATOM 5681 C CA . LEU C 1 161 ? 6.124 -45.135 26.488 1.00 45.89 853 LEU C CA 1
ATOM 5682 C C . LEU C 1 161 ? 6.285 -43.916 27.378 1.00 42.94 853 LEU C C 1
ATOM 5683 O O . LEU C 1 161 ? 5.289 -43.309 27.790 1.00 49.43 853 LEU C O 1
ATOM 5688 N N . ALA C 1 162 ? 7.522 -43.507 27.627 1.00 38.55 854 ALA C N 1
ATOM 5689 C CA . ALA C 1 162 ? 7.781 -42.480 28.632 1.00 37.16 854 ALA C CA 1
ATOM 5690 C C . ALA C 1 162 ? 8.888 -41.514 28.203 1.00 45.34 854 ALA C C 1
ATOM 5691 O O . ALA C 1 162 ? 9.478 -41.653 27.113 1.00 42.08 854 ALA C O 1
ATOM 5693 N N . ASP C 1 163 ? 9.117 -40.508 29.045 1.00 38.47 855 ASP C N 1
ATOM 5694 C CA . ASP C 1 163 ? 10.101 -39.459 28.786 1.00 39.46 855 ASP C CA 1
ATOM 5695 C C . ASP C 1 163 ? 9.964 -38.374 27.695 1.00 51.59 855 ASP C C 1
ATOM 5696 O O . ASP C 1 163 ? 10.852 -38.184 26.848 1.00 42.89 855 ASP C O 1
ATOM 5701 N N . PHE C 1 164 ? 8.815 -37.701 27.703 1.00 39.40 856 PHE C N 1
ATOM 5702 C CA . PHE C 1 164 ? 8.368 -36.844 26.618 1.00 42.86 856 PHE C CA 1
ATOM 5703 C C . PHE C 1 164 ? 9.126 -35.518 26.618 1.00 39.30 856 PHE C C 1
ATOM 5704 O O . PHE C 1 164 ? 8.705 -34.554 25.985 1.00 38.73 856 PHE C O 1
ATOM 5712 N N . GLY C 1 165 ? 10.260 -35.498 27.315 1.00 40.55 857 GLY C N 1
ATOM 5713 C CA . GLY C 1 165 ? 11.042 -34.287 27.501 1.00 45.99 857 GLY C CA 1
ATOM 5714 C C . GLY C 1 165 ? 11.560 -33.643 26.219 1.00 52.95 857 GLY C C 1
ATOM 5715 O O . GLY C 1 165 ? 11.895 -32.457 26.216 1.00 53.11 857 GLY C O 1
ATOM 5716 N N . LEU C 1 166 ? 11.623 -34.422 25.140 1.00 50.56 858 LEU C N 1
ATOM 5717 C CA . LEU C 1 166 ? 12.097 -33.926 23.845 1.00 46.75 858 LEU C CA 1
ATOM 5718 C C . LEU C 1 166 ? 11.024 -33.977 22.768 1.00 52.36 858 LEU C C 1
ATOM 5719 O O . LEU C 1 166 ? 11.291 -33.708 21.590 1.00 45.95 858 LEU C O 1
ATOM 5724 N N . ALA C 1 167 ? 9.806 -34.321 23.161 1.00 45.58 859 ALA C N 1
ATOM 5725 C CA . ALA C 1 167 ? 8.731 -34.387 22.191 1.00 40.21 859 ALA C CA 1
ATOM 5726 C C . ALA C 1 167 ? 8.361 -32.984 21.680 1.00 49.52 859 ALA C C 1
ATOM 5727 O O . ALA C 1 167 ? 8.780 -31.968 22.242 1.00 50.03 859 ALA C O 1
ATOM 5729 N N . ARG C 1 168 ? 7.626 -32.933 20.579 1.00 52.90 860 ARG C N 1
ATOM 5730 C CA . ARG C 1 168 ? 7.093 -31.660 20.079 1.00 58.33 860 ARG C CA 1
ATOM 5731 C C . ARG C 1 168 ? 5.979 -31.868 19.067 1.00 51.45 860 ARG C C 1
ATOM 5732 O O . ARG C 1 168 ? 5.922 -32.904 18.404 1.00 53.96 860 ARG C O 1
ATOM 5740 N N . LEU C 1 169 ? 5.116 -30.864 18.933 1.00 49.01 861 LEU C N 1
ATOM 5741 C CA . LEU C 1 169 ? 4.116 -30.829 17.864 1.00 53.93 861 LEU C CA 1
ATOM 5742 C C . LEU C 1 169 ? 4.770 -30.827 16.481 1.00 46.53 861 LEU C C 1
ATOM 5743 O O . LEU C 1 169 ? 5.835 -30.249 16.291 1.00 46.78 861 LEU C O 1
ATOM 5748 N N . TYR C 1 170 ? 4.146 -31.502 15.528 1.00 56.53 862 TYR C N 1
ATOM 5749 C CA . TYR C 1 170 ? 4.564 -31.378 14.143 1.00 63.16 862 TYR C CA 1
ATOM 5750 C C . TYR C 1 170 ? 3.356 -31.054 13.279 1.00 66.05 862 TYR C C 1
ATOM 5751 O O . TYR C 1 170 ? 2.225 -31.433 13.597 1.00 66.12 862 TYR C O 1
ATOM 5760 N N . SER C 1 171 ? 3.607 -30.336 12.194 1.00 68.01 863 SER C N 1
ATOM 5761 C CA . SER C 1 171 ? 2.567 -30.011 11.219 1.00 85.07 863 SER C CA 1
ATOM 5762 C C . SER C 1 171 ? 2.518 -31.097 10.154 1.00 92.41 863 SER C C 1
ATOM 5763 O O . SER C 1 171 ? 3.552 -31.380 9.533 1.00 93.44 863 SER C O 1
ATOM 5766 N N . SER C 1 172 ? 1.346 -31.701 9.949 1.00 99.49 864 SER C N 1
ATOM 5767 C CA . SER C 1 172 ? 1.175 -32.662 8.868 1.00 109.32 864 SER C CA 1
ATOM 5768 C C . SER C 1 172 ? 0.328 -32.059 7.750 1.00 119.57 864 SER C C 1
ATOM 5769 O O . SER C 1 172 ? 0.066 -32.728 6.734 1.00 123.33 864 SER C O 1
ATOM 5772 N N . GLU C 1 173 ? -0.106 -30.812 7.939 1.00 118.26 865 GLU C N 1
ATOM 5773 C CA . GLU C 1 173 ? -0.704 -30.045 6.860 1.00 114.29 865 GLU C CA 1
ATOM 5774 C C . GLU C 1 173 ? 0.412 -29.351 6.091 1.00 108.09 865 GLU C C 1
ATOM 5775 O O . GLU C 1 173 ? 0.568 -29.563 4.893 1.00 107.25 865 GLU C O 1
ATOM 5777 N N . GLU C 1 174 ? 1.180 -28.522 6.797 1.00 105.10 866 GLU C N 1
ATOM 5778 C CA . GLU C 1 174 ? 2.381 -27.883 6.256 1.00 100.31 866 GLU C CA 1
ATOM 5779 C C . GLU C 1 174 ? 3.590 -28.721 6.697 1.00 101.41 866 GLU C C 1
ATOM 5780 O O . GLU C 1 174 ? 3.416 -29.725 7.406 1.00 101.71 866 GLU C O 1
ATOM 5782 N N . SER C 1 175 ? 4.791 -28.341 6.254 1.00 102.01 867 SER C N 1
ATOM 5783 C CA . SER C 1 175 ? 6.030 -29.005 6.652 1.00 104.60 867 SER C CA 1
ATOM 5784 C C . SER C 1 175 ? 7.059 -27.962 7.045 1.00 108.41 867 SER C C 1
ATOM 5785 O O . SER C 1 175 ? 7.634 -27.267 6.198 1.00 115.41 867 SER C O 1
ATOM 5788 N N . ARG C 1 176 ? 7.321 -27.861 8.334 1.00 108.61 868 ARG C N 1
ATOM 5789 C CA . ARG C 1 176 ? 8.195 -26.801 8.810 1.00 107.23 868 ARG C CA 1
ATOM 5790 C C . ARG C 1 176 ? 9.444 -27.324 9.532 1.00 98.57 868 ARG C C 1
ATOM 5791 O O . ARG C 1 176 ? 9.463 -28.481 9.952 1.00 101.84 868 ARG C O 1
ATOM 5799 N N . PRO C 1 177 ? 10.487 -26.470 9.704 1.00 81.32 869 PRO C N 1
ATOM 5800 C CA . PRO C 1 177 ? 11.783 -27.053 10.125 1.00 78.77 869 PRO C CA 1
ATOM 5801 C C . PRO C 1 177 ? 11.866 -27.354 11.627 1.00 76.51 869 PRO C C 1
ATOM 5802 O O . PRO C 1 177 ? 11.407 -26.553 12.450 1.00 76.67 869 PRO C O 1
ATOM 5806 N N . TYR C 1 178 ? 12.488 -28.489 11.961 1.00 77.02 870 TYR C N 1
ATOM 5807 C CA . TYR C 1 178 ? 12.650 -28.945 13.336 1.00 68.80 870 TYR C CA 1
ATOM 5808 C C . TYR C 1 178 ? 14.126 -29.190 13.629 1.00 68.76 870 TYR C C 1
ATOM 5809 O O . TYR C 1 178 ? 14.968 -29.185 12.721 1.00 70.08 870 TYR C O 1
ATOM 5829 N N . ASN C 1 180 ? 17.542 -30.854 14.402 1.00 69.76 872 ASN C N 1
ATOM 5830 C CA . ASN C 1 180 ? 18.057 -32.024 13.695 1.00 66.75 872 ASN C CA 1
ATOM 5831 C C . ASN C 1 180 ? 18.654 -33.092 14.606 1.00 63.96 872 ASN C C 1
ATOM 5832 O O . ASN C 1 180 ? 18.369 -34.272 14.436 1.00 69.14 872 ASN C O 1
ATOM 5837 N N . LYS C 1 181 ? 19.497 -32.686 15.551 1.00 76.95 873 LYS C N 1
ATOM 5838 C CA . LYS C 1 181 ? 20.103 -33.632 16.490 1.00 76.99 873 LYS C CA 1
ATOM 5839 C C . LYS C 1 181 ? 19.132 -33.918 17.649 1.00 70.31 873 LYS C C 1
ATOM 5840 O O . LYS C 1 181 ? 19.154 -33.195 18.647 1.00 73.90 873 LYS C O 1
ATOM 5846 N N . VAL C 1 182 ? 18.279 -34.942 17.534 1.00 70.46 874 VAL C N 1
ATOM 5847 C CA . VAL C 1 182 ? 17.208 -35.126 18.536 1.00 77.45 874 VAL C CA 1
ATOM 5848 C C . VAL C 1 182 ? 17.120 -36.486 19.271 1.00 90.06 874 VAL C C 1
ATOM 5849 O O . VAL C 1 182 ? 16.927 -36.523 20.490 1.00 103.50 874 VAL C O 1
ATOM 5853 N N . ILE C 1 183 ? 17.247 -37.586 18.538 1.00 69.05 875 ILE C N 1
ATOM 5854 C CA . ILE C 1 183 ? 17.209 -38.940 19.105 1.00 49.73 875 ILE C CA 1
ATOM 5855 C C . ILE C 1 183 ? 18.645 -39.354 19.483 1.00 53.08 875 ILE C C 1
ATOM 5856 O O . ILE C 1 183 ? 19.596 -38.904 18.838 1.00 50.56 875 ILE C O 1
ATOM 5861 N N . THR C 1 184 ? 18.822 -40.170 20.528 1.00 45.47 876 THR C N 1
ATOM 5862 C CA . THR C 1 184 ? 20.161 -40.682 20.875 1.00 45.96 876 THR C CA 1
ATOM 5863 C C . THR C 1 184 ? 20.764 -41.435 19.667 1.00 56.44 876 THR C C 1
ATOM 5864 O O . THR C 1 184 ? 20.031 -42.029 18.880 1.00 57.11 876 THR C O 1
ATOM 5868 N N . LEU C 1 185 ? 22.089 -41.415 19.533 1.00 58.19 877 LEU C N 1
ATOM 5869 C CA . LEU C 1 185 ? 22.748 -41.816 18.282 1.00 59.36 877 LEU C CA 1
ATOM 5870 C C . LEU C 1 185 ? 22.404 -43.230 17.799 1.00 57.71 877 LEU C C 1
ATOM 5871 O O . LEU C 1 185 ? 22.072 -43.421 16.629 1.00 56.32 877 LEU C O 1
ATOM 5876 N N . TRP C 1 186 ? 22.452 -44.209 18.695 1.00 47.33 878 TRP C N 1
ATOM 5877 C CA . TRP C 1 186 ? 22.198 -45.598 18.323 1.00 50.20 878 TRP C CA 1
ATOM 5878 C C . TRP C 1 186 ? 20.777 -45.843 17.806 1.00 46.93 878 TRP C C 1
ATOM 5879 O O . TRP C 1 186 ? 20.492 -46.904 17.266 1.00 52.95 878 TRP C O 1
ATOM 5890 N N . TYR C 1 187 ? 19.877 -44.887 18.001 1.00 42.57 879 TYR C N 1
ATOM 5891 C CA . TYR C 1 187 ? 18.490 -45.070 17.585 1.00 48.86 879 TYR C CA 1
ATOM 5892 C C . TYR C 1 187 ? 18.105 -44.015 16.527 1.00 43.31 879 TYR C C 1
ATOM 5893 O O . TYR C 1 187 ? 16.949 -43.919 16.095 1.00 37.99 879 TYR C O 1
ATOM 5902 N N . ARG C 1 188 ? 19.091 -43.242 16.093 1.00 43.06 880 ARG C N 1
ATOM 5903 C CA . ARG C 1 188 ? 18.828 -42.164 15.145 1.00 45.69 880 ARG C CA 1
ATOM 5904 C C . ARG C 1 188 ? 18.802 -42.674 13.704 1.00 46.11 880 ARG C C 1
ATOM 5905 O O . ARG C 1 188 ? 19.736 -43.331 13.265 1.00 49.45 880 ARG C O 1
ATOM 5913 N N . PRO C 1 189 ? 17.723 -42.370 12.973 1.00 45.63 881 PRO C N 1
ATOM 5914 C CA . PRO C 1 189 ? 17.499 -42.755 11.563 1.00 46.57 881 PRO C CA 1
ATOM 5915 C C . PRO C 1 189 ? 18.464 -42.110 10.550 1.00 50.36 881 PRO C C 1
ATOM 5916 O O . PRO C 1 189 ? 19.034 -41.046 10.806 1.00 47.23 881 PRO C O 1
ATOM 5920 N N . PRO C 1 190 ? 18.631 -42.747 9.378 1.00 53.39 882 PRO C N 1
ATOM 5921 C CA . PRO C 1 190 ? 19.583 -42.227 8.387 1.00 45.98 882 PRO C CA 1
ATOM 5922 C C . PRO C 1 190 ? 19.290 -40.785 7.947 1.00 38.30 882 PRO C C 1
ATOM 5923 O O . PRO C 1 190 ? 20.244 -40.029 7.720 1.00 54.07 882 PRO C O 1
ATOM 5927 N N . GLU C 1 191 ? 18.020 -40.403 7.821 1.00 37.70 883 GLU C N 1
ATOM 5928 C CA . GLU C 1 191 ? 17.703 -39.052 7.314 1.00 43.73 883 GLU C CA 1
ATOM 5929 C C . GLU C 1 191 ? 18.207 -37.949 8.249 1.00 53.78 883 GLU C C 1
ATOM 5930 O O . GLU C 1 191 ? 18.675 -36.902 7.790 1.00 48.82 883 GLU C O 1
ATOM 5936 N N . LEU C 1 192 ? 18.119 -38.179 9.557 1.00 54.60 884 LEU C N 1
ATOM 5937 C CA . LEU C 1 192 ? 18.716 -37.271 10.525 1.00 50.71 884 LEU C CA 1
ATOM 5938 C C . LEU C 1 192 ? 20.237 -37.253 10.379 1.00 46.43 884 LEU C C 1
ATOM 5939 O O . LEU C 1 192 ? 20.862 -36.195 10.414 1.00 52.67 884 LEU C O 1
ATOM 5944 N N . LEU C 1 193 ? 20.831 -38.434 10.249 1.00 40.13 885 LEU C N 1
ATOM 5945 C CA . LEU C 1 193 ? 22.281 -38.541 10.196 1.00 46.09 885 LEU C CA 1
ATOM 5946 C C . LEU C 1 193 ? 22.842 -37.797 8.992 1.00 58.00 885 LEU C C 1
ATOM 5947 O O . LEU C 1 193 ? 23.973 -37.318 9.042 1.00 60.43 885 LEU C O 1
ATOM 5952 N N . LEU C 1 194 ? 22.035 -37.664 7.939 1.00 61.72 886 LEU C N 1
ATOM 5953 C CA . LEU C 1 194 ? 22.443 -36.920 6.745 1.00 62.94 886 LEU C CA 1
ATOM 5954 C C . LEU C 1 194 ? 21.963 -35.474 6.757 1.00 64.69 886 LEU C C 1
ATOM 5955 O O . LEU C 1 194 ? 22.150 -34.750 5.782 1.00 57.06 886 LEU C O 1
ATOM 5960 N N . GLY C 1 195 ? 21.326 -35.066 7.851 1.00 60.02 887 GLY C N 1
ATOM 5961 C CA . GLY C 1 195 ? 21.027 -33.662 8.081 1.00 45.36 887 GLY C CA 1
ATOM 5962 C C . GLY C 1 195 ? 19.632 -33.153 7.775 1.00 42.77 887 GLY C C 1
ATOM 5963 O O . GLY C 1 195 ? 19.425 -31.949 7.682 1.00 50.34 887 GLY C O 1
ATOM 5964 N N . GLU C 1 196 ? 18.660 -34.043 7.650 1.00 43.55 888 GLU C N 1
ATOM 5965 C CA . GLU C 1 196 ? 17.289 -33.602 7.421 1.00 39.04 888 GLU C CA 1
ATOM 5966 C C . GLU C 1 196 ? 16.776 -32.763 8.597 1.00 55.91 888 GLU C C 1
ATOM 5967 O O . GLU C 1 196 ? 17.007 -33.116 9.763 1.00 51.26 888 GLU C O 1
ATOM 5973 N N . GLU C 1 197 ? 16.081 -31.668 8.291 1.00 53.92 889 GLU C N 1
ATOM 5974 C CA . GLU C 1 197 ? 15.422 -30.858 9.320 1.00 52.25 889 GLU C CA 1
ATOM 5975 C C . GLU C 1 197 ? 13.909 -30.784 9.141 1.00 47.47 889 GLU C C 1
ATOM 5976 O O . GLU C 1 197 ? 13.188 -30.415 10.064 1.00 60.92 889 GLU C O 1
ATOM 5982 N N . ARG C 1 198 ? 13.390 -31.230 8.027 1.00 51.07 890 ARG C N 1
ATOM 5983 C CA . ARG C 1 198 ? 11.962 -31.192 7.913 1.00 53.62 890 ARG C CA 1
ATOM 5984 C C . ARG C 1 198 ? 11.618 -32.621 7.780 1.00 63.55 890 ARG C C 1
ATOM 5985 O O . ARG C 1 198 ? 11.286 -33.108 6.723 1.00 61.95 890 ARG C O 1
ATOM 5993 N N . TYR C 1 199 ? 11.696 -33.291 8.910 1.00 53.65 891 TYR C N 1
ATOM 5994 C CA . TYR C 1 199 ? 11.475 -34.730 8.966 1.00 41.08 891 TYR C CA 1
ATOM 5995 C C . TYR C 1 199 ? 10.067 -35.096 9.421 1.00 54.49 891 TYR C C 1
ATOM 5996 O O . TYR C 1 199 ? 9.221 -34.226 9.612 1.00 55.67 891 TYR C O 1
ATOM 6005 N N . THR C 1 200 ? 9.799 -36.396 9.490 1.00 46.28 892 THR C N 1
ATOM 6006 C CA . THR C 1 200 ? 8.442 -36.889 9.660 1.00 40.91 892 THR C CA 1
ATOM 6007 C C . THR C 1 200 ? 8.380 -37.790 10.925 1.00 34.33 892 THR C C 1
ATOM 6008 O O . THR C 1 200 ? 9.426 -38.080 11.489 1.00 40.28 892 THR C O 1
ATOM 6012 N N . PRO C 1 201 ? 7.184 -38.269 11.315 1.00 41.06 893 PRO C N 1
ATOM 6013 C CA . PRO C 1 201 ? 7.118 -39.231 12.442 1.00 47.49 893 PRO C CA 1
ATOM 6014 C C . PRO C 1 201 ? 7.794 -40.556 12.123 1.00 51.57 893 PRO C C 1
ATOM 6015 O O . PRO C 1 201 ? 7.914 -41.421 12.998 1.00 42.41 893 PRO C O 1
ATOM 6019 N N . ALA C 1 202 ? 8.205 -40.720 10.865 1.00 46.14 894 ALA C N 1
ATOM 6020 C CA . ALA C 1 202 ? 8.963 -41.895 10.461 1.00 49.65 894 ALA C CA 1
ATOM 6021 C C . ALA C 1 202 ? 10.251 -42.024 11.269 1.00 47.68 894 ALA C C 1
ATOM 6022 O O . ALA C 1 202 ? 10.849 -43.090 11.300 1.00 45.14 894 ALA C O 1
ATOM 6024 N N . ILE C 1 203 ? 10.687 -40.942 11.911 1.00 40.23 895 ILE C N 1
ATOM 6025 C CA . ILE C 1 203 ? 11.922 -41.006 12.652 1.00 38.72 895 ILE C CA 1
ATOM 6026 C C . ILE C 1 203 ? 11.737 -41.844 13.931 1.00 40.04 895 ILE C C 1
ATOM 6027 O O . ILE C 1 203 ? 12.685 -42.475 14.375 1.00 41.75 895 ILE C O 1
ATOM 6032 N N . ASP C 1 204 ? 10.520 -41.868 14.476 1.00 44.13 896 ASP C N 1
ATOM 6033 C CA . ASP C 1 204 ? 10.221 -42.645 15.714 1.00 39.88 896 ASP C CA 1
ATOM 6034 C C . ASP C 1 204 ? 10.073 -44.130 15.404 1.00 44.62 896 ASP C C 1
ATOM 6035 O O . ASP C 1 204 ? 10.408 -44.991 16.225 1.00 54.37 896 ASP C O 1
ATOM 6040 N N . VAL C 1 205 ? 9.519 -44.419 14.225 1.00 48.11 897 VAL C N 1
ATOM 6041 C CA . VAL C 1 205 ? 9.337 -45.793 13.769 1.00 41.59 897 VAL C CA 1
ATOM 6042 C C . VAL C 1 205 ? 10.688 -46.482 13.578 1.00 43.38 897 VAL C C 1
ATOM 6043 O O . VAL C 1 205 ? 10.843 -47.644 13.975 1.00 43.39 897 VAL C O 1
ATOM 6047 N N . TRP C 1 206 ? 11.667 -45.767 13.006 1.00 40.33 898 TRP C N 1
ATOM 6048 C CA . TRP C 1 206 ? 13.025 -46.314 12.880 1.00 41.34 898 TRP C CA 1
ATOM 6049 C C . TRP C 1 206 ? 13.576 -46.712 14.250 1.00 41.39 898 TRP C C 1
ATOM 6050 O O . TRP C 1 206 ? 14.189 -47.768 14.411 1.00 47.51 898 TRP C O 1
ATOM 6061 N N . SER C 1 207 ? 13.382 -45.822 15.214 1.00 41.19 899 SER C N 1
ATOM 6062 C CA . SER C 1 207 ? 13.831 -46.069 16.584 1.00 46.99 899 SER C CA 1
ATOM 6063 C C . SER C 1 207 ? 13.188 -47.350 17.097 1.00 44.72 899 SER C C 1
ATOM 6064 O O . SER C 1 207 ? 13.861 -48.200 17.671 1.00 52.94 899 SER C O 1
ATOM 6067 N N . CYS C 1 208 ? 11.888 -47.502 16.863 1.00 49.71 900 CYS C N 1
ATOM 6068 C CA . CYS C 1 208 ? 11.183 -48.697 17.312 1.00 51.02 900 CYS C CA 1
ATOM 6069 C C . CYS C 1 208 ? 11.673 -49.950 16.578 1.00 51.39 900 CYS C C 1
ATOM 6070 O O . CYS C 1 208 ? 11.738 -51.036 17.153 1.00 58.56 900 CYS C O 1
ATOM 6073 N N . GLY C 1 209 ? 12.032 -49.800 15.310 1.00 53.20 901 GLY C N 1
ATOM 6074 C CA . GLY C 1 209 ? 12.601 -50.907 14.562 1.00 46.98 901 GLY C CA 1
ATOM 6075 C C . GLY C 1 209 ? 13.891 -51.397 15.195 1.00 42.00 901 GLY C C 1
ATOM 6076 O O . GLY C 1 209 ? 14.145 -52.592 15.258 1.00 50.31 901 GLY C O 1
ATOM 6077 N N . CYS C 1 210 ? 14.706 -50.461 15.668 1.00 47.43 902 CYS C N 1
ATOM 6078 C CA . CYS C 1 210 ? 15.910 -50.802 16.414 1.00 52.40 902 CYS C CA 1
ATOM 6079 C C . CYS C 1 210 ? 15.539 -51.570 17.688 1.00 48.63 902 CYS C C 1
ATOM 6080 O O . CYS C 1 210 ? 16.202 -52.537 18.027 1.00 50.65 902 CYS C O 1
ATOM 6083 N N . ILE C 1 211 ? 14.465 -51.137 18.354 1.00 45.22 903 ILE C N 1
ATOM 6084 C CA . ILE C 1 211 ? 14.015 -51.795 19.589 1.00 52.29 903 ILE C CA 1
ATOM 6085 C C . ILE C 1 211 ? 13.636 -53.230 19.272 1.00 58.44 903 ILE C C 1
ATOM 6086 O O . ILE C 1 211 ? 14.052 -54.168 19.964 1.00 57.89 903 ILE C O 1
ATOM 6091 N N . LEU C 1 212 ? 12.855 -53.377 18.204 1.00 55.60 904 LEU C N 1
ATOM 6092 C CA . LEU C 1 212 ? 12.377 -54.673 17.743 1.00 55.81 904 LEU C CA 1
ATOM 6093 C C . LEU C 1 212 ? 13.543 -55.629 17.521 1.00 62.59 904 LEU C C 1
ATOM 6094 O O . LEU C 1 212 ? 13.487 -56.793 17.919 1.00 63.55 904 LEU C O 1
ATOM 6099 N N . GLY C 1 213 ? 14.594 -55.134 16.877 1.00 62.97 905 GLY C N 1
ATOM 6100 C CA . GLY C 1 213 ? 15.799 -55.925 16.697 1.00 68.02 905 GLY C CA 1
ATOM 6101 C C . GLY C 1 213 ? 16.479 -56.254 18.020 1.00 61.41 905 GLY C C 1
ATOM 6102 O O . GLY C 1 213 ? 16.925 -57.383 18.233 1.00 59.87 905 GLY C O 1
ATOM 6103 N N . GLU C 1 214 ? 16.535 -55.264 18.911 1.00 59.04 906 GLU C N 1
ATOM 6104 C CA . GLU C 1 214 ? 17.290 -55.366 20.163 1.00 60.87 906 GLU C CA 1
ATOM 6105 C C . GLU C 1 214 ? 16.638 -56.345 21.132 1.00 60.46 906 GLU C C 1
ATOM 6106 O O . GLU C 1 214 ? 17.295 -56.889 22.015 1.00 72.05 906 GLU C O 1
ATOM 6112 N N . LEU C 1 215 ? 15.336 -56.547 20.971 1.00 62.28 907 LEU C N 1
ATOM 6113 C CA . LEU C 1 215 ? 14.614 -57.525 21.768 1.00 57.68 907 LEU C CA 1
ATOM 6114 C C . LEU C 1 215 ? 14.937 -58.949 21.298 1.00 63.75 907 LEU C C 1
ATOM 6115 O O . LEU C 1 215 ? 14.856 -59.906 22.071 1.00 57.30 907 LEU C O 1
ATOM 6120 N N . PHE C 1 216 ? 15.318 -59.085 20.033 1.00 68.99 908 PHE C N 1
ATOM 6121 C CA . PHE C 1 216 ? 15.657 -60.395 19.488 1.00 72.76 908 PHE C CA 1
ATOM 6122 C C . PHE C 1 216 ? 17.138 -60.702 19.663 1.00 77.19 908 PHE C C 1
ATOM 6123 O O . PHE C 1 216 ? 17.526 -61.858 19.815 1.00 85.19 908 PHE C O 1
ATOM 6131 N N . THR C 1 217 ? 17.966 -59.667 19.634 1.00 75.21 909 THR C N 1
ATOM 6132 C CA . THR C 1 217 ? 19.375 -59.831 19.955 1.00 82.88 909 THR C CA 1
ATOM 6133 C C . THR C 1 217 ? 19.570 -59.446 21.418 1.00 92.28 909 THR C C 1
ATOM 6134 O O . THR C 1 217 ? 18.608 -59.115 22.112 1.00 89.84 909 THR C O 1
ATOM 6138 N N . LYS C 1 218 ? 20.794 -59.542 21.915 1.00 101.26 910 LYS C N 1
ATOM 6139 C CA . LYS C 1 218 ? 21.039 -59.155 23.296 1.00 113.00 910 LYS C CA 1
ATOM 6140 C C . LYS C 1 218 ? 21.141 -57.635 23.409 1.00 105.89 910 LYS C C 1
ATOM 6141 O O . LYS C 1 218 ? 20.503 -57.014 24.261 1.00 106.19 910 LYS C O 1
ATOM 6143 N N . LYS C 1 219 ? 21.944 -57.050 22.524 1.00 93.40 911 LYS C N 1
ATOM 6144 C CA . LYS C 1 219 ? 22.347 -55.653 22.630 1.00 80.97 911 LYS C CA 1
ATOM 6145 C C . LYS C 1 219 ? 21.700 -54.755 21.564 1.00 82.49 911 LYS C C 1
ATOM 6146 O O . LYS C 1 219 ? 21.031 -55.249 20.654 1.00 80.65 911 LYS C O 1
ATOM 6148 N N . PRO C 1 220 ? 21.872 -53.425 21.689 1.00 74.13 912 PRO C N 1
ATOM 6149 C CA . PRO C 1 220 ? 21.462 -52.546 20.585 1.00 65.70 912 PRO C CA 1
ATOM 6150 C C . PRO C 1 220 ? 22.149 -52.936 19.273 1.00 74.55 912 PRO C C 1
ATOM 6151 O O . PRO C 1 220 ? 23.296 -53.378 19.295 1.00 85.83 912 PRO C O 1
ATOM 6155 N N . ILE C 1 221 ? 21.449 -52.765 18.155 1.00 60.98 913 ILE C N 1
ATOM 6156 C CA . ILE C 1 221 ? 21.879 -53.314 16.869 1.00 57.39 913 ILE C CA 1
ATOM 6157 C C . ILE C 1 221 ? 22.843 -52.407 16.077 1.00 55.92 913 ILE C C 1
ATOM 6158 O O . ILE C 1 221 ? 23.525 -52.864 15.170 1.00 61.87 913 ILE C O 1
ATOM 6163 N N . PHE C 1 222 ? 22.888 -51.123 16.411 1.00 56.00 914 PHE C N 1
ATOM 6164 C CA . PHE C 1 222 ? 23.809 -50.203 15.758 1.00 64.03 914 PHE C CA 1
ATOM 6165 C C . PHE C 1 222 ? 24.562 -49.371 16.791 1.00 56.74 914 PHE C C 1
ATOM 6166 O O . PHE C 1 222 ? 24.028 -48.367 17.257 1.00 53.88 914 PHE C O 1
ATOM 6174 N N . GLN C 1 223 ? 25.793 -49.762 17.134 1.00 56.17 915 GLN C N 1
ATOM 6175 C CA . GLN C 1 223 ? 26.560 -49.038 18.159 1.00 57.56 915 GLN C CA 1
ATOM 6176 C C . GLN C 1 223 ? 27.835 -48.382 17.623 1.00 68.86 915 GLN C C 1
ATOM 6177 O O . GLN C 1 223 ? 28.833 -49.063 17.387 1.00 82.58 915 GLN C O 1
ATOM 6183 N N . ALA C 1 224 ? 27.808 -47.061 17.462 1.00 64.08 916 ALA C N 1
ATOM 6184 C CA . ALA C 1 224 ? 28.991 -46.288 17.085 1.00 66.50 916 ALA C CA 1
ATOM 6185 C C . ALA C 1 224 ? 29.083 -45.031 17.937 1.00 76.21 916 ALA C C 1
ATOM 6186 O O . ALA C 1 224 ? 28.167 -44.739 18.706 1.00 91.23 916 ALA C O 1
ATOM 6188 N N . ASN C 1 225 ? 30.172 -44.278 17.807 1.00 81.36 917 ASN C N 1
ATOM 6189 C CA . ASN C 1 225 ? 30.373 -43.117 18.675 1.00 84.41 917 ASN C CA 1
ATOM 6190 C C . ASN C 1 225 ? 30.319 -41.766 17.963 1.00 77.98 917 ASN C C 1
ATOM 6191 O O . ASN C 1 225 ? 30.308 -40.717 18.612 1.00 69.40 917 ASN C O 1
ATOM 6196 N N . GLN C 1 226 ? 30.276 -41.793 16.635 1.00 76.22 918 GLN C N 1
ATOM 6197 C CA . GLN C 1 226 ? 30.141 -40.572 15.842 1.00 76.19 918 GLN C CA 1
ATOM 6198 C C . GLN C 1 226 ? 29.137 -40.784 14.711 1.00 71.01 918 GLN C C 1
ATOM 6199 O O . GLN C 1 226 ? 28.862 -41.920 14.336 1.00 76.84 918 GLN C O 1
ATOM 6201 N N . GLU C 1 227 ? 28.585 -39.697 14.177 1.00 68.57 919 GLU C N 1
ATOM 6202 C CA . GLU C 1 227 ? 27.555 -39.794 13.136 1.00 73.06 919 GLU C CA 1
ATOM 6203 C C . GLU C 1 227 ? 28.008 -40.511 11.862 1.00 82.38 919 GLU C C 1
ATOM 6204 O O . GLU C 1 227 ? 27.228 -41.256 11.265 1.00 81.06 919 GLU C O 1
ATOM 6210 N N . LEU C 1 228 ? 29.248 -40.285 11.432 1.00 82.91 920 LEU C N 1
ATOM 6211 C CA . LEU C 1 228 ? 29.724 -40.928 10.205 1.00 76.70 920 LEU C CA 1
ATOM 6212 C C . LEU C 1 228 ? 29.839 -42.431 10.431 1.00 66.96 920 LEU C C 1
ATOM 6213 O O . LEU C 1 228 ? 29.316 -43.232 9.647 1.00 59.95 920 LEU C O 1
ATOM 6218 N N . ALA C 1 229 ? 30.477 -42.805 11.535 1.00 62.98 921 ALA C N 1
ATOM 6219 C CA . ALA C 1 229 ? 30.663 -44.211 11.859 1.00 69.87 921 ALA C CA 1
ATOM 6220 C C . ALA C 1 229 ? 29.314 -44.889 12.051 1.00 66.71 921 ALA C C 1
ATOM 6221 O O . ALA C 1 229 ? 29.131 -46.038 11.665 1.00 62.11 921 ALA C O 1
ATOM 6223 N N . GLN C 1 230 ? 28.365 -44.159 12.631 1.00 65.08 922 GLN C N 1
ATOM 6224 C CA . GLN C 1 230 ? 27.023 -44.684 12.850 1.00 64.86 922 GLN C CA 1
ATOM 6225 C C . GLN C 1 230 ? 26.318 -44.950 11.523 1.00 64.98 922 GLN C C 1
ATOM 6226 O O . GLN C 1 230 ? 25.742 -46.017 11.313 1.00 54.40 922 GLN C O 1
ATOM 6232 N N . LEU C 1 231 ? 26.370 -43.965 10.634 1.00 68.14 923 LEU C N 1
ATOM 6233 C CA . LEU C 1 231 ? 25.840 -44.109 9.283 1.00 62.99 923 LEU C CA 1
ATOM 6234 C C . LEU C 1 231 ? 26.518 -45.268 8.566 1.00 61.71 923 LEU C C 1
ATOM 6235 O O . LEU C 1 231 ? 25.891 -46.005 7.792 1.00 60.68 923 LEU C O 1
ATOM 6240 N N . GLU C 1 232 ? 27.812 -45.411 8.823 1.00 60.66 924 GLU C N 1
ATOM 6241 C CA . GLU C 1 232 ? 28.586 -46.493 8.225 1.00 70.63 924 GLU C CA 1
ATOM 6242 C C . GLU C 1 232 ? 28.035 -47.853 8.687 1.00 67.84 924 GLU C C 1
ATOM 6243 O O . GLU C 1 232 ? 27.717 -48.702 7.860 1.00 63.04 924 GLU C O 1
ATOM 6249 N N . LEU C 1 233 ? 27.890 -48.039 10.003 1.00 59.94 925 LEU C N 1
ATOM 6250 C CA . LEU C 1 233 ? 27.305 -49.271 10.566 1.00 65.54 925 LEU C CA 1
ATOM 6251 C C . LEU C 1 233 ? 25.922 -49.610 10.005 1.00 66.22 925 LEU C C 1
ATOM 6252 O O . LEU C 1 233 ? 25.660 -50.755 9.628 1.00 62.22 925 LEU C O 1
ATOM 6257 N N . ILE C 1 234 ? 25.035 -48.620 9.993 1.00 63.76 926 ILE C N 1
ATOM 6258 C CA . ILE C 1 234 ? 23.724 -48.755 9.368 1.00 64.58 926 ILE C CA 1
ATOM 6259 C C . ILE C 1 234 ? 23.833 -49.261 7.926 1.00 66.05 926 ILE C C 1
ATOM 6260 O O . ILE C 1 234 ? 23.212 -50.267 7.575 1.00 61.37 926 ILE C O 1
ATOM 6265 N N . SER C 1 235 ? 24.650 -48.583 7.119 1.00 60.24 927 SER C N 1
ATOM 6266 C CA . SER C 1 235 ? 24.784 -48.894 5.688 1.00 65.00 927 SER C CA 1
ATOM 6267 C C . SER C 1 235 ? 25.282 -50.311 5.370 1.00 69.55 927 SER C C 1
ATOM 6268 O O . SER C 1 235 ? 24.809 -50.930 4.419 1.00 76.06 927 SER C O 1
ATOM 6271 N N . ARG C 1 236 ? 26.223 -50.835 6.153 1.00 70.10 928 ARG C N 1
ATOM 6272 C CA . ARG C 1 236 ? 26.779 -52.158 5.857 1.00 73.39 928 ARG C CA 1
ATOM 6273 C C . ARG C 1 236 ? 25.762 -53.261 6.147 1.00 73.41 928 ARG C C 1
ATOM 6274 O O . ARG C 1 236 ? 26.016 -54.433 5.890 1.00 76.21 928 ARG C O 1
ATOM 6282 N N . ILE C 1 237 ? 24.608 -52.884 6.682 1.00 70.74 929 ILE C N 1
ATOM 6283 C CA . ILE C 1 237 ? 23.577 -53.859 7.012 1.00 59.46 929 ILE C CA 1
ATOM 6284 C C . ILE C 1 237 ? 22.288 -53.578 6.259 1.00 58.38 929 ILE C C 1
ATOM 6285 O O . ILE C 1 237 ? 21.650 -54.498 5.751 1.00 64.91 929 ILE C O 1
ATOM 6290 N N . CYS C 1 238 ? 21.911 -52.305 6.175 1.00 57.09 930 CYS C N 1
ATOM 6291 C CA . CYS C 1 238 ? 20.657 -51.925 5.542 1.00 58.70 930 CYS C CA 1
ATOM 6292 C C . CYS C 1 238 ? 20.858 -51.522 4.080 1.00 68.53 930 CYS C C 1
ATOM 6293 O O . CYS C 1 238 ? 19.886 -51.319 3.353 1.00 78.27 930 CYS C O 1
ATOM 6296 N N . GLY C 1 239 ? 22.121 -51.431 3.661 1.00 66.58 931 GLY C N 1
ATOM 6297 C CA . GLY C 1 239 ? 22.475 -50.950 2.334 1.00 63.39 931 GLY C CA 1
ATOM 6298 C C . GLY C 1 239 ? 22.801 -49.468 2.365 1.00 61.50 931 GLY C C 1
ATOM 6299 O O . GLY C 1 239 ? 22.266 -48.723 3.179 1.00 61.26 931 GLY C O 1
ATOM 6300 N N . SER C 1 240 ? 23.680 -49.028 1.478 1.00 71.12 932 SER C N 1
ATOM 6301 C CA . SER C 1 240 ? 24.018 -47.610 1.403 1.00 64.99 932 SER C CA 1
ATOM 6302 C C . SER C 1 240 ? 22.837 -46.783 0.895 1.00 61.37 932 SER C C 1
ATOM 6303 O O . SER C 1 240 ? 22.099 -47.223 0.006 1.00 59.62 932 SER C O 1
ATOM 6306 N N . PRO C 1 241 ? 22.658 -45.574 1.454 1.00 55.04 933 PRO C N 1
ATOM 6307 C CA . PRO C 1 241 ? 21.654 -44.665 0.904 1.00 54.01 933 PRO C CA 1
ATOM 6308 C C . PRO C 1 241 ? 21.998 -44.333 -0.546 1.00 51.78 933 PRO C C 1
ATOM 6309 O O . PRO C 1 241 ? 23.153 -44.047 -0.849 1.00 51.69 933 PRO C O 1
ATOM 6313 N N . CYS C 1 242 ? 21.015 -44.430 -1.425 1.00 50.98 934 CYS C N 1
ATOM 6314 C CA . CYS C 1 242 ? 21.243 -44.166 -2.838 1.00 56.64 934 CYS C CA 1
ATOM 6315 C C . CYS C 1 242 ? 19.910 -43.935 -3.520 1.00 60.78 934 CYS C C 1
ATOM 6316 O O . CYS C 1 242 ? 18.881 -44.445 -3.057 1.00 48.39 934 CYS C O 1
ATOM 6319 N N . PRO C 1 243 ? 19.920 -43.197 -4.650 1.00 61.52 935 PRO C N 1
ATOM 6320 C CA . PRO C 1 243 ? 18.649 -42.825 -5.279 1.00 48.99 935 PRO C CA 1
ATOM 6321 C C . PRO C 1 243 ? 17.846 -44.046 -5.693 1.00 39.10 935 PRO C C 1
ATOM 6322 O O . PRO C 1 243 ? 16.625 -43.962 -5.767 1.00 47.17 935 PRO C O 1
ATOM 6326 N N . ALA C 1 244 ? 18.527 -45.165 -5.937 1.00 43.34 936 ALA C N 1
ATOM 6327 C CA . ALA C 1 244 ? 17.861 -46.378 -6.404 1.00 50.07 936 ALA C CA 1
ATOM 6328 C C . ALA C 1 244 ? 16.819 -46.887 -5.396 1.00 60.66 936 ALA C C 1
ATOM 6329 O O . ALA C 1 244 ? 15.759 -47.378 -5.795 1.00 64.85 936 ALA C O 1
ATOM 6331 N N . VAL C 1 245 ? 17.122 -46.767 -4.098 1.00 54.08 937 VAL C N 1
ATOM 6332 C CA . VAL C 1 245 ? 16.156 -47.113 -3.053 1.00 57.03 937 VAL C CA 1
ATOM 6333 C C . VAL C 1 245 ? 15.557 -45.881 -2.385 1.00 61.66 937 VAL C C 1
ATOM 6334 O O . VAL C 1 245 ? 14.617 -45.996 -1.592 1.00 60.49 937 VAL C O 1
ATOM 6338 N N . TRP C 1 246 ? 16.098 -44.704 -2.694 1.00 60.09 938 TRP C N 1
ATOM 6339 C CA . TRP C 1 246 ? 15.764 -43.504 -1.926 1.00 61.03 938 TRP C CA 1
ATOM 6340 C C . TRP C 1 246 ? 16.022 -42.248 -2.750 1.00 54.04 938 TRP C C 1
ATOM 6341 O O . TRP C 1 246 ? 17.022 -41.554 -2.547 1.00 53.19 938 TRP C O 1
ATOM 6352 N N . PRO C 1 247 ? 15.109 -41.950 -3.683 1.00 52.43 939 PRO C N 1
ATOM 6353 C CA . PRO C 1 247 ? 15.284 -40.871 -4.672 1.00 61.91 939 PRO C CA 1
ATOM 6354 C C . PRO C 1 247 ? 15.617 -39.501 -4.064 1.00 63.94 939 PRO C C 1
ATOM 6355 O O . PRO C 1 247 ? 16.559 -38.861 -4.545 1.00 57.31 939 PRO C O 1
ATOM 6359 N N . ASP C 1 248 ? 14.899 -39.091 -3.014 1.00 61.64 940 ASP C N 1
ATOM 6360 C CA . ASP C 1 248 ? 15.093 -37.774 -2.395 1.00 65.33 940 ASP C CA 1
ATOM 6361 C C . ASP C 1 248 ? 16.364 -37.648 -1.549 1.00 58.44 940 ASP C C 1
ATOM 6362 O O . ASP C 1 248 ? 16.646 -36.577 -1.010 1.00 53.08 940 ASP C O 1
ATOM 6367 N N . VAL C 1 249 ? 17.136 -38.723 -1.437 1.00 49.20 941 VAL C N 1
ATOM 6368 C CA . VAL C 1 249 ? 18.350 -38.686 -0.629 1.00 51.50 941 VAL C CA 1
ATOM 6369 C C . VAL C 1 249 ? 19.392 -37.689 -1.161 1.00 61.49 941 VAL C C 1
ATOM 6370 O O . VAL C 1 249 ? 20.180 -37.152 -0.379 1.00 59.05 941 VAL C O 1
ATOM 6374 N N . ILE C 1 250 ? 19.383 -37.413 -2.469 1.00 66.73 942 ILE C N 1
ATOM 6375 C CA . ILE C 1 250 ? 20.396 -36.533 -3.068 1.00 62.12 942 ILE C CA 1
ATOM 6376 C C . ILE C 1 250 ? 20.181 -35.085 -2.643 1.00 59.10 942 ILE C C 1
ATOM 6377 O O . ILE C 1 250 ? 21.076 -34.246 -2.785 1.00 54.79 942 ILE C O 1
ATOM 6382 N N . LYS C 1 251 ? 18.977 -34.805 -2.149 1.00 58.17 943 LYS C N 1
ATOM 6383 C CA . LYS C 1 251 ? 18.605 -33.492 -1.636 1.00 49.31 943 LYS C CA 1
ATOM 6384 C C . LYS C 1 251 ? 19.045 -33.245 -0.184 1.00 70.06 943 LYS C C 1
ATOM 6385 O O . LYS C 1 251 ? 18.743 -32.191 0.381 1.00 69.58 943 LYS C O 1
ATOM 6391 N N . LEU C 1 252 ? 19.758 -34.193 0.420 1.00 70.81 944 LEU C N 1
ATOM 6392 C CA . LEU C 1 252 ? 20.130 -34.046 1.827 1.00 72.66 944 LEU C CA 1
ATOM 6393 C C . LEU C 1 252 ? 21.494 -33.390 1.956 1.00 80.94 944 LEU C C 1
ATOM 6394 O O . LEU C 1 252 ? 22.449 -33.803 1.302 1.00 84.06 944 LEU C O 1
ATOM 6399 N N . PRO C 1 253 ? 21.581 -32.378 2.830 1.00 80.55 945 PRO C N 1
ATOM 6400 C CA . PRO C 1 253 ? 22.758 -31.548 3.100 1.00 78.87 945 PRO C CA 1
ATOM 6401 C C . PRO C 1 253 ? 24.067 -32.333 3.153 1.00 77.55 945 PRO C C 1
ATOM 6402 O O . PRO C 1 253 ? 25.085 -31.849 2.659 1.00 89.97 945 PRO C O 1
ATOM 6406 N N . TYR C 1 254 ? 24.044 -33.521 3.749 1.00 62.46 946 TYR C N 1
ATOM 6407 C CA . TYR C 1 254 ? 25.285 -34.250 4.009 1.00 62.43 946 TYR C CA 1
ATOM 6408 C C . TYR C 1 254 ? 25.428 -35.535 3.192 1.00 56.22 946 TYR C C 1
ATOM 6409 O O . TYR C 1 254 ? 26.272 -36.376 3.500 1.00 56.54 946 TYR C O 1
ATOM 6418 N N . PHE C 1 255 ? 24.602 -35.701 2.167 1.00 57.98 947 PHE C N 1
ATOM 6419 C CA . PHE C 1 255 ? 24.645 -36.924 1.375 1.00 65.12 947 PHE C CA 1
ATOM 6420 C C . PHE C 1 255 ? 26.019 -37.096 0.734 1.00 67.38 947 PHE C C 1
ATOM 6421 O O . PHE C 1 255 ? 26.609 -38.176 0.798 1.00 61.92 947 PHE C O 1
ATOM 6429 N N . ASN C 1 256 ? 26.535 -36.017 0.150 1.00 72.40 948 ASN C N 1
ATOM 6430 C CA . ASN C 1 256 ? 27.826 -36.055 -0.528 1.00 84.76 948 ASN C CA 1
ATOM 6431 C C . ASN C 1 256 ? 29.015 -36.163 0.429 1.00 92.30 948 ASN C C 1
ATOM 6432 O O . ASN C 1 256 ? 29.961 -36.910 0.171 1.00 101.48 948 ASN C O 1
ATOM 6437 N N . THR C 1 257 ? 28.960 -35.435 1.540 1.00 94.07 949 THR C N 1
ATOM 6438 C CA . THR C 1 257 ? 30.077 -35.395 2.486 1.00 91.08 949 THR C CA 1
ATOM 6439 C C . THR C 1 257 ? 30.199 -36.629 3.381 1.00 85.81 949 THR C C 1
ATOM 6440 O O . THR C 1 257 ? 31.281 -36.921 3.892 1.00 86.90 949 THR C O 1
ATOM 6444 N N . MET C 1 258 ? 29.099 -37.355 3.561 1.00 80.60 950 MET C N 1
ATOM 6445 C CA . MET C 1 258 ? 29.057 -38.472 4.507 1.00 74.82 950 MET C CA 1
ATOM 6446 C C . MET C 1 258 ? 28.910 -39.836 3.843 1.00 86.86 950 MET C C 1
ATOM 6447 O O . MET C 1 258 ? 28.518 -40.802 4.489 1.00 84.43 950 MET C O 1
ATOM 6452 N N . LYS C 1 259 ? 29.202 -39.908 2.549 1.00 107.59 951 LYS C N 1
ATOM 6453 C CA . LYS C 1 259 ? 29.193 -41.179 1.825 1.00 99.55 951 LYS C CA 1
ATOM 6454 C C . LYS C 1 259 ? 30.044 -42.243 2.531 1.00 96.70 951 LYS C C 1
ATOM 6455 O O . LYS C 1 259 ? 31.200 -41.993 2.879 1.00 102.61 951 LYS C O 1
ATOM 6461 N N . PRO C 1 260 ? 29.454 -43.429 2.767 1.00 79.03 952 PRO C N 1
ATOM 6462 C CA . PRO C 1 260 ? 30.091 -44.575 3.430 1.00 80.10 952 PRO C CA 1
ATOM 6463 C C . PRO C 1 260 ? 31.297 -45.113 2.666 1.00 82.51 952 PRO C C 1
ATOM 6464 O O . PRO C 1 260 ? 31.543 -44.696 1.533 1.00 82.95 952 PRO C O 1
ATOM 6468 N N . LYS C 1 261 ? 32.022 -46.041 3.287 1.00 83.95 953 LYS C N 1
ATOM 6469 C CA . LYS C 1 261 ? 33.194 -46.664 2.679 1.00 82.41 953 LYS C CA 1
ATOM 6470 C C . LYS C 1 261 ? 32.866 -47.300 1.324 1.00 95.72 953 LYS C C 1
ATOM 6471 O O . LYS C 1 261 ? 33.514 -47.016 0.309 1.00 100.08 953 LYS C O 1
ATOM 6473 N N . LYS C 1 262 ? 31.844 -48.150 1.312 1.00 97.50 954 LYS C N 1
ATOM 6474 C CA . LYS C 1 262 ? 31.416 -48.802 0.081 1.00 93.75 954 LYS C CA 1
ATOM 6475 C C . LYS C 1 262 ? 29.969 -48.392 -0.191 1.00 97.51 954 LYS C C 1
ATOM 6476 O O . LYS C 1 262 ? 29.333 -47.795 0.674 1.00 100.63 954 LYS C O 1
ATOM 6482 N N . GLN C 1 263 ? 29.442 -48.693 -1.374 1.00 92.28 955 GLN C N 1
ATOM 6483 C CA . GLN C 1 263 ? 28.003 -48.651 -1.593 1.00 91.82 955 GLN C CA 1
ATOM 6484 C C . GLN C 1 263 ? 27.397 -50.031 -1.299 1.00 89.21 955 GLN C C 1
ATOM 6485 O O . GLN C 1 263 ? 27.154 -50.810 -2.222 1.00 92.52 955 GLN C O 1
ATOM 6491 N N . TYR C 1 264 ? 27.157 -50.321 -0.020 1.00 74.87 956 TYR C N 1
ATOM 6492 C CA . TYR C 1 264 ? 26.734 -51.652 0.435 1.00 68.14 956 TYR C CA 1
ATOM 6493 C C . TYR C 1 264 ? 25.352 -52.084 -0.043 1.00 66.21 956 TYR C C 1
ATOM 6494 O O . TYR C 1 264 ? 24.461 -51.257 -0.219 1.00 63.43 956 TYR C O 1
ATOM 6503 N N . ARG C 1 265 ? 25.200 -53.386 -0.282 1.00 70.93 957 ARG C N 1
ATOM 6504 C CA . ARG C 1 265 ? 23.891 -53.998 -0.518 1.00 71.58 957 ARG C CA 1
ATOM 6505 C C . ARG C 1 265 ? 23.222 -54.429 0.795 1.00 60.84 957 ARG C C 1
ATOM 6506 O O . ARG C 1 265 ? 23.899 -54.856 1.735 1.00 57.50 957 ARG C O 1
ATOM 6508 N N . ARG C 1 266 ? 21.898 -54.314 0.843 1.00 59.61 958 ARG C N 1
ATOM 6509 C CA . ARG C 1 266 ? 21.117 -54.701 2.019 1.00 67.06 958 ARG C CA 1
ATOM 6510 C C . ARG C 1 266 ? 21.347 -56.177 2.322 1.00 70.40 958 ARG C C 1
ATOM 6511 O O . ARG C 1 266 ? 21.306 -57.002 1.405 1.00 75.88 958 ARG C O 1
ATOM 6519 N N . LYS C 1 267 ? 21.600 -56.501 3.595 1.00 52.25 959 LYS C N 1
ATOM 6520 C CA . LYS C 1 267 ? 21.846 -57.879 4.006 1.00 65.08 959 LYS C CA 1
ATOM 6521 C C . LYS C 1 267 ? 21.158 -58.133 5.347 1.00 66.26 959 LYS C C 1
ATOM 6522 O O . LYS C 1 267 ? 21.523 -59.033 6.103 1.00 59.05 959 LYS C O 1
ATOM 6524 N N . LEU C 1 268 ? 20.119 -57.344 5.589 1.00 70.73 960 LEU C N 1
ATOM 6525 C CA . LEU C 1 268 ? 19.355 -57.348 6.825 1.00 61.86 960 LEU C CA 1
ATOM 6526 C C . LEU C 1 268 ? 18.731 -58.716 7.107 1.00 70.16 960 LEU C C 1
ATOM 6527 O O . LEU C 1 268 ? 18.721 -59.180 8.258 1.00 63.20 960 LEU C O 1
ATOM 6532 N N . ARG C 1 269 ? 18.203 -59.359 6.064 1.00 73.92 961 ARG C N 1
ATOM 6533 C CA . ARG C 1 269 ? 17.490 -60.625 6.248 1.00 74.05 961 ARG C CA 1
ATOM 6534 C C . ARG C 1 269 ? 18.419 -61.815 6.429 1.00 79.87 961 ARG C C 1
ATOM 6535 O O . ARG C 1 269 ? 17.989 -62.896 6.841 1.00 80.40 961 ARG C O 1
ATOM 6543 N N . GLU C 1 270 ? 19.695 -61.619 6.128 1.00 77.53 962 GLU C N 1
ATOM 6544 C CA . GLU C 1 270 ? 20.655 -62.696 6.286 1.00 86.04 962 GLU C CA 1
ATOM 6545 C C . GLU C 1 270 ? 21.321 -62.545 7.648 1.00 81.72 962 GLU C C 1
ATOM 6546 O O . GLU C 1 270 ? 21.490 -63.526 8.376 1.00 96.03 962 GLU C O 1
ATOM 6552 N N . GLU C 1 271 ? 21.666 -61.315 8.014 1.00 75.70 963 GLU C N 1
ATOM 6553 C CA . GLU C 1 271 ? 22.342 -61.085 9.285 1.00 84.64 963 GLU C CA 1
ATOM 6554 C C . GLU C 1 271 ? 21.405 -61.258 10.486 1.00 79.15 963 GLU C C 1
ATOM 6555 O O . GLU C 1 271 ? 21.851 -61.523 11.597 1.00 70.77 963 GLU C O 1
ATOM 6561 N N . PHE C 1 272 ? 20.104 -61.208 10.246 1.00 77.55 964 PHE C N 1
ATOM 6562 C CA . PHE C 1 272 ? 19.151 -61.449 11.319 1.00 70.99 964 PHE C CA 1
ATOM 6563 C C . PHE C 1 272 ? 18.270 -62.636 10.976 1.00 80.26 964 PHE C C 1
ATOM 6564 O O . PHE C 1 272 ? 17.046 -62.578 11.095 1.00 86.50 964 PHE C O 1
ATOM 6572 N N . VAL C 1 273 ? 18.919 -63.714 10.544 1.00 84.56 965 VAL C N 1
ATOM 6573 C CA . VAL C 1 273 ? 18.229 -64.922 10.124 1.00 81.85 965 VAL C CA 1
ATOM 6574 C C . VAL C 1 273 ? 17.654 -65.679 11.325 1.00 79.57 965 VAL C C 1
ATOM 6575 O O . VAL C 1 273 ? 16.746 -66.495 11.170 1.00 85.54 965 VAL C O 1
ATOM 6579 N N . PHE C 1 274 ? 18.152 -65.386 12.526 1.00 71.21 966 PHE C N 1
ATOM 6580 C CA . PHE C 1 274 ? 17.611 -66.010 13.737 1.00 65.67 966 PHE C CA 1
ATOM 6581 C C . PHE C 1 274 ? 16.222 -65.450 14.015 1.00 74.90 966 PHE C C 1
ATOM 6582 O O . PHE C 1 274 ? 15.371 -66.123 14.584 1.00 77.01 966 PHE C O 1
ATOM 6590 N N . ILE C 1 275 ? 15.986 -64.217 13.580 1.00 74.59 967 ILE C N 1
ATOM 6591 C CA . ILE C 1 275 ? 14.680 -63.601 13.768 1.00 73.63 967 ILE C CA 1
ATOM 6592 C C . ILE C 1 275 ? 13.635 -64.312 12.908 1.00 73.83 967 ILE C C 1
ATOM 6593 O O . ILE C 1 275 ? 13.843 -64.507 11.704 1.00 63.91 967 ILE C O 1
ATOM 6598 N N . PRO C 1 276 ? 12.509 -64.710 13.534 1.00 73.06 968 PRO C N 1
ATOM 6599 C CA . PRO C 1 276 ? 11.357 -65.348 12.877 1.00 71.47 968 PRO C CA 1
ATOM 6600 C C . PRO C 1 276 ? 10.855 -64.557 11.659 1.00 74.94 968 PRO C C 1
ATOM 6601 O O . PRO C 1 276 ? 11.077 -63.348 11.588 1.00 81.08 968 PRO C O 1
ATOM 6605 N N . ALA C 1 277 ? 10.166 -65.233 10.740 1.00 73.11 969 ALA C N 1
ATOM 6606 C CA . ALA C 1 277 ? 9.783 -64.644 9.451 1.00 69.83 969 ALA C CA 1
ATOM 6607 C C . ALA C 1 277 ? 8.873 -63.412 9.557 1.00 65.76 969 ALA C C 1
ATOM 6608 O O . ALA C 1 277 ? 9.215 -62.348 9.027 1.00 76.69 969 ALA C O 1
ATOM 6610 N N . ALA C 1 278 ? 7.725 -63.542 10.222 1.00 65.38 970 ALA C N 1
ATOM 6611 C CA . ALA C 1 278 ? 6.797 -62.410 10.323 1.00 68.37 970 ALA C CA 1
ATOM 6612 C C . ALA C 1 278 ? 7.470 -61.210 10.990 1.00 67.46 970 ALA C C 1
ATOM 6613 O O . ALA C 1 278 ? 7.371 -60.070 10.503 1.00 68.73 970 ALA C O 1
ATOM 6615 N N . ALA C 1 279 ? 8.184 -61.491 12.077 1.00 65.23 971 ALA C N 1
ATOM 6616 C CA . ALA C 1 279 ? 8.931 -60.481 12.820 1.00 62.93 971 ALA C CA 1
ATOM 6617 C C . ALA C 1 279 ? 9.975 -59.833 11.927 1.00 53.59 971 ALA C C 1
ATOM 6618 O O . ALA C 1 279 ? 10.147 -58.609 11.926 1.00 52.40 971 ALA C O 1
ATOM 6620 N N . LEU C 1 280 ? 10.689 -60.669 11.187 1.00 61.90 972 LEU C N 1
ATOM 6621 C CA . LEU C 1 280 ? 11.708 -60.168 10.288 1.00 58.17 972 LEU C CA 1
ATOM 6622 C C . LEU C 1 280 ? 11.061 -59.257 9.238 1.00 63.02 972 LEU C C 1
ATOM 6623 O O . LEU C 1 280 ? 11.617 -58.213 8.903 1.00 57.32 972 LEU C O 1
ATOM 6628 N N . ASP C 1 281 ? 9.877 -59.630 8.757 1.00 63.98 973 ASP C N 1
ATOM 6629 C CA . ASP C 1 281 ? 9.161 -58.811 7.773 1.00 62.86 973 ASP C CA 1
ATOM 6630 C C . ASP C 1 281 ? 8.871 -57.403 8.302 1.00 60.28 973 ASP C C 1
ATOM 6631 O O . ASP C 1 281 ? 9.004 -56.414 7.578 1.00 53.00 973 ASP C O 1
ATOM 6636 N N . LEU C 1 282 ? 8.440 -57.320 9.552 1.00 55.86 974 LEU C N 1
ATOM 6637 C CA . LEU C 1 282 ? 8.173 -56.030 10.186 1.00 55.35 974 LEU C CA 1
ATOM 6638 C C . LEU C 1 282 ? 9.464 -55.219 10.367 1.00 49.75 974 LEU C C 1
ATOM 6639 O O . LEU C 1 282 ? 9.540 -54.033 10.017 1.00 52.95 974 LEU C O 1
ATOM 6644 N N . PHE C 1 283 ? 10.473 -55.898 10.900 1.00 51.60 975 PHE C N 1
ATOM 6645 C CA . PHE C 1 283 ? 11.805 -55.365 11.131 1.00 48.07 975 PHE C CA 1
ATOM 6646 C C . PHE C 1 283 ? 12.302 -54.704 9.851 1.00 55.33 975 PHE C C 1
ATOM 6647 O O . PHE C 1 283 ? 12.686 -53.534 9.832 1.00 53.66 975 PHE C O 1
ATOM 6655 N N . ASP C 1 284 ? 12.266 -55.486 8.780 1.00 57.28 976 ASP C N 1
ATOM 6656 C CA . ASP C 1 284 ? 12.602 -55.017 7.454 1.00 53.53 976 ASP C CA 1
ATOM 6657 C C . ASP C 1 284 ? 11.835 -53.737 7.141 1.00 49.97 976 ASP C C 1
ATOM 6658 O O . ASP C 1 284 ? 12.431 -52.711 6.866 1.00 48.32 976 ASP C O 1
ATOM 6663 N N . TYR C 1 285 ? 10.518 -53.766 7.308 1.00 50.93 977 TYR C N 1
ATOM 6664 C CA . TYR C 1 285 ? 9.680 -52.659 6.850 1.00 47.09 977 TYR C CA 1
ATOM 6665 C C . TYR C 1 285 ? 9.979 -51.421 7.726 1.00 54.75 977 TYR C C 1
ATOM 6666 O O . TYR C 1 285 ? 10.043 -50.289 7.230 1.00 55.20 977 TYR C O 1
ATOM 6675 N N . MET C 1 286 ? 10.223 -51.631 9.020 1.00 51.49 978 MET C N 1
ATOM 6676 C CA . MET C 1 286 ? 10.508 -50.506 9.908 1.00 41.74 978 MET C CA 1
ATOM 6677 C C . MET C 1 286 ? 11.871 -49.871 9.673 1.00 41.28 978 MET C C 1
ATOM 6678 O O . MET C 1 286 ? 12.082 -48.715 10.022 1.00 43.82 978 MET C O 1
ATOM 6683 N N . LEU C 1 287 ? 12.817 -50.636 9.141 1.00 35.49 979 LEU C N 1
ATOM 6684 C CA . LEU C 1 287 ? 14.137 -50.086 8.898 1.00 36.40 979 LEU C CA 1
ATOM 6685 C C . LEU C 1 287 ? 14.359 -49.768 7.395 1.00 50.62 979 LEU C C 1
ATOM 6686 O O . LEU C 1 287 ? 15.476 -49.899 6.898 1.00 44.54 979 LEU C O 1
ATOM 6691 N N . ALA C 1 288 ? 13.309 -49.367 6.686 1.00 45.02 980 ALA C N 1
ATOM 6692 C CA . ALA C 1 288 ? 13.513 -48.837 5.314 1.00 50.36 980 ALA C CA 1
ATOM 6693 C C . ALA C 1 288 ? 14.319 -47.545 5.394 1.00 52.20 980 ALA C C 1
ATOM 6694 O O . ALA C 1 288 ? 13.995 -46.659 6.192 1.00 56.28 980 ALA C O 1
ATOM 6696 N N . LEU C 1 289 ? 15.378 -47.434 4.597 1.00 45.47 981 LEU C N 1
ATOM 6697 C CA . LEU C 1 289 ? 16.185 -46.212 4.590 1.00 43.80 981 LEU C CA 1
ATOM 6698 C C . LEU C 1 289 ? 15.371 -44.977 4.225 1.00 46.37 981 LEU C C 1
ATOM 6699 O O . LEU C 1 289 ? 15.522 -43.916 4.834 1.00 49.38 981 LEU C O 1
ATOM 6704 N N . ASP C 1 290 ? 14.535 -45.112 3.199 1.00 49.33 982 ASP C N 1
ATOM 6705 C CA . ASP C 1 290 ? 13.696 -44.023 2.736 1.00 47.25 982 ASP C CA 1
ATOM 6706 C C . ASP C 1 290 ? 12.496 -43.889 3.653 1.00 46.53 982 ASP C C 1
ATOM 6707 O O . ASP C 1 290 ? 11.645 -44.774 3.681 1.00 57.42 982 ASP C O 1
ATOM 6712 N N . PRO C 1 291 ? 12.403 -42.758 4.375 1.00 45.13 983 PRO C N 1
ATOM 6713 C CA . PRO C 1 291 ? 11.326 -42.529 5.341 1.00 48.30 983 PRO C CA 1
ATOM 6714 C C . PRO C 1 291 ? 9.945 -42.697 4.739 1.00 54.19 983 PRO C C 1
ATOM 6715 O O . PRO C 1 291 ? 9.022 -43.049 5.477 1.00 48.21 983 PRO C O 1
ATOM 6719 N N . SER C 1 292 ? 9.807 -42.451 3.432 1.00 49.89 984 SER C N 1
ATOM 6720 C CA . SER C 1 292 ? 8.527 -42.594 2.741 1.00 46.99 984 SER C CA 1
ATOM 6721 C C . SER C 1 292 ? 8.199 -44.050 2.448 1.00 42.38 984 SER C C 1
ATOM 6722 O O . SER C 1 292 ? 7.060 -44.379 2.133 1.00 51.51 984 SER C O 1
ATOM 6725 N N . LYS C 1 293 ? 9.203 -44.915 2.501 1.00 44.54 985 LYS C N 1
ATOM 6726 C CA . LYS C 1 293 ? 8.966 -46.349 2.329 1.00 49.52 985 LYS C CA 1
ATOM 6727 C C . LYS C 1 293 ? 8.845 -47.049 3.697 1.00 53.95 985 LYS C C 1
ATOM 6728 O O . LYS C 1 293 ? 8.537 -48.226 3.782 1.00 52.57 985 LYS C O 1
ATOM 6734 N N . ARG C 1 294 ? 9.154 -46.322 4.760 1.00 52.16 986 ARG C N 1
ATOM 6735 C CA . ARG C 1 294 ? 9.096 -46.869 6.119 1.00 44.09 986 ARG C CA 1
ATOM 6736 C C . ARG C 1 294 ? 7.636 -46.930 6.593 1.00 47.99 986 ARG C C 1
ATOM 6737 O O . ARG C 1 294 ? 6.876 -45.990 6.360 1.00 49.45 986 ARG C O 1
ATOM 6745 N N . CYS C 1 295 ? 7.229 -48.019 7.252 1.00 47.10 987 CYS C N 1
ATOM 6746 C CA . CYS C 1 295 ? 5.833 -48.117 7.699 1.00 41.45 987 CYS C CA 1
ATOM 6747 C C . CYS C 1 295 ? 5.470 -47.014 8.675 1.00 46.08 987 CYS C C 1
ATOM 6748 O O . CYS C 1 295 ? 6.343 -46.439 9.342 1.00 48.98 987 CYS C O 1
ATOM 6751 N N . THR C 1 296 ? 4.182 -46.678 8.692 1.00 48.36 988 THR C N 1
ATOM 6752 C CA . THR C 1 296 ? 3.604 -45.841 9.734 1.00 53.59 988 THR C CA 1
ATOM 6753 C C . THR C 1 296 ? 3.347 -46.737 10.952 1.00 54.05 988 THR C C 1
ATOM 6754 O O . THR C 1 296 ? 3.399 -47.964 10.831 1.00 47.23 988 THR C O 1
ATOM 6758 N N . ALA C 1 297 ? 3.068 -46.150 12.111 1.00 52.27 989 ALA C N 1
ATOM 6759 C CA . ALA C 1 297 ? 2.699 -46.968 13.272 1.00 52.14 989 ALA C CA 1
ATOM 6760 C C . ALA C 1 297 ? 1.448 -47.786 12.948 1.00 61.13 989 ALA C C 1
ATOM 6761 O O . ALA C 1 297 ? 1.388 -48.986 13.224 1.00 58.15 989 ALA C O 1
ATOM 6763 N N . GLU C 1 298 ? 0.482 -47.140 12.293 1.00 70.86 990 GLU C N 1
ATOM 6764 C CA . GLU C 1 298 ? -0.769 -47.788 11.891 1.00 70.54 990 GLU C CA 1
ATOM 6765 C C . GLU C 1 298 ? -0.511 -48.973 10.958 1.00 66.63 990 GLU C C 1
ATOM 6766 O O . GLU C 1 298 ? -1.197 -49.993 11.030 1.00 68.21 990 GLU C O 1
ATOM 6772 N N . GLN C 1 299 ? 0.480 -48.835 10.085 1.00 58.51 991 GLN C N 1
ATOM 6773 C CA . GLN C 1 299 ? 0.825 -49.912 9.156 1.00 65.21 991 GLN C CA 1
ATOM 6774 C C . GLN C 1 299 ? 1.561 -51.046 9.873 1.00 68.56 991 GLN C C 1
ATOM 6775 O O . GLN C 1 299 ? 1.414 -52.215 9.516 1.00 63.14 991 GLN C O 1
ATOM 6781 N N . ALA C 1 300 ? 2.378 -50.689 10.860 1.00 67.05 992 ALA C N 1
ATOM 6782 C CA . ALA C 1 300 ? 3.082 -51.682 11.671 1.00 62.03 992 ALA C CA 1
ATOM 6783 C C . ALA C 1 300 ? 2.098 -52.601 12.364 1.00 64.15 992 ALA C C 1
ATOM 6784 O O . ALA C 1 300 ? 2.305 -53.812 12.421 1.00 64.90 992 ALA C O 1
ATOM 6786 N N . LEU C 1 301 ? 0.990 -52.014 12.814 1.00 59.21 993 LEU C N 1
ATOM 6787 C CA . LEU C 1 301 ? 0.018 -52.709 13.619 1.00 64.44 993 LEU C CA 1
ATOM 6788 C C . LEU C 1 301 ? -0.867 -53.615 12.779 1.00 67.53 993 LEU C C 1
ATOM 6789 O O . LEU C 1 301 ? -1.499 -54.532 13.302 1.00 67.33 993 LEU C O 1
ATOM 6794 N N . GLN C 1 302 ? -0.880 -53.377 11.472 1.00 62.64 994 GLN C N 1
ATOM 6795 C CA . GLN C 1 302 ? -1.668 -54.183 10.540 1.00 67.42 994 GLN C CA 1
ATOM 6796 C C . GLN C 1 302 ? -0.877 -55.334 9.931 1.00 65.19 994 GLN C C 1
ATOM 6797 O O . GLN C 1 302 ? -1.441 -56.169 9.222 1.00 68.43 994 GLN C O 1
ATOM 6799 N N . CYS C 1 303 ? 0.431 -55.348 10.172 1.00 57.88 995 CYS C N 1
ATOM 6800 C CA . CYS C 1 303 ? 1.296 -56.422 9.685 1.00 66.94 995 CYS C CA 1
ATOM 6801 C C . CYS C 1 303 ? 0.957 -57.771 10.323 1.00 67.12 995 CYS C C 1
ATOM 6802 O O . CYS C 1 303 ? 0.292 -57.826 11.364 1.00 65.46 995 CYS C O 1
ATOM 6805 N N . GLU C 1 304 ? 1.420 -58.850 9.692 1.00 58.07 996 GLU C N 1
ATOM 6806 C CA . GLU C 1 304 ? 1.134 -60.215 10.145 1.00 69.68 996 GLU C CA 1
ATOM 6807 C C . GLU C 1 304 ? 1.594 -60.472 11.587 1.00 75.27 996 GLU C C 1
ATOM 6808 O O . GLU C 1 304 ? 0.922 -61.154 12.362 1.00 65.46 996 GLU C O 1
ATOM 6810 N N . PHE C 1 305 ? 2.759 -59.937 11.930 1.00 76.08 997 PHE C N 1
ATOM 6811 C CA . PHE C 1 305 ? 3.362 -60.187 13.228 1.00 63.46 997 PHE C CA 1
ATOM 6812 C C . PHE C 1 305 ? 2.523 -59.640 14.376 1.00 70.48 997 PHE C C 1
ATOM 6813 O O . PHE C 1 305 ? 2.593 -60.153 15.499 1.00 77.34 997 PHE C O 1
ATOM 6821 N N . LEU C 1 306 ? 1.702 -58.630 14.098 1.00 71.43 998 LEU C N 1
ATOM 6822 C CA . LEU C 1 306 ? 0.971 -57.955 15.170 1.00 83.37 998 LEU C CA 1
ATOM 6823 C C . LEU C 1 306 ? -0.538 -57.854 14.959 1.00 86.36 998 LEU C C 1
ATOM 6824 O O . LEU C 1 306 ? -1.261 -57.498 15.893 1.00 77.31 998 LEU C O 1
ATOM 6829 N N . ARG C 1 307 ? -0.998 -58.151 13.743 1.00 90.32 999 ARG C N 1
ATOM 6830 C CA . ARG C 1 307 ? -2.396 -57.940 13.352 1.00 92.38 999 ARG C CA 1
ATOM 6831 C C . ARG C 1 307 ? -3.374 -58.533 14.360 1.00 84.35 999 ARG C C 1
ATOM 6832 O O . ARG C 1 307 ? -4.330 -57.873 14.778 1.00 80.95 999 ARG C O 1
ATOM 6840 N N . ASP C 1 308 ? -3.108 -59.768 14.773 1.00 85.22 1000 ASP C N 1
ATOM 6841 C CA . ASP C 1 308 ? -4.042 -60.510 15.621 1.00 88.81 1000 ASP C CA 1
ATOM 6842 C C . ASP C 1 308 ? -3.689 -60.450 17.105 1.00 82.41 1000 ASP C C 1
ATOM 6843 O O . ASP C 1 308 ? -4.435 -60.965 17.942 1.00 84.85 1000 ASP C O 1
ATOM 6848 N N . VAL C 1 309 ? -2.561 -59.825 17.428 1.00 71.81 1001 VAL C N 1
ATOM 6849 C CA . VAL C 1 309 ? -2.045 -59.853 18.794 1.00 75.57 1001 VAL C CA 1
ATOM 6850 C C . VAL C 1 309 ? -2.907 -59.055 19.781 1.00 74.86 1001 VAL C C 1
ATOM 6851 O O . VAL C 1 309 ? -3.115 -57.852 19.612 1.00 73.80 1001 VAL C O 1
ATOM 6855 N N . GLU C 1 310 ? -3.385 -59.738 20.819 1.00 75.16 1002 GLU C N 1
ATOM 6856 C CA . GLU C 1 310 ? -4.205 -59.126 21.860 1.00 78.63 1002 GLU C CA 1
ATOM 6857 C C . GLU C 1 310 ? -3.527 -59.263 23.227 1.00 82.69 1002 GLU C C 1
ATOM 6858 O O . GLU C 1 310 ? -3.690 -60.279 23.899 1.00 78.24 1002 GLU C O 1
ATOM 6864 N N . PRO C 1 311 ? -2.749 -58.241 23.627 1.00 84.29 1003 PRO C N 1
ATOM 6865 C CA . PRO C 1 311 ? -1.892 -58.241 24.823 1.00 81.23 1003 PRO C CA 1
ATOM 6866 C C . PRO C 1 311 ? -2.576 -58.556 26.157 1.00 82.59 1003 PRO C C 1
ATOM 6867 O O . PRO C 1 311 ? -1.905 -59.106 27.027 1.00 77.86 1003 PRO C O 1
ATOM 6871 N N . SER C 1 312 ? -3.852 -58.214 26.323 1.00 85.84 1004 SER C N 1
ATOM 6872 C CA . SER C 1 312 ? -4.532 -58.415 27.603 1.00 82.94 1004 SER C CA 1
ATOM 6873 C C . SER C 1 312 ? -4.808 -59.893 27.842 1.00 88.62 1004 SER C C 1
ATOM 6874 O O . SER C 1 312 ? -4.940 -60.337 28.986 1.00 94.19 1004 SER C O 1
ATOM 6877 N N . LYS C 1 313 ? -4.905 -60.650 26.754 1.00 84.16 1005 LYS C N 1
ATOM 6878 C CA . LYS C 1 313 ? -5.217 -62.068 26.844 1.00 78.06 1005 LYS C CA 1
ATOM 6879 C C . LYS C 1 313 ? -3.950 -62.915 26.821 1.00 86.63 1005 LYS C C 1
ATOM 6880 O O . LYS C 1 313 ? -4.015 -64.141 26.730 1.00 91.16 1005 LYS C O 1
ATOM 6882 N N . MET C 1 314 ? -2.799 -62.259 26.935 1.00 86.96 1006 MET C N 1
ATOM 6883 C CA . MET C 1 314 ? -1.520 -62.960 26.944 1.00 91.89 1006 MET C CA 1
ATOM 6884 C C . MET C 1 314 ? -0.877 -62.838 28.322 1.00 103.52 1006 MET C C 1
ATOM 6885 O O . MET C 1 314 ? -0.954 -61.784 28.957 1.00 106.40 1006 MET C O 1
ATOM 6890 N N . PRO C 1 315 ? -0.239 -63.921 28.792 1.00 107.07 1007 PRO C N 1
ATOM 6891 C CA . PRO C 1 315 ? 0.388 -63.928 30.115 1.00 102.09 1007 PRO C CA 1
ATOM 6892 C C . PRO C 1 315 ? 1.647 -63.072 30.145 1.00 95.92 1007 PRO C C 1
ATOM 6893 O O . PRO C 1 315 ? 2.388 -63.041 29.167 1.00 92.05 1007 PRO C O 1
ATOM 6897 N N . PRO C 1 316 ? 1.885 -62.374 31.262 1.00 99.25 1008 PRO C N 1
ATOM 6898 C CA . PRO C 1 316 ? 3.089 -61.551 31.386 1.00 95.90 1008 PRO C CA 1
ATOM 6899 C C . PRO C 1 316 ? 4.332 -62.428 31.379 1.00 98.91 1008 PRO C C 1
ATOM 6900 O O . PRO C 1 316 ? 4.231 -63.605 31.721 1.00 108.33 1008 PRO C O 1
ATOM 6904 N N . PRO C 1 317 ? 5.489 -61.870 30.993 1.00 88.67 1009 PRO C N 1
ATOM 6905 C CA . PRO C 1 317 ? 6.732 -62.647 31.074 1.00 89.63 1009 PRO C CA 1
ATOM 6906 C C . PRO C 1 317 ? 7.072 -62.884 32.539 1.00 96.39 1009 PRO C C 1
ATOM 6907 O O . PRO C 1 317 ? 6.463 -62.251 33.401 1.00 96.69 1009 PRO C O 1
ATOM 6911 N N . ASP C 1 318 ? 7.995 -63.788 32.841 1.00 101.38 1010 ASP C N 1
ATOM 6912 C CA . ASP C 1 318 ? 8.299 -64.021 34.242 1.00 106.94 1010 ASP C CA 1
ATOM 6913 C C . ASP C 1 318 ? 9.251 -62.932 34.719 1.00 100.38 1010 ASP C C 1
ATOM 6914 O O . ASP C 1 318 ? 10.470 -63.060 34.615 1.00 109.06 1010 ASP C O 1
ATOM 6919 N N . LEU C 1 319 ? 8.668 -61.855 35.239 1.00 87.41 1011 LEU C N 1
ATOM 6920 C CA . LEU C 1 319 ? 9.431 -60.700 35.700 1.00 76.37 1011 LEU C CA 1
ATOM 6921 C C . LEU C 1 319 ? 9.876 -60.881 37.146 1.00 77.57 1011 LEU C C 1
ATOM 6922 O O . LEU C 1 319 ? 9.151 -61.466 37.940 1.00 78.45 1011 LEU C O 1
ATOM 6927 N N . PRO C 1 320 ? 11.085 -60.398 37.480 1.00 78.09 1012 PRO C N 1
ATOM 6928 C CA . PRO C 1 320 ? 11.575 -60.405 38.865 1.00 77.27 1012 PRO C CA 1
ATOM 6929 C C . PRO C 1 320 ? 10.712 -59.525 39.743 1.00 69.37 1012 PRO C C 1
ATOM 6930 O O . PRO C 1 320 ? 10.744 -58.305 39.572 1.00 62.65 1012 PRO C O 1
ATOM 6934 N N . LEU C 1 321 ? 9.976 -60.116 40.681 1.00 74.64 1013 LEU C N 1
ATOM 6935 C CA . LEU C 1 321 ? 9.135 -59.326 41.577 1.00 71.33 1013 LEU C CA 1
ATOM 6936 C C . LEU C 1 321 ? 9.956 -58.746 42.723 1.00 66.05 1013 LEU C C 1
ATOM 6937 O O . LEU C 1 321 ? 9.479 -57.907 43.477 1.00 70.54 1013 LEU C O 1
ATOM 6942 N N . TRP C 1 322 ? 11.205 -59.174 42.840 1.00 71.54 1014 TRP C N 1
ATOM 6943 C CA . TRP C 1 322 ? 12.015 -58.800 43.995 1.00 75.12 1014 TRP C CA 1
ATOM 6944 C C . TRP C 1 322 ? 13.039 -57.744 43.626 1.00 70.69 1014 TRP C C 1
ATOM 6945 O O . TRP C 1 322 ? 13.780 -57.241 44.467 1.00 60.68 1014 TRP C O 1
ATOM 6956 N N . GLN C 1 323 ? 13.076 -57.402 42.347 1.00 63.72 1015 GLN C N 1
ATOM 6957 C CA . GLN C 1 323 ? 14.074 -56.471 41.877 1.00 60.71 1015 GLN C CA 1
ATOM 6958 C C . GLN C 1 323 ? 13.489 -55.580 40.795 1.00 61.50 1015 GLN C C 1
ATOM 6959 O O . GLN C 1 323 ? 13.095 -56.072 39.747 1.00 61.36 1015 GLN C O 1
ATOM 6965 N N . ASP C 1 324 ? 13.400 -54.280 41.068 1.00 61.06 1016 ASP C N 1
ATOM 6966 C CA . ASP C 1 324 ? 12.899 -53.337 40.079 1.00 60.76 1016 ASP C CA 1
ATOM 6967 C C . ASP C 1 324 ? 14.029 -53.056 39.074 1.00 61.58 1016 ASP C C 1
ATOM 6968 O O . ASP C 1 324 ? 15.017 -52.379 39.388 1.00 54.04 1016 ASP C O 1
ATOM 6973 N N . CYS C 1 325 ? 13.895 -53.608 37.873 1.00 55.56 1017 CYS C N 1
ATOM 6974 C CA . CYS C 1 325 ? 14.969 -53.518 36.889 1.00 52.37 1017 CYS C CA 1
ATOM 6975 C C . CYS C 1 325 ? 14.943 -52.235 36.085 1.00 54.90 1017 CYS C C 1
ATOM 6976 O O . CYS C 1 325 ? 14.392 -52.188 34.979 1.00 58.25 1017 CYS C O 1
ATOM 6979 N N . HIS C 1 326 ? 15.583 -51.214 36.653 1.00 53.39 1018 HIS C N 1
ATOM 6980 C CA . HIS C 1 326 ? 15.754 -49.899 36.039 1.00 60.68 1018 HIS C CA 1
ATOM 6981 C C . HIS C 1 326 ? 17.200 -49.645 35.574 1.00 60.12 1018 HIS C C 1
ATOM 6982 O O . HIS C 1 326 ? 18.132 -50.298 36.045 1.00 69.52 1018 HIS C O 1
ATOM 6989 N N . GLU C 1 327 ? 17.368 -48.709 34.640 1.00 59.57 1019 GLU C N 1
ATOM 6990 C CA . GLU C 1 327 ? 18.686 -48.376 34.071 1.00 56.27 1019 GLU C CA 1
ATOM 6991 C C . GLU C 1 327 ? 19.744 -48.042 35.115 1.00 63.10 1019 GLU C C 1
ATOM 6992 O O . GLU C 1 327 ? 20.891 -48.479 35.010 1.00 60.72 1019 GLU C O 1
ATOM 6998 N N . LEU C 1 328 ? 19.358 -47.248 36.112 1.00 56.61 1020 LEU C N 1
ATOM 6999 C CA . LEU C 1 328 ? 20.283 -46.834 37.162 1.00 51.87 1020 LEU C CA 1
ATOM 7000 C C . LEU C 1 328 ? 20.772 -48.046 37.962 1.00 66.62 1020 LEU C C 1
ATOM 7001 O O . LEU C 1 328 ? 21.962 -48.171 38.253 1.00 65.83 1020 LEU C O 1
ATOM 7006 N N . TRP C 1 329 ? 19.842 -48.927 38.320 1.00 62.42 1021 TRP C N 1
ATOM 7007 C CA . TRP C 1 329 ? 20.169 -50.145 39.050 1.00 63.85 1021 TRP C CA 1
ATOM 7008 C C . TRP C 1 329 ? 21.130 -51.010 38.232 1.00 64.74 1021 TRP C C 1
ATOM 7009 O O . TRP C 1 329 ? 22.042 -51.621 38.789 1.00 64.75 1021 TRP C O 1
ATOM 7020 N N . SER C 1 330 ? 20.921 -51.073 36.918 1.00 63.98 1022 SER C N 1
ATOM 7021 C CA . SER C 1 330 ? 21.824 -51.832 36.037 1.00 70.13 1022 SER C CA 1
ATOM 7022 C C . SER C 1 330 ? 23.226 -51.250 36.003 1.00 67.25 1022 SER C C 1
ATOM 7023 O O . SER C 1 330 ? 24.210 -51.979 36.135 1.00 76.93 1022 SER C O 1
ATOM 7026 N N . LYS C 1 331 ? 23.324 -49.937 35.832 1.00 59.80 1023 LYS C N 1
ATOM 7027 C CA . LYS C 1 331 ? 24.631 -49.310 35.703 1.00 73.50 1023 LYS C CA 1
ATOM 7028 C C . LYS C 1 331 ? 25.359 -49.282 37.041 1.00 83.32 1023 LYS C C 1
ATOM 7029 O O . LYS C 1 331 ? 26.582 -49.190 37.084 1.00 85.55 1023 LYS C O 1
ATOM 7031 N N . LYS C 1 332 ? 24.594 -49.370 38.127 1.00 87.08 1024 LYS C N 1
ATOM 7032 C CA . LYS C 1 332 ? 25.134 -49.551 39.474 1.00 86.78 1024 LYS C CA 1
ATOM 7033 C C . LYS C 1 332 ? 25.732 -50.946 39.653 1.00 99.88 1024 LYS C C 1
ATOM 7034 O O . LYS C 1 332 ? 26.808 -51.108 40.225 1.00 110.23 1024 LYS C O 1
ATOM 7036 N N . ARG C 1 333 ? 25.016 -51.951 39.160 1.00 101.75 1025 ARG C N 1
ATOM 7037 C CA . ARG C 1 333 ? 25.443 -53.337 39.278 1.00 106.30 1025 ARG C CA 1
ATOM 7038 C C . ARG C 1 333 ? 26.616 -53.595 38.335 1.00 113.31 1025 ARG C C 1
ATOM 7039 O O . ARG C 1 333 ? 27.470 -54.438 38.604 1.00 114.44 1025 ARG C O 1
ATOM 7047 N N . ARG C 1 334 ? 26.663 -52.842 37.239 1.00 114.28 1026 ARG C N 1
ATOM 7048 C CA . ARG C 1 334 ? 27.778 -52.918 36.299 1.00 112.83 1026 ARG C CA 1
ATOM 7049 C C . ARG C 1 334 ? 29.047 -52.294 36.889 1.00 113.80 1026 ARG C C 1
ATOM 7050 O O . ARG C 1 334 ? 30.154 -52.547 36.414 1.00 114.04 1026 ARG C O 1
ATOM 7052 N N . ARG C 1 335 ? 28.882 -51.478 37.927 1.00 117.30 1027 ARG C N 1
ATOM 7053 C CA . ARG C 1 335 ? 30.022 -50.895 38.633 1.00 122.53 1027 ARG C CA 1
ATOM 7054 C C . ARG C 1 335 ? 30.659 -51.931 39.566 1.00 127.92 1027 ARG C C 1
ATOM 7055 O O . ARG C 1 335 ? 31.886 -52.063 39.619 1.00 131.47 1027 ARG C O 1
ATOM 7059 N N . GLN C 1 336 ? 29.821 -52.667 40.295 1.00 122.84 1028 GLN C N 1
ATOM 7060 C CA . GLN C 1 336 ? 30.286 -53.817 41.066 1.00 124.51 1028 GLN C CA 1
ATOM 7061 C C . GLN C 1 336 ? 30.856 -54.889 40.132 1.00 128.20 1028 GLN C C 1
ATOM 7062 O O . GLN C 1 336 ? 31.778 -55.622 40.495 1.00 130.78 1028 GLN C O 1
ATOM 7064 N N . LYS C 1 337 ? 30.302 -54.968 38.924 1.00 131.80 1029 LYS C N 1
ATOM 7065 C CA . LYS C 1 337 ? 30.791 -55.884 37.893 1.00 132.38 1029 LYS C CA 1
ATOM 7066 C C . LYS C 1 337 ? 32.193 -55.511 37.414 1.00 130.70 1029 LYS C C 1
ATOM 7067 O O . LYS C 1 337 ? 33.053 -56.377 37.260 1.00 134.49 1029 LYS C O 1
ATOM 7069 N N . GLN C 1 338 ? 32.418 -54.225 37.165 1.00 127.14 1030 GLN C N 1
ATOM 7070 C CA . GLN C 1 338 ? 33.736 -53.759 36.746 1.00 122.68 1030 GLN C CA 1
ATOM 7071 C C . GLN C 1 338 ? 34.710 -53.815 37.920 1.00 123.50 1030 GLN C C 1
ATOM 7072 O O . GLN C 1 338 ? 35.899 -54.077 37.742 1.00 123.20 1030 GLN C O 1
ATOM 7074 N N . MET C 1 339 ? 34.194 -53.575 39.122 1.00 123.17 1031 MET C N 1
ATOM 7075 C CA . MET C 1 339 ? 35.008 -53.608 40.334 1.00 118.19 1031 MET C CA 1
ATOM 7076 C C . MET C 1 339 ? 34.625 -54.788 41.225 1.00 123.65 1031 MET C C 1
ATOM 7077 O O . MET C 1 339 ? 35.386 -55.746 41.374 1.00 125.13 1031 MET C O 1
ATOM 7079 N N . LYS D 2 22 ? -8.819 -31.320 32.907 1.00 107.53 21 LYS D N 1
ATOM 7080 C CA . LYS D 2 22 ? -8.678 -29.869 32.981 1.00 105.42 21 LYS D CA 1
ATOM 7081 C C . LYS D 2 22 ? -9.670 -29.244 33.969 1.00 108.82 21 LYS D C 1
ATOM 7082 O O . LYS D 2 22 ? -10.818 -29.686 34.072 1.00 114.49 21 LYS D O 1
ATOM 7084 N N . PRO D 2 23 ? -9.218 -28.218 34.710 1.00 97.50 22 PRO D N 1
ATOM 7085 C CA . PRO D 2 23 ? -10.034 -27.434 35.648 1.00 79.03 22 PRO D CA 1
ATOM 7086 C C . PRO D 2 23 ? -10.985 -26.480 34.926 1.00 80.81 22 PRO D C 1
ATOM 7087 O O . PRO D 2 23 ? -10.876 -26.327 33.704 1.00 89.62 22 PRO D O 1
ATOM 7091 N N . CYS D 2 24 ? -11.893 -25.842 35.663 1.00 73.98 23 CYS D N 1
ATOM 7092 C CA . CYS D 2 24 ? -12.779 -24.838 35.070 1.00 71.76 23 CYS D CA 1
ATOM 7093 C C . CYS D 2 24 ? -12.219 -23.431 35.244 1.00 71.19 23 CYS D C 1
ATOM 7094 O O . CYS D 2 24 ? -11.941 -22.999 36.361 1.00 78.42 23 CYS D O 1
ATOM 7097 N N . TRP D 2 25 ? -12.072 -22.718 34.133 1.00 53.18 24 TRP D N 1
ATOM 7098 C CA . TRP D 2 25 ? -11.485 -21.379 34.146 1.00 53.39 24 TRP D CA 1
ATOM 7099 C C . TRP D 2 25 ? -12.442 -20.266 33.699 1.00 48.85 24 TRP D C 1
ATOM 7100 O O . TRP D 2 25 ? -12.002 -19.233 33.204 1.00 46.16 24 TRP D O 1
ATOM 7111 N N . TYR D 2 26 ? -13.740 -20.462 33.900 1.00 46.77 25 TYR D N 1
ATOM 7112 C CA . TYR D 2 26 ? -14.722 -19.456 33.519 1.00 51.74 25 TYR D CA 1
ATOM 7113 C C . TYR D 2 26 ? -15.658 -19.120 34.682 1.00 60.13 25 TYR D C 1
ATOM 7114 O O . TYR D 2 26 ? -16.188 -20.010 35.341 1.00 73.95 25 TYR D O 1
ATOM 7123 N N . TRP D 2 27 ? -15.835 -17.822 34.925 1.00 52.96 26 TRP D N 1
ATOM 7124 C CA . TRP D 2 27 ? -16.642 -17.313 36.036 1.00 55.11 26 TRP D CA 1
ATOM 7125 C C . TRP D 2 27 ? -17.806 -16.459 35.504 1.00 53.96 26 TRP D C 1
ATOM 7126 O O . TRP D 2 27 ? -17.707 -15.884 34.432 1.00 52.57 26 TRP D O 1
ATOM 7137 N N . ASP D 2 28 ? -18.904 -16.360 36.249 1.00 57.94 27 ASP D N 1
ATOM 7138 C CA . ASP D 2 28 ? -19.978 -15.451 35.845 1.00 56.69 27 ASP D CA 1
ATOM 7139 C C . ASP D 2 28 ? -19.745 -14.065 36.447 1.00 63.05 27 ASP D C 1
ATOM 7140 O O . ASP D 2 28 ? -18.752 -13.854 37.144 1.00 61.48 27 ASP D O 1
ATOM 7145 N N . LYS D 2 29 ? -20.639 -13.123 36.146 1.00 68.90 28 LYS D N 1
ATOM 7146 C CA . LYS D 2 29 ? -20.575 -11.761 36.680 1.00 62.86 28 LYS D CA 1
ATOM 7147 C C . LYS D 2 29 ? -20.629 -11.729 38.216 1.00 63.43 28 LYS D C 1
ATOM 7148 O O . LYS D 2 29 ? -19.966 -10.906 38.853 1.00 61.27 28 LYS D O 1
ATOM 7150 N N . LYS D 2 30 ? -21.428 -12.610 38.809 1.00 58.66 29 LYS D N 1
ATOM 7151 C CA . LYS D 2 30 ? -21.524 -12.662 40.263 1.00 61.71 29 LYS D CA 1
ATOM 7152 C C . LYS D 2 30 ? -20.143 -12.975 40.842 1.00 55.85 29 LYS D C 1
ATOM 7153 O O . LYS D 2 30 ? -19.615 -12.220 41.657 1.00 52.59 29 LYS D O 1
ATOM 7155 N N . ASP D 2 31 ? -19.538 -14.053 40.358 1.00 58.64 30 ASP D N 1
ATOM 7156 C CA . ASP D 2 31 ? -18.186 -14.424 40.762 1.00 65.34 30 ASP D CA 1
ATOM 7157 C C . ASP D 2 31 ? -17.204 -13.256 40.592 1.00 61.17 30 ASP D C 1
ATOM 7158 O O . ASP D 2 31 ? -16.409 -12.971 41.490 1.00 55.91 30 ASP D O 1
ATOM 7163 N N . LEU D 2 32 ? -17.294 -12.547 39.466 1.00 60.30 31 LEU D N 1
ATOM 7164 C CA . LEU D 2 32 ? -16.325 -11.491 39.158 1.00 56.26 31 LEU D CA 1
ATOM 7165 C C . LEU D 2 32 ? -16.451 -10.271 40.074 1.00 61.73 31 LEU D C 1
ATOM 7166 O O . LEU D 2 32 ? -15.528 -9.460 40.161 1.00 61.20 31 LEU D O 1
ATOM 7171 N N . ALA D 2 33 ? -17.585 -10.144 40.757 1.00 61.13 32 ALA D N 1
ATOM 7172 C CA . ALA D 2 33 ? -17.783 -9.064 41.720 1.00 68.54 32 ALA D CA 1
ATOM 7173 C C . ALA D 2 33 ? -17.323 -9.468 43.121 1.00 68.73 32 ALA D C 1
ATOM 7174 O O . ALA D 2 33 ? -17.358 -8.665 44.063 1.00 62.79 32 ALA D O 1
ATOM 7176 N N . HIS D 2 34 ? -16.919 -10.726 43.253 1.00 66.44 33 HIS D N 1
ATOM 7177 C CA . HIS D 2 34 ? -16.424 -11.255 44.514 1.00 52.39 33 HIS D CA 1
ATOM 7178 C C . HIS D 2 34 ? -15.023 -11.833 44.353 1.00 48.98 33 HIS D C 1
ATOM 7179 O O . HIS D 2 34 ? -14.715 -12.901 44.873 1.00 50.21 33 HIS D O 1
ATOM 7186 N N . THR D 2 35 ? -14.176 -11.114 43.621 1.00 47.12 34 THR D N 1
ATOM 7187 C CA . THR D 2 35 ? -12.776 -11.503 43.480 1.00 47.67 34 THR D CA 1
ATOM 7188 C C . THR D 2 35 ? -12.097 -11.270 44.819 1.00 41.92 34 THR D C 1
ATOM 7189 O O . THR D 2 35 ? -12.634 -10.511 45.639 1.00 42.96 34 THR D O 1
ATOM 7193 N N . PRO D 2 36 ? -10.924 -11.898 45.053 1.00 43.62 35 PRO D N 1
ATOM 7194 C CA . PRO D 2 36 ? -10.218 -11.640 46.320 1.00 43.89 35 PRO D CA 1
ATOM 7195 C C . PRO D 2 36 ? -9.925 -10.153 46.536 1.00 43.17 35 PRO D C 1
ATOM 7196 O O . PRO D 2 36 ? -9.861 -9.688 47.687 1.00 44.59 35 PRO D O 1
ATOM 7200 N N . SER D 2 37 ? -9.773 -9.409 45.442 1.00 34.55 36 SER D N 1
ATOM 7201 C CA . SER D 2 37 ? -9.511 -7.978 45.522 1.00 34.78 36 SER D CA 1
ATOM 7202 C C . SER D 2 37 ? -10.753 -7.204 46.021 1.00 43.95 36 SER D C 1
ATOM 7203 O O . SER D 2 37 ? -10.628 -6.378 46.928 1.00 43.72 36 SER D O 1
ATOM 7206 N N . GLN D 2 38 ? -11.937 -7.478 45.464 1.00 39.33 37 GLN D N 1
ATOM 7207 C CA . GLN D 2 38 ? -13.172 -6.830 45.943 1.00 39.34 37 GLN D CA 1
ATOM 7208 C C . GLN D 2 38 ? -13.441 -7.203 47.428 1.00 36.34 37 GLN D C 1
ATOM 7209 O O . GLN D 2 38 ? -13.969 -6.404 48.213 1.00 44.90 37 GLN D O 1
ATOM 7215 N N . LEU D 2 39 ? -13.105 -8.433 47.785 1.00 35.89 38 LEU D N 1
ATOM 7216 C CA . LEU D 2 39 ? -13.370 -8.924 49.143 1.00 50.56 38 LEU D CA 1
ATOM 7217 C C . LEU D 2 39 ? -12.561 -8.151 50.166 1.00 44.76 38 LEU D C 1
ATOM 7218 O O . LEU D 2 39 ? -13.033 -7.883 51.260 1.00 42.73 38 LEU D O 1
ATOM 7223 N N . GLU D 2 40 ? -11.365 -7.732 49.774 1.00 42.11 39 GLU D N 1
ATOM 7224 C CA . GLU D 2 40 ? -10.544 -6.881 50.624 1.00 49.71 39 GLU D CA 1
ATOM 7225 C C . GLU D 2 40 ? -10.871 -5.393 50.422 1.00 49.53 39 GLU D C 1
ATOM 7226 O O . GLU D 2 40 ? -10.095 -4.513 50.797 1.00 51.89 39 GLU D O 1
ATOM 7232 N N . GLY D 2 41 ? -12.026 -5.111 49.830 1.00 45.45 40 GLY D N 1
ATOM 7233 C CA . GLY D 2 41 ? -12.497 -3.747 49.749 1.00 38.34 40 GLY D CA 1
ATOM 7234 C C . GLY D 2 41 ? -12.044 -2.924 48.546 1.00 49.41 40 GLY D C 1
ATOM 7235 O O . GLY D 2 41 ? -12.341 -1.745 48.469 1.00 51.02 40 GLY D O 1
ATOM 7236 N N . LEU D 2 42 ? -11.303 -3.521 47.618 1.00 48.12 41 LEU D N 1
ATOM 7237 C CA . LEU D 2 42 ? -10.931 -2.795 46.416 1.00 44.30 41 LEU D CA 1
ATOM 7238 C C . LEU D 2 42 ? -12.187 -2.536 45.593 1.00 54.66 41 LEU D C 1
ATOM 7239 O O . LEU D 2 42 ? -12.955 -3.450 45.334 1.00 50.34 41 LEU D O 1
ATOM 7244 N N . ASP D 2 43 ? -12.401 -1.280 45.198 1.00 56.32 42 ASP D N 1
ATOM 7245 C CA . ASP D 2 43 ? -13.544 -0.922 44.357 1.00 62.11 42 ASP D CA 1
ATOM 7246 C C . ASP D 2 43 ? -13.419 -1.570 42.974 1.00 55.59 42 ASP D C 1
ATOM 7247 O O . ASP D 2 43 ? -12.316 -1.730 42.467 1.00 53.16 42 ASP D O 1
ATOM 7252 N N . PRO D 2 44 ? -14.554 -1.976 42.383 1.00 52.09 43 PRO D N 1
ATOM 7253 C CA . PRO D 2 44 ? -14.628 -2.597 41.055 1.00 54.29 43 PRO D CA 1
ATOM 7254 C C . PRO D 2 44 ? -13.902 -1.788 39.965 1.00 55.62 43 PRO D C 1
ATOM 7255 O O . PRO D 2 44 ? -13.273 -2.366 39.050 1.00 44.41 43 PRO D O 1
ATOM 7259 N N . ALA D 2 45 ? -13.999 -0.464 40.047 1.00 49.58 44 ALA D N 1
ATOM 7260 C CA . ALA D 2 45 ? -13.356 0.382 39.033 1.00 61.23 44 ALA D CA 1
ATOM 7261 C C . ALA D 2 45 ? -11.831 0.356 39.177 1.00 63.90 44 ALA D C 1
ATOM 7262 O O . ALA D 2 45 ? -11.115 0.405 38.180 1.00 52.48 44 ALA D O 1
ATOM 7264 N N . THR D 2 46 ? -11.328 0.291 40.412 1.00 70.01 45 THR D N 1
ATOM 7265 C CA . THR D 2 46 ? -9.876 0.245 40.607 1.00 63.05 45 THR D CA 1
ATOM 7266 C C . THR D 2 46 ? -9.341 -1.105 40.181 1.00 56.57 45 THR D C 1
ATOM 7267 O O . THR D 2 46 ? -8.238 -1.200 39.636 1.00 47.64 45 THR D O 1
ATOM 7271 N N . GLU D 2 47 ? -10.116 -2.159 40.409 1.00 50.95 46 GLU D N 1
ATOM 7272 C CA . GLU D 2 47 ? -9.610 -3.460 40.002 1.00 57.78 46 GLU D CA 1
ATOM 7273 C C . GLU D 2 47 ? -9.606 -3.568 38.478 1.00 54.28 46 GLU D C 1
ATOM 7274 O O . GLU D 2 47 ? -8.697 -4.144 37.898 1.00 52.18 46 GLU D O 1
ATOM 7280 N N . ALA D 2 48 ? -10.633 -3.026 37.842 1.00 57.05 47 ALA D N 1
ATOM 7281 C CA . ALA D 2 48 ? -10.681 -2.985 36.378 1.00 51.06 47 ALA D CA 1
ATOM 7282 C C . ALA D 2 48 ? -9.486 -2.217 35.776 1.00 53.86 47 ALA D C 1
ATOM 7283 O O . ALA D 2 48 ? -8.905 -2.659 34.787 1.00 58.55 47 ALA D O 1
ATOM 7285 N N . ARG D 2 49 ? -9.099 -1.096 36.382 1.00 55.84 48 ARG D N 1
ATOM 7286 C CA . ARG D 2 49 ? -7.914 -0.357 35.938 1.00 51.85 48 ARG D CA 1
ATOM 7287 C C . ARG D 2 49 ? -6.637 -1.134 36.227 1.00 52.89 48 ARG D C 1
ATOM 7288 O O . ARG D 2 49 ? -5.741 -1.194 35.379 1.00 54.65 48 ARG D O 1
ATOM 7296 N N . TYR D 2 50 ? -6.557 -1.760 37.403 1.00 40.72 49 TYR D N 1
ATOM 7297 C CA . TYR D 2 50 ? -5.386 -2.565 37.742 1.00 40.20 49 TYR D CA 1
ATOM 7298 C C . TYR D 2 50 ? -5.159 -3.667 36.708 1.00 46.87 49 TYR D C 1
ATOM 7299 O O . TYR D 2 50 ? -4.023 -3.937 36.313 1.00 48.74 49 TYR D O 1
ATOM 7308 N N . ARG D 2 51 ? -6.236 -4.319 36.281 1.00 45.93 50 ARG D N 1
ATOM 7309 C CA . ARG D 2 51 ? -6.111 -5.344 35.245 1.00 45.69 50 ARG D CA 1
ATOM 7310 C C . ARG D 2 51 ? -5.709 -4.759 33.866 1.00 47.10 50 ARG D C 1
ATOM 7311 O O . ARG D 2 51 ? -4.920 -5.377 33.163 1.00 53.97 50 ARG D O 1
ATOM 7319 N N . ARG D 2 52 ? -6.254 -3.600 33.488 1.00 51.52 51 ARG D N 1
ATOM 7320 C CA . ARG D 2 52 ? -5.852 -2.931 32.227 1.00 53.98 51 ARG D CA 1
ATOM 7321 C C . ARG D 2 52 ? -4.359 -2.625 32.211 1.00 59.97 51 ARG D C 1
ATOM 7322 O O . ARG D 2 52 ? -3.640 -2.974 31.259 1.00 54.16 51 ARG D O 1
ATOM 7330 N N . GLU D 2 53 ? -3.899 -1.980 33.282 1.00 67.79 52 GLU D N 1
ATOM 7331 C CA . GLU D 2 53 ? -2.500 -1.580 33.417 1.00 61.53 52 GLU D CA 1
ATOM 7332 C C . GLU D 2 53 ? -1.593 -2.801 33.400 1.00 58.51 52 GLU D C 1
ATOM 7333 O O . GLU D 2 53 ? -0.563 -2.811 32.731 1.00 63.62 52 GLU D O 1
ATOM 7339 N N . GLY D 2 54 ? -1.984 -3.845 34.125 1.00 53.78 53 GLY D N 1
ATOM 7340 C CA . GLY D 2 54 ? -1.193 -5.057 34.143 1.00 53.18 53 GLY D CA 1
ATOM 7341 C C . GLY D 2 54 ? -1.095 -5.714 32.773 1.00 48.31 53 GLY D C 1
ATOM 7342 O O . GLY D 2 54 ? -0.016 -6.119 32.343 1.00 44.19 53 GLY D O 1
ATOM 7343 N N . ALA D 2 55 ? -2.232 -5.824 32.097 1.00 45.56 54 ALA D N 1
ATOM 7344 C CA . ALA D 2 55 ? -2.286 -6.488 30.803 1.00 48.51 54 ALA D CA 1
ATOM 7345 C C . ALA D 2 55 ? -1.511 -5.670 29.751 1.00 48.41 54 ALA D C 1
ATOM 7346 O O . ALA D 2 55 ? -0.755 -6.226 28.946 1.00 48.94 54 ALA D O 1
ATOM 7348 N N . ARG D 2 56 ? -1.701 -4.354 29.763 1.00 53.14 55 ARG D N 1
ATOM 7349 C CA . ARG D 2 56 ? -1.008 -3.479 28.809 1.00 60.25 55 ARG D CA 1
ATOM 7350 C C . ARG D 2 56 ? 0.493 -3.461 29.078 1.00 61.88 55 ARG D C 1
ATOM 7351 O O . ARG D 2 56 ? 1.302 -3.288 28.156 1.00 50.17 55 ARG D O 1
ATOM 7359 N N . PHE D 2 57 ? 0.852 -3.645 30.347 1.00 50.64 56 PHE D N 1
ATOM 7360 C CA . PHE D 2 57 ? 2.245 -3.744 30.761 1.00 47.81 56 PHE D CA 1
ATOM 7361 C C . PHE D 2 57 ? 2.865 -5.008 30.192 1.00 54.55 56 PHE D C 1
ATOM 7362 O O . PHE D 2 57 ? 3.974 -4.983 29.641 1.00 51.79 56 PHE D O 1
ATOM 7370 N N . ILE D 2 58 ? 2.158 -6.123 30.341 1.00 48.42 57 ILE D N 1
ATOM 7371 C CA . ILE D 2 58 ? 2.612 -7.362 29.728 1.00 46.04 57 ILE D CA 1
ATOM 7372 C C . ILE D 2 58 ? 2.814 -7.144 28.208 1.00 51.49 57 ILE D C 1
ATOM 7373 O O . ILE D 2 58 ? 3.883 -7.436 27.669 1.00 47.16 57 ILE D O 1
ATOM 7378 N N . PHE D 2 59 ? 1.794 -6.600 27.549 1.00 49.80 58 PHE D N 1
ATOM 7379 C CA . PHE D 2 59 ? 1.817 -6.344 26.103 1.00 58.67 58 PHE D CA 1
ATOM 7380 C C . PHE D 2 59 ? 3.008 -5.473 25.680 1.00 57.17 58 PHE D C 1
ATOM 7381 O O . PHE D 2 59 ? 3.737 -5.820 24.748 1.00 67.26 58 PHE D O 1
ATOM 7389 N N . ASP D 2 60 ? 3.212 -4.359 26.376 1.00 63.64 59 ASP D N 1
ATOM 7390 C CA . ASP D 2 60 ? 4.300 -3.444 26.048 1.00 68.16 59 ASP D CA 1
ATOM 7391 C C . ASP D 2 60 ? 5.672 -4.083 26.239 1.00 70.75 59 ASP D C 1
ATOM 7392 O O . ASP D 2 60 ? 6.539 -3.947 25.380 1.00 64.60 59 ASP D O 1
ATOM 7397 N N . VAL D 2 61 ? 5.867 -4.782 27.357 1.00 64.54 60 VAL D N 1
ATOM 7398 C CA . VAL D 2 61 ? 7.153 -5.424 27.629 1.00 61.80 60 VAL D CA 1
ATOM 7399 C C . VAL D 2 61 ? 7.450 -6.520 26.608 1.00 57.03 60 VAL D C 1
ATOM 7400 O O . VAL D 2 61 ? 8.548 -6.576 26.042 1.00 63.30 60 VAL D O 1
ATOM 7404 N N . GLY D 2 62 ? 6.467 -7.384 26.370 1.00 49.22 61 GLY D N 1
ATOM 7405 C CA . GLY D 2 62 ? 6.618 -8.473 25.427 1.00 52.69 61 GLY D CA 1
ATOM 7406 C C . GLY D 2 62 ? 6.912 -7.992 23.998 1.00 58.13 61 GLY D C 1
ATOM 7407 O O . GLY D 2 62 ? 7.697 -8.609 23.267 1.00 56.99 61 GLY D O 1
ATOM 7408 N N . THR D 2 63 ? 6.278 -6.895 23.598 1.00 63.00 62 THR D N 1
ATOM 7409 C CA . THR D 2 63 ? 6.461 -6.353 22.241 1.00 68.62 62 THR D CA 1
ATOM 7410 C C . THR D 2 63 ? 7.898 -5.883 22.000 1.00 64.45 62 THR D C 1
ATOM 7411 O O . THR D 2 63 ? 8.505 -6.204 20.977 1.00 71.39 62 THR D O 1
ATOM 7415 N N . ARG D 2 64 ? 8.445 -5.149 22.962 1.00 66.62 63 ARG D N 1
ATOM 7416 C CA . ARG D 2 64 ? 9.823 -4.696 22.894 1.00 62.80 63 ARG D CA 1
ATOM 7417 C C . ARG D 2 64 ? 10.817 -5.853 22.892 1.00 69.88 63 ARG D C 1
ATOM 7418 O O . ARG D 2 64 ? 11.978 -5.678 22.519 1.00 74.41 63 ARG D O 1
ATOM 7426 N N . LEU D 2 65 ? 10.366 -7.030 23.309 1.00 67.86 64 LEU D N 1
ATOM 7427 C CA . LEU D 2 65 ? 11.195 -8.225 23.230 1.00 58.39 64 LEU D CA 1
ATOM 7428 C C . LEU D 2 65 ? 10.915 -9.000 21.945 1.00 57.14 64 LEU D C 1
ATOM 7429 O O . LEU D 2 65 ? 11.501 -10.056 21.704 1.00 55.38 64 LEU D O 1
ATOM 7434 N N . GLY D 2 66 ? 10.014 -8.469 21.125 1.00 61.52 65 GLY D N 1
ATOM 7435 C CA . GLY D 2 66 ? 9.594 -9.139 19.911 1.00 54.14 65 GLY D CA 1
ATOM 7436 C C . GLY D 2 66 ? 8.962 -10.501 20.127 1.00 58.79 65 GLY D C 1
ATOM 7437 O O . GLY D 2 66 ? 9.350 -11.470 19.488 1.00 55.04 65 GLY D O 1
ATOM 7438 N N . LEU D 2 67 ? 7.980 -10.597 21.023 1.00 62.45 66 LEU D N 1
ATOM 7439 C CA . LEU D 2 67 ? 7.332 -11.887 21.223 1.00 56.32 66 LEU D CA 1
ATOM 7440 C C . LEU D 2 67 ? 6.052 -12.033 20.408 1.00 51.99 66 LEU D C 1
ATOM 7441 O O . LEU D 2 67 ? 5.350 -11.060 20.145 1.00 50.28 66 LEU D O 1
ATOM 7446 N N . HIS D 2 68 ? 5.816 -13.271 19.980 1.00 55.61 67 HIS D N 1
ATOM 7447 C CA . HIS D 2 68 ? 4.587 -13.754 19.342 1.00 66.53 67 HIS D CA 1
ATOM 7448 C C . HIS D 2 68 ? 3.319 -13.276 20.081 1.00 63.55 67 HIS D C 1
ATOM 7449 O O . HIS D 2 68 ? 3.286 -13.300 21.313 1.00 44.87 67 HIS D O 1
ATOM 7456 N N . TYR D 2 69 ? 2.285 -12.856 19.346 1.00 46.70 68 TYR D N 1
ATOM 7457 C CA . TYR D 2 69 ? 1.035 -12.397 19.969 1.00 57.98 68 TYR D CA 1
ATOM 7458 C C . TYR D 2 69 ? 0.367 -13.473 20.847 1.00 56.16 68 TYR D C 1
ATOM 7459 O O . TYR D 2 69 ? -0.450 -13.147 21.700 1.00 50.82 68 TYR D O 1
ATOM 7468 N N . ASP D 2 70 ? 0.647 -14.749 20.573 1.00 51.29 69 ASP D N 1
ATOM 7469 C CA . ASP D 2 70 ? 0.085 -15.836 21.357 1.00 57.50 69 ASP D CA 1
ATOM 7470 C C . ASP D 2 70 ? 0.808 -15.908 22.698 1.00 52.55 69 ASP D C 1
ATOM 7471 O O . ASP D 2 70 ? 0.217 -16.276 23.707 1.00 62.64 69 ASP D O 1
ATOM 7476 N N . THR D 2 71 ? 2.086 -15.546 22.690 1.00 42.23 70 THR D N 1
ATOM 7477 C CA . THR D 2 71 ? 2.889 -15.528 23.892 1.00 53.00 70 THR D CA 1
ATOM 7478 C C . THR D 2 71 ? 2.449 -14.378 24.791 1.00 59.15 70 THR D C 1
ATOM 7479 O O . THR D 2 71 ? 2.388 -14.549 25.996 1.00 43.77 70 THR D O 1
ATOM 7483 N N . LEU D 2 72 ? 2.127 -13.223 24.210 1.00 50.74 71 LEU D N 1
ATOM 7484 C CA . LEU D 2 72 ? 1.605 -12.108 24.995 1.00 56.18 71 LEU D CA 1
ATOM 7485 C C . LEU D 2 72 ? 0.261 -12.491 25.620 1.00 55.69 71 LEU D C 1
ATOM 7486 O O . LEU D 2 72 ? 0.027 -12.266 26.812 1.00 47.31 71 LEU D O 1
ATOM 7491 N N . ALA D 2 73 ? -0.601 -13.081 24.795 1.00 48.43 72 ALA D N 1
ATOM 7492 C CA . ALA D 2 73 ? -1.952 -13.439 25.194 1.00 54.67 72 ALA D CA 1
ATOM 7493 C C . ALA D 2 73 ? -1.906 -14.475 26.323 1.00 54.05 72 ALA D C 1
ATOM 7494 O O . ALA D 2 73 ? -2.699 -14.437 27.269 1.00 46.54 72 ALA D O 1
ATOM 7496 N N . THR D 2 74 ? -0.954 -15.394 26.231 1.00 42.92 73 THR D N 1
ATOM 7497 C CA . THR D 2 74 ? -0.830 -16.440 27.242 1.00 47.17 73 THR D CA 1
ATOM 7498 C C . THR D 2 74 ? -0.405 -15.817 28.578 1.00 49.42 73 THR D C 1
ATOM 7499 O O . THR D 2 74 ? -0.936 -16.189 29.644 1.00 41.20 73 THR D O 1
ATOM 7503 N N . GLY D 2 75 ? 0.530 -14.868 28.519 1.00 40.22 74 GLY D N 1
ATOM 7504 C CA . GLY D 2 75 ? 0.926 -14.105 29.694 1.00 48.04 74 GLY D CA 1
ATOM 7505 C C . GLY D 2 75 ? -0.248 -13.400 30.370 1.00 53.91 74 GLY D C 1
ATOM 7506 O O . GLY D 2 75 ? -0.424 -13.421 31.595 1.00 39.64 74 GLY D O 1
ATOM 7507 N N . ILE D 2 76 ? -1.048 -12.747 29.549 1.00 49.61 75 ILE D N 1
ATOM 7508 C CA . ILE D 2 76 ? -2.172 -11.985 30.019 1.00 47.56 75 ILE D CA 1
ATOM 7509 C C . ILE D 2 76 ? -3.264 -12.878 30.608 1.00 48.63 75 ILE D C 1
ATOM 7510 O O . ILE D 2 76 ? -3.870 -12.522 31.625 1.00 45.32 75 ILE D O 1
ATOM 7515 N N . ILE D 2 77 ? -3.466 -14.063 30.037 1.00 37.15 76 ILE D N 1
ATOM 7516 C CA . ILE D 2 77 ? -4.500 -14.939 30.554 1.00 45.99 76 ILE D CA 1
ATOM 7517 C C . ILE D 2 77 ? -4.080 -15.497 31.950 1.00 41.21 76 ILE D C 1
ATOM 7518 O O . ILE D 2 77 ? -4.907 -15.534 32.873 1.00 41.40 76 ILE D O 1
ATOM 7523 N N . TYR D 2 78 ? -2.801 -15.867 32.095 1.00 36.65 77 TYR D N 1
ATOM 7524 C CA . TYR D 2 78 ? -2.234 -16.263 33.379 1.00 44.83 77 TYR D CA 1
ATOM 7525 C C . TYR D 2 78 ? -2.451 -15.159 34.409 1.00 45.82 77 TYR D C 1
ATOM 7526 O O . TYR D 2 78 ? -2.808 -15.416 35.559 1.00 44.88 77 TYR D O 1
ATOM 7535 N N . PHE D 2 79 ? -2.217 -13.930 33.970 1.00 39.98 78 PHE D N 1
ATOM 7536 C CA . PHE D 2 79 ? -2.325 -12.763 34.819 1.00 39.84 78 PHE D CA 1
ATOM 7537 C C . PHE D 2 79 ? -3.767 -12.638 35.362 1.00 49.64 78 PHE D C 1
ATOM 7538 O O . PHE D 2 79 ? -3.980 -12.480 36.582 1.00 43.43 78 PHE D O 1
ATOM 7546 N N . HIS D 2 80 ? -4.751 -12.733 34.467 1.00 37.21 79 HIS D N 1
ATOM 7547 C CA . HIS D 2 80 ? -6.150 -12.583 34.860 1.00 34.55 79 HIS D CA 1
ATOM 7548 C C . HIS D 2 80 ? -6.629 -13.691 35.794 1.00 43.97 79 HIS D C 1
ATOM 7549 O O . HIS D 2 80 ? -7.445 -13.445 36.686 1.00 47.21 79 HIS D O 1
ATOM 7556 N N . ARG D 2 81 ? -6.138 -14.906 35.558 1.00 38.06 80 ARG D N 1
ATOM 7557 C CA . ARG D 2 81 ? -6.522 -16.053 36.325 1.00 40.81 80 ARG D CA 1
ATOM 7558 C C . ARG D 2 81 ? -5.936 -15.944 37.733 1.00 43.46 80 ARG D C 1
ATOM 7559 O O . ARG D 2 81 ? -6.643 -16.172 38.703 1.00 36.44 80 ARG D O 1
ATOM 7567 N N . PHE D 2 82 ? -4.672 -15.536 37.813 1.00 36.90 81 PHE D N 1
ATOM 7568 C CA . PHE D 2 82 ? -3.963 -15.363 39.068 1.00 40.45 81 PHE D CA 1
ATOM 7569 C C . PHE D 2 82 ? -4.768 -14.515 40.054 1.00 48.60 81 PHE D C 1
ATOM 7570 O O . PHE D 2 82 ? -4.793 -14.827 41.244 1.00 42.13 81 PHE D O 1
ATOM 7578 N N . TYR D 2 83 ? -5.403 -13.450 39.565 1.00 38.50 82 TYR D N 1
ATOM 7579 C CA . TYR D 2 83 ? -6.139 -12.545 40.447 1.00 46.16 82 TYR D CA 1
ATOM 7580 C C . TYR D 2 83 ? -7.601 -12.977 40.651 1.00 39.18 82 TYR D C 1
ATOM 7581 O O . TYR D 2 83 ? -8.424 -12.244 41.196 1.00 38.49 82 TYR D O 1
ATOM 7590 N N . MET D 2 84 ? -7.915 -14.194 40.244 1.00 39.97 83 MET D N 1
ATOM 7591 C CA . MET D 2 84 ? -9.135 -14.798 40.712 1.00 41.45 83 MET D CA 1
ATOM 7592 C C . MET D 2 84 ? -8.848 -15.511 42.034 1.00 44.93 83 MET D C 1
ATOM 7593 O O . MET D 2 84 ? -9.770 -15.996 42.668 1.00 34.15 83 MET D O 1
ATOM 7598 N N . PHE D 2 85 ? -7.576 -15.588 42.438 1.00 40.90 84 PHE D N 1
ATOM 7599 C CA . PHE D 2 85 ? -7.215 -16.354 43.641 1.00 47.34 84 PHE D CA 1
ATOM 7600 C C . PHE D 2 85 ? -6.432 -15.551 44.670 1.00 37.37 84 PHE D C 1
ATOM 7601 O O . PHE D 2 85 ? -6.304 -15.965 45.825 1.00 38.28 84 PHE D O 1
ATOM 7609 N N . HIS D 2 86 ? -5.840 -14.452 44.225 1.00 36.09 85 HIS D N 1
ATOM 7610 C CA . HIS D 2 86 ? -5.078 -13.580 45.104 1.00 32.61 85 HIS D CA 1
ATOM 7611 C C . HIS D 2 86 ? -5.560 -12.143 44.941 1.00 41.94 85 HIS D C 1
ATOM 7612 O O . HIS D 2 86 ? -6.194 -11.797 43.921 1.00 45.79 85 HIS D O 1
ATOM 7619 N N . SER D 2 87 ? -5.238 -11.297 45.918 1.00 40.65 86 SER D N 1
ATOM 7620 C CA . SER D 2 87 ? -5.680 -9.898 45.902 1.00 33.31 86 SER D CA 1
ATOM 7621 C C . SER D 2 87 ? -4.603 -8.917 45.438 1.00 35.86 86 SER D C 1
ATOM 7622 O O . SER D 2 87 ? -3.429 -9.087 45.754 1.00 39.26 86 SER D O 1
ATOM 7625 N N . PHE D 2 88 ? -5.002 -7.874 44.701 1.00 40.56 87 PHE D N 1
ATOM 7626 C CA . PHE D 2 88 ? -4.031 -6.858 44.269 1.00 46.62 87 PHE D CA 1
ATOM 7627 C C . PHE D 2 88 ? -3.399 -6.146 45.471 1.00 51.68 87 PHE D C 1
ATOM 7628 O O . PHE D 2 88 ? -2.270 -5.654 45.403 1.00 52.54 87 PHE D O 1
ATOM 7636 N N . LYS D 2 89 ? -4.108 -6.119 46.589 1.00 52.07 88 LYS D N 1
ATOM 7637 C CA . LYS D 2 89 ? -3.543 -5.479 47.772 1.00 47.81 88 LYS D CA 1
ATOM 7638 C C . LYS D 2 89 ? -2.362 -6.269 48.329 1.00 48.64 88 LYS D C 1
ATOM 7639 O O . LYS D 2 89 ? -1.483 -5.695 48.973 1.00 49.06 88 LYS D O 1
ATOM 7645 N N . GLN D 2 90 ? -2.307 -7.565 48.017 1.00 45.88 89 GLN D N 1
ATOM 7646 C CA . GLN D 2 90 ? -1.275 -8.444 48.548 1.00 44.71 89 GLN D CA 1
ATOM 7647 C C . GLN D 2 90 ? -0.185 -8.795 47.534 1.00 44.40 89 GLN D C 1
ATOM 7648 O O . GLN D 2 90 ? 0.897 -9.225 47.930 1.00 50.95 89 GLN D O 1
ATOM 7654 N N . PHE D 2 91 ? -0.481 -8.631 46.239 1.00 48.97 90 PHE D N 1
ATOM 7655 C CA . PHE D 2 91 ? 0.451 -8.966 45.160 1.00 44.92 90 PHE D CA 1
ATOM 7656 C C . PHE D 2 91 ? 0.480 -7.828 44.122 1.00 44.05 90 PHE D C 1
ATOM 7657 O O . PHE D 2 91 ? -0.488 -7.646 43.389 1.00 44.39 90 PHE D O 1
ATOM 7665 N N . PRO D 2 92 ? 1.562 -7.029 44.102 1.00 47.75 91 PRO D N 1
ATOM 7666 C CA . PRO D 2 92 ? 1.717 -5.885 43.181 1.00 42.49 91 PRO D CA 1
ATOM 7667 C C . PRO D 2 92 ? 1.652 -6.322 41.713 1.00 46.07 91 PRO D C 1
ATOM 7668 O O . PRO D 2 92 ? 2.329 -7.266 41.310 1.00 48.17 91 PRO D O 1
ATOM 7672 N N . ARG D 2 93 ? 0.839 -5.622 40.936 1.00 49.31 92 ARG D N 1
ATOM 7673 C CA . ARG D 2 93 ? 0.404 -6.086 39.625 1.00 46.01 92 ARG D CA 1
ATOM 7674 C C . ARG D 2 93 ? 1.504 -6.188 38.556 1.00 52.06 92 ARG D C 1
ATOM 7675 O O . ARG D 2 93 ? 1.425 -7.045 37.678 1.00 49.61 92 ARG D O 1
ATOM 7683 N N . TYR D 2 94 ? 2.520 -5.330 38.623 1.00 51.13 93 TYR D N 1
ATOM 7684 C CA . TYR D 2 94 ? 3.528 -5.305 37.563 1.00 54.34 93 TYR D CA 1
ATOM 7685 C C . TYR D 2 94 ? 4.525 -6.431 37.769 1.00 47.48 93 TYR D C 1
ATOM 7686 O O . TYR D 2 94 ? 5.055 -6.996 36.814 1.00 54.28 93 TYR D O 1
ATOM 7695 N N . VAL D 2 95 ? 4.779 -6.749 39.027 1.00 49.24 94 VAL D N 1
ATOM 7696 C CA . VAL D 2 95 ? 5.616 -7.885 39.385 1.00 51.05 94 VAL D CA 1
ATOM 7697 C C . VAL D 2 95 ? 4.960 -9.165 38.903 1.00 46.97 94 VAL D C 1
ATOM 7698 O O . VAL D 2 95 ? 5.629 -10.051 38.402 1.00 45.10 94 VAL D O 1
ATOM 7702 N N . THR D 2 96 ? 3.649 -9.273 39.107 1.00 46.27 95 THR D N 1
ATOM 7703 C CA . THR D 2 96 ? 2.900 -10.424 38.622 1.00 44.85 95 THR D CA 1
ATOM 7704 C C . THR D 2 96 ? 2.893 -10.481 37.085 1.00 41.41 95 THR D C 1
ATOM 7705 O O . THR D 2 96 ? 3.029 -11.560 36.503 1.00 46.92 95 THR D O 1
ATOM 7709 N N . GLY D 2 97 ? 2.700 -9.327 36.451 1.00 44.63 96 GLY D N 1
ATOM 7710 C CA . GLY D 2 97 ? 2.761 -9.207 34.992 1.00 41.31 96 GLY D CA 1
ATOM 7711 C C . GLY D 2 97 ? 4.088 -9.734 34.468 1.00 38.24 96 GLY D C 1
ATOM 7712 O O . GLY D 2 97 ? 4.126 -10.579 33.571 1.00 47.95 96 GLY D O 1
ATOM 7713 N N . ALA D 2 98 ? 5.186 -9.275 35.060 1.00 42.37 97 ALA D N 1
ATOM 7714 C CA . ALA D 2 98 ? 6.510 -9.723 34.623 1.00 43.79 97 ALA D CA 1
ATOM 7715 C C . ALA D 2 98 ? 6.651 -11.223 34.803 1.00 50.50 97 ALA D C 1
ATOM 7716 O O . ALA D 2 98 ? 7.171 -11.909 33.925 1.00 47.28 97 ALA D O 1
ATOM 7718 N N . CYS D 2 99 ? 6.171 -11.743 35.937 1.00 42.52 98 CYS D N 1
ATOM 7719 C CA . CYS D 2 99 ? 6.250 -13.181 36.172 1.00 36.45 98 CYS D CA 1
ATOM 7720 C C . CYS D 2 99 ? 5.446 -13.969 35.134 1.00 35.27 98 CYS D C 1
ATOM 7721 O O . CYS D 2 99 ? 5.917 -14.987 34.610 1.00 43.42 98 CYS D O 1
ATOM 7724 N N . CYS D 2 100 ? 4.233 -13.498 34.841 1.00 35.42 99 CYS D N 1
ATOM 7725 C CA . CYS D 2 100 ? 3.358 -14.187 33.887 1.00 37.92 99 CYS D CA 1
ATOM 7726 C C . CYS D 2 100 ? 3.975 -14.185 32.456 1.00 47.82 99 CYS D C 1
ATOM 7727 O O . CYS D 2 100 ? 3.942 -15.201 31.758 1.00 40.26 99 CYS D O 1
ATOM 7730 N N . LEU D 2 101 ? 4.558 -13.068 32.043 1.00 43.76 100 LEU D N 1
ATOM 7731 C CA . LEU D 2 101 ? 5.259 -13.019 30.737 1.00 52.43 100 LEU D CA 1
ATOM 7732 C C . LEU D 2 101 ? 6.436 -13.993 30.671 1.00 57.23 100 LEU D C 1
ATOM 7733 O O . LEU D 2 101 ? 6.618 -14.687 29.665 1.00 52.54 100 LEU D O 1
ATOM 7738 N N . PHE D 2 102 ? 7.228 -14.033 31.743 1.00 51.46 101 PHE D N 1
ATOM 7739 C CA . PHE D 2 102 ? 8.373 -14.940 31.850 1.00 44.01 101 PHE D CA 1
ATOM 7740 C C . PHE D 2 102 ? 7.948 -16.392 31.659 1.00 47.17 101 PHE D C 1
ATOM 7741 O O . PHE D 2 102 ? 8.535 -17.129 30.860 1.00 43.31 101 PHE D O 1
ATOM 7749 N N . LEU D 2 103 ? 6.898 -16.787 32.374 1.00 41.91 102 LEU D N 1
ATOM 7750 C CA . LEU D 2 103 ? 6.390 -18.151 32.309 1.00 38.70 102 LEU D CA 1
ATOM 7751 C C . LEU D 2 103 ? 5.767 -18.451 30.946 1.00 42.97 102 LEU D C 1
ATOM 7752 O O . LEU D 2 103 ? 5.966 -19.540 30.406 1.00 48.47 102 LEU D O 1
ATOM 7757 N N . ALA D 2 104 ? 5.013 -17.492 30.402 1.00 35.80 103 ALA D N 1
ATOM 7758 C CA . ALA D 2 104 ? 4.398 -17.650 29.072 1.00 35.83 103 ALA D CA 1
ATOM 7759 C C . ALA D 2 104 ? 5.481 -17.970 28.009 1.00 43.36 103 ALA D C 1
ATOM 7760 O O . ALA D 2 104 ? 5.281 -18.819 27.144 1.00 52.66 103 ALA D O 1
ATOM 7762 N N . GLY D 2 105 ? 6.610 -17.274 28.089 1.00 44.41 104 GLY D N 1
ATOM 7763 C CA . GLY D 2 105 ? 7.719 -17.485 27.157 1.00 56.29 104 GLY D CA 1
ATOM 7764 C C . GLY D 2 105 ? 8.175 -18.930 27.033 1.00 53.94 104 GLY D C 1
ATOM 7765 O O . GLY D 2 105 ? 8.284 -19.470 25.931 1.00 57.11 104 GLY D O 1
ATOM 7766 N N . LYS D 2 106 ? 8.417 -19.563 28.175 1.00 47.61 105 LYS D N 1
ATOM 7767 C CA . LYS D 2 106 ? 8.825 -20.960 28.240 1.00 52.30 105 LYS D CA 1
ATOM 7768 C C . LYS D 2 106 ? 7.755 -21.896 27.700 1.00 52.48 105 LYS D C 1
ATOM 7769 O O . LYS D 2 106 ? 8.047 -22.804 26.932 1.00 46.38 105 LYS D O 1
ATOM 7775 N N . VAL D 2 107 ? 6.516 -21.684 28.136 1.00 49.23 106 VAL D N 1
ATOM 7776 C CA . VAL D 2 107 ? 5.388 -22.506 27.722 1.00 39.88 106 VAL D CA 1
ATOM 7777 C C . VAL D 2 107 ? 5.126 -22.437 26.205 1.00 46.88 106 VAL D C 1
ATOM 7778 O O . VAL D 2 107 ? 4.743 -23.436 25.577 1.00 53.16 106 VAL D O 1
ATOM 7782 N N . GLU D 2 108 ? 5.308 -21.247 25.639 1.00 35.49 107 GLU D N 1
ATOM 7783 C CA . GLU D 2 108 ? 5.055 -21.031 24.217 1.00 44.23 107 GLU D CA 1
ATOM 7784 C C . GLU D 2 108 ? 6.321 -21.231 23.395 1.00 57.35 107 GLU D C 1
ATOM 7785 O O . GLU D 2 108 ? 6.386 -20.797 22.245 1.00 65.95 107 GLU D O 1
ATOM 7791 N N . GLU D 2 109 ? 7.326 -21.874 23.987 1.00 65.11 108 GLU D N 1
ATOM 7792 C CA . GLU D 2 109 ? 8.588 -22.136 23.285 1.00 70.45 108 GLU D CA 1
ATOM 7793 C C . GLU D 2 109 ? 9.201 -20.888 22.651 1.00 63.77 108 GLU D C 1
ATOM 7794 O O . GLU D 2 109 ? 9.726 -20.954 21.555 1.00 58.77 108 GLU D O 1
ATOM 7800 N N . THR D 2 110 ? 9.059 -19.745 23.311 1.00 62.23 109 THR D N 1
ATOM 7801 C CA . THR D 2 110 ? 9.756 -18.521 22.930 1.00 50.23 109 THR D CA 1
ATOM 7802 C C . THR D 2 110 ? 10.392 -17.890 24.174 1.00 51.17 109 THR D C 1
ATOM 7803 O O . THR D 2 110 ? 10.004 -16.801 24.603 1.00 51.33 109 THR D O 1
ATOM 7807 N N . PRO D 2 111 ? 11.385 -18.576 24.757 1.00 53.05 110 PRO D N 1
ATOM 7808 C CA . PRO D 2 111 ? 11.979 -18.150 26.027 1.00 60.49 110 PRO D CA 1
ATOM 7809 C C . PRO D 2 111 ? 12.682 -16.808 25.981 1.00 56.31 110 PRO D C 1
ATOM 7810 O O . PRO D 2 111 ? 13.408 -16.514 25.041 1.00 64.52 110 PRO D O 1
ATOM 7814 N N . LYS D 2 112 ? 12.455 -16.000 27.009 1.00 46.83 111 LYS D N 1
ATOM 7815 C CA . LYS D 2 112 ? 13.266 -14.811 27.247 1.00 50.89 111 LYS D CA 1
ATOM 7816 C C . LYS D 2 112 ? 13.882 -14.882 28.641 1.00 68.00 111 LYS D C 1
ATOM 7817 O O . LYS D 2 112 ? 13.251 -15.371 29.585 1.00 60.04 111 LYS D O 1
ATOM 7823 N N . LYS D 2 113 ? 15.115 -14.401 28.758 1.00 80.12 112 LYS D N 1
ATOM 7824 C CA . LYS D 2 113 ? 15.809 -14.383 30.034 1.00 79.35 112 LYS D CA 1
ATOM 7825 C C . LYS D 2 113 ? 15.097 -13.418 30.977 1.00 73.43 112 LYS D C 1
ATOM 7826 O O . LYS D 2 113 ? 14.661 -12.343 30.565 1.00 69.55 112 LYS D O 1
ATOM 7828 N N . CYS D 2 114 ? 14.990 -13.802 32.244 1.00 59.51 113 CYS D N 1
ATOM 7829 C CA . CYS D 2 114 ? 14.266 -12.993 33.213 1.00 59.29 113 CYS D CA 1
ATOM 7830 C C . CYS D 2 114 ? 14.932 -11.641 33.403 1.00 62.33 113 CYS D C 1
ATOM 7831 O O . CYS D 2 114 ? 14.264 -10.649 33.709 1.00 60.57 113 CYS D O 1
ATOM 7834 N N . LYS D 2 115 ? 16.247 -11.604 33.208 1.00 65.10 114 LYS D N 1
ATOM 7835 C CA . LYS D 2 115 ? 17.014 -10.377 33.392 1.00 67.95 114 LYS D CA 1
ATOM 7836 C C . LYS D 2 115 ? 16.598 -9.341 32.354 1.00 63.04 114 LYS D C 1
ATOM 7837 O O . LYS D 2 115 ? 16.588 -8.141 32.630 1.00 60.28 114 LYS D O 1
ATOM 7839 N N . ASP D 2 116 ? 16.229 -9.820 31.170 1.00 61.29 115 ASP D N 1
ATOM 7840 C CA . ASP D 2 116 ? 15.776 -8.958 30.081 1.00 68.70 115 ASP D CA 1
ATOM 7841 C C . ASP D 2 116 ? 14.402 -8.349 30.347 1.00 74.67 115 ASP D C 1
ATOM 7842 O O . ASP D 2 116 ? 14.160 -7.169 30.057 1.00 75.03 115 ASP D O 1
ATOM 7847 N N . ILE D 2 117 ? 13.502 -9.168 30.887 1.00 64.59 116 ILE D N 1
ATOM 7848 C CA . ILE D 2 117 ? 12.158 -8.717 31.217 1.00 57.55 116 ILE D CA 1
ATOM 7849 C C . ILE D 2 117 ? 12.240 -7.591 32.236 1.00 60.53 116 ILE D C 1
ATOM 7850 O O . ILE D 2 117 ? 11.535 -6.593 32.139 1.00 63.37 116 ILE D O 1
ATOM 7855 N N . ILE D 2 118 ? 13.144 -7.745 33.196 1.00 62.23 117 ILE D N 1
ATOM 7856 C CA . ILE D 2 118 ? 13.345 -6.737 34.225 1.00 60.06 117 ILE D CA 1
ATOM 7857 C C . ILE D 2 118 ? 13.892 -5.430 33.655 1.00 69.33 117 ILE D C 1
ATOM 7858 O O . ILE D 2 118 ? 13.394 -4.358 34.005 1.00 72.60 117 ILE D O 1
ATOM 7863 N N . LYS D 2 119 ? 14.889 -5.497 32.772 1.00 75.84 118 LYS D N 1
ATOM 7864 C CA . LYS D 2 119 ? 15.393 -4.256 32.178 1.00 79.69 118 LYS D CA 1
ATOM 7865 C C . LYS D 2 119 ? 14.284 -3.597 31.373 1.00 75.20 118 LYS D C 1
ATOM 7866 O O . LYS D 2 119 ? 14.076 -2.388 31.475 1.00 81.65 118 LYS D O 1
ATOM 7872 N N . THR D 2 120 ? 13.553 -4.397 30.602 1.00 69.25 119 THR D N 1
ATOM 7873 C CA . THR D 2 120 ? 12.430 -3.877 29.832 1.00 69.51 119 THR D CA 1
ATOM 7874 C C . THR D 2 120 ? 11.397 -3.250 30.760 1.00 63.20 119 THR D C 1
ATOM 7875 O O . THR D 2 120 ? 10.890 -2.164 30.494 1.00 60.57 119 THR D O 1
ATOM 7879 N N . ALA D 2 121 ? 11.115 -3.927 31.870 1.00 61.38 120 ALA D N 1
ATOM 7880 C CA . ALA D 2 121 ? 10.167 -3.411 32.847 1.00 66.47 120 ALA D CA 1
ATOM 7881 C C . ALA D 2 121 ? 10.702 -2.118 33.442 1.00 72.17 120 ALA D C 1
ATOM 7882 O O . ALA D 2 121 ? 9.962 -1.152 33.640 1.00 68.69 120 ALA D O 1
ATOM 7884 N N . ARG D 2 122 ? 12.003 -2.111 33.711 1.00 77.50 121 ARG D N 1
ATOM 7885 C CA . ARG D 2 122 ? 12.665 -0.934 34.249 1.00 84.86 121 ARG D CA 1
ATOM 7886 C C . ARG D 2 122 ? 12.570 0.222 33.245 1.00 91.65 121 ARG D C 1
ATOM 7887 O O . ARG D 2 122 ? 12.399 1.383 33.624 1.00 93.84 121 ARG D O 1
ATOM 7895 N N . SER D 2 123 ? 12.677 -0.114 31.964 1.00 89.16 122 SER D N 1
ATOM 7896 C CA . SER D 2 123 ? 12.625 0.876 30.894 1.00 92.24 122 SER D CA 1
ATOM 7897 C C . SER D 2 123 ? 11.269 1.562 30.776 1.00 96.42 122 SER D C 1
ATOM 7898 O O . SER D 2 123 ? 11.197 2.774 30.570 1.00 99.04 122 SER D O 1
ATOM 7901 N N . LEU D 2 124 ? 10.199 0.785 30.924 1.00 95.70 123 LEU D N 1
ATOM 7902 C CA . LEU D 2 124 ? 8.854 1.279 30.636 1.00 93.22 123 LEU D CA 1
ATOM 7903 C C . LEU D 2 124 ? 8.151 1.874 31.851 1.00 91.33 123 LEU D C 1
ATOM 7904 O O . LEU D 2 124 ? 7.211 2.654 31.709 1.00 101.13 123 LEU D O 1
ATOM 7909 N N . LEU D 2 125 ? 8.596 1.494 33.042 1.00 86.28 124 LEU D N 1
ATOM 7910 C CA . LEU D 2 125 ? 7.976 1.960 34.279 1.00 97.98 124 LEU D CA 1
ATOM 7911 C C . LEU D 2 125 ? 8.722 3.146 34.877 1.00 105.65 124 LEU D C 1
ATOM 7912 O O . LEU D 2 125 ? 9.907 3.339 34.605 1.00 109.55 124 LEU D O 1
ATOM 7917 N N . ASN D 2 126 ? 8.029 3.945 35.684 1.00 106.21 125 ASN D N 1
ATOM 7918 C CA . ASN D 2 126 ? 8.714 4.935 36.501 1.00 110.02 125 ASN D CA 1
ATOM 7919 C C . ASN D 2 126 ? 9.234 4.239 37.757 1.00 120.33 125 ASN D C 1
ATOM 7920 O O . ASN D 2 126 ? 9.016 3.040 37.933 1.00 122.10 125 ASN D O 1
ATOM 7925 N N . ASP D 2 127 ? 9.921 4.976 38.621 1.00 123.71 126 ASP D N 1
ATOM 7926 C CA . ASP D 2 127 ? 10.503 4.380 39.822 1.00 127.94 126 ASP D CA 1
ATOM 7927 C C . ASP D 2 127 ? 9.456 3.927 40.832 1.00 127.00 126 ASP D C 1
ATOM 7928 O O . ASP D 2 127 ? 9.627 2.898 41.488 1.00 129.45 126 ASP D O 1
ATOM 7933 N N . VAL D 2 128 ? 8.389 4.707 40.979 1.00 122.38 127 VAL D N 1
ATOM 7934 C CA . VAL D 2 128 ? 7.329 4.350 41.914 1.00 114.01 127 VAL D CA 1
ATOM 7935 C C . VAL D 2 128 ? 6.719 3.020 41.488 1.00 107.93 127 VAL D C 1
ATOM 7936 O O . VAL D 2 128 ? 6.580 2.099 42.291 1.00 105.94 127 VAL D O 1
ATOM 7940 N N . GLN D 2 129 ? 6.380 2.925 40.208 1.00 104.40 128 GLN D N 1
ATOM 7941 C CA . GLN D 2 129 ? 5.865 1.692 39.635 1.00 95.46 128 GLN D CA 1
ATOM 7942 C C . GLN D 2 129 ? 6.885 0.552 39.736 1.00 96.65 128 GLN D C 1
ATOM 7943 O O . GLN D 2 129 ? 6.527 -0.572 40.077 1.00 101.12 128 GLN D O 1
ATOM 7949 N N . PHE D 2 130 ? 8.151 0.835 39.431 1.00 98.86 129 PHE D N 1
ATOM 7950 C CA . PHE D 2 130 ? 9.191 -0.196 39.492 1.00 88.96 129 PHE D CA 1
ATOM 7951 C C . PHE D 2 130 ? 9.563 -0.535 40.929 1.00 81.21 129 PHE D C 1
ATOM 7952 O O . PHE D 2 130 ? 10.157 -1.581 41.187 1.00 77.72 129 PHE D O 1
ATOM 7960 N N . GLY D 2 131 ? 9.207 0.351 41.857 1.00 83.08 130 GLY D N 1
ATOM 7961 C CA . GLY D 2 131 ? 9.412 0.120 43.279 1.00 93.18 130 GLY D CA 1
ATOM 7962 C C . GLY D 2 131 ? 8.804 -1.188 43.751 1.00 91.21 130 GLY D C 1
ATOM 7963 O O . GLY D 2 131 ? 9.255 -1.791 44.726 1.00 91.56 130 GLY D O 1
ATOM 7964 N N . GLN D 2 132 ? 7.765 -1.612 43.037 1.00 86.57 131 GLN D N 1
ATOM 7965 C CA . GLN D 2 132 ? 7.052 -2.855 43.302 1.00 81.20 131 GLN D CA 1
ATOM 7966 C C . GLN D 2 132 ? 7.977 -4.074 43.336 1.00 73.69 131 GLN D C 1
ATOM 7967 O O . GLN D 2 132 ? 7.663 -5.082 43.953 1.00 71.51 131 GLN D O 1
ATOM 7973 N N . PHE D 2 133 ? 9.108 -3.984 42.648 1.00 76.61 132 PHE D N 1
ATOM 7974 C CA . PHE D 2 133 ? 10.009 -5.120 42.513 1.00 80.67 132 PHE D CA 1
ATOM 7975 C C . PHE D 2 133 ? 10.986 -5.246 43.682 1.00 91.51 132 PHE D C 1
ATOM 7976 O O . PHE D 2 133 ? 11.747 -6.212 43.762 1.00 94.54 132 PHE D O 1
ATOM 7984 N N . GLY D 2 134 ? 10.955 -4.276 44.591 1.00 96.40 133 GLY D N 1
ATOM 7985 C CA . GLY D 2 134 ? 11.760 -4.332 45.800 1.00 102.41 133 GLY D CA 1
ATOM 7986 C C . GLY D 2 134 ? 13.261 -4.239 45.583 1.00 107.59 133 GLY D C 1
ATOM 7987 O O . GLY D 2 134 ? 13.724 -3.641 44.608 1.00 105.96 133 GLY D O 1
ATOM 7988 N N . ASP D 2 135 ? 14.021 -4.831 46.501 1.00 110.11 134 ASP D N 1
ATOM 7989 C CA . ASP D 2 135 ? 15.479 -4.716 46.497 1.00 110.67 134 ASP D CA 1
ATOM 7990 C C . ASP D 2 135 ? 16.144 -5.627 45.466 1.00 111.12 134 ASP D C 1
ATOM 7991 O O . ASP D 2 135 ? 17.144 -5.250 44.852 1.00 114.05 134 ASP D O 1
ATOM 7993 N N . ASP D 2 136 ? 15.588 -6.819 45.273 1.00 109.01 135 ASP D N 1
ATOM 7994 C CA . ASP D 2 136 ? 16.117 -7.746 44.276 1.00 108.13 135 ASP D CA 1
ATOM 7995 C C . ASP D 2 136 ? 15.012 -8.142 43.300 1.00 104.44 135 ASP D C 1
ATOM 7996 O O . ASP D 2 136 ? 14.270 -9.095 43.543 1.00 106.39 135 ASP D O 1
ATOM 8001 N N . PRO D 2 137 ? 14.899 -7.396 42.191 1.00 98.41 136 PRO D N 1
ATOM 8002 C CA . PRO D 2 137 ? 13.841 -7.608 41.203 1.00 91.54 136 PRO D CA 1
ATOM 8003 C C . PRO D 2 137 ? 13.812 -9.019 40.633 1.00 82.58 136 PRO D C 1
ATOM 8004 O O . PRO D 2 137 ? 12.726 -9.598 40.595 1.00 75.85 136 PRO D O 1
ATOM 8008 N N . LYS D 2 138 ? 14.959 -9.576 40.240 1.00 75.80 137 LYS D N 1
ATOM 8009 C CA . LYS D 2 138 ? 14.943 -10.876 39.573 1.00 73.36 137 LYS D CA 1
ATOM 8010 C C . LYS D 2 138 ? 14.345 -11.999 40.403 1.00 81.79 137 LYS D C 1
ATOM 8011 O O . LYS D 2 138 ? 13.523 -12.772 39.902 1.00 73.36 137 LYS D O 1
ATOM 8017 N N . GLU D 2 139 ? 14.695 -12.066 41.679 1.00 93.79 138 GLU D N 1
ATOM 8018 C CA . GLU D 2 139 ? 14.276 -13.227 42.440 1.00 105.28 138 GLU D CA 1
ATOM 8019 C C . GLU D 2 139 ? 12.954 -12.978 43.147 1.00 95.09 138 GLU D C 1
ATOM 8020 O O . GLU D 2 139 ? 12.398 -13.888 43.741 1.00 97.71 138 GLU D O 1
ATOM 8026 N N . GLU D 2 140 ? 12.425 -11.763 43.059 1.00 83.75 139 GLU D N 1
ATOM 8027 C CA . GLU D 2 1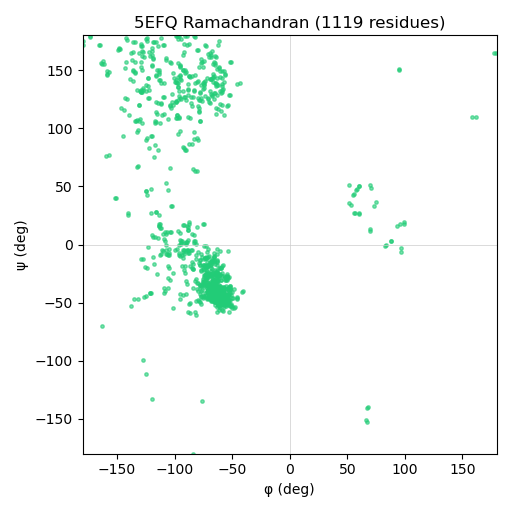40 ? 11.053 -11.556 43.498 1.00 84.66 139 GLU D CA 1
ATOM 8028 C C . GLU D 2 140 ? 10.131 -12.134 42.438 1.00 83.42 139 GLU D C 1
ATOM 8029 O O . GLU D 2 140 ? 9.056 -12.646 42.745 1.00 81.52 139 GLU D O 1
ATOM 8035 N N . VAL D 2 141 ? 10.586 -12.078 41.189 1.00 71.00 140 VAL D N 1
ATOM 8036 C CA . VAL D 2 141 ? 9.877 -12.690 40.075 1.00 55.12 140 VAL D CA 1
ATOM 8037 C C . VAL D 2 141 ? 9.971 -14.217 40.144 1.00 51.24 140 VAL D C 1
ATOM 8038 O O . VAL D 2 141 ? 8.975 -14.920 39.961 1.00 56.19 140 VAL D O 1
ATOM 8042 N N . MET D 2 142 ? 11.170 -14.727 40.399 1.00 47.32 141 MET D N 1
ATOM 8043 C CA . MET D 2 142 ? 11.393 -16.167 40.429 1.00 52.51 141 MET D CA 1
ATOM 8044 C C . MET D 2 142 ? 10.605 -16.866 41.538 1.00 54.89 141 MET D C 1
ATOM 8045 O O . MET D 2 142 ? 10.140 -17.999 41.367 1.00 52.91 141 MET D O 1
ATOM 8050 N N . VAL D 2 143 ? 10.476 -16.216 42.689 1.00 61.61 142 VAL D N 1
ATOM 8051 C CA . VAL D 2 143 ? 9.762 -16.859 43.786 1.00 54.55 142 VAL D CA 1
ATOM 8052 C C . VAL D 2 143 ? 8.272 -16.822 43.474 1.00 51.31 142 VAL D C 1
ATOM 8053 O O . VAL D 2 143 ? 7.544 -17.761 43.782 1.00 53.27 142 VAL D O 1
ATOM 8057 N N . LEU D 2 144 ? 7.831 -15.764 42.798 1.00 48.47 143 LEU D N 1
ATOM 8058 C CA . LEU D 2 144 ? 6.424 -15.665 42.412 1.00 50.61 143 LEU D CA 1
ATOM 8059 C C . LEU D 2 144 ? 6.038 -16.744 41.393 1.00 51.13 143 LEU D C 1
ATOM 8060 O O . LEU D 2 144 ? 4.879 -17.157 41.335 1.00 44.82 143 LEU D O 1
ATOM 8065 N N . GLU D 2 145 ? 7.009 -17.231 40.616 1.00 51.20 144 GLU D N 1
ATOM 8066 C CA . GLU D 2 145 ? 6.713 -18.240 39.598 1.00 44.70 144 GLU D CA 1
ATOM 8067 C C . GLU D 2 145 ? 6.221 -19.551 40.207 1.00 43.54 144 GLU D C 1
ATOM 8068 O O . GLU D 2 145 ? 5.382 -20.238 39.627 1.00 48.22 144 GLU D O 1
ATOM 8074 N N . ARG D 2 146 ? 6.773 -19.921 41.357 1.00 42.74 145 ARG D N 1
ATOM 8075 C CA . ARG D 2 146 ? 6.273 -21.083 42.085 1.00 37.85 145 ARG D CA 1
ATOM 8076 C C . ARG D 2 146 ? 4.793 -20.874 42.426 1.00 42.79 145 ARG D C 1
ATOM 8077 O O . ARG D 2 146 ? 3.962 -21.753 42.232 1.00 46.61 145 ARG D O 1
ATOM 8085 N N . ILE D 2 147 ? 4.487 -19.706 42.973 1.00 41.83 146 ILE D N 1
ATOM 8086 C CA . ILE D 2 147 ? 3.117 -19.380 43.380 1.00 41.14 146 ILE D CA 1
ATOM 8087 C C . ILE D 2 147 ? 2.197 -19.337 42.158 1.00 46.09 146 ILE D C 1
ATOM 8088 O O . ILE D 2 147 ? 1.114 -19.921 42.152 1.00 43.58 146 ILE D O 1
ATOM 8093 N N . LEU D 2 148 ? 2.672 -18.698 41.094 1.00 41.35 147 LEU D N 1
ATOM 8094 C CA . LEU D 2 148 ? 1.896 -18.615 39.858 1.00 41.43 147 LEU D CA 1
ATOM 8095 C C . LEU D 2 148 ? 1.538 -20.006 39.353 1.00 31.05 147 LEU D C 1
ATOM 8096 O O . LEU D 2 148 ? 0.377 -20.292 39.073 1.00 42.56 147 LEU D O 1
ATOM 8101 N N . LEU D 2 149 ? 2.537 -20.875 39.242 1.00 36.18 148 LEU D N 1
ATOM 8102 C CA . LEU D 2 149 ? 2.319 -22.221 38.696 1.00 34.92 148 LEU D CA 1
ATOM 8103 C C . LEU D 2 149 ? 1.308 -23.026 39.512 1.00 42.53 148 LEU D C 1
ATOM 8104 O O . LEU D 2 149 ? 0.482 -23.771 38.968 1.00 37.68 148 LEU D O 1
ATOM 8109 N N . GLN D 2 150 ? 1.397 -22.884 40.829 1.00 38.89 149 GLN D N 1
ATOM 8110 C CA . GLN D 2 150 ? 0.470 -23.568 41.722 1.00 43.67 149 GLN D CA 1
ATOM 8111 C C . GLN D 2 150 ? -0.928 -23.011 41.537 1.00 40.94 149 GLN D C 1
ATOM 8112 O O . GLN D 2 150 ? -1.906 -23.746 41.534 1.00 39.94 149 GLN D O 1
ATOM 8118 N N . THR D 2 151 ? -0.999 -21.696 41.377 1.00 44.71 150 THR D N 1
ATOM 8119 C CA . THR D 2 151 ? -2.267 -20.991 41.264 1.00 43.74 150 THR D CA 1
ATOM 8120 C C . THR D 2 151 ? -2.988 -21.374 39.966 1.00 50.45 150 THR D C 1
ATOM 8121 O O . THR D 2 151 ? -4.193 -21.631 39.961 1.00 43.42 150 THR D O 1
ATOM 8125 N N . ILE D 2 152 ? -2.247 -21.460 38.862 1.00 45.26 151 ILE D N 1
ATOM 8126 C CA . ILE D 2 152 ? -2.888 -21.850 37.612 1.00 46.35 151 ILE D CA 1
ATOM 8127 C C . ILE D 2 152 ? -2.978 -23.360 37.467 1.00 43.10 151 ILE D C 1
ATOM 8128 O O . ILE D 2 152 ? -3.366 -23.856 36.405 1.00 49.54 151 ILE D O 1
ATOM 8133 N N . LYS D 2 153 ? -2.649 -24.071 38.553 1.00 37.13 152 LYS D N 1
ATOM 8134 C CA . LYS D 2 153 ? -2.840 -25.525 38.667 1.00 36.21 152 LYS D CA 1
ATOM 8135 C C . LYS D 2 153 ? -2.046 -26.282 37.597 1.00 46.10 152 LYS D C 1
ATOM 8136 O O . LYS D 2 153 ? -2.411 -27.383 37.190 1.00 44.78 152 LYS D O 1
ATOM 8142 N N . PHE D 2 154 ? -0.963 -25.667 37.142 1.00 42.13 153 PHE D N 1
ATOM 8143 C CA . PHE D 2 154 ? -0.119 -26.254 36.096 1.00 55.95 153 PHE D CA 1
ATOM 8144 C C . PHE D 2 154 ? -0.894 -26.572 34.823 1.00 53.04 153 PHE D C 1
ATOM 8145 O O . PHE D 2 154 ? -0.535 -27.494 34.098 1.00 52.47 153 PHE D O 1
ATOM 8153 N N . ASP D 2 155 ? -1.976 -25.835 34.585 1.00 46.16 154 ASP D N 1
ATOM 8154 C CA . ASP D 2 155 ? -2.711 -25.929 33.329 1.00 56.66 154 ASP D CA 1
ATOM 8155 C C . ASP D 2 155 ? -2.171 -24.887 32.339 1.00 53.47 154 ASP D C 1
ATOM 8156 O O . ASP D 2 155 ? -2.725 -23.797 32.196 1.00 50.34 154 ASP D O 1
ATOM 8161 N N . LEU D 2 156 ? -1.082 -25.246 31.657 1.00 41.49 155 LEU D N 1
ATOM 8162 C CA . LEU D 2 156 ? -0.263 -24.302 30.901 1.00 42.90 155 LEU D CA 1
ATOM 8163 C C . LEU D 2 156 ? -0.806 -23.999 29.514 1.00 45.69 155 LEU D C 1
ATOM 8164 O O . LEU D 2 156 ? -0.602 -22.906 28.983 1.00 41.97 155 LEU D O 1
ATOM 8169 N N . GLN D 2 157 ? -1.471 -24.977 28.914 1.00 48.15 156 GLN D N 1
ATOM 8170 C CA . GLN D 2 157 ? -1.927 -24.818 27.536 1.00 50.61 156 GLN D CA 1
ATOM 8171 C C . GLN D 2 157 ? -3.177 -23.965 27.422 1.00 53.33 156 GLN D C 1
ATOM 8172 O O . GLN D 2 157 ? -4.219 -24.270 28.019 1.00 51.69 156 GLN D O 1
ATOM 8178 N N . VAL D 2 158 ? -3.072 -22.913 26.620 1.00 53.11 157 VAL D N 1
ATOM 8179 C CA . VAL D 2 158 ? -4.158 -21.964 26.465 1.00 55.16 157 VAL D CA 1
ATOM 8180 C C . VAL D 2 158 ? -4.325 -21.626 24.986 1.00 54.10 157 VAL D C 1
ATOM 8181 O O . VAL D 2 158 ? -3.337 -21.467 24.275 1.00 57.96 157 VAL D O 1
ATOM 8185 N N . GLU D 2 159 ? -5.569 -21.500 24.529 1.00 49.76 158 GLU D N 1
ATOM 8186 C CA . GLU D 2 159 ? -5.841 -21.111 23.140 1.00 51.18 158 GLU D CA 1
ATOM 8187 C C . GLU D 2 159 ? -6.496 -19.735 23.142 1.00 56.73 158 GLU D C 1
ATOM 8188 O O . GLU D 2 159 ? -7.178 -19.376 24.109 1.00 59.29 158 GLU D O 1
ATOM 8194 N N . HIS D 2 160 ? -6.279 -18.962 22.080 1.00 55.10 159 HIS D N 1
ATOM 8195 C CA . HIS D 2 160 ? -6.696 -17.553 22.023 1.00 52.12 159 HIS D CA 1
ATOM 8196 C C . HIS D 2 160 ? -7.643 -17.248 20.854 1.00 55.90 159 HIS D C 1
ATOM 8197 O O . HIS D 2 160 ? -7.805 -18.070 19.959 1.00 52.01 159 HIS D O 1
ATOM 8204 N N . PRO D 2 161 ? -8.308 -16.078 20.874 1.00 58.76 160 PRO D N 1
ATOM 8205 C CA . PRO D 2 161 ? -9.282 -15.802 19.802 1.00 61.41 160 PRO D CA 1
ATOM 8206 C C . PRO D 2 161 ? -8.678 -15.586 18.407 1.00 59.74 160 PRO D C 1
ATOM 8207 O O . PRO D 2 161 ? -9.392 -15.723 17.421 1.00 57.03 160 PRO D O 1
ATOM 8211 N N . TYR D 2 162 ? -7.396 -15.264 18.325 1.00 54.64 161 TYR D N 1
ATOM 8212 C CA . TYR D 2 162 ? -6.794 -14.926 17.033 1.00 45.39 161 TYR D CA 1
ATOM 8213 C C . TYR D 2 162 ? -6.940 -16.085 16.024 1.00 46.83 161 TYR D C 1
ATOM 8214 O O . TYR D 2 162 ? -7.512 -15.916 14.944 1.00 43.95 161 TYR D O 1
ATOM 8223 N N . GLN D 2 163 ? -6.441 -17.256 16.401 1.00 47.99 162 GLN D N 1
ATOM 8224 C CA . GLN D 2 163 ? -6.522 -18.469 15.587 1.00 55.27 162 GLN D CA 1
ATOM 8225 C C . GLN D 2 163 ? -7.948 -18.790 15.100 1.00 59.03 162 GLN D C 1
ATOM 8226 O O . GLN D 2 163 ? -8.126 -19.296 13.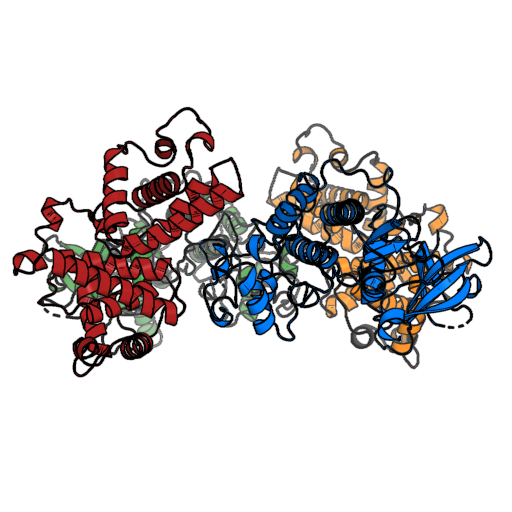990 1.00 52.68 162 GLN D O 1
ATOM 8232 N N . PHE D 2 164 ? -8.967 -18.521 15.916 1.00 48.42 163 PHE D N 1
ATOM 8233 C CA . PHE D 2 164 ? -10.332 -18.835 15.498 1.00 53.79 163 PHE D CA 1
ATOM 8234 C C . PHE D 2 164 ? -10.886 -17.771 14.559 1.00 54.56 163 PHE D C 1
ATOM 8235 O O . PHE D 2 164 ? -11.570 -18.087 13.583 1.00 57.70 163 PHE D O 1
ATOM 8243 N N . LEU D 2 165 ? -10.581 -16.513 14.862 1.00 48.73 164 LEU D N 1
ATOM 8244 C CA . LEU D 2 165 ? -10.886 -15.403 13.981 1.00 47.93 164 LEU D CA 1
ATOM 8245 C C . LEU D 2 165 ? -10.347 -15.672 12.555 1.00 66.30 164 LEU D C 1
ATOM 8246 O O . LEU D 2 165 ? -11.008 -15.369 11.559 1.00 66.15 164 LEU D O 1
ATOM 8251 N N . LEU D 2 166 ? -9.145 -16.233 12.458 1.00 56.33 165 LEU D N 1
ATOM 8252 C CA . LEU D 2 166 ? -8.568 -16.526 11.150 1.00 54.54 165 LEU D CA 1
ATOM 8253 C C . LEU D 2 166 ? -9.283 -17.706 10.506 1.00 55.82 165 LEU D C 1
ATOM 8254 O O . LEU D 2 166 ? -9.620 -17.668 9.323 1.00 66.70 165 LEU D O 1
ATOM 8259 N N . LYS D 2 167 ? -9.535 -18.743 11.299 1.00 57.06 166 LYS D N 1
ATOM 8260 C CA . LYS D 2 167 ? -10.179 -19.958 10.806 1.00 59.49 166 LYS D CA 1
ATOM 8261 C C . LYS D 2 167 ? -11.602 -19.727 10.287 1.00 68.54 166 LYS D C 1
ATOM 8262 O O . LYS D 2 167 ? -11.968 -20.252 9.234 1.00 75.45 166 LYS D O 1
ATOM 8268 N N . TYR D 2 168 ? -12.393 -18.938 11.013 1.00 64.08 167 TYR D N 1
ATOM 8269 C CA . TYR D 2 168 ? -13.793 -18.696 10.640 1.00 58.02 167 TYR D CA 1
ATOM 8270 C C . TYR D 2 168 ? -13.889 -17.757 9.452 1.00 61.15 167 TYR D C 1
ATOM 8271 O O . TYR D 2 168 ? -14.669 -17.981 8.523 1.00 69.18 167 TYR D O 1
ATOM 8280 N N . ALA D 2 169 ? -13.106 -16.685 9.494 1.00 60.38 168 ALA D N 1
ATOM 8281 C CA . ALA D 2 169 ? -13.144 -15.679 8.442 1.00 61.43 168 ALA D CA 1
ATOM 8282 C C . ALA D 2 169 ? -12.685 -16.270 7.104 1.00 66.97 168 ALA D C 1
ATOM 8283 O O . ALA D 2 169 ? -13.110 -15.830 6.036 1.00 66.62 168 ALA D O 1
ATOM 8285 N N . LYS D 2 170 ? -11.814 -17.269 7.160 1.00 65.33 169 LYS D N 1
ATOM 8286 C CA . LYS D 2 170 ? -11.323 -17.905 5.933 1.00 69.72 169 LYS D CA 1
ATOM 8287 C C . LYS D 2 170 ? -12.428 -18.643 5.171 1.00 77.11 169 LYS D C 1
ATOM 8288 O O . LYS D 2 170 ? -12.225 -19.065 4.033 1.00 85.93 169 LYS D O 1
ATOM 8290 N N . GLN D 2 171 ? -13.592 -18.793 5.796 1.00 83.75 170 GLN D N 1
ATOM 8291 C CA . GLN D 2 171 ? -14.715 -19.472 5.158 1.00 83.01 170 GLN D CA 1
ATOM 8292 C C . GLN D 2 171 ? -15.817 -18.498 4.769 1.00 77.50 170 GLN D C 1
ATOM 8293 O O . GLN D 2 171 ? -16.917 -18.907 4.401 1.00 81.45 170 GLN D O 1
ATOM 8299 N N . LEU D 2 172 ? -15.519 -17.208 4.853 1.00 72.33 171 LEU D N 1
ATOM 8300 C CA . LEU D 2 172 ? -16.433 -16.185 4.362 1.00 80.10 171 LEU D CA 1
ATOM 8301 C C . LEU D 2 172 ? -16.078 -15.977 2.897 1.00 79.99 171 LEU D C 1
ATOM 8302 O O . LEU D 2 172 ? -14.898 -15.942 2.550 1.00 67.42 171 LEU D O 1
ATOM 8307 N N . LYS D 2 173 ? -17.090 -15.846 2.043 1.00 89.38 172 LYS D N 1
ATOM 8308 C CA . LYS D 2 173 ? -16.890 -16.011 0.598 1.00 88.56 172 LYS D CA 1
ATOM 8309 C C . LYS D 2 173 ? -16.801 -14.730 -0.227 1.00 92.36 172 LYS D C 1
ATOM 8310 O O . LYS D 2 173 ? -16.194 -14.730 -1.294 1.00 115.73 172 LYS D O 1
ATOM 8312 N N . GLY D 2 174 ? -17.387 -13.645 0.260 1.00 77.23 173 GLY D N 1
ATOM 8313 C CA . GLY D 2 174 ? -17.663 -12.489 -0.573 1.00 74.52 173 GLY D CA 1
ATOM 8314 C C . GLY D 2 174 ? -16.496 -11.574 -0.922 1.00 76.89 173 GLY D C 1
ATOM 8315 O O . GLY D 2 174 ? -15.417 -12.022 -1.307 1.00 91.80 173 GLY D O 1
ATOM 8316 N N . ASP D 2 175 ? -16.737 -10.274 -0.790 1.00 71.67 174 ASP D N 1
ATOM 8317 C CA . ASP D 2 175 ? -15.773 -9.223 -1.109 1.00 63.93 174 ASP D CA 1
ATOM 8318 C C . ASP D 2 175 ? -14.456 -9.349 -0.347 1.00 72.01 174 ASP D C 1
ATOM 8319 O O . ASP D 2 175 ? -14.408 -9.158 0.871 1.00 78.02 174 ASP D O 1
ATOM 8324 N N . LYS D 2 176 ? -13.391 -9.660 -1.084 1.00 64.99 175 LYS D N 1
ATOM 8325 C CA . LYS D 2 176 ? -12.053 -9.848 -0.529 1.00 70.43 175 LYS D CA 1
ATOM 8326 C C . LYS D 2 176 ? -11.575 -8.662 0.307 1.00 68.12 175 LYS D C 1
ATOM 8327 O O . LYS D 2 176 ? -10.943 -8.850 1.351 1.00 68.48 175 LYS D O 1
ATOM 8329 N N . ASN D 2 177 ? -11.878 -7.443 -0.129 1.00 58.98 176 ASN D N 1
ATOM 8330 C CA . ASN D 2 177 ? -11.373 -6.283 0.603 1.00 66.76 176 ASN D CA 1
ATOM 8331 C C . ASN D 2 177 ? -12.141 -6.001 1.885 1.00 65.87 176 ASN D C 1
ATOM 8332 O O . ASN D 2 177 ? -11.544 -5.644 2.896 1.00 62.74 176 ASN D O 1
ATOM 8337 N N . LYS D 2 178 ? -13.459 -6.144 1.844 1.00 60.64 177 LYS D N 1
ATOM 8338 C CA . LYS D 2 178 ? -14.250 -5.887 3.050 1.00 67.64 177 LYS D CA 1
ATOM 8339 C C . LYS D 2 178 ? -13.972 -6.944 4.125 1.00 68.50 177 LYS D C 1
ATOM 8340 O O . LYS D 2 178 ? -13.861 -6.624 5.309 1.00 61.41 177 LYS D O 1
ATOM 8346 N N . ILE D 2 179 ? -13.816 -8.193 3.702 1.00 64.83 178 ILE D N 1
ATOM 8347 C CA . ILE D 2 179 ? -13.470 -9.268 4.613 1.00 61.81 178 ILE D CA 1
ATOM 8348 C C . ILE D 2 179 ? -12.119 -8.985 5.280 1.00 65.48 178 ILE D C 1
ATOM 8349 O O . ILE D 2 179 ? -11.918 -9.291 6.454 1.00 64.58 178 ILE D O 1
ATOM 8354 N N . GLN D 2 180 ? -11.184 -8.406 4.532 1.00 73.08 179 GLN D N 1
ATOM 8355 C CA . GLN D 2 180 ? -9.902 -8.021 5.117 1.00 64.84 179 GLN D CA 1
ATOM 8356 C C . GLN D 2 180 ? -10.078 -6.858 6.093 1.00 56.63 179 GLN D C 1
ATOM 8357 O O . GLN D 2 180 ? -9.358 -6.768 7.094 1.00 52.05 179 GLN D O 1
ATOM 8359 N N . LYS D 2 181 ? -11.016 -5.962 5.793 1.00 52.96 180 LYS D N 1
ATOM 8360 C CA . LYS D 2 181 ? -11.308 -4.869 6.713 1.00 66.64 180 LYS D CA 1
ATOM 8361 C C . LYS D 2 181 ? -11.857 -5.437 8.029 1.00 67.36 180 LYS D C 1
ATOM 8362 O O . LYS D 2 181 ? -11.506 -4.972 9.112 1.00 56.83 180 LYS D O 1
ATOM 8364 N N . LEU D 2 182 ? -12.695 -6.462 7.903 1.00 69.26 181 LEU D N 1
ATOM 8365 C CA . LEU D 2 182 ? -13.341 -7.124 9.030 1.00 66.61 181 LEU D CA 1
ATOM 8366 C C . LEU D 2 182 ? -12.325 -7.781 9.958 1.00 66.31 181 LEU D C 1
ATOM 8367 O O . LEU D 2 182 ? -12.313 -7.532 11.159 1.00 60.28 181 LEU D O 1
ATOM 8372 N N . VAL D 2 183 ? -11.470 -8.616 9.375 1.00 69.23 182 VAL D N 1
ATOM 8373 C CA . VAL D 2 183 ? -10.462 -9.366 10.113 1.00 67.52 182 VAL D CA 1
ATOM 8374 C C . VAL D 2 183 ? -9.521 -8.427 10.849 1.00 68.34 182 VAL D C 1
ATOM 8375 O O . VAL D 2 183 ? -9.140 -8.673 12.000 1.00 62.19 182 VAL D O 1
ATOM 8379 N N . GLN D 2 184 ? -9.149 -7.343 10.182 1.00 60.74 183 GLN D N 1
ATOM 8380 C CA . GLN D 2 184 ? -8.181 -6.422 10.751 1.00 64.49 183 GLN D CA 1
ATOM 8381 C C . GLN D 2 184 ? -8.733 -5.675 11.954 1.00 56.95 183 GLN D C 1
ATOM 8382 O O . GLN D 2 184 ? -8.072 -5.586 12.991 1.00 59.75 183 GLN D O 1
ATOM 8388 N N . MET D 2 185 ? -9.939 -5.132 11.824 1.00 58.91 184 MET D N 1
ATOM 8389 C CA . MET D 2 185 ? -10.539 -4.408 12.939 1.00 61.29 184 MET D CA 1
ATOM 8390 C C . MET D 2 185 ? -10.845 -5.375 14.089 1.00 63.65 184 MET D C 1
ATOM 8391 O O . MET D 2 185 ? -10.668 -5.031 15.256 1.00 65.89 184 MET D O 1
ATOM 8396 N N . ALA D 2 186 ? -11.238 -6.600 13.752 1.00 57.47 185 ALA D N 1
ATOM 8397 C CA . ALA D 2 186 ? -11.555 -7.607 14.764 1.00 61.43 185 ALA D CA 1
ATOM 8398 C C . ALA D 2 186 ? -10.283 -8.004 15.511 1.00 56.87 185 ALA D C 1
ATOM 8399 O O . ALA D 2 186 ? -10.303 -8.308 16.703 1.00 58.83 185 ALA D O 1
ATOM 8401 N N . TRP D 2 187 ? -9.176 -8.009 14.777 1.00 47.32 186 TRP D N 1
ATOM 8402 C CA . TRP D 2 187 ? -7.873 -8.252 15.344 1.00 43.09 186 TRP D CA 1
ATOM 8403 C C . TRP D 2 187 ? -7.556 -7.250 16.432 1.00 45.99 186 TRP D C 1
ATOM 8404 O O . TRP D 2 187 ? -7.084 -7.618 17.514 1.00 56.60 186 TRP D O 1
ATOM 8415 N N . THR D 2 188 ? -7.778 -5.979 16.138 1.00 40.72 187 THR D N 1
ATOM 8416 C CA . THR D 2 188 ? -7.573 -4.949 17.140 1.00 60.48 187 THR D CA 1
ATOM 8417 C C . THR D 2 188 ? -8.487 -5.199 18.362 1.00 66.50 187 THR D C 1
ATOM 8418 O O . THR D 2 188 ? -8.058 -5.059 19.510 1.00 55.63 187 THR D O 1
ATOM 8422 N N . PHE D 2 189 ? -9.732 -5.599 18.112 1.00 56.87 188 PHE D N 1
ATOM 8423 C CA . PHE D 2 189 ? -10.669 -5.852 19.213 1.00 64.03 188 PHE D CA 1
ATOM 8424 C C . PHE D 2 189 ? -10.239 -7.023 20.097 1.00 60.16 188 PHE D C 1
ATOM 8425 O O . PHE D 2 189 ? -10.502 -7.006 21.302 1.00 58.93 188 PHE D O 1
ATOM 8433 N N . VAL D 2 190 ? -9.570 -8.028 19.525 1.00 58.84 189 VAL D N 1
ATOM 8434 C CA . VAL D 2 190 ? -9.061 -9.114 20.359 1.00 66.02 189 VAL D CA 1
ATOM 8435 C C . VAL D 2 190 ? -8.019 -8.551 21.312 1.00 64.22 189 VAL D C 1
ATOM 8436 O O . VAL D 2 190 ? -8.078 -8.802 22.503 1.00 59.70 189 VAL D O 1
ATOM 8440 N N . ASN D 2 191 ? -7.089 -7.756 20.789 1.00 64.63 190 ASN D N 1
ATOM 8441 C CA . ASN D 2 191 ? -6.118 -7.080 21.642 1.00 62.83 190 ASN D CA 1
ATOM 8442 C C . ASN D 2 191 ? -6.792 -6.283 22.768 1.00 66.22 190 ASN D C 1
ATOM 8443 O O . ASN D 2 191 ? -6.405 -6.400 23.928 1.00 56.49 190 ASN D O 1
ATOM 8448 N N . ASP D 2 192 ? -7.808 -5.492 22.430 1.00 71.23 191 ASP D N 1
ATOM 8449 C CA . ASP D 2 192 ? -8.530 -4.704 23.436 1.00 73.65 191 ASP D CA 1
ATOM 8450 C C . ASP D 2 192 ? -9.173 -5.571 24.486 1.00 64.23 191 ASP D C 1
ATOM 8451 O O . ASP D 2 192 ? -9.192 -5.220 25.664 1.00 76.63 191 ASP D O 1
ATOM 8456 N N . SER D 2 193 ? -9.710 -6.705 24.053 1.00 53.12 192 SER D N 1
ATOM 8457 C CA . SER D 2 193 ? -10.472 -7.564 24.940 1.00 53.43 192 SER D CA 1
ATOM 8458 C C . SER D 2 193 ? -9.573 -8.165 26.021 1.00 57.18 192 SER D C 1
ATOM 8459 O O . SER D 2 193 ? -10.052 -8.542 27.093 1.00 51.37 192 SER D O 1
ATOM 8462 N N . LEU D 2 194 ? -8.275 -8.264 25.729 1.00 49.62 193 LEU D N 1
ATOM 8463 C CA . LEU D 2 194 ? -7.341 -8.884 26.656 1.00 49.24 193 LEU D CA 1
ATOM 8464 C C . LEU D 2 194 ? -7.109 -8.029 27.897 1.00 50.31 193 LEU D C 1
ATOM 8465 O O . LEU D 2 194 ? -6.545 -8.507 28.880 1.00 47.14 193 LEU D O 1
ATOM 8470 N N . CYS D 2 195 ? -7.600 -6.790 27.863 1.00 52.03 194 CYS D N 1
ATOM 8471 C CA . CYS D 2 195 ? -7.435 -5.846 28.966 1.00 58.41 194 CYS D CA 1
ATOM 8472 C C . CYS D 2 195 ? -8.598 -5.970 29.957 1.00 55.89 194 CYS D C 1
ATOM 8473 O O . CYS D 2 195 ? -8.651 -5.263 30.964 1.00 54.79 194 CYS D O 1
ATOM 8476 N N . THR D 2 196 ? -9.497 -6.903 29.673 1.00 51.97 195 THR D N 1
ATOM 8477 C CA . THR D 2 196 ? -10.734 -7.067 30.433 1.00 53.07 195 THR D CA 1
ATOM 8478 C C . THR D 2 196 ? -10.821 -8.495 30.966 1.00 46.39 195 THR D C 1
ATOM 8479 O O . THR D 2 196 ? -9.953 -9.315 30.692 1.00 54.61 195 THR D O 1
ATOM 8483 N N . THR D 2 197 ? -11.869 -8.805 31.719 1.00 44.41 196 THR D N 1
ATOM 8484 C CA . THR D 2 197 ? -12.009 -10.160 32.257 1.00 41.83 196 THR D CA 1
ATOM 8485 C C . THR D 2 197 ? -12.755 -11.032 31.253 1.00 47.53 196 THR D C 1
ATOM 8486 O O . THR D 2 197 ? -13.198 -12.128 31.589 1.00 47.93 196 THR D O 1
ATOM 8490 N N . LEU D 2 198 ? -12.860 -10.562 30.004 1.00 45.83 197 LEU D N 1
ATOM 8491 C CA . LEU D 2 198 ? -13.612 -11.303 28.990 1.00 46.69 197 LEU D CA 1
ATOM 8492 C C . LEU D 2 198 ? -13.114 -12.738 28.832 1.00 37.34 197 LEU D C 1
ATOM 8493 O O . LEU D 2 198 ? -13.924 -13.650 28.678 1.00 48.01 197 LEU D O 1
ATOM 8498 N N . SER D 2 199 ? -11.799 -12.946 28.909 1.00 36.55 198 SER D N 1
ATOM 8499 C CA . SER D 2 199 ? -11.235 -14.287 28.817 1.00 37.63 198 SER D CA 1
ATOM 8500 C C . SER D 2 199 ? -11.565 -15.177 30.015 1.00 54.86 198 SER D C 1
ATOM 8501 O O . SER D 2 199 ? -11.376 -16.389 29.949 1.00 50.71 198 SER D O 1
ATOM 8504 N N . LEU D 2 200 ? -12.046 -14.574 31.100 1.00 49.10 199 LEU D N 1
ATOM 8505 C CA . LEU D 2 200 ? -12.490 -15.325 32.269 1.00 48.91 199 LEU D CA 1
ATOM 8506 C C . LEU D 2 200 ? -13.971 -15.626 32.159 1.00 57.55 199 LEU D C 1
ATOM 8507 O O . LEU D 2 200 ? -14.527 -16.303 33.022 1.00 47.74 199 LEU D O 1
ATOM 8512 N N . GLN D 2 201 ? -14.622 -15.092 31.122 1.00 44.52 200 GLN D N 1
ATOM 8513 C CA . GLN D 2 201 ? -16.075 -15.245 31.002 1.00 44.80 200 GLN D CA 1
ATOM 8514 C C . GLN D 2 201 ? -16.483 -16.182 29.868 1.00 56.02 200 GLN D C 1
ATOM 8515 O O . GLN D 2 201 ? -17.405 -16.983 30.027 1.00 53.02 200 GLN D O 1
ATOM 8521 N N . TRP D 2 202 ? -15.808 -16.074 28.721 1.00 44.51 201 TRP D N 1
ATOM 8522 C CA . TRP D 2 202 ? -16.209 -16.840 27.539 1.00 52.18 201 TRP D CA 1
ATOM 8523 C C . TRP D 2 202 ? -15.020 -17.499 26.848 1.00 55.77 201 TRP D C 1
ATOM 8524 O O . TRP D 2 202 ? -13.926 -16.942 26.837 1.00 57.12 201 TRP D O 1
ATOM 8535 N N . GLU D 2 203 ? -15.266 -18.660 26.238 1.00 60.99 202 GLU D N 1
ATOM 8536 C CA . GLU D 2 203 ? -14.249 -19.413 25.497 1.00 53.10 202 GLU D CA 1
ATOM 8537 C C . GLU D 2 203 ? -13.702 -18.617 24.313 1.00 51.23 202 GLU D C 1
ATOM 8538 O O . GLU D 2 203 ? -14.408 -17.763 23.757 1.00 51.54 202 GLU D O 1
ATOM 8544 N N . PRO D 2 204 ? -12.438 -18.897 23.919 1.00 52.07 203 PRO D N 1
ATOM 8545 C CA . PRO D 2 204 ? -11.766 -18.144 22.847 1.00 51.75 203 PRO D CA 1
ATOM 8546 C C . PRO D 2 204 ? -12.581 -18.103 21.556 1.00 48.70 203 PRO D C 1
ATOM 8547 O O . PRO D 2 204 ? -12.583 -17.083 20.868 1.00 47.38 203 PRO D O 1
ATOM 8551 N N . GLU D 2 205 ? -13.249 -19.207 21.231 1.00 53.89 204 GLU D N 1
ATOM 8552 C CA . GLU D 2 205 ? -14.075 -19.280 20.027 1.00 60.08 204 GLU D CA 1
ATOM 8553 C C . GLU D 2 205 ? -15.174 -18.236 20.038 1.00 63.65 204 GLU D C 1
ATOM 8554 O O . GLU D 2 205 ? -15.445 -17.584 19.020 1.00 64.29 204 GLU D O 1
ATOM 8560 N N . ILE D 2 206 ? -15.814 -18.086 21.193 1.00 55.55 205 ILE D N 1
ATOM 8561 C CA . ILE D 2 206 ? -16.926 -17.160 21.315 1.00 53.22 205 ILE D CA 1
ATOM 8562 C C . ILE D 2 206 ? -16.441 -15.716 21.186 1.00 52.62 205 ILE D C 1
ATOM 8563 O O . ILE D 2 206 ? -17.073 -14.899 20.517 1.00 59.52 205 ILE D O 1
ATOM 8568 N N . ILE D 2 207 ? -15.312 -15.414 21.821 1.00 49.03 206 ILE D N 1
ATOM 8569 C CA . ILE D 2 207 ? -14.718 -14.090 21.737 1.00 49.01 206 ILE D CA 1
ATOM 8570 C C . ILE D 2 207 ? -14.408 -13.745 20.270 1.00 49.18 206 ILE D C 1
ATOM 8571 O O . ILE D 2 207 ? -14.620 -12.616 19.826 1.00 49.33 206 ILE D O 1
ATOM 8576 N N . ALA D 2 208 ? -13.888 -14.733 19.546 1.00 48.73 207 ALA D N 1
ATOM 8577 C CA . ALA D 2 208 ? -13.572 -14.579 18.134 1.00 56.34 207 ALA D CA 1
ATOM 8578 C C . ALA D 2 208 ? -14.805 -14.190 17.307 1.00 58.27 207 ALA D C 1
ATOM 8579 O O . ALA D 2 208 ? -14.744 -13.280 16.475 1.00 59.20 207 ALA D O 1
ATOM 8581 N N . VAL D 2 209 ? -15.929 -14.863 17.545 1.00 54.99 208 VAL D N 1
ATOM 8582 C CA . VAL D 2 209 ? -17.148 -14.540 16.811 1.00 54.00 208 VAL D CA 1
ATOM 8583 C C . VAL D 2 209 ? -17.645 -13.148 17.187 1.00 57.65 208 VAL D C 1
ATOM 8584 O O . VAL D 2 209 ? -18.079 -12.366 16.328 1.00 62.93 208 VAL D O 1
ATOM 8588 N N . ALA D 2 210 ? -17.545 -12.833 18.470 1.00 58.04 209 ALA D N 1
ATOM 8589 C CA . ALA D 2 210 ? -18.038 -11.568 18.994 1.00 55.49 209 ALA D CA 1
ATOM 8590 C C . ALA D 2 210 ? -17.289 -10.390 18.394 1.00 45.66 209 ALA D C 1
ATOM 8591 O O . ALA D 2 210 ? -17.884 -9.353 18.131 1.00 62.95 209 ALA D O 1
ATOM 8593 N N . VAL D 2 211 ? -15.979 -10.530 18.226 1.00 49.67 210 VAL D N 1
ATOM 8594 C CA . VAL D 2 211 ? -15.198 -9.426 17.679 1.00 53.86 210 VAL D CA 1
ATOM 8595 C C . VAL D 2 211 ? -15.484 -9.272 16.167 1.00 58.80 210 VAL D C 1
ATOM 8596 O O . VAL D 2 211 ? -15.411 -8.162 15.641 1.00 56.27 210 VAL D O 1
ATOM 8600 N N . MET D 2 212 ? -15.792 -10.377 15.481 1.00 56.46 211 MET D N 1
ATOM 8601 C CA . MET D 2 212 ? -16.266 -10.317 14.087 1.00 63.18 211 MET D CA 1
ATOM 8602 C C . MET D 2 212 ? -17.620 -9.613 14.005 1.00 68.49 211 MET D C 1
ATOM 8603 O O . MET D 2 212 ? -17.849 -8.759 13.151 1.00 64.51 211 MET D O 1
ATOM 8608 N N . TYR D 2 213 ? -18.503 -9.977 14.927 1.00 63.90 212 TYR D N 1
ATOM 8609 C CA . TYR D 2 213 ? -19.848 -9.424 14.994 1.00 63.05 212 TYR D CA 1
ATOM 8610 C C . TYR D 2 213 ? -19.771 -7.918 15.224 1.00 57.00 212 TYR D C 1
ATOM 8611 O O . TYR D 2 213 ? -20.494 -7.139 14.600 1.00 57.38 212 TYR D O 1
ATOM 8620 N N . LEU D 2 214 ? -18.852 -7.510 16.089 1.00 63.60 213 LEU D N 1
ATOM 8621 C CA . LEU D 2 214 ? -18.695 -6.096 16.399 1.00 64.61 213 LEU D CA 1
ATOM 8622 C C . LEU D 2 214 ? -18.143 -5.323 15.213 1.00 61.48 213 LEU D C 1
ATOM 8623 O O . LEU D 2 214 ? -18.643 -4.250 14.896 1.00 65.91 213 LEU D O 1
ATOM 8628 N N . ALA D 2 215 ? -17.106 -5.868 14.575 1.00 51.79 214 ALA D N 1
ATOM 8629 C CA . ALA D 2 215 ? -16.522 -5.225 13.391 1.00 57.97 214 ALA D CA 1
ATOM 8630 C C . ALA D 2 215 ? -17.585 -5.071 12.314 1.00 65.69 214 ALA D C 1
ATOM 8631 O O . ALA D 2 215 ? -17.760 -3.984 11.761 1.00 66.57 214 ALA D O 1
ATOM 8633 N N . GLY D 2 216 ? -18.312 -6.154 12.053 1.00 62.39 215 GLY D N 1
ATOM 8634 C CA . GLY D 2 216 ? -19.433 -6.135 11.129 1.00 61.44 215 GLY D CA 1
ATOM 8635 C C . GLY D 2 216 ? -20.452 -5.041 11.396 1.00 65.55 215 GLY D C 1
ATOM 8636 O O . GLY D 2 216 ? -21.001 -4.461 10.472 1.00 64.63 215 GLY D O 1
ATOM 8637 N N . ARG D 2 217 ? -20.714 -4.744 12.662 1.00 71.70 216 ARG D N 1
ATOM 8638 C CA . ARG D 2 217 ? -21.723 -3.744 12.975 1.00 80.36 216 ARG D CA 1
ATOM 8639 C C . ARG D 2 217 ? -21.165 -2.353 12.698 1.00 82.14 216 ARG D C 1
ATOM 8640 O O . ARG D 2 217 ? -21.806 -1.530 12.050 1.00 87.20 216 ARG D O 1
ATOM 8648 N N . LEU D 2 218 ? -19.931 -2.127 13.131 1.00 77.28 217 LEU D N 1
ATOM 8649 C CA . LEU D 2 218 ? -19.264 -0.846 12.934 1.00 81.60 217 LEU D CA 1
ATOM 8650 C C . LEU D 2 218 ? -18.933 -0.546 11.466 1.00 80.39 217 LEU D C 1
ATOM 8651 O O . LEU D 2 218 ? -18.808 0.615 11.080 1.00 70.30 217 LEU D O 1
ATOM 8656 N N . CYS D 2 219 ? -18.758 -1.591 10.664 1.00 78.25 218 CYS D N 1
ATOM 8657 C CA . CYS D 2 219 ? -18.427 -1.415 9.257 1.00 81.22 218 CYS D CA 1
ATOM 8658 C C . CYS D 2 219 ? -19.678 -1.491 8.387 1.00 87.89 218 CYS D C 1
ATOM 8659 O O . CYS D 2 219 ? -19.605 -1.345 7.162 1.00 89.52 218 CYS D O 1
ATOM 8662 N N . LYS D 2 220 ? -20.817 -1.705 9.040 1.00 84.93 219 LYS D N 1
ATOM 8663 C CA . LYS D 2 220 ? -22.110 -1.891 8.379 1.00 83.23 219 LYS D CA 1
ATOM 8664 C C . LYS D 2 220 ? -22.049 -3.032 7.362 1.00 68.78 219 LYS D C 1
ATOM 8665 O O . LYS D 2 220 ? -22.591 -2.929 6.268 1.00 77.48 219 LYS D O 1
ATOM 8667 N N . PHE D 2 221 ? -21.409 -4.128 7.750 1.00 65.50 220 PHE D N 1
ATOM 8668 C CA . PHE D 2 221 ? -21.310 -5.310 6.900 1.00 79.70 220 PHE D CA 1
ATOM 8669 C C . PHE D 2 221 ? -22.376 -6.338 7.269 1.00 86.21 220 PHE D C 1
ATOM 8670 O O . PHE D 2 221 ? -22.586 -6.618 8.445 1.00 81.67 220 PHE D O 1
ATOM 8678 N N . GLU D 2 222 ? -23.034 -6.915 6.270 1.00 89.00 221 GLU D N 1
ATOM 8679 C CA . GLU D 2 222 ? -23.942 -8.025 6.530 1.00 87.52 221 GLU D CA 1
ATOM 8680 C C . GLU D 2 222 ? -23.187 -9.323 6.297 1.00 81.46 221 GLU D C 1
ATOM 8681 O O . GLU D 2 222 ? -23.045 -9.782 5.164 1.00 80.33 221 GLU D O 1
ATOM 8683 N N . ILE D 2 223 ? -22.695 -9.902 7.388 1.00 73.86 222 ILE D N 1
ATOM 8684 C CA . ILE D 2 223 ? -21.785 -11.046 7.336 1.00 78.49 222 ILE D CA 1
ATOM 8685 C C . ILE D 2 223 ? -22.452 -12.314 6.774 1.00 80.99 222 ILE D C 1
ATOM 8686 O O . ILE D 2 223 ? -21.784 -13.128 6.119 1.00 67.53 222 ILE D O 1
ATOM 8691 N N . GLN D 2 224 ? -23.753 -12.475 7.039 1.00 90.27 223 GLN D N 1
ATOM 8692 C CA . GLN D 2 224 ? -24.558 -13.556 6.449 1.00 90.53 223 GLN D CA 1
ATOM 8693 C C . GLN D 2 224 ? -24.315 -13.710 4.943 1.00 85.95 223 GLN D C 1
ATOM 8694 O O . GLN D 2 224 ? -24.136 -14.820 4.438 1.00 79.97 223 GLN D O 1
ATOM 8700 N N . GLU D 2 225 ? -24.291 -12.584 4.239 1.00 82.45 224 GLU D N 1
ATOM 8701 C CA . GLU D 2 225 ? -24.127 -12.578 2.790 1.00 79.90 224 GLU D CA 1
ATOM 8702 C C . GLU D 2 225 ? -22.805 -13.205 2.341 1.00 77.68 224 GLU D C 1
ATOM 8703 O O . GLU D 2 225 ? -22.558 -13.345 1.147 1.00 81.18 224 GLU D O 1
ATOM 8709 N N . TRP D 2 226 ? -21.953 -13.565 3.302 1.00 70.29 225 TRP D N 1
ATOM 8710 C CA . TRP D 2 226 ? -20.669 -14.165 3.000 1.00 70.08 225 TRP D CA 1
ATOM 8711 C C . TRP D 2 226 ? -20.647 -15.631 3.412 1.00 73.04 225 TRP D C 1
ATOM 8712 O O . TRP D 2 226 ? -19.596 -16.268 3.371 1.00 69.99 225 TRP D O 1
ATOM 8723 N N . THR D 2 227 ? -21.804 -16.176 3.789 1.00 80.36 226 THR D N 1
ATOM 8724 C CA . THR D 2 227 ? -21.840 -17.567 4.245 1.00 93.96 226 THR D CA 1
ATOM 8725 C C . THR D 2 227 ? -22.641 -18.475 3.320 1.00 105.04 226 THR D C 1
ATOM 8726 O O . THR D 2 227 ? -23.350 -18.004 2.430 1.00 105.34 226 THR D O 1
ATOM 8730 N N . SER D 2 228 ? -22.551 -19.780 3.569 1.00 107.92 227 SER D N 1
ATOM 8731 C CA . SER D 2 228 ? -23.200 -20.774 2.721 1.00 103.86 227 SER D CA 1
ATOM 8732 C C . SER D 2 228 ? -24.710 -20.670 2.838 1.00 106.79 227 SER D C 1
ATOM 8733 O O . SER D 2 228 ? -25.437 -21.038 1.918 1.00 111.76 227 SER D O 1
ATOM 8735 N N . LYS D 2 229 ? -25.176 -20.172 3.977 1.00 105.24 228 LYS D N 1
ATOM 8736 C CA . LYS D 2 229 ? -26.587 -19.862 4.154 1.00 103.51 228 LYS D CA 1
ATOM 8737 C C . LYS D 2 229 ? -26.743 -18.357 4.391 1.00 115.07 228 LYS D C 1
ATOM 8738 O O . LYS D 2 229 ? -26.770 -17.896 5.538 1.00 119.42 228 LYS D O 1
ATOM 8744 N N . PRO D 2 230 ? -26.826 -17.582 3.297 1.00 114.90 229 PRO D N 1
ATOM 8745 C CA . PRO D 2 230 ? -26.819 -16.115 3.345 1.00 110.53 229 PRO D CA 1
ATOM 8746 C C . PRO D 2 230 ? -28.081 -15.566 3.990 1.00 101.75 229 PRO D C 1
ATOM 8747 O O . PRO D 2 230 ? -28.132 -14.402 4.390 1.00 106.10 229 PRO D O 1
ATOM 8751 N N . MET D 2 231 ? -29.101 -16.408 4.069 1.00 87.75 230 MET D N 1
ATOM 8752 C CA . MET D 2 231 ? -30.387 -16.000 4.609 1.00 95.68 230 MET D CA 1
ATOM 8753 C C . MET D 2 231 ? -30.518 -16.221 6.120 1.00 112.83 230 MET D C 1
ATOM 8754 O O . MET D 2 231 ? -31.513 -15.821 6.733 1.00 117.40 230 MET D O 1
ATOM 8759 N N . TYR D 2 232 ? -29.517 -16.844 6.729 1.00 125.78 231 TYR D N 1
ATOM 8760 C CA . TYR D 2 232 ? -29.580 -17.098 8.162 1.00 133.36 231 TYR D CA 1
ATOM 8761 C C . TYR D 2 232 ? -28.834 -15.996 8.896 1.00 133.04 231 TYR D C 1
ATOM 8762 O O . TYR D 2 232 ? -27.609 -15.898 8.816 1.00 135.11 231 TYR D O 1
ATOM 8771 N N . ARG D 2 233 ? -29.592 -15.158 9.596 1.00 128.42 232 ARG D N 1
ATOM 8772 C CA . ARG D 2 233 ? -29.040 -13.990 10.265 1.00 124.02 232 ARG D CA 1
ATOM 8773 C C . ARG D 2 233 ? -28.047 -14.394 11.351 1.00 118.54 232 ARG D C 1
ATOM 8774 O O . ARG D 2 233 ? -27.084 -13.673 11.614 1.00 119.29 232 ARG D O 1
ATOM 8776 N N . ARG D 2 234 ? -28.288 -15.541 11.985 1.00 110.75 233 ARG D N 1
ATOM 8777 C CA . ARG D 2 234 ? -27.347 -16.084 12.960 1.00 101.80 233 ARG D CA 1
ATOM 8778 C C . ARG D 2 234 ? -26.227 -16.836 12.239 1.00 99.63 233 ARG D C 1
ATOM 8779 O O . ARG D 2 234 ? -26.064 -18.047 12.396 1.00 104.14 233 ARG D O 1
ATOM 8781 N N . TRP D 2 235 ? -25.462 -16.088 11.449 1.00 85.00 234 TRP D N 1
ATOM 8782 C CA . TRP D 2 235 ? -24.385 -16.618 10.622 1.00 80.00 234 TRP D CA 1
ATOM 8783 C C . TRP D 2 235 ? -23.296 -17.332 11.420 1.00 79.58 234 TRP D C 1
ATOM 8784 O O . TRP D 2 235 ? -22.509 -18.101 10.859 1.00 77.60 234 TRP D O 1
ATOM 8795 N N . TRP D 2 236 ? -23.223 -17.045 12.718 1.00 69.90 235 TRP D N 1
ATOM 8796 C CA . TRP D 2 236 ? -22.118 -17.535 13.527 1.00 76.58 235 TRP D CA 1
ATOM 8797 C C . TRP D 2 236 ? -22.311 -18.960 14.041 1.00 82.32 235 TRP D C 1
ATOM 8798 O O . TRP D 2 236 ? -21.342 -19.596 14.456 1.00 77.85 235 TRP D O 1
ATOM 8809 N N . GLU D 2 237 ? -23.544 -19.467 14.004 1.00 84.10 236 GLU D N 1
ATOM 8810 C CA . GLU D 2 237 ? -23.825 -20.807 14.530 1.00 88.54 236 GLU D CA 1
ATOM 8811 C C . GLU D 2 237 ? -23.125 -21.894 13.719 1.00 84.70 236 GLU D C 1
ATOM 8812 O O . GLU D 2 237 ? -23.080 -23.054 14.130 1.00 90.32 236 GLU D O 1
ATOM 8818 N N . GLN D 2 238 ? -22.569 -21.506 12.577 1.00 67.81 237 GLN D N 1
ATOM 8819 C CA . GLN D 2 238 ? -21.825 -22.421 11.730 1.00 74.68 237 GLN D CA 1
ATOM 8820 C C . GLN D 2 238 ? -20.475 -22.702 12.375 1.00 81.38 237 GLN D C 1
ATOM 8821 O O . GLN D 2 238 ? -19.859 -23.744 12.142 1.00 77.92 237 GLN D O 1
ATOM 8827 N N . PHE D 2 239 ? -20.052 -21.793 13.248 1.00 83.31 238 PHE D N 1
ATOM 8828 C CA . PHE D 2 239 ? -18.719 -21.862 13.835 1.00 82.91 238 PHE D CA 1
ATOM 8829 C C . PHE D 2 239 ? -18.782 -22.327 15.284 1.00 86.35 238 PHE D C 1
ATOM 8830 O O . PHE D 2 239 ? -17.922 -23.076 15.739 1.00 91.80 238 PHE D O 1
ATOM 8838 N N . VAL D 2 240 ? -19.807 -21.881 16.003 1.00 84.37 239 VAL D N 1
ATOM 8839 C CA . VAL D 2 240 ? -20.017 -22.286 17.389 1.00 84.43 239 VAL D CA 1
ATOM 8840 C C . VAL D 2 240 ? -21.481 -22.655 17.600 1.00 86.46 239 VAL D C 1
ATOM 8841 O O . VAL D 2 240 ? -22.365 -22.088 16.968 1.00 86.75 239 VAL D O 1
ATOM 8845 N N . GLN D 2 241 ? -21.730 -23.605 18.492 1.00 92.09 240 GLN D N 1
ATOM 8846 C CA . GLN D 2 241 ? -23.079 -24.121 18.695 1.00 99.91 240 GLN D CA 1
ATOM 8847 C C . GLN D 2 241 ? -23.773 -23.486 19.898 1.00 104.68 240 GLN D C 1
ATOM 8848 O O . GLN D 2 241 ? -23.151 -23.258 20.936 1.00 106.77 240 GLN D O 1
ATOM 8850 N N . ASP D 2 242 ? -25.063 -23.199 19.735 1.00 104.00 241 ASP D N 1
ATOM 8851 C CA . ASP D 2 242 ? -25.919 -22.741 20.832 1.00 107.30 241 ASP D CA 1
ATOM 8852 C C . ASP D 2 242 ? -25.418 -21.460 21.507 1.00 103.00 241 ASP D C 1
ATOM 8853 O O . ASP D 2 242 ? -25.354 -21.382 22.734 1.00 100.98 241 ASP D O 1
ATOM 8855 N N . VAL D 2 243 ? -25.075 -20.458 20.701 1.00 94.00 242 VAL D N 1
ATOM 8856 C CA . VAL D 2 243 ? -24.668 -19.155 21.222 1.00 80.46 242 VAL D CA 1
ATOM 8857 C C . VAL D 2 243 ? -25.734 -18.095 20.940 1.00 82.87 242 VAL D C 1
ATOM 8858 O O . VAL D 2 243 ? -25.964 -17.733 19.785 1.00 79.09 242 VAL D O 1
ATOM 8862 N N . PRO D 2 244 ? -26.394 -17.593 21.999 1.00 82.83 243 PRO D N 1
ATOM 8863 C CA . PRO D 2 244 ? -27.478 -16.623 21.802 1.00 81.25 243 PRO D CA 1
ATOM 8864 C C . PRO D 2 244 ? -26.933 -15.251 21.430 1.00 78.05 243 PRO D C 1
ATOM 8865 O O . PRO D 2 244 ? -25.770 -14.960 21.694 1.00 75.48 243 PRO D O 1
ATOM 8869 N N . VAL D 2 245 ? -27.766 -14.428 20.807 1.00 83.05 244 VAL D N 1
ATOM 8870 C CA . VAL D 2 245 ? -27.349 -13.107 20.350 1.00 84.15 244 VAL D CA 1
ATOM 8871 C C . VAL D 2 245 ? -26.865 -12.179 21.473 1.00 69.98 244 VAL D C 1
ATOM 8872 O O . VAL D 2 245 ? -25.848 -11.506 21.329 1.00 64.63 244 VAL D O 1
ATOM 8876 N N . ASP D 2 246 ? -27.639 -12.106 22.553 1.00 59.41 245 ASP D N 1
ATOM 8877 C CA . ASP D 2 246 ? -27.335 -11.283 23.739 1.00 68.24 245 ASP D CA 1
ATOM 8878 C C . ASP D 2 246 ? -25.903 -11.479 24.239 1.00 62.89 245 ASP D C 1
ATOM 8879 O O . ASP D 2 246 ? -25.274 -10.544 24.738 1.00 66.19 245 ASP D O 1
ATOM 8884 N N . VAL D 2 247 ? -25.424 -12.718 24.189 1.00 61.69 246 VAL D N 1
ATOM 8885 C CA . VAL D 2 247 ? -24.074 -13.021 24.646 1.00 61.59 246 VAL D CA 1
ATOM 8886 C C . VAL D 2 247 ? -23.059 -12.236 23.807 1.00 65.78 246 VAL D C 1
ATOM 8887 O O . VAL D 2 247 ? -22.117 -11.650 24.346 1.00 58.30 246 VAL D O 1
ATOM 8891 N N . LEU D 2 248 ? -23.265 -12.221 22.489 1.00 64.10 247 LEU D N 1
ATOM 8892 C CA . LEU D 2 248 ? -22.435 -11.414 21.602 1.00 62.61 247 LEU D CA 1
ATOM 8893 C C . LEU D 2 248 ? -22.601 -9.930 21.939 1.00 60.49 247 LEU D C 1
ATOM 8894 O O . LEU D 2 248 ? -21.615 -9.197 22.045 1.00 58.72 247 LEU D O 1
ATOM 8899 N N . GLU D 2 249 ? -23.847 -9.503 22.145 1.00 56.32 248 GLU D N 1
ATOM 8900 C CA . GLU D 2 249 ? -24.140 -8.113 22.486 1.00 67.68 248 GLU D CA 1
ATOM 8901 C C . GLU D 2 249 ? -23.438 -7.678 23.771 1.00 67.68 248 GLU D C 1
ATOM 8902 O O . GLU D 2 249 ? -22.970 -6.545 23.888 1.00 70.68 248 GLU D O 1
ATOM 8908 N N . ASP D 2 250 ? -23.389 -8.576 24.745 1.00 58.89 249 ASP D N 1
ATOM 8909 C CA . ASP D 2 250 ? -22.709 -8.286 25.993 1.00 64.94 249 ASP D CA 1
ATOM 8910 C C . ASP D 2 250 ? -21.209 -8.054 25.803 1.00 59.20 249 ASP D C 1
ATOM 8911 O O . ASP D 2 250 ? -20.655 -7.077 26.307 1.00 62.87 249 ASP D O 1
ATOM 8916 N N . ILE D 2 251 ? -20.557 -8.943 25.059 1.00 58.55 250 ILE D N 1
ATOM 8917 C CA . ILE D 2 251 ? -19.112 -8.856 24.850 1.00 50.57 250 ILE D CA 1
ATOM 8918 C C . ILE D 2 251 ? -18.760 -7.552 24.136 1.00 60.60 250 ILE D C 1
ATOM 8919 O O . ILE D 2 251 ? -17.763 -6.906 24.463 1.00 63.81 250 ILE D O 1
ATOM 8924 N N . CYS D 2 252 ? -19.613 -7.152 23.195 1.00 64.72 251 CYS D N 1
ATOM 8925 C CA . CYS D 2 252 ? -19.415 -5.919 22.440 1.00 65.98 251 CYS D CA 1
ATOM 8926 C C . CYS D 2 252 ? -19.432 -4.707 23.352 1.00 70.50 251 CYS D C 1
ATOM 8927 O O . CYS D 2 252 ? -18.580 -3.822 23.243 1.00 65.86 251 CYS D O 1
ATOM 8930 N N . HIS D 2 253 ? -20.423 -4.673 24.239 1.00 64.66 252 HIS D N 1
ATOM 8931 C CA . HIS D 2 253 ? -20.610 -3.563 25.164 1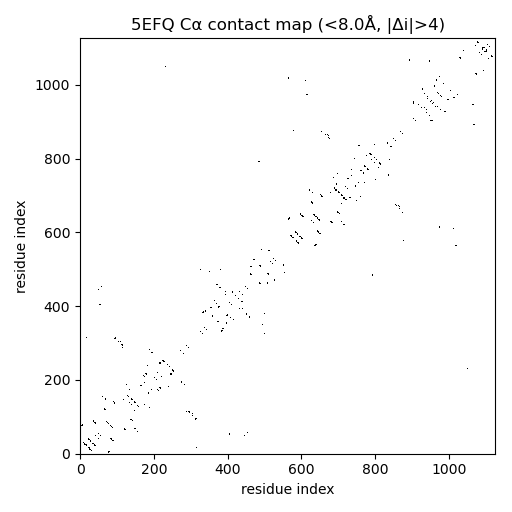.00 69.95 252 HIS D CA 1
ATOM 8932 C C . HIS D 2 253 ? -19.408 -3.445 26.103 1.00 62.34 252 HIS D C 1
ATOM 8933 O O . HIS D 2 253 ? -18.952 -2.346 26.427 1.00 64.38 252 HIS D O 1
ATOM 8940 N N . GLN D 2 254 ? -18.890 -4.588 26.531 1.00 51.64 253 GLN D N 1
ATOM 8941 C CA . GLN D 2 254 ? -17.722 -4.600 27.398 1.00 58.81 253 GLN D CA 1
ATOM 8942 C C . GLN D 2 254 ? -16.466 -4.101 26.686 1.00 61.20 253 GLN D C 1
ATOM 8943 O O . GLN D 2 254 ? -15.661 -3.363 27.256 1.00 57.93 253 GLN D O 1
ATOM 8949 N N . ILE D 2 255 ? -16.279 -4.543 25.449 1.00 63.29 254 ILE D N 1
ATOM 8950 C CA . ILE D 2 255 ? -15.171 -4.050 24.636 1.00 63.18 254 ILE D CA 1
ATOM 8951 C C . ILE D 2 255 ? -15.341 -2.572 24.303 1.00 66.71 254 ILE D C 1
ATOM 8952 O O . ILE D 2 255 ? -14.396 -1.792 24.429 1.00 70.72 254 ILE D O 1
ATOM 8957 N N . LEU D 2 256 ? -16.546 -2.187 23.884 1.00 71.00 255 LEU D N 1
ATOM 8958 C CA . LEU D 2 256 ? -16.808 -0.805 23.476 1.00 75.76 255 LEU D CA 1
ATOM 8959 C C . LEU D 2 256 ? -16.614 0.152 24.646 1.00 86.20 255 LEU D C 1
ATOM 8960 O O . LEU D 2 256 ? -16.337 1.336 24.454 1.00 91.99 255 LEU D O 1
ATOM 8965 N N . ASP D 2 257 ? -16.738 -0.386 25.856 1.00 88.96 256 ASP D N 1
ATOM 8966 C CA . ASP D 2 257 ? -16.625 0.391 27.083 1.00 85.51 256 ASP D CA 1
ATOM 8967 C C . ASP D 2 257 ? -15.235 1.003 27.253 1.00 83.92 256 ASP D C 1
ATOM 8968 O O . ASP D 2 257 ? -15.079 2.026 27.919 1.00 81.38 256 ASP D O 1
ATOM 8973 N N . LEU D 2 258 ? -14.236 0.393 26.618 1.00 80.97 257 LEU D N 1
ATOM 8974 C CA . LEU D 2 258 ? -12.863 0.873 26.710 1.00 77.52 257 LEU D CA 1
ATOM 8975 C C . LEU D 2 258 ? -12.624 2.151 25.909 1.00 93.72 257 LEU D C 1
ATOM 8976 O O . LEU D 2 258 ? -11.584 2.792 26.054 1.00 101.28 257 LEU D O 1
ATOM 8981 N N . TYR D 2 259 ? -13.576 2.521 25.061 1.00 100.04 258 TYR D N 1
ATOM 8982 C CA . TYR D 2 259 ? -13.480 3.789 24.353 1.00 98.07 258 TYR D CA 1
ATOM 8983 C C . TYR D 2 259 ? -14.471 4.771 24.970 1.00 101.12 258 TYR D C 1
ATOM 8984 O O . TYR D 2 259 ? -15.216 5.453 24.269 1.00 103.92 258 TYR D O 1
ATOM 8993 N N . SER D 2 260 ? -14.455 4.827 26.298 1.00 103.42 259 SER D N 1
ATOM 8994 C CA . SER D 2 260 ? -15.440 5.573 27.077 1.00 107.71 259 SER D CA 1
ATOM 8995 C C . SER D 2 260 ? -15.443 7.061 26.740 1.00 111.29 259 SER D C 1
ATOM 8996 O O . SER D 2 260 ? -15.996 7.873 27.479 1.00 113.75 259 SER D O 1
#

Radius of gyration: 35.67 Å; Cα contacts (8 Å, |Δi|>4): 1831; chains: 4; bounding box: 81×78×100 Å

B-factor: mean 63.92, std 19.95, range [26.87, 160.59]

Nearest PDB structures (foldseek):
  5acb-assembly1_B  TM=1.001E+00  e=6.732E-33  Homo sapiens
  4un0-assembly2_B  TM=1.002E+00  e=7.090E-32  Homo sapiens
  5acb-assembly2_A  TM=1.001E+00  e=1.066E-31  Homo sapiens
  3tni-assembly1_B  TM=8.770E-01  e=7.296E-14  Homo sapiens
  2ivx-assembly2_B  TM=8.744E-01  e=2.970E-13  Homo sapiens

Sequence (1127 aa):
IDWGKRCVDKFDIIGIIGEGTYGQVYKARDKDTGEMVALKKVRLDNEKEGFPITAIREIKILRQLTHQSIINMKEIVTDKEGAFYLVFEYMDHDLMGLLESGLVHFNENHIKSFMRQLMEGLDYCHKKNFLHRDIKCSNILLNNRGQIKLADFGLARLYSSEESRPYNKVITLWYRPPELLLGEERYTPAIDVWSCGCILGELFTKKPIFQANQELAQLELISRICGSPCPAVWPDVIKLPYFNTMKPKKQYRRKLREEFVFIPAAALDLFDYMLALDPSKRCTAEQALQCEFLRDVEPSKMPPPDLPLWQDCHELWSKKRKPCWYWDKKDLAHTPSQLEGLDPATEARYRREGARFIFDVGTRLGLHYDTLATGIIYFHRFYMFHSFKQFPRYVTGACCLFLAGKVEETPKKCKDIIKTARSLLNDVQFGQFGDDPKEEVMVLERILLQTIKFDLQVEHPYQFLLKYAKQLKGDKNKIQKLVQMAWTFVNDSLCTTLSLQWEPEIIAVAVMYLAGRLCKFEIQEWTSKPMYRRWWEQFVQDVPVDVLEDICHQILDLYSQGKWGKRCVDKFDIIGIIGEGTYGQVYKARDKDTGEMVALKKVRLDNEKEGFPITAIREIKILRQLTHQSIINMKEIVTDKEGAFYLVFEYMDHDLMGLLESGLVHFNENHIKSFMRQLMEGLDYCHKKNFLHRDIKCSNILLNNRGQIKLADFGLARLYSSEESRPYNKVITLWYRPPELLLGEERYTPAIDVWSCGCILGELFTKKPIFQANQELAQLELISRICGSPCPAVWPDVIKLPYFNTMKPKKQYRRKLREEFVFIPAAALDLFDYMLALDPSKRCTAEQALQCEFLRDVEPSKMPPPDLPLWQDCHELWSKKRRRQKQMKPCWYWDKKDLAHTPSQLEGLDPATEARYRREGARFIFDVGTRLGLHYDTLATGIIYFHRFYMFHSFKQFPRYVTGACCLFLAGKVEETPKKCKDIIKTARSLLNDVQFGQFGDDPKEEVMVLERILLQTIKFDLQVEHPYQFLLKYAKQLKGDKNKIQKLVQMAWTFVNDSLCTTLSLQWEPEIIAVAVMYLAGRLCKFEIQEWTSKPMYRRWWEQFVQDVPVDVLEDICHQILDLYS

InterPro domains:
  IPR000719 Protein kinase domain [PF00069] (707-997)
  IPR000719 Protein kinase domain [PS50011] (705-998)
  IPR000719 Protein kinase domain [SM00220] (705-998)
  IPR008271 Serine/threonine-protein kinase, active site [PS00108] (833-845)
  IPR011009 Protein kinase-like domain superfamily [SSF56112] (699-1002)
  IPR017441 Protein kinase, ATP binding site [PS00107] (711-734)
  IPR050108 Cyclin-dependent kinase [PTHR24056] (702-998)

Foldseek 3Di:
DDFAAAAPVLKDWDDFQAADDQGTKTWIARPPPRFIKIKGKHDAPPDDVGGDPLVVQCVVLLVVDDDQQAWHFDGKYAHVVHIIITITHDFLAWQVQQLLVPPFAQDLLLLLQQLLSNLVRLQSCVVVQKAQQEDDGLQWTAHQQSGIHGGDSSQMDGDDPPDFDFAEPGYPLLQFAPLNLLPGGRDGSLRVLSSVLQVLVCSVPRHGQFDDDDSLVRLQSLCQAQFWDDCVQAVCLVVGNRNVVRGHPDRHDHCNCPVPVVDDDQSSVLSNQSRRNHSVSHDHSVRSCCGPSHVVDDNVPDGHTNGPPPHRRHPVVSVVD/DDALADDPVLLCDAQAVVVPDDPVNVLVLLLVLLVLLVQLCVVVVDDPFLSLLLLSLLLLLRSHDHCVVAPSNLSSLLSSQLSCVLVVNHDDSVSSLVSSVVPDDPVSNCSCPDDNSVSSVVCNVVSCVSVPVPRDDDALLVLLVVVLVQFADDPVLSVQLSVQLVVLSSLLSSGCVVSHDHSNLSSVLSSVLSCVVVVHQRLCRHPRNVDSPNCCVRDPDDDVVVSVVSNVVSCCVPPVHD/DAPAAPVLKAWDDFQAQDDQGTKTWIARPPPRFIKIKGWHDPDPDDPGGDPLVVQCVVLLVVDDDQQAWHFPDKYANPCHTIITITHDFLAWQVLVLLPVPFAQDLLLLLLQLLSNLVRLQSQVVVQKAQQADDGLQWTAHQQSGIHGHDSSQMDGADPPDFDFAEPGYPLLQAAPLNLLPDGRDGSLRVLSSVLQVLLCSVPSHRQFDDDDSLSSLQSLCQAQFWDDCVQAVCLVVGNRSPVSGYPDRHDHNNCPVVVVDDDQSSVLSNLSRRNHSVSRDRSVRSCCGPSHVPRDNVPDGHTNDDPPHRRHPVVSVVVVVVVV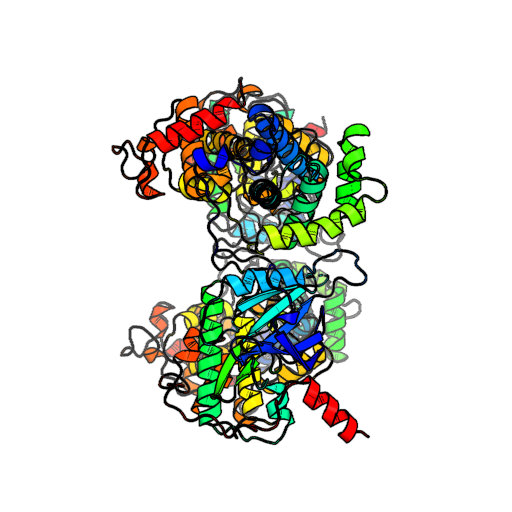D/DDAQADDPVLLCVFQAVVVPNDPVVVLVLLLVLLVLLVQLCVVVPDDPVLSLLLLSLLLLLRSHDHCVVAPRNLSSLLSSQLSCVLVVNHDDSVSSLVSSVVPDDCVSNCSCPDDNSVSSVVVNVVSCVSVVVPRDADALLVLLVVVLVQFADDPVVSVQLSVQLVVLSSLLSSGCVVNHDHRNLSSVLSSVLSCVVVVHQSLCRHPRSPDSPRCCVRPPDDDPVVSVVSNCVSVVVVD